Protein AF-0000000077541598 (afdb_homodimer)

Structure (mmCIF, N/CA/C/O backbone):
data_AF-0000000077541598-model_v1
#
loop_
_entity.id
_entity.type
_entity.pdbx_description
1 polymer 'Beta-lactamase-like protein'
#
loop_
_atom_site.group_PDB
_atom_site.id
_atom_site.type_symbol
_atom_site.label_atom_id
_atom_site.label_alt_id
_atom_site.label_comp_id
_atom_site.label_asym_id
_atom_site.label_entity_id
_atom_site.label_seq_id
_atom_site.pdbx_PDB_ins_code
_atom_site.Cartn_x
_atom_site.Cartn_y
_atom_site.Cartn_z
_atom_site.occupancy
_atom_site.B_iso_or_equiv
_atom_site.auth_seq_id
_atom_site.auth_comp_id
_atom_site.auth_asym_id
_atom_site.auth_atom_id
_atom_site.pdbx_PDB_model_num
ATOM 1 N N . MET A 1 1 ? 14.758 -36.688 15.672 1 43.22 1 MET A N 1
ATOM 2 C CA . MET A 1 1 ? 14.141 -35.594 14.906 1 43.22 1 MET A CA 1
ATOM 3 C C . MET A 1 1 ? 12.617 -35.688 14.977 1 43.22 1 MET A C 1
ATOM 5 O O . MET A 1 1 ? 12.039 -36.75 14.719 1 43.22 1 MET A O 1
ATOM 9 N N . ALA A 1 2 ? 11.992 -34.906 15.656 1 63.22 2 ALA A N 1
ATOM 10 C CA . ALA A 1 2 ? 10.602 -35.156 16.031 1 63.22 2 ALA A CA 1
ATOM 11 C C . ALA A 1 2 ? 9.742 -35.406 14.805 1 63.22 2 ALA A C 1
ATOM 13 O O . ALA A 1 2 ? 9.789 -34.656 13.836 1 63.22 2 ALA A O 1
ATOM 14 N N . SER A 1 3 ? 9.312 -36.5 14.648 1 81.56 3 SER A N 1
ATOM 15 C CA . SER A 1 3 ? 8.531 -37.031 13.539 1 81.56 3 SER A CA 1
ATOM 16 C C . SER A 1 3 ? 7.176 -36.344 13.422 1 81.56 3 SER A C 1
ATOM 18 O O . SER A 1 3 ? 6.684 -35.781 14.383 1 81.56 3 SER A O 1
ATOM 20 N N . SER A 1 4 ? 6.691 -36.344 12.18 1 89.94 4 SER A N 1
ATOM 21 C CA . SER A 1 4 ? 5.367 -35.781 11.898 1 89.94 4 SER A CA 1
ATOM 22 C C . SER A 1 4 ? 4.281 -36.562 12.648 1 89.94 4 SER A C 1
ATOM 24 O O . SER A 1 4 ? 4.398 -37.781 12.844 1 89.94 4 SER A O 1
ATOM 26 N N . LYS A 1 5 ? 3.34 -35.844 13.141 1 93.88 5 LYS A N 1
ATOM 27 C CA . LYS A 1 5 ? 2.23 -36.438 13.883 1 93.88 5 LYS A CA 1
ATOM 28 C C . LYS A 1 5 ? 1.042 -36.719 12.969 1 93.88 5 LYS A C 1
ATOM 30 O O . LYS A 1 5 ? 0.975 -36.219 11.852 1 93.88 5 LYS A O 1
ATOM 35 N N . LEU A 1 6 ? 0.141 -37.562 13.445 1 96.75 6 LEU A N 1
ATOM 36 C CA . LEU A 1 6 ? -1.113 -37.781 12.742 1 96.75 6 LEU A CA 1
ATOM 37 C C . LEU A 1 6 ? -2.082 -36.625 12.969 1 96.75 6 LEU A C 1
ATOM 39 O O . LEU A 1 6 ? -1.885 -35.812 13.875 1 96.75 6 LEU A O 1
ATOM 43 N N . ALA A 1 7 ? -3.082 -36.531 12.148 1 98.38 7 ALA A N 1
ATOM 44 C CA . ALA A 1 7 ? -4.098 -35.5 12.289 1 98.38 7 ALA A CA 1
ATOM 45 C C . ALA A 1 7 ? -4.887 -35.656 13.586 1 98.38 7 ALA A C 1
ATOM 47 O O . ALA A 1 7 ? -5.223 -36.781 13.969 1 98.38 7 ALA A O 1
ATOM 48 N N . THR A 1 8 ? -5.141 -34.625 14.273 1 98.12 8 THR A N 1
ATOM 49 C CA . THR A 1 8 ? -5.988 -34.625 15.461 1 98.12 8 THR A CA 1
ATOM 50 C C . THR A 1 8 ? -7.449 -34.844 15.078 1 98.12 8 THR A C 1
ATOM 52 O O . THR A 1 8 ? -7.82 -34.688 13.906 1 98.12 8 THR A O 1
ATOM 55 N N . GLU A 1 9 ? -8.297 -35.125 16.062 1 97.75 9 GLU A N 1
ATOM 56 C CA . GLU A 1 9 ? -9.727 -35.281 15.828 1 97.75 9 GLU A CA 1
ATOM 57 C C . GLU A 1 9 ? -10.359 -34.031 15.273 1 97.75 9 GLU A C 1
ATOM 59 O O . GLU A 1 9 ? -11.281 -34.094 14.461 1 97.75 9 GLU A O 1
ATOM 64 N N . ALA A 1 10 ? -9.922 -32.938 15.773 1 97.69 10 ALA A N 1
ATOM 65 C CA . ALA A 1 10 ? -10.445 -31.672 15.305 1 97.69 10 ALA A CA 1
ATOM 66 C C . ALA A 1 10 ? -10.203 -31.484 13.805 1 97.69 10 ALA A C 1
ATOM 68 O O . ALA A 1 10 ? -11.07 -31 13.078 1 97.69 10 ALA A O 1
ATOM 69 N N . ILE A 1 11 ? -9.039 -31.828 13.352 1 98.38 11 ILE A N 1
ATOM 70 C CA . ILE A 1 11 ? -8.672 -31.688 11.945 1 98.38 11 ILE A CA 1
ATOM 71 C C . ILE A 1 11 ? -9.445 -32.719 11.109 1 98.38 11 ILE A C 1
ATOM 73 O O . ILE A 1 11 ? -9.906 -32.406 10.008 1 98.38 11 ILE A O 1
ATOM 77 N N . ILE A 1 12 ? -9.562 -33.906 11.617 1 98.38 12 ILE A N 1
ATOM 78 C CA . ILE A 1 12 ? -10.32 -34.938 10.922 1 98.38 12 ILE A CA 1
ATOM 79 C C . ILE A 1 12 ? -11.758 -34.469 10.711 1 98.38 12 ILE A C 1
ATOM 81 O O . ILE A 1 12 ? -12.312 -34.594 9.617 1 98.38 12 ILE A O 1
ATOM 85 N N . LYS A 1 13 ? -12.312 -33.906 11.727 1 98.25 13 LYS A N 1
ATOM 86 C CA . LYS A 1 13 ? -13.672 -33.375 11.633 1 98.25 13 LYS A CA 1
ATOM 87 C C . LYS A 1 13 ? -13.758 -32.25 10.602 1 98.25 13 LYS A C 1
ATOM 89 O O . LYS A 1 13 ? -14.719 -32.188 9.828 1 98.25 13 LYS A O 1
ATOM 94 N N . HIS A 1 14 ? -12.82 -31.391 10.672 1 97.62 14 HIS A N 1
ATOM 95 C CA . HIS A 1 14 ? -12.758 -30.297 9.711 1 97.62 14 HIS A CA 1
ATOM 96 C C . HIS A 1 14 ? -12.703 -30.828 8.281 1 97.62 14 HIS A C 1
ATOM 98 O O . HIS A 1 14 ? -13.414 -30.328 7.402 1 97.62 14 HIS A O 1
ATOM 104 N N . GLN A 1 15 ? -11.867 -31.797 8.023 1 97.94 15 GLN A N 1
ATOM 105 C CA . GLN A 1 15 ? -11.75 -32.406 6.699 1 97.94 15 GLN A CA 1
ATOM 106 C C . GLN A 1 15 ? -13.078 -33 6.246 1 97.94 15 GLN A C 1
ATOM 108 O O . GLN A 1 15 ? -13.453 -32.906 5.078 1 97.94 15 GLN A O 1
ATOM 113 N N . GLU A 1 16 ? -13.75 -33.562 7.148 1 97.81 16 GLU A N 1
ATOM 114 C CA . GLU A 1 16 ? -15.047 -34.156 6.832 1 97.81 16 GLU A CA 1
ATOM 115 C C . GLU A 1 16 ? -16.062 -33.062 6.465 1 97.81 16 GLU A C 1
ATOM 117 O O . GLU A 1 16 ? -16.875 -33.25 5.551 1 97.81 16 GLU A O 1
ATOM 122 N N . GLU A 1 17 ? -15.992 -32.031 7.172 1 97.19 17 GLU A N 1
ATOM 123 C CA . GLU A 1 17 ? -16.875 -30.906 6.855 1 97.19 17 GLU A CA 1
ATOM 124 C C . GLU A 1 17 ? -16.609 -30.391 5.449 1 97.19 17 GLU A C 1
ATOM 126 O O . GLU A 1 17 ? -17.547 -30.062 4.715 1 97.19 17 GLU A O 1
ATOM 131 N N . ILE A 1 18 ? -15.391 -30.297 5.086 1 96.75 18 ILE A N 1
ATOM 132 C CA . ILE A 1 18 ? -15.023 -29.844 3.75 1 96.75 18 ILE A CA 1
ATOM 133 C C . ILE A 1 18 ? -15.531 -30.828 2.705 1 96.75 18 ILE A C 1
ATOM 135 O O . ILE A 1 18 ? -16.109 -30.422 1.687 1 96.75 18 ILE A O 1
ATOM 139 N N . ARG A 1 19 ? -15.398 -32.094 2.922 1 96.5 19 ARG A N 1
ATOM 140 C CA . ARG A 1 19 ? -15.852 -33.125 1.996 1 96.5 19 ARG A CA 1
ATOM 141 C C . ARG A 1 19 ? -17.359 -33.031 1.783 1 96.5 19 ARG A C 1
ATOM 143 O O . ARG A 1 19 ? -17.859 -33.312 0.687 1 96.5 19 ARG A O 1
ATOM 150 N N . ASN A 1 20 ? -18.031 -32.625 2.818 1 95.94 20 ASN A N 1
ATOM 151 C CA . ASN A 1 20 ? -19.484 -32.594 2.762 1 95.94 20 ASN A CA 1
ATOM 152 C C . ASN A 1 20 ? -20.016 -31.297 2.164 1 95.94 20 ASN A C 1
ATOM 154 O O . ASN A 1 20 ? -21.156 -31.234 1.705 1 95.94 20 ASN A O 1
ATOM 158 N N . SER A 1 21 ? -19.188 -30.328 2.193 1 94.75 21 SER A N 1
ATOM 159 C CA . SER A 1 21 ? -19.688 -29 1.815 1 94.75 21 SER A CA 1
ATOM 160 C C . SER A 1 21 ? -19.406 -28.703 0.344 1 94.75 21 SER A C 1
ATOM 162 O O . SER A 1 21 ? -20.047 -27.844 -0.251 1 94.75 21 SER A O 1
ATOM 164 N N . LEU A 1 22 ? -18.484 -29.406 -0.295 1 95.81 22 LEU A N 1
ATOM 165 C CA . LEU A 1 22 ? -18.094 -29.109 -1.668 1 95.81 22 LEU A CA 1
ATOM 166 C C . LEU A 1 22 ? -18.484 -30.25 -2.605 1 95.81 22 LEU A C 1
ATOM 168 O O . LEU A 1 22 ? -18.75 -31.359 -2.156 1 95.81 22 LEU A O 1
ATOM 172 N N . SER A 1 23 ? -18.578 -29.938 -3.887 1 95 23 SER A N 1
ATOM 173 C CA . SER A 1 23 ? -19.094 -30.875 -4.871 1 95 23 SER A CA 1
ATOM 174 C C . SER A 1 23 ? -17.969 -31.75 -5.441 1 95 23 SER A C 1
ATOM 176 O O . SER A 1 23 ? -17.672 -31.672 -6.637 1 95 23 SER A O 1
ATOM 178 N N . PHE A 1 24 ? -17.516 -32.719 -4.668 1 96.38 24 PHE A N 1
ATOM 179 C CA . PHE A 1 24 ? -16.422 -33.594 -5.082 1 96.38 24 PHE A CA 1
ATOM 180 C C . PHE A 1 24 ? -16.859 -34.5 -6.215 1 96.38 24 PHE A C 1
ATOM 182 O O . PHE A 1 24 ? -16.016 -35.094 -6.902 1 96.38 24 PHE A O 1
ATOM 189 N N . GLU A 1 25 ? -18.109 -34.562 -6.445 1 95.19 25 GLU A N 1
ATOM 190 C CA . GLU A 1 25 ? -18.625 -35.406 -7.535 1 95.19 25 GLU A CA 1
ATOM 191 C C . GLU A 1 25 ? -18.469 -34.719 -8.883 1 95.19 25 GLU A C 1
ATOM 193 O O . GLU A 1 25 ? -18.531 -35.344 -9.93 1 95.19 25 GLU A O 1
ATOM 198 N N . ASP A 1 26 ? -18.312 -33.438 -8.844 1 95.62 26 ASP A N 1
ATOM 199 C CA . ASP A 1 26 ? -18.031 -32.688 -10.07 1 95.62 26 ASP A CA 1
ATOM 200 C C . ASP A 1 26 ? -16.609 -32.938 -10.547 1 95.62 26 ASP A C 1
ATOM 202 O O . ASP A 1 26 ? -15.648 -32.438 -9.961 1 95.62 26 ASP A O 1
ATOM 206 N N . THR A 1 27 ? -16.375 -33.625 -11.609 1 95.56 27 THR A N 1
ATOM 207 C CA . THR A 1 27 ? -15.055 -34.031 -12.062 1 95.56 27 THR A CA 1
ATOM 208 C C . THR A 1 27 ? -14.688 -33.312 -13.352 1 95.56 27 THR A C 1
ATOM 210 O O . THR A 1 27 ? -13.758 -33.719 -14.055 1 95.56 27 THR A O 1
ATOM 213 N N . ARG A 1 28 ? -15.461 -32.312 -13.695 1 95.69 28 ARG A N 1
ATOM 214 C CA . ARG A 1 28 ? -15.266 -31.562 -14.938 1 95.69 28 ARG A CA 1
ATOM 215 C C . ARG A 1 28 ? -13.836 -31.047 -15.047 1 95.69 28 ARG A C 1
ATOM 217 O O . ARG A 1 28 ? -13.266 -31.016 -16.141 1 95.69 28 ARG A O 1
ATOM 224 N N . ASP A 1 29 ? -13.281 -30.578 -13.961 1 98.19 29 ASP A N 1
ATOM 225 C CA . ASP A 1 29 ? -11.914 -30.078 -13.953 1 98.19 29 ASP A CA 1
ATOM 226 C C . ASP A 1 29 ? -10.922 -31.156 -14.375 1 98.19 29 ASP A C 1
ATOM 228 O O . ASP A 1 29 ? -9.945 -30.875 -15.07 1 98.19 29 ASP A O 1
ATOM 232 N N . PHE A 1 30 ? -11.141 -32.375 -13.93 1 98.12 30 PHE A N 1
ATOM 233 C CA . PHE A 1 30 ? -10.242 -33.469 -14.281 1 98.12 30 PHE A CA 1
ATOM 234 C C . PHE A 1 30 ? -10.32 -33.75 -15.773 1 98.12 30 PHE A C 1
ATOM 236 O O . PHE A 1 30 ? -9.297 -34.031 -16.406 1 98.12 30 PHE A O 1
ATOM 243 N N . GLU A 1 31 ? -11.516 -33.719 -16.281 1 98.12 31 GLU A N 1
ATOM 244 C CA . GLU A 1 31 ? -11.695 -33.906 -17.719 1 98.12 31 GLU A CA 1
ATOM 245 C C . GLU A 1 31 ? -11.008 -32.812 -18.516 1 98.12 31 GLU A C 1
ATOM 247 O O . GLU A 1 31 ? -10.297 -33.094 -19.484 1 98.12 31 GLU A O 1
ATOM 252 N N . GLU A 1 32 ? -11.227 -31.641 -18.078 1 98.31 32 GLU A N 1
ATOM 253 C CA . GLU A 1 32 ? -10.656 -30.5 -18.797 1 98.31 32 GLU A CA 1
ATOM 254 C C . GLU A 1 32 ? -9.133 -30.469 -18.656 1 98.31 32 GLU A C 1
ATOM 256 O O . GLU A 1 32 ? -8.43 -30.156 -19.625 1 98.31 32 GLU A O 1
ATOM 261 N N . ALA A 1 33 ? -8.617 -30.812 -17.516 1 98.44 33 ALA A N 1
ATOM 262 C CA . ALA A 1 33 ? -7.176 -30.797 -17.281 1 98.44 33 ALA A CA 1
ATOM 263 C C . ALA A 1 33 ? -6.461 -31.859 -18.109 1 98.44 33 ALA A C 1
ATOM 265 O O . ALA A 1 33 ? -5.289 -31.703 -18.453 1 98.44 33 ALA A O 1
ATOM 266 N N . ARG A 1 34 ? -7.137 -32.906 -18.516 1 98.12 34 ARG A N 1
ATOM 267 C CA . ARG A 1 34 ? -6.531 -34 -19.266 1 98.12 34 ARG A CA 1
ATOM 268 C C . ARG A 1 34 ? -6.777 -33.812 -20.766 1 98.12 34 ARG A C 1
ATOM 270 O O . ARG A 1 34 ? -6.133 -34.469 -21.578 1 98.12 34 ARG A O 1
ATOM 277 N N . ARG A 1 35 ? -7.641 -32.938 -21.062 1 98.38 35 ARG A N 1
ATOM 278 C CA . ARG A 1 35 ? -8.047 -32.781 -22.453 1 98.38 35 ARG A CA 1
ATOM 279 C C . ARG A 1 35 ? -6.863 -32.344 -23.312 1 98.38 35 ARG A C 1
ATOM 281 O O . ARG A 1 35 ? -6.105 -31.438 -22.938 1 98.38 35 ARG A O 1
ATOM 288 N N . GLY A 1 36 ? -6.75 -33 -24.453 1 98.56 36 GLY A N 1
ATOM 289 C CA . GLY A 1 36 ? -5.746 -32.625 -25.438 1 98.56 36 GLY A CA 1
ATOM 290 C C . GLY A 1 36 ? -4.371 -33.188 -25.125 1 98.56 36 GLY A C 1
ATOM 291 O O . GLY A 1 36 ? -3.381 -32.781 -25.75 1 98.56 36 GLY A O 1
ATOM 292 N N . PHE A 1 37 ? -4.277 -34.156 -24.219 1 98.62 37 PHE A N 1
ATOM 293 C CA . PHE A 1 37 ? -2.996 -34.75 -23.859 1 98.62 37 PHE A CA 1
ATOM 294 C C . PHE A 1 37 ? -2.318 -35.344 -25.078 1 98.62 37 PHE A C 1
ATOM 296 O O . PHE A 1 37 ? -2.924 -36.125 -25.812 1 98.62 37 PHE A O 1
ATOM 303 N N . VAL A 1 38 ? -1.05 -34.969 -25.281 1 98.56 38 VAL A N 1
ATOM 304 C CA . VAL A 1 38 ? -0.282 -35.406 -26.453 1 98.56 38 VAL A CA 1
ATOM 305 C C . VAL A 1 38 ? 0.814 -36.375 -26 1 98.56 38 VAL A C 1
ATOM 307 O O . VAL A 1 38 ? 1.052 -37.406 -26.656 1 98.56 38 VAL A O 1
ATOM 310 N N . GLY A 1 39 ? 1.489 -36 -24.922 1 97.88 39 GLY A N 1
ATOM 311 C CA . GLY A 1 39 ? 2.588 -36.781 -24.375 1 97.88 39 GLY A CA 1
ATOM 312 C C . GLY A 1 39 ? 3.24 -36.156 -23.172 1 97.88 39 GLY A C 1
ATOM 313 O O . GLY A 1 39 ? 2.92 -35 -22.812 1 97.88 39 GLY A O 1
ATOM 314 N N . CYS A 1 40 ? 4.059 -36.906 -22.5 1 96.44 40 CYS A N 1
ATOM 315 C CA . CYS A 1 40 ? 4.734 -36.375 -21.328 1 96.44 40 CYS A CA 1
ATOM 316 C C . CYS A 1 40 ? 6.168 -36.875 -21.234 1 96.44 40 CYS A C 1
ATOM 318 O O . CYS A 1 40 ? 6.559 -37.75 -22 1 96.44 40 CYS A O 1
ATOM 320 N N . ARG A 1 41 ? 6.867 -36.219 -20.453 1 94.62 41 ARG A N 1
ATOM 321 C CA . ARG A 1 41 ? 8.227 -36.656 -20.125 1 94.62 41 ARG A CA 1
ATOM 322 C C . ARG A 1 41 ? 8.211 -37.719 -19.047 1 94.62 41 ARG A C 1
ATOM 324 O O . ARG A 1 41 ? 7.527 -37.562 -18.031 1 94.62 41 ARG A O 1
ATOM 331 N N . GLU A 1 42 ? 8.961 -38.812 -19.281 1 93.88 42 GLU A N 1
ATOM 332 C CA . GLU A 1 42 ? 9.109 -39.844 -18.281 1 93.88 42 GLU A CA 1
ATOM 333 C C . GLU A 1 42 ? 10.555 -40.312 -18.188 1 93.88 42 GLU A C 1
ATOM 335 O O . GLU A 1 42 ? 11.102 -40.875 -19.125 1 93.88 42 GLU A O 1
ATOM 340 N N . PRO A 1 43 ? 11.211 -40.25 -16.984 1 95.81 43 PRO A N 1
ATOM 341 C CA . PRO A 1 43 ? 10.719 -39.5 -15.82 1 95.81 43 PRO A CA 1
ATOM 342 C C . PRO A 1 43 ? 10.625 -38 -16.078 1 95.81 43 PRO A C 1
ATOM 344 O O . PRO A 1 43 ? 11.266 -37.5 -17 1 95.81 43 PRO A O 1
ATOM 347 N N . ASN A 1 44 ? 9.766 -37.375 -15.391 1 96.81 44 ASN A N 1
ATOM 348 C CA . ASN A 1 44 ? 9.688 -35.906 -15.453 1 96.81 44 ASN A CA 1
ATOM 349 C C . ASN A 1 44 ? 10.594 -35.25 -14.414 1 96.81 44 ASN A C 1
ATOM 351 O O . ASN A 1 44 ? 10.109 -34.594 -13.5 1 96.81 44 ASN A O 1
ATOM 355 N N . ILE A 1 45 ? 11.781 -35.438 -14.516 1 97.81 45 ILE A N 1
ATOM 356 C CA . ILE A 1 45 ? 12.859 -34.906 -13.695 1 97.81 45 ILE A CA 1
ATOM 357 C C . ILE A 1 45 ? 13.805 -34.062 -14.562 1 97.81 45 ILE A C 1
ATOM 359 O O . ILE A 1 45 ? 14.242 -34.531 -15.625 1 97.81 45 ILE A O 1
ATOM 363 N N . VAL A 1 46 ? 14.008 -32.875 -14.211 1 98.12 46 VAL A N 1
ATOM 364 C CA . VAL A 1 46 ? 14.914 -31.969 -14.922 1 98.12 46 VAL A CA 1
ATOM 365 C C . VAL A 1 46 ? 16.141 -31.688 -14.055 1 98.12 46 VAL A C 1
ATOM 367 O O . VAL A 1 46 ? 16.016 -31.344 -12.875 1 98.12 46 VAL A O 1
ATOM 370 N N . THR A 1 47 ? 17.312 -31.812 -14.562 1 97.38 47 THR A N 1
ATOM 371 C CA . THR A 1 47 ? 18.562 -31.578 -13.852 1 97.38 47 THR A CA 1
ATOM 372 C C . THR A 1 47 ? 19.328 -30.406 -14.477 1 97.38 47 THR A C 1
ATOM 374 O O . THR A 1 47 ? 19.078 -30.047 -15.633 1 97.38 47 THR A O 1
ATOM 377 N N . ASP A 1 48 ? 20.094 -29.828 -13.719 1 95.25 48 ASP A N 1
ATOM 378 C CA . ASP A 1 48 ? 21 -28.812 -14.258 1 95.25 48 ASP A CA 1
ATOM 379 C C . ASP A 1 48 ? 22.234 -29.453 -14.867 1 95.25 48 ASP A C 1
ATOM 381 O O . ASP A 1 48 ? 22.312 -30.672 -15.023 1 95.25 48 ASP A O 1
ATOM 385 N N . ALA A 1 49 ? 23.219 -28.562 -15.305 1 93.56 49 ALA A N 1
ATOM 386 C CA . ALA A 1 49 ? 24.406 -29.031 -16 1 93.56 49 ALA A CA 1
ATOM 387 C C . ALA A 1 49 ? 25.281 -29.891 -15.086 1 93.56 49 ALA A C 1
ATOM 389 O O . ALA A 1 49 ? 25.984 -30.797 -15.547 1 93.56 49 ALA A O 1
ATOM 390 N N . ASP A 1 50 ? 25.188 -29.734 -13.797 1 94.5 50 ASP A N 1
ATOM 391 C CA . ASP A 1 50 ? 26.016 -30.438 -12.828 1 94.5 50 ASP A CA 1
ATOM 392 C C . ASP A 1 50 ? 25.297 -31.688 -12.297 1 94.5 50 ASP A C 1
ATOM 394 O O . ASP A 1 50 ? 25.812 -32.375 -11.414 1 94.5 50 ASP A O 1
ATOM 398 N N . GLY A 1 51 ? 24.109 -31.906 -12.734 1 94.56 51 GLY A N 1
ATOM 399 C CA . GLY A 1 51 ? 23.359 -33.094 -12.359 1 94.56 51 GLY A CA 1
ATOM 400 C C . GLY A 1 51 ? 22.422 -32.875 -11.188 1 94.56 51 GLY A C 1
ATOM 401 O O . GLY A 1 51 ? 21.719 -33.812 -10.766 1 94.56 51 GLY A O 1
ATOM 402 N N . GLY A 1 52 ? 22.391 -31.703 -10.703 1 95.5 52 GLY A N 1
ATOM 403 C CA . GLY A 1 52 ? 21.453 -31.391 -9.633 1 95.5 52 GLY A CA 1
ATOM 404 C C . GLY A 1 52 ? 20.016 -31.312 -10.102 1 95.5 52 GLY A C 1
ATOM 405 O O . GLY A 1 52 ? 19.734 -30.781 -11.172 1 95.5 52 GLY A O 1
ATOM 406 N N . VAL A 1 53 ? 19.094 -31.906 -9.352 1 96.06 53 VAL A N 1
ATOM 407 C CA . VAL A 1 53 ? 17.688 -31.891 -9.703 1 96.06 53 VAL A CA 1
ATOM 408 C C . VAL A 1 53 ? 17.125 -30.484 -9.484 1 96.06 53 VAL A C 1
ATOM 410 O O . VAL A 1 53 ? 17.188 -29.938 -8.383 1 96.06 53 VAL A O 1
ATOM 413 N N . VAL A 1 54 ? 16.594 -29.906 -10.516 1 95.75 54 VAL A N 1
ATOM 414 C CA . VAL A 1 54 ? 16.047 -28.562 -10.398 1 95.75 54 VAL A CA 1
ATOM 415 C C . VAL A 1 54 ? 14.523 -28.625 -10.398 1 95.75 54 VAL A C 1
ATOM 417 O O . VAL A 1 54 ? 13.859 -27.672 -9.984 1 95.75 54 VAL A O 1
ATOM 420 N N . TRP A 1 55 ? 13.961 -29.703 -10.906 1 96.88 55 TRP A N 1
ATOM 421 C CA . TRP A 1 55 ? 12.523 -29.938 -10.922 1 96.88 55 TRP A CA 1
ATOM 422 C C . TRP A 1 55 ? 12.227 -31.438 -10.914 1 96.88 55 TRP A C 1
ATOM 424 O O . TRP A 1 55 ? 12.914 -32.219 -11.586 1 96.88 55 TRP A O 1
ATOM 434 N N . ASN A 1 56 ? 11.32 -31.875 -10.117 1 97.25 56 ASN A N 1
ATOM 435 C CA . ASN A 1 56 ? 10.898 -33.281 -10.047 1 97.25 56 ASN A CA 1
ATOM 436 C C . ASN A 1 56 ? 9.398 -33.406 -9.805 1 97.25 56 ASN A C 1
ATOM 438 O O . ASN A 1 56 ? 8.938 -33.281 -8.664 1 97.25 56 ASN A O 1
ATOM 442 N N . ASN A 1 57 ? 8.656 -33.625 -10.852 1 97.25 57 ASN A N 1
ATOM 443 C CA . ASN A 1 57 ? 7.215 -33.781 -10.727 1 97.25 57 ASN A CA 1
ATOM 444 C C . ASN A 1 57 ? 6.836 -35.188 -10.234 1 97.25 57 ASN A C 1
ATOM 446 O O . ASN A 1 57 ? 5.734 -35.375 -9.719 1 97.25 57 ASN A O 1
ATOM 450 N N . ASP A 1 58 ? 7.691 -36.094 -10.344 1 96.88 58 ASP A N 1
ATOM 451 C CA . ASP A 1 58 ? 7.402 -37.5 -10.023 1 96.88 58 ASP A CA 1
ATOM 452 C C . ASP A 1 58 ? 7.227 -37.688 -8.516 1 96.88 58 ASP A C 1
ATOM 454 O O . ASP A 1 58 ? 6.609 -38.656 -8.078 1 96.88 58 ASP A O 1
ATOM 458 N N . VAL A 1 59 ? 7.762 -36.812 -7.793 1 96.38 59 VAL A N 1
ATOM 459 C CA . VAL A 1 59 ? 7.684 -36.906 -6.34 1 96.38 59 VAL A CA 1
ATOM 460 C C . VAL A 1 59 ? 6.238 -36.75 -5.879 1 96.38 59 VAL A C 1
ATOM 462 O O . VAL A 1 59 ? 5.895 -37.062 -4.746 1 96.38 59 VAL A O 1
ATOM 465 N N . TYR A 1 60 ? 5.32 -36.312 -6.742 1 97.62 60 TYR A N 1
ATOM 466 C CA . TYR A 1 60 ? 3.939 -36.031 -6.371 1 97.62 60 TYR A CA 1
ATOM 467 C C . TYR A 1 60 ? 3.025 -37.188 -6.75 1 97.62 60 TYR A C 1
ATOM 469 O O . TYR A 1 60 ? 1.799 -37.062 -6.711 1 97.62 60 TYR A O 1
ATOM 477 N N . LYS A 1 61 ? 3.564 -38.281 -7.105 1 96.56 61 LYS A N 1
ATOM 478 C CA . LYS A 1 61 ? 2.781 -39.438 -7.508 1 96.56 61 LYS A CA 1
ATOM 479 C C . LYS A 1 61 ? 1.856 -39.906 -6.383 1 96.56 61 LYS A C 1
ATOM 481 O O . LYS A 1 61 ? 0.814 -40.5 -6.633 1 96.56 61 LYS A O 1
ATOM 486 N N . PHE A 1 62 ? 2.209 -39.562 -5.164 1 97.44 62 PHE A N 1
ATOM 487 C CA . PHE A 1 62 ? 1.398 -39.938 -4.016 1 97.44 62 PHE A CA 1
ATOM 488 C C . PHE A 1 62 ? 0.029 -39.281 -4.07 1 97.44 62 PHE A C 1
ATOM 490 O O . PHE A 1 62 ? -0.916 -39.719 -3.426 1 97.44 62 PHE A O 1
ATOM 497 N N . LEU A 1 63 ? -0.154 -38.25 -4.84 1 98.25 63 LEU A N 1
ATOM 498 C CA . LEU A 1 63 ? -1.403 -37.5 -4.93 1 98.25 63 LEU A CA 1
ATOM 499 C C . LEU A 1 63 ? -2.477 -38.312 -5.641 1 98.25 63 LEU A C 1
ATOM 501 O O . LEU A 1 63 ? -3.66 -37.969 -5.578 1 98.25 63 LEU A O 1
ATOM 505 N N . LYS A 1 64 ? -2.125 -39.344 -6.305 1 96.44 64 LYS A N 1
ATOM 506 C CA . LYS A 1 64 ? -3.086 -40.219 -6.988 1 96.44 64 LYS A CA 1
ATOM 507 C C . LYS A 1 64 ? -3.963 -40.969 -5.988 1 96.44 64 LYS A C 1
ATOM 509 O O . LYS A 1 64 ? -5.062 -41.406 -6.328 1 96.44 64 LYS A O 1
ATOM 514 N N . GLU A 1 65 ? -3.469 -41.031 -4.832 1 96.88 65 GLU A N 1
ATOM 515 C CA . GLU A 1 65 ? -4.227 -41.719 -3.783 1 96.88 65 GLU A CA 1
ATOM 516 C C . GLU A 1 65 ? -5.348 -40.812 -3.252 1 96.88 65 GLU A C 1
ATOM 518 O O . GLU A 1 65 ? -5.457 -39.656 -3.633 1 96.88 65 GLU A O 1
ATOM 523 N N . GLU A 1 66 ? -6.199 -41.5 -2.463 1 96.25 66 GLU A N 1
ATOM 524 C CA . GLU A 1 66 ? -7.246 -40.719 -1.812 1 96.25 66 GLU A CA 1
ATOM 525 C C . GLU A 1 66 ? -6.664 -39.75 -0.774 1 96.25 66 GLU A C 1
ATOM 527 O O . GLU A 1 66 ? -5.648 -40.062 -0.144 1 96.25 66 GLU A O 1
ATOM 532 N N . SER A 1 67 ? -7.309 -38.656 -0.652 1 97.19 67 SER A N 1
ATOM 533 C CA . SER A 1 67 ? -6.836 -37.656 0.299 1 97.19 67 SER A CA 1
ATOM 534 C C . SER A 1 67 ? -6.781 -38.219 1.715 1 97.19 67 SER A C 1
ATOM 536 O O . SER A 1 67 ? -7.777 -38.75 2.217 1 97.19 67 SER A O 1
ATOM 538 N N . PRO A 1 68 ? -5.672 -38.125 2.361 1 97.81 68 PRO A N 1
ATOM 539 C CA . PRO A 1 68 ? -5.551 -38.594 3.75 1 97.81 68 PRO A CA 1
ATOM 540 C C . PRO A 1 68 ? -6.094 -37.594 4.754 1 97.81 68 PRO A C 1
ATOM 542 O O . PRO A 1 68 ? -6.496 -36.469 4.367 1 97.81 68 PRO A O 1
ATOM 545 N N . THR A 1 69 ? -6.129 -37.938 6.031 1 97.62 69 THR A N 1
ATOM 546 C CA . THR A 1 69 ? -6.613 -37.031 7.078 1 97.62 69 THR A CA 1
ATOM 547 C C . THR A 1 69 ? -5.594 -35.938 7.363 1 97.62 69 THR A C 1
ATOM 549 O O . THR A 1 69 ? -5.914 -34.938 8 1 97.62 69 THR A O 1
ATOM 552 N N . THR A 1 70 ? -4.355 -36.062 6.836 1 98.31 70 THR A N 1
ATOM 553 C CA . THR A 1 70 ? -3.293 -35.094 7.078 1 98.31 70 THR A CA 1
ATOM 554 C C . THR A 1 70 ? -3.262 -34.031 5.977 1 98.31 70 THR A C 1
ATOM 556 O O . THR A 1 70 ? -2.277 -33.312 5.832 1 98.31 70 THR A O 1
ATOM 559 N N . ALA A 1 71 ? -4.238 -34 5.121 1 98.44 71 ALA A N 1
ATOM 560 C CA . ALA A 1 71 ? -4.332 -32.969 4.078 1 98.44 71 ALA A CA 1
ATOM 561 C C . ALA A 1 71 ? -5.781 -32.562 3.859 1 98.44 71 ALA A C 1
ATOM 563 O O . ALA A 1 71 ? -6.695 -33.375 3.902 1 98.44 71 ALA A O 1
ATOM 564 N N . ASN A 1 72 ? -6.004 -31.312 3.695 1 98.62 72 ASN A N 1
ATOM 565 C CA . ASN A 1 72 ? -7.312 -30.812 3.289 1 98.62 72 ASN A CA 1
ATOM 566 C C . ASN A 1 72 ? -7.754 -31.422 1.959 1 98.62 72 ASN A C 1
ATOM 568 O O . ASN A 1 72 ? -7.039 -31.328 0.961 1 98.62 72 ASN A O 1
ATOM 572 N N . PRO A 1 73 ? -8.938 -32 1.948 1 98.5 73 PRO A N 1
ATOM 573 C CA . PRO A 1 73 ? -9.32 -32.719 0.729 1 98.5 73 PRO A CA 1
ATOM 574 C C . PRO A 1 73 ? -9.492 -31.797 -0.471 1 98.5 73 PRO A C 1
ATOM 576 O O . PRO A 1 73 ? -9.25 -32.188 -1.611 1 98.5 73 PRO A O 1
ATOM 579 N N . SER A 1 74 ? -9.945 -30.594 -0.234 1 98.38 74 SER A N 1
ATOM 580 C CA . SER A 1 74 ? -10.062 -29.609 -1.306 1 98.38 74 SER A CA 1
ATOM 581 C C . SER A 1 74 ? -8.703 -29.25 -1.889 1 98.38 74 SER A C 1
ATOM 583 O O . SER A 1 74 ? -8.539 -29.188 -3.109 1 98.38 74 SER A O 1
ATOM 585 N N . LEU A 1 75 ? -7.727 -29 -1.062 1 98.62 75 LEU A N 1
ATOM 586 C CA . LEU A 1 75 ? -6.375 -28.734 -1.533 1 98.62 75 LEU A CA 1
ATOM 587 C C . LEU A 1 75 ? -5.777 -29.953 -2.232 1 98.62 75 LEU A C 1
ATOM 589 O O . LEU A 1 75 ? -5.055 -29.812 -3.221 1 98.62 75 LEU A O 1
ATOM 593 N N . TRP A 1 76 ? -6.023 -31.125 -1.654 1 98.69 76 TRP A N 1
ATOM 594 C CA . TRP A 1 76 ? -5.555 -32.344 -2.283 1 98.69 76 TRP A CA 1
ATOM 595 C C . TRP A 1 76 ? -6.062 -32.469 -3.719 1 98.69 76 TRP A C 1
ATOM 597 O O . TRP A 1 76 ? -5.301 -32.781 -4.629 1 98.69 76 TRP A O 1
ATOM 607 N N . ARG A 1 77 ? -7.359 -32.219 -3.914 1 98.38 77 ARG A N 1
ATOM 608 C CA . ARG A 1 77 ? -7.961 -32.188 -5.242 1 98.38 77 ARG A CA 1
ATOM 609 C C . ARG A 1 77 ? -7.234 -31.219 -6.168 1 98.38 77 ARG A C 1
ATOM 611 O O . ARG A 1 77 ? -6.898 -31.562 -7.301 1 98.38 77 ARG A O 1
ATOM 618 N N . GLN A 1 78 ? -7.016 -30.016 -5.695 1 98.44 78 GLN A N 1
ATOM 619 C CA . GLN A 1 78 ? -6.32 -29 -6.477 1 98.44 78 GLN A CA 1
ATOM 620 C C . GLN A 1 78 ? -4.898 -29.438 -6.812 1 98.44 78 GLN A C 1
ATOM 622 O O . GLN A 1 78 ? -4.418 -29.203 -7.926 1 98.44 78 GLN A O 1
ATOM 627 N N . SER A 1 79 ? -4.23 -30.016 -5.855 1 98.62 79 SER A N 1
ATOM 628 C CA . SER A 1 79 ? -2.861 -30.484 -6.062 1 98.62 79 SER A CA 1
ATOM 629 C C . SER A 1 79 ? -2.805 -31.609 -7.086 1 98.62 79 SER A C 1
ATOM 631 O O . SER A 1 79 ? -1.866 -31.688 -7.883 1 98.62 79 SER A O 1
ATOM 633 N N . ARG A 1 80 ? -3.775 -32.469 -7.059 1 98.06 80 ARG A N 1
ATOM 634 C CA . ARG A 1 80 ? -3.877 -33.531 -8.062 1 98.06 80 ARG A CA 1
ATOM 635 C C . ARG A 1 80 ? -3.984 -32.938 -9.469 1 98.06 80 ARG A C 1
ATOM 637 O O . ARG A 1 80 ? -3.301 -33.406 -10.391 1 98.06 80 ARG A O 1
ATOM 644 N N . LEU A 1 81 ? -4.844 -32 -9.578 1 98.31 81 LEU A N 1
ATOM 645 C CA . LEU A 1 81 ? -5.07 -31.359 -10.859 1 98.31 81 LEU A CA 1
ATOM 646 C C . LEU A 1 81 ? -3.816 -30.625 -11.328 1 98.31 81 LEU A C 1
ATOM 648 O O . LEU A 1 81 ? -3.439 -30.719 -12.5 1 98.31 81 LEU A O 1
ATOM 652 N N . SER A 1 82 ? -3.111 -29.969 -10.391 1 97.81 82 SER A N 1
ATOM 653 C CA . SER A 1 82 ? -1.937 -29.172 -10.719 1 97.81 82 SER A CA 1
ATOM 654 C C . SER A 1 82 ? -0.736 -30.062 -11.039 1 97.81 82 SER A C 1
ATOM 656 O O . SER A 1 82 ? 0.194 -29.625 -11.727 1 97.81 82 SER A O 1
ATOM 658 N N . ALA A 1 83 ? -0.751 -31.266 -10.578 1 97.44 83 ALA A N 1
ATOM 659 C CA . ALA A 1 83 ? 0.376 -32.188 -10.766 1 97.44 83 ALA A CA 1
ATOM 660 C C . ALA A 1 83 ? 0.305 -32.875 -12.125 1 97.44 83 ALA A C 1
ATOM 662 O O . ALA A 1 83 ? 1.284 -33.469 -12.578 1 97.44 83 ALA A O 1
ATOM 663 N N . LEU A 1 84 ? -0.833 -32.781 -12.766 1 97.62 84 LEU A N 1
ATOM 664 C CA . LEU A 1 84 ? -0.921 -33.312 -14.117 1 97.62 84 LEU A CA 1
ATOM 665 C C . LEU A 1 84 ? 0.09 -32.625 -15.031 1 97.62 84 LEU A C 1
ATOM 667 O O . LEU A 1 84 ? 0.301 -31.406 -14.938 1 97.62 84 LEU A O 1
ATOM 671 N N . HIS A 1 85 ? 0.812 -33.469 -15.82 1 97.69 85 HIS A N 1
ATOM 672 C CA . HIS A 1 85 ? 1.905 -32.906 -16.594 1 97.69 85 HIS A CA 1
ATOM 673 C C . HIS A 1 85 ? 1.931 -33.469 -18.016 1 97.69 85 HIS A C 1
ATOM 675 O O . HIS A 1 85 ? 1.373 -34.531 -18.266 1 97.69 85 HIS A O 1
ATOM 681 N N . GLY A 1 86 ? 2.549 -32.656 -18.906 1 98.38 86 GLY A N 1
ATOM 682 C CA . GLY A 1 86 ? 2.715 -33.062 -20.281 1 98.38 86 GLY A CA 1
ATOM 683 C C . GLY A 1 86 ? 2.455 -31.953 -21.266 1 98.38 86 GLY A C 1
ATOM 684 O O . GLY A 1 86 ? 2.354 -30.781 -20.875 1 98.38 86 GLY A O 1
ATOM 685 N N . LEU A 1 87 ? 2.574 -32.312 -22.547 1 98.75 87 LEU A N 1
ATOM 686 C CA . LEU A 1 87 ? 2.139 -31.453 -23.641 1 98.75 87 LEU A CA 1
ATOM 687 C C . LEU A 1 87 ? 0.659 -31.656 -23.938 1 98.75 87 LEU A C 1
ATOM 689 O O . LEU A 1 87 ? 0.21 -32.781 -24.109 1 98.75 87 LEU A O 1
ATOM 693 N N . PHE A 1 88 ? -0.061 -30.594 -23.953 1 98.88 88 PHE A N 1
ATOM 694 C CA . PHE A 1 88 ? -1.499 -30.656 -24.188 1 98.88 88 PHE A CA 1
ATOM 695 C C . PHE A 1 88 ? -1.889 -29.75 -25.359 1 98.88 88 PHE A C 1
ATOM 697 O O . PHE A 1 88 ? -1.434 -28.609 -25.453 1 98.88 88 PHE A O 1
ATOM 704 N N . LYS A 1 89 ? -2.66 -30.25 -26.234 1 98.81 89 LYS A N 1
ATOM 705 C CA . LYS A 1 89 ? -3.285 -29.438 -27.266 1 98.81 89 LYS A CA 1
ATOM 706 C C . LYS A 1 89 ? -4.484 -28.672 -26.703 1 98.81 89 LYS A C 1
ATOM 708 O O . LYS A 1 89 ? -5.461 -29.281 -26.266 1 98.81 89 LYS A O 1
ATOM 713 N N . VAL A 1 90 ? -4.43 -27.438 -26.688 1 98.81 90 VAL A N 1
ATOM 714 C CA . VAL A 1 90 ? -5.551 -26.609 -26.25 1 98.81 90 VAL A CA 1
ATOM 715 C C . VAL A 1 90 ? -6.586 -26.5 -27.359 1 98.81 90 VAL A C 1
ATOM 717 O O . VAL A 1 90 ? -7.742 -26.891 -27.188 1 98.81 90 VAL A O 1
ATOM 720 N N . VAL A 1 91 ? -6.176 -25.938 -28.453 1 98.56 91 VAL A N 1
ATOM 721 C CA . VAL A 1 91 ? -6.871 -25.906 -29.734 1 98.56 91 VAL A CA 1
ATOM 722 C C . VAL A 1 91 ? -5.863 -26.078 -30.875 1 98.56 91 VAL A C 1
ATOM 724 O O . VAL A 1 91 ? -4.656 -26.156 -30.625 1 98.56 91 VAL A O 1
ATOM 727 N N . LYS A 1 92 ? -6.406 -26.219 -32.062 1 97.69 92 LYS A N 1
ATOM 728 C CA . LYS A 1 92 ? -5.5 -26.328 -33.188 1 97.69 92 LYS A CA 1
ATOM 729 C C . LYS A 1 92 ? -4.523 -25.156 -33.219 1 97.69 92 LYS A C 1
ATOM 731 O O . LYS A 1 92 ? -4.941 -24 -33.219 1 97.69 92 LYS A O 1
ATOM 736 N N . GLY A 1 93 ? -3.234 -25.5 -33.094 1 97.81 93 GLY A N 1
ATOM 737 C CA . GLY A 1 93 ? -2.203 -24.469 -33.219 1 97.81 93 GLY A CA 1
ATOM 738 C C . GLY A 1 93 ? -1.736 -23.922 -31.891 1 97.81 93 GLY A C 1
ATOM 739 O O . GLY A 1 93 ? -0.767 -23.172 -31.828 1 97.81 93 GLY A O 1
ATOM 740 N N . ILE A 1 94 ? -2.453 -24.25 -30.812 1 98.88 94 ILE A N 1
ATOM 741 C CA . ILE A 1 94 ? -2.045 -23.781 -29.5 1 98.88 94 ILE A CA 1
ATOM 742 C C . ILE A 1 94 ? -1.851 -24.969 -28.562 1 98.88 94 ILE A C 1
ATOM 744 O O . ILE A 1 94 ? -2.773 -25.766 -28.359 1 98.88 94 ILE A O 1
ATOM 748 N N . TYR A 1 95 ? -0.696 -25.094 -28.016 1 98.81 95 TYR A N 1
ATOM 749 C CA . TYR A 1 95 ? -0.323 -26.172 -27.109 1 98.81 95 TYR A CA 1
ATOM 750 C C . TYR A 1 95 ? 0.237 -25.625 -25.797 1 98.81 95 TYR A C 1
ATOM 752 O O . TYR A 1 95 ? 0.783 -24.516 -25.766 1 98.81 95 TYR A O 1
ATOM 760 N N . GLN A 1 96 ? 0.107 -26.344 -24.734 1 98.81 96 GLN A N 1
ATOM 761 C CA . GLN A 1 96 ? 0.678 -25.969 -23.453 1 98.81 96 GLN A CA 1
ATOM 762 C C . GLN A 1 96 ? 1.5 -27.109 -22.859 1 98.81 96 GLN A C 1
ATOM 764 O O . GLN A 1 96 ? 1.114 -28.281 -22.969 1 98.81 96 GLN A O 1
ATOM 769 N N . VAL A 1 97 ? 2.617 -26.797 -22.375 1 98.75 97 VAL A N 1
ATOM 770 C CA . VAL A 1 97 ? 3.326 -27.719 -21.484 1 98.75 97 VAL A CA 1
ATOM 771 C C . VAL A 1 97 ? 3.014 -27.375 -20.031 1 98.75 97 VAL A C 1
ATOM 773 O O . VAL A 1 97 ? 3.211 -26.234 -19.609 1 98.75 97 VAL A O 1
ATOM 776 N N . ARG A 1 98 ? 2.529 -28.328 -19.281 1 98.31 98 ARG A N 1
ATOM 777 C CA . ARG A 1 98 ? 2.191 -28.172 -17.875 1 98.31 98 ARG A CA 1
ATOM 778 C C . ARG A 1 98 ? 2.971 -29.156 -17 1 98.31 98 ARG A C 1
ATOM 780 O O . ARG A 1 98 ? 3.338 -30.25 -17.469 1 98.31 98 ARG A O 1
ATOM 787 N N . GLY A 1 99 ? 3.215 -28.766 -15.781 1 96.88 99 GLY A N 1
ATOM 788 C CA . GLY A 1 99 ? 3.807 -29.672 -14.812 1 96.88 99 GLY A CA 1
ATOM 789 C C . GLY A 1 99 ? 5.32 -29.75 -14.906 1 96.88 99 GLY A C 1
ATOM 790 O O . GLY A 1 99 ? 5.934 -30.703 -14.406 1 96.88 99 GLY A O 1
ATOM 791 N N . LEU A 1 100 ? 5.957 -28.859 -15.609 1 96.81 100 LEU A N 1
ATOM 792 C CA . LEU A 1 100 ? 7.414 -28.766 -15.672 1 96.81 100 LEU A CA 1
ATOM 793 C C . LEU A 1 100 ? 7.918 -27.594 -14.844 1 96.81 100 LEU A C 1
ATOM 795 O O . LEU A 1 100 ? 9.109 -27.266 -14.867 1 96.81 100 LEU A O 1
ATOM 799 N N . ASP A 1 101 ? 7.066 -26.922 -14.156 1 95.62 101 ASP A N 1
ATOM 800 C CA . ASP A 1 101 ? 7.316 -25.781 -13.289 1 95.62 101 ASP A CA 1
ATOM 801 C C . ASP A 1 101 ? 6.051 -25.359 -12.547 1 95.62 101 ASP A C 1
ATOM 803 O O . ASP A 1 101 ? 5.012 -26.016 -12.664 1 95.62 101 ASP A O 1
ATOM 807 N N . LEU A 1 102 ? 6.219 -24.266 -11.727 1 96.94 102 LEU A N 1
ATOM 808 C CA . LEU A 1 102 ? 5.039 -23.688 -11.102 1 96.94 102 LEU A CA 1
ATOM 809 C C . LEU A 1 102 ? 4.039 -23.219 -12.148 1 96.94 102 LEU A C 1
ATOM 811 O O . LEU A 1 102 ? 2.828 -23.375 -11.977 1 96.94 102 LEU A O 1
ATOM 815 N N . SER A 1 103 ? 4.559 -22.609 -13.234 1 98 103 SER A N 1
ATOM 816 C CA . SER A 1 103 ? 3.725 -22.031 -14.289 1 98 103 SER A CA 1
ATOM 817 C C . SER A 1 103 ? 3.727 -22.922 -15.531 1 98 103 SER A C 1
ATOM 819 O O . SER A 1 103 ? 4.438 -23.938 -15.578 1 98 103 SER A O 1
ATOM 821 N N . ASN A 1 104 ? 2.838 -22.609 -16.453 1 98.44 104 ASN A N 1
ATOM 822 C CA . ASN A 1 104 ? 2.76 -23.234 -17.766 1 98.44 104 ASN A CA 1
ATOM 823 C C . ASN A 1 104 ? 3.494 -22.422 -18.812 1 98.44 104 ASN A C 1
ATOM 825 O O . ASN A 1 104 ? 3.719 -21.219 -18.641 1 98.44 104 ASN A O 1
ATOM 829 N N . THR A 1 105 ? 3.936 -23.062 -19.812 1 98.81 105 THR A N 1
ATOM 830 C CA . THR A 1 105 ? 4.359 -22.375 -21.016 1 98.81 105 THR A CA 1
ATOM 831 C C . THR A 1 105 ? 3.467 -22.766 -22.203 1 98.81 105 THR A C 1
ATOM 833 O O . THR A 1 105 ? 3.01 -23.906 -22.297 1 98.81 105 THR A O 1
ATOM 836 N N . THR A 1 106 ? 3.16 -21.812 -23.047 1 98.94 106 THR A N 1
ATOM 837 C CA . THR A 1 106 ? 2.256 -22.016 -24.172 1 98.94 106 THR A CA 1
ATOM 838 C C . THR A 1 106 ? 2.996 -21.844 -25.5 1 98.94 106 THR A C 1
ATOM 840 O O . THR A 1 106 ? 3.799 -20.922 -25.656 1 98.94 106 THR A O 1
ATOM 843 N N . PHE A 1 107 ? 2.73 -22.766 -26.406 1 98.88 107 PHE A N 1
ATOM 844 C CA . PHE A 1 107 ? 3.254 -22.766 -27.766 1 98.88 107 PHE A CA 1
ATOM 845 C C . PHE A 1 107 ? 2.16 -22.406 -28.766 1 98.88 107 PHE A C 1
ATOM 847 O O . PHE A 1 107 ? 1.144 -23.094 -28.844 1 98.88 107 PHE A O 1
ATOM 854 N N . VAL A 1 108 ? 2.346 -21.328 -29.469 1 98.88 108 VAL A N 1
ATOM 855 C CA . VAL A 1 108 ? 1.412 -20.922 -30.516 1 98.88 108 VAL A CA 1
ATOM 856 C C . VAL A 1 108 ? 2.053 -21.125 -31.891 1 98.88 108 VAL A C 1
ATOM 858 O O . VAL A 1 108 ? 2.967 -20.391 -32.281 1 98.88 108 VAL A O 1
ATOM 861 N N . GLU A 1 109 ? 1.537 -22.047 -32.625 1 98.69 109 GLU A N 1
ATOM 862 C CA . GLU A 1 109 ? 2.113 -22.391 -33.938 1 98.69 109 GLU A CA 1
ATOM 863 C C . GLU A 1 109 ? 1.674 -21.406 -35 1 98.69 109 GLU A C 1
ATOM 865 O O . GLU A 1 109 ? 0.484 -21.109 -35.125 1 98.69 109 GLU A O 1
ATOM 870 N N . GLY A 1 110 ? 2.686 -20.875 -35.719 1 98.19 110 GLY A N 1
ATOM 871 C CA . GLY A 1 110 ? 2.43 -20.031 -36.875 1 98.19 110 GLY A CA 1
ATOM 872 C C . GLY A 1 110 ? 2.705 -20.719 -38.188 1 98.19 110 GLY A C 1
ATOM 873 O O . GLY A 1 110 ? 2.521 -21.922 -38.312 1 98.19 110 GLY A O 1
ATOM 874 N N . ASP A 1 111 ? 3.055 -19.922 -39.219 1 97.62 111 ASP A N 1
ATOM 875 C CA . ASP A 1 111 ? 3.277 -20.438 -40.562 1 97.62 111 ASP A CA 1
ATOM 876 C C . ASP A 1 111 ? 4.559 -21.266 -40.625 1 97.62 111 ASP A C 1
ATOM 878 O O . ASP A 1 111 ? 4.586 -22.328 -41.25 1 97.62 111 ASP A O 1
ATOM 882 N N . LYS A 1 112 ? 5.578 -20.766 -39.938 1 97.19 112 LYS A N 1
ATOM 883 C CA . LYS A 1 112 ? 6.902 -21.375 -40.094 1 97.19 112 LYS A CA 1
ATOM 884 C C . LYS A 1 112 ? 7.441 -21.875 -38.75 1 97.19 112 LYS A C 1
ATOM 886 O O . LYS A 1 112 ? 8.281 -22.781 -38.719 1 97.19 112 LYS A O 1
ATOM 891 N N . GLY A 1 113 ? 6.988 -21.312 -37.75 1 98.31 113 GLY A N 1
ATOM 892 C CA . GLY A 1 113 ? 7.547 -21.609 -36.438 1 98.31 113 GLY A CA 1
ATOM 893 C C . GLY A 1 113 ? 6.531 -21.469 -35.312 1 98.31 113 GLY A C 1
ATOM 894 O O . GLY A 1 113 ? 5.352 -21.781 -35.5 1 98.31 113 GLY A O 1
ATOM 895 N N . VAL A 1 114 ? 7.109 -21.172 -34.094 1 98.5 114 VAL A N 1
ATOM 896 C CA . VAL A 1 114 ? 6.238 -21.156 -32.906 1 98.5 114 VAL A CA 1
ATOM 897 C C . VAL A 1 114 ? 6.535 -19.922 -32.062 1 98.5 114 VAL A C 1
ATOM 899 O O . VAL A 1 114 ? 7.68 -19.469 -32 1 98.5 114 VAL A O 1
ATOM 902 N N . THR A 1 115 ? 5.492 -19.297 -31.516 1 98.75 115 THR A N 1
ATOM 903 C CA . THR A 1 115 ? 5.594 -18.25 -30.5 1 98.75 115 THR A CA 1
ATOM 904 C C . THR A 1 115 ? 5.414 -18.844 -29.094 1 98.75 115 THR A C 1
ATOM 906 O O . THR A 1 115 ? 4.488 -19.625 -28.859 1 98.75 115 THR A O 1
ATOM 909 N N . ILE A 1 116 ? 6.34 -18.469 -28.172 1 98.88 116 ILE A N 1
ATOM 910 C CA . ILE A 1 116 ? 6.289 -18.984 -26.797 1 98.88 116 ILE A CA 1
ATOM 911 C C . ILE A 1 116 ? 5.719 -17.906 -25.875 1 98.88 116 ILE A C 1
ATOM 913 O O . ILE A 1 116 ? 6.195 -16.766 -25.859 1 98.88 116 ILE A O 1
ATOM 917 N N . ILE A 1 117 ? 4.68 -18.281 -25.062 1 98.88 117 ILE A N 1
ATOM 918 C CA . ILE A 1 117 ? 4.137 -17.391 -24.047 1 98.88 117 ILE A CA 1
ATOM 919 C C . ILE A 1 117 ? 4.566 -17.875 -22.656 1 98.88 117 ILE A C 1
ATOM 921 O O . ILE A 1 117 ? 4.25 -19 -22.266 1 98.88 117 ILE A O 1
ATOM 925 N N . ASP A 1 118 ? 5.32 -17.016 -21.906 1 98.81 118 ASP A N 1
ATOM 926 C CA . ASP A 1 118 ? 5.715 -17.234 -20.516 1 98.81 118 ASP A CA 1
ATOM 927 C C . ASP A 1 118 ? 6.613 -18.453 -20.391 1 98.81 118 ASP A C 1
ATOM 929 O O . ASP A 1 118 ? 6.148 -19.531 -20 1 98.81 118 ASP A O 1
ATOM 933 N N . PRO A 1 119 ? 7.875 -18.281 -20.562 1 98.44 119 PRO A N 1
ATOM 934 C CA . PRO A 1 119 ? 8.852 -19.359 -20.703 1 98.44 119 PRO A CA 1
ATOM 935 C C . PRO A 1 119 ? 9.258 -19.953 -19.359 1 98.44 119 PRO A C 1
ATOM 937 O O . PRO A 1 119 ? 10.438 -20.219 -19.125 1 98.44 119 PRO A O 1
ATOM 940 N N . LEU A 1 120 ? 8.344 -20.078 -18.391 1 98.31 120 LEU A N 1
ATOM 941 C CA . LEU A 1 120 ? 8.539 -20.781 -17.125 1 98.31 120 LEU A CA 1
ATOM 942 C C . LEU A 1 120 ? 9.562 -20.047 -16.25 1 98.31 120 LEU A C 1
ATOM 944 O O . LEU A 1 120 ? 9.781 -18.844 -16.422 1 98.31 120 LEU A O 1
ATOM 948 N N . THR A 1 121 ? 10.133 -20.703 -15.141 1 96.94 121 THR A N 1
ATOM 949 C CA . THR A 1 121 ? 10.922 -20.062 -14.094 1 96.94 121 THR A CA 1
ATOM 950 C C . THR A 1 121 ? 12.414 -20.203 -14.383 1 96.94 121 THR A C 1
ATOM 952 O O . THR A 1 121 ? 13.203 -19.328 -14.039 1 96.94 121 THR A O 1
ATOM 955 N N . SER A 1 122 ? 12.828 -21.391 -14.945 1 97.19 122 SER A N 1
ATOM 956 C CA . SER A 1 122 ? 14.25 -21.688 -15.062 1 97.19 122 SER A CA 1
ATOM 957 C C . SER A 1 122 ? 14.609 -22.078 -16.5 1 97.19 122 SER A C 1
ATOM 959 O O . SER A 1 122 ? 13.812 -22.688 -17.203 1 97.19 122 SER A O 1
ATOM 961 N N . ALA A 1 123 ? 15.82 -21.766 -16.859 1 97.62 123 ALA A N 1
ATOM 962 C CA . ALA A 1 123 ? 16.312 -22.109 -18.188 1 97.62 123 ALA A CA 1
ATOM 963 C C . ALA A 1 123 ? 16.234 -23.625 -18.438 1 97.62 123 ALA A C 1
ATOM 965 O O . ALA A 1 123 ? 15.891 -24.062 -19.531 1 97.62 123 ALA A O 1
ATOM 966 N N . GLU A 1 124 ? 16.516 -24.422 -17.422 1 98.06 124 GLU A N 1
ATOM 967 C CA . GLU A 1 124 ? 16.531 -25.875 -17.547 1 98.06 124 GLU A CA 1
ATOM 968 C C . GLU A 1 124 ? 15.125 -26.422 -17.812 1 98.06 124 GLU A C 1
ATOM 970 O O . GLU A 1 124 ? 14.953 -27.266 -18.703 1 98.06 124 GLU A O 1
ATOM 975 N N . THR A 1 125 ? 14.156 -25.938 -17.062 1 98.38 125 THR A N 1
ATOM 976 C CA . THR A 1 125 ? 12.789 -26.391 -17.297 1 98.38 125 THR A CA 1
ATOM 977 C C . THR A 1 125 ? 12.273 -25.859 -18.641 1 98.38 125 THR A C 1
ATOM 979 O O . THR A 1 125 ? 11.5 -26.531 -19.328 1 98.38 125 THR A O 1
ATOM 982 N N . GLY A 1 126 ? 12.703 -24.641 -19.016 1 98.62 126 GLY A N 1
ATOM 983 C CA . GLY A 1 126 ? 12.375 -24.141 -20.344 1 98.62 126 GLY A CA 1
ATOM 984 C C . GLY A 1 126 ? 12.875 -25.047 -21.453 1 98.62 126 GLY A C 1
ATOM 985 O O . GLY A 1 126 ? 12.125 -25.375 -22.375 1 98.62 126 GLY A O 1
ATOM 986 N N . ALA A 1 127 ? 14.125 -25.422 -21.344 1 98.38 127 ALA A N 1
ATOM 987 C CA . ALA A 1 127 ? 14.719 -26.312 -22.344 1 98.38 127 ALA A CA 1
ATOM 988 C C . ALA A 1 127 ? 13.977 -27.641 -22.391 1 98.38 127 ALA A C 1
ATOM 990 O O . ALA A 1 127 ? 13.766 -28.203 -23.469 1 98.38 127 ALA A O 1
ATOM 991 N N . ALA A 1 128 ? 13.633 -28.156 -21.219 1 98.56 128 ALA A N 1
ATOM 992 C CA . ALA A 1 128 ? 12.898 -29.406 -21.141 1 98.56 128 ALA A CA 1
ATOM 993 C C . ALA A 1 128 ? 11.531 -29.297 -21.828 1 98.56 128 ALA A C 1
ATOM 995 O O . ALA A 1 128 ? 11.094 -30.203 -22.516 1 98.56 128 ALA A O 1
ATOM 996 N N . ALA A 1 129 ? 10.859 -28.203 -21.625 1 98.69 129 ALA A N 1
ATOM 997 C CA . ALA A 1 129 ? 9.555 -27.969 -22.234 1 98.69 129 ALA A CA 1
ATOM 998 C C . ALA A 1 129 ? 9.664 -27.891 -23.75 1 98.69 129 ALA A C 1
ATOM 1000 O O . ALA A 1 129 ? 8.828 -28.453 -24.469 1 98.69 129 ALA A O 1
ATOM 1001 N N . LEU A 1 130 ? 10.633 -27.125 -24.219 1 98.69 130 LEU A N 1
ATOM 1002 C CA . LEU A 1 130 ? 10.852 -27.016 -25.656 1 98.69 130 LEU A CA 1
ATOM 1003 C C . LEU A 1 130 ? 11.133 -28.391 -26.281 1 98.69 130 LEU A C 1
ATOM 1005 O O . LEU A 1 130 ? 10.617 -28.703 -27.344 1 98.69 130 LEU A O 1
ATOM 1009 N N . SER A 1 131 ? 11.969 -29.156 -25.609 1 98.25 131 SER A N 1
ATOM 1010 C CA . SER A 1 131 ? 12.289 -30.5 -26.094 1 98.25 131 SER A CA 1
ATOM 1011 C C . SER A 1 131 ? 11.039 -31.359 -26.172 1 98.25 131 SER A C 1
ATOM 1013 O O . SER A 1 131 ? 10.844 -32.094 -27.141 1 98.25 131 SER A O 1
ATOM 1015 N N . LEU A 1 132 ? 10.242 -31.312 -25.109 1 98.44 132 LEU A N 1
ATOM 1016 C CA . LEU A 1 132 ? 9.016 -32.094 -25.094 1 98.44 132 LEU A CA 1
ATOM 1017 C C . LEU A 1 132 ? 8.109 -31.703 -26.25 1 98.44 132 LEU A C 1
ATOM 1019 O O . LEU A 1 132 ? 7.539 -32.562 -26.922 1 98.44 132 LEU A O 1
ATOM 1023 N N . TYR A 1 133 ? 7.91 -30.422 -26.5 1 98.56 133 TYR A N 1
ATOM 1024 C CA . TYR A 1 133 ? 7.117 -29.938 -27.609 1 98.56 133 TYR A CA 1
ATOM 1025 C C . TYR A 1 133 ? 7.664 -30.453 -28.938 1 98.56 133 TYR A C 1
ATOM 1027 O O . TYR A 1 133 ? 6.914 -30.984 -29.766 1 98.56 133 TYR A O 1
ATOM 1035 N N . ARG A 1 134 ? 8.977 -30.344 -29.156 1 98.38 134 ARG A N 1
ATOM 1036 C CA . ARG A 1 134 ? 9.602 -30.719 -30.422 1 98.38 134 ARG A CA 1
ATOM 1037 C C . ARG A 1 134 ? 9.523 -32.219 -30.656 1 98.38 134 ARG A C 1
ATOM 1039 O O . ARG A 1 134 ? 9.422 -32.688 -31.797 1 98.38 134 ARG A O 1
ATOM 1046 N N . GLU A 1 135 ? 9.555 -32.938 -29.578 1 98.06 135 GLU A N 1
ATOM 1047 C CA . GLU A 1 135 ? 9.398 -34.375 -29.703 1 98.06 135 GLU A CA 1
ATOM 1048 C C . GLU A 1 135 ? 8.07 -34.75 -30.344 1 98.06 135 GLU A C 1
ATOM 1050 O O . GLU A 1 135 ? 7.977 -35.75 -31.078 1 98.06 135 GLU A O 1
ATOM 1055 N N . HIS A 1 136 ? 7.062 -33.969 -30.172 1 98.06 136 HIS A N 1
ATOM 1056 C CA . HIS A 1 136 ? 5.723 -34.375 -30.594 1 98.06 136 HIS A CA 1
ATOM 1057 C C . HIS A 1 136 ? 5.238 -33.5 -31.766 1 98.06 136 HIS A C 1
ATOM 1059 O O . HIS A 1 136 ? 4.344 -33.906 -32.5 1 98.06 136 HIS A O 1
ATOM 1065 N N . ARG A 1 137 ? 5.852 -32.312 -31.922 1 97.44 137 ARG A N 1
ATOM 1066 C CA . ARG A 1 137 ? 5.316 -31.391 -32.906 1 97.44 137 ARG A CA 1
ATOM 1067 C C . ARG A 1 137 ? 6.383 -31.016 -33.938 1 97.44 137 ARG A C 1
ATOM 1069 O O . ARG A 1 137 ? 6.113 -30.25 -34.875 1 97.44 137 ARG A O 1
ATOM 1076 N N . GLY A 1 138 ? 7.578 -31.562 -33.719 1 96.38 138 GLY A N 1
ATOM 1077 C CA . GLY A 1 138 ? 8.664 -31.266 -34.656 1 96.38 138 GLY A CA 1
ATOM 1078 C C . GLY A 1 138 ? 9.5 -30.078 -34.219 1 96.38 138 GLY A C 1
ATOM 1079 O O . GLY A 1 138 ? 9.156 -29.375 -33.25 1 96.38 138 GLY A O 1
ATOM 1080 N N . SER A 1 139 ? 10.562 -29.875 -34.938 1 95.94 139 SER A N 1
ATOM 1081 C CA . SER A 1 139 ? 11.539 -28.844 -34.562 1 95.94 139 SER A CA 1
ATOM 1082 C C . SER A 1 139 ? 11.203 -27.5 -35.219 1 95.94 139 SER A C 1
ATOM 1084 O O . SER A 1 139 ? 12 -26.969 -36 1 95.94 139 SER A O 1
ATOM 1086 N N . ARG A 1 140 ? 10.141 -26.891 -34.812 1 95.88 140 ARG A N 1
ATOM 1087 C CA . ARG A 1 140 ? 9.758 -25.562 -35.281 1 95.88 140 ARG A CA 1
ATOM 1088 C C . ARG A 1 140 ? 10.625 -24.484 -34.625 1 95.88 140 ARG A C 1
ATOM 1090 O O . ARG A 1 140 ? 10.867 -24.516 -33.438 1 95.88 140 ARG A O 1
ATOM 1097 N N . PRO A 1 141 ? 11.141 -23.609 -35.469 1 97.38 141 PRO A N 1
ATOM 1098 C CA . PRO A 1 141 ? 11.93 -22.547 -34.875 1 97.38 141 PRO A CA 1
ATOM 1099 C C . PRO A 1 141 ? 11.078 -21.594 -34 1 97.38 141 PRO A C 1
ATOM 1101 O O . PRO A 1 141 ? 9.914 -21.359 -34.312 1 97.38 141 PRO A O 1
ATOM 1104 N N . VAL A 1 142 ? 11.633 -21.078 -32.938 1 98.69 142 VAL A N 1
ATOM 1105 C CA . VAL A 1 142 ? 10.961 -20.062 -32.156 1 98.69 142 VAL A CA 1
ATOM 1106 C C . VAL A 1 142 ? 10.953 -18.734 -32.875 1 98.69 142 VAL A C 1
ATOM 1108 O O . VAL A 1 142 ? 12.008 -18.234 -33.281 1 98.69 142 VAL A O 1
ATOM 1111 N N . LYS A 1 143 ? 9.773 -18.141 -33.031 1 98.44 143 LYS A N 1
ATOM 1112 C CA . LYS A 1 143 ? 9.617 -16.922 -33.812 1 98.44 143 LYS A CA 1
ATOM 1113 C C . LYS A 1 143 ? 9.438 -15.703 -32.938 1 98.44 143 LYS A C 1
ATOM 1115 O O . LYS A 1 143 ? 9.68 -14.57 -33.344 1 98.44 143 LYS A O 1
ATOM 1120 N N . ALA A 1 144 ? 8.992 -15.93 -31.703 1 98.81 144 ALA A N 1
ATOM 1121 C CA . ALA A 1 144 ? 8.828 -14.852 -30.734 1 98.81 144 ALA A CA 1
ATOM 1122 C C . ALA A 1 144 ? 8.664 -15.414 -29.328 1 98.81 144 ALA A C 1
ATOM 1124 O O . ALA A 1 144 ? 8.289 -16.578 -29.156 1 98.81 144 ALA A O 1
ATOM 1125 N N . ILE A 1 145 ? 9.031 -14.609 -28.359 1 98.88 145 ILE A N 1
ATOM 1126 C CA . ILE A 1 145 ? 8.703 -14.82 -26.953 1 98.88 145 ILE A CA 1
ATOM 1127 C C . ILE A 1 145 ? 7.738 -13.734 -26.484 1 98.88 145 ILE A C 1
ATOM 1129 O O . ILE A 1 145 ? 7.879 -12.562 -26.844 1 98.88 145 ILE A O 1
ATOM 1133 N N . ILE A 1 146 ? 6.734 -14.102 -25.703 1 98.88 146 ILE A N 1
ATOM 1134 C CA . ILE A 1 146 ? 5.844 -13.133 -25.078 1 98.88 146 ILE A CA 1
ATOM 1135 C C . ILE A 1 146 ? 5.84 -13.32 -23.578 1 98.88 146 ILE A C 1
ATOM 1137 O O . ILE A 1 146 ? 5.598 -14.43 -23.078 1 98.88 146 ILE A O 1
ATOM 1141 N N . TYR A 1 147 ? 6.203 -12.234 -22.812 1 98.75 147 TYR A N 1
ATOM 1142 C CA . TYR A 1 147 ? 5.973 -12.188 -21.375 1 98.75 147 TYR A CA 1
ATOM 1143 C C . TYR A 1 147 ? 4.613 -11.57 -21.062 1 98.75 147 TYR A C 1
ATOM 1145 O O . TYR A 1 147 ? 4.336 -10.43 -21.438 1 98.75 147 TYR A O 1
ATOM 1153 N N . THR A 1 148 ? 3.816 -12.336 -20.328 1 98.69 148 THR A N 1
ATOM 1154 C CA . THR A 1 148 ? 2.516 -11.766 -19.984 1 98.69 148 THR A CA 1
ATOM 1155 C C . THR A 1 148 ? 2.65 -10.75 -18.859 1 98.69 148 THR A C 1
ATOM 1157 O O . THR A 1 148 ? 1.88 -9.789 -18.781 1 98.69 148 THR A O 1
ATOM 1160 N N . HIS A 1 149 ? 3.547 -11.023 -17.875 1 97.44 149 HIS A N 1
ATOM 1161 C CA . HIS A 1 149 ? 3.742 -10.086 -16.766 1 97.44 149 HIS A CA 1
ATOM 1162 C C . HIS A 1 149 ? 5.105 -10.289 -16.109 1 97.44 149 HIS A C 1
ATOM 1164 O O . HIS A 1 149 ? 5.879 -11.148 -16.531 1 97.44 149 HIS A O 1
ATOM 1170 N N . SER A 1 150 ? 5.414 -9.555 -15.094 1 95 150 SER A N 1
ATOM 1171 C CA . SER A 1 150 ? 6.789 -9.305 -14.68 1 95 150 SER A CA 1
ATOM 1172 C C . SER A 1 150 ? 7.211 -10.242 -13.555 1 95 150 SER A C 1
ATOM 1174 O O . SER A 1 150 ? 8.102 -9.906 -12.766 1 95 150 SER A O 1
ATOM 1176 N N . HIS A 1 151 ? 6.664 -11.414 -13.391 1 94.12 151 HIS A N 1
ATOM 1177 C CA . HIS A 1 151 ? 7.098 -12.375 -12.383 1 94.12 151 HIS A CA 1
ATOM 1178 C C . HIS A 1 151 ? 8.078 -13.383 -12.969 1 94.12 151 HIS A C 1
ATOM 1180 O O . HIS A 1 151 ? 7.953 -13.773 -14.125 1 94.12 151 HIS A O 1
ATOM 1186 N N . ALA A 1 152 ? 8.938 -13.836 -12.172 1 93.75 152 ALA A N 1
ATOM 1187 C CA . ALA A 1 152 ? 10.055 -14.672 -12.617 1 93.75 152 ALA A CA 1
ATOM 1188 C C . ALA A 1 152 ? 9.562 -15.969 -13.242 1 93.75 152 ALA A C 1
ATOM 1190 O O . ALA A 1 152 ? 10.195 -16.5 -14.156 1 93.75 152 ALA A O 1
ATOM 1191 N N . ASP A 1 153 ? 8.469 -16.484 -12.75 1 95.94 153 ASP A N 1
ATOM 1192 C CA . ASP A 1 153 ? 7.977 -17.75 -13.289 1 95.94 153 ASP A CA 1
ATOM 1193 C C . ASP A 1 153 ? 7.336 -17.547 -14.664 1 95.94 153 ASP A C 1
ATOM 1195 O O . ASP A 1 153 ? 6.805 -18.484 -15.25 1 95.94 153 ASP A O 1
ATOM 1199 N N . HIS A 1 154 ? 7.434 -16.344 -15.25 1 97.62 154 HIS A N 1
ATOM 1200 C CA . HIS A 1 154 ? 6.883 -16.078 -16.578 1 97.62 154 HIS A CA 1
ATOM 1201 C C . HIS A 1 154 ? 7.953 -15.555 -17.531 1 97.62 154 HIS A C 1
ATOM 1203 O O . HIS A 1 154 ? 7.684 -15.305 -18.703 1 97.62 154 HIS A O 1
ATOM 1209 N N . PHE A 1 155 ? 9.141 -15.391 -16.984 1 97.38 155 PHE A N 1
ATOM 1210 C CA . PHE A 1 155 ? 10.18 -14.945 -17.906 1 97.38 155 PHE A CA 1
ATOM 1211 C C . PHE A 1 155 ? 11.484 -15.688 -17.641 1 97.38 155 PHE A C 1
ATOM 1213 O O . PHE A 1 155 ? 12.375 -15.719 -18.5 1 97.38 155 PHE A O 1
ATOM 1220 N N . GLY A 1 156 ? 11.656 -16.312 -16.547 1 96.75 156 GLY A N 1
ATOM 1221 C CA . GLY A 1 156 ? 12.938 -16.781 -16.047 1 96.75 156 GLY A CA 1
ATOM 1222 C C . GLY A 1 156 ? 13.555 -17.875 -16.906 1 96.75 156 GLY A C 1
ATOM 1223 O O . GLY A 1 156 ? 14.773 -18.016 -16.938 1 96.75 156 GLY A O 1
ATOM 1224 N N . GLY A 1 157 ? 12.742 -18.641 -17.578 1 98.12 157 GLY A N 1
ATOM 1225 C CA . GLY A 1 157 ? 13.227 -19.766 -18.359 1 98.12 157 GLY A CA 1
ATOM 1226 C C . GLY A 1 157 ? 13.562 -19.375 -19.797 1 98.12 157 GLY A C 1
ATOM 1227 O O . GLY A 1 157 ? 13.844 -20.25 -20.625 1 98.12 157 GLY A O 1
ATOM 1228 N N . VAL A 1 158 ? 13.594 -18.156 -20.125 1 98.69 158 VAL A N 1
ATOM 1229 C CA . VAL A 1 158 ? 13.609 -17.672 -21.5 1 98.69 158 VAL A CA 1
ATOM 1230 C C . VAL A 1 158 ? 14.836 -18.203 -22.234 1 98.69 158 VAL A C 1
ATOM 1232 O O . VAL A 1 158 ? 14.766 -18.547 -23.406 1 98.69 158 VAL A O 1
ATOM 1235 N N . LYS A 1 159 ? 15.914 -18.406 -21.609 1 98.38 159 LYS A N 1
ATOM 1236 C CA . LYS A 1 159 ? 17.125 -18.844 -22.281 1 98.38 159 LYS A CA 1
ATOM 1237 C C . LYS A 1 159 ? 17.125 -20.359 -22.484 1 98.38 159 LYS A C 1
ATOM 1239 O O . LYS A 1 159 ? 18.031 -20.906 -23.109 1 98.38 159 LYS A O 1
ATOM 1244 N N . GLY A 1 160 ? 16.172 -21 -21.969 1 98.5 160 GLY A N 1
ATOM 1245 C CA . GLY A 1 160 ? 15.906 -22.375 -22.359 1 98.5 160 GLY A CA 1
ATOM 1246 C C . GLY A 1 160 ? 15.258 -22.484 -23.734 1 98.5 160 GLY A C 1
ATOM 1247 O O . GLY A 1 160 ? 15.234 -23.562 -24.328 1 98.5 160 GLY A O 1
ATOM 1248 N N . PHE A 1 161 ? 14.75 -21.375 -24.25 1 98.69 161 PHE A N 1
ATOM 1249 C CA . PHE A 1 161 ? 14.008 -21.359 -25.5 1 98.69 161 PHE A CA 1
ATOM 1250 C C . PHE A 1 161 ? 14.82 -20.672 -26.594 1 98.69 161 PHE A C 1
ATOM 1252 O O . PHE A 1 161 ? 14.781 -21.078 -27.75 1 98.69 161 PHE A O 1
ATOM 1259 N N . ILE A 1 162 ? 15.477 -19.562 -26.203 1 98.5 162 ILE A N 1
ATOM 1260 C CA . ILE A 1 162 ? 16.203 -18.781 -27.203 1 98.5 162 ILE A CA 1
ATOM 1261 C C . ILE A 1 162 ? 17.5 -18.25 -26.594 1 98.5 162 ILE A C 1
ATOM 1263 O O . ILE A 1 162 ? 17.672 -18.281 -25.375 1 98.5 162 ILE A O 1
ATOM 1267 N N . SER A 1 163 ? 18.391 -17.812 -27.453 1 97.56 163 SER A N 1
ATOM 1268 C CA . SER A 1 163 ? 19.641 -17.203 -27.016 1 97.56 163 SER A CA 1
ATOM 1269 C C . SER A 1 163 ? 19.578 -15.688 -27.141 1 97.56 163 SER A C 1
ATOM 1271 O O . SER A 1 163 ? 18.75 -15.148 -27.875 1 97.56 163 SER A O 1
ATOM 1273 N N . GLN A 1 164 ? 20.438 -15.062 -26.359 1 96.19 164 GLN A N 1
ATOM 1274 C CA . GLN A 1 164 ? 20.562 -13.609 -26.469 1 96.19 164 GLN A CA 1
ATOM 1275 C C . GLN A 1 164 ? 20.922 -13.188 -27.891 1 96.19 164 GLN A C 1
ATOM 1277 O O . GLN A 1 164 ? 20.453 -12.156 -28.375 1 96.19 164 GLN A O 1
ATOM 1282 N N . GLU A 1 165 ? 21.75 -13.914 -28.562 1 96.62 165 GLU A N 1
ATOM 1283 C CA . GLU A 1 165 ? 22.203 -13.617 -29.922 1 96.62 165 GLU A CA 1
ATOM 1284 C C . GLU A 1 165 ? 21.031 -13.586 -30.906 1 96.62 165 GLU A C 1
ATOM 1286 O O . GLU A 1 165 ? 21 -12.742 -31.812 1 96.62 165 GLU A O 1
ATOM 1291 N N . GLU A 1 166 ? 20.156 -14.516 -30.688 1 97.44 166 GLU A N 1
ATOM 1292 C CA . GLU A 1 166 ? 18.984 -14.562 -31.562 1 97.44 166 GLU A CA 1
ATOM 1293 C C . GLU A 1 166 ? 18.125 -13.305 -31.422 1 97.44 166 GLU A C 1
ATOM 1295 O O . GLU A 1 166 ? 17.531 -12.836 -32.375 1 97.44 166 GLU A O 1
ATOM 1300 N N . VAL A 1 167 ? 18.047 -12.781 -30.266 1 97.62 167 VAL A N 1
ATOM 1301 C CA . VAL A 1 167 ? 17.266 -11.57 -30.016 1 97.62 167 VAL A CA 1
ATOM 1302 C C . VAL A 1 167 ? 18.016 -10.352 -30.531 1 97.62 167 VAL A C 1
ATOM 1304 O O . VAL A 1 167 ? 17.422 -9.484 -31.188 1 97.62 167 VAL A O 1
ATOM 1307 N N . ASP A 1 168 ? 19.344 -10.305 -30.297 1 95.38 168 ASP A N 1
ATOM 1308 C CA . ASP A 1 168 ? 20.172 -9.172 -30.719 1 95.38 168 ASP A CA 1
ATOM 1309 C C . ASP A 1 168 ? 20.172 -9.031 -32.219 1 95.38 168 ASP A C 1
ATOM 1311 O O . ASP A 1 168 ? 20.266 -7.922 -32.75 1 95.38 168 ASP A O 1
ATOM 1315 N N . SER A 1 169 ? 20.109 -10.109 -32.906 1 96.81 169 SER A N 1
ATOM 1316 C CA . SER A 1 169 ? 20.141 -10.109 -34.375 1 96.81 169 SER A CA 1
ATOM 1317 C C . SER A 1 169 ? 18.781 -9.695 -34.938 1 96.81 169 SER A C 1
ATOM 1319 O O . SER A 1 169 ? 18.672 -9.414 -36.125 1 96.81 169 SER A O 1
ATOM 1321 N N . GLY A 1 170 ? 17.781 -9.625 -34.094 1 95.62 170 GLY A N 1
ATOM 1322 C CA . GLY A 1 170 ? 16.438 -9.289 -34.562 1 95.62 170 GLY A CA 1
ATOM 1323 C C . GLY A 1 170 ? 15.656 -10.492 -35.062 1 95.62 170 GLY A C 1
ATOM 1324 O O . GLY A 1 170 ? 14.516 -10.359 -35.5 1 95.62 170 GLY A O 1
ATOM 1325 N N . ALA A 1 171 ? 16.25 -11.656 -34.938 1 96.19 171 ALA A N 1
ATOM 1326 C CA . ALA A 1 171 ? 15.609 -12.867 -35.438 1 96.19 171 ALA A CA 1
ATOM 1327 C C . ALA A 1 171 ? 14.391 -13.242 -34.594 1 96.19 171 ALA A C 1
ATOM 1329 O O . ALA A 1 171 ? 13.398 -13.742 -35.125 1 96.19 171 ALA A O 1
ATOM 1330 N N . VAL A 1 172 ? 14.43 -13.031 -33.312 1 98.31 172 VAL A N 1
ATOM 1331 C CA . VAL A 1 172 ? 13.344 -13.398 -32.406 1 98.31 172 VAL A CA 1
ATOM 1332 C C . VAL A 1 172 ? 12.953 -12.203 -31.547 1 98.31 172 VAL A C 1
ATOM 1334 O O . VAL A 1 172 ? 13.648 -11.875 -30.578 1 98.31 172 VAL A O 1
ATOM 1337 N N . PRO A 1 173 ? 11.82 -11.578 -31.828 1 98.44 173 PRO A N 1
ATOM 1338 C CA . PRO A 1 173 ? 11.359 -10.508 -30.938 1 98.44 173 PRO A CA 1
ATOM 1339 C C . PRO A 1 173 ? 10.836 -11.023 -29.609 1 98.44 173 PRO A C 1
ATOM 1341 O O . PRO A 1 173 ? 10.336 -12.148 -29.531 1 98.44 173 PRO A O 1
ATOM 1344 N N . VAL A 1 174 ? 10.992 -10.25 -28.578 1 98.75 174 VAL A N 1
ATOM 1345 C CA . VAL A 1 174 ? 10.438 -10.492 -27.25 1 98.75 174 VAL A CA 1
ATOM 1346 C C . VAL A 1 174 ? 9.414 -9.414 -26.906 1 98.75 174 VAL A C 1
ATOM 1348 O O . VAL A 1 174 ? 9.758 -8.242 -26.781 1 98.75 174 VAL A O 1
ATOM 1351 N N . LEU A 1 175 ? 8.148 -9.797 -26.797 1 98.81 175 LEU A N 1
ATOM 1352 C CA . LEU A 1 175 ? 7.055 -8.875 -26.516 1 98.81 175 LEU A CA 1
ATOM 1353 C C . LEU A 1 175 ? 6.703 -8.883 -25.031 1 98.81 175 LEU A C 1
ATOM 1355 O O . LEU A 1 175 ? 6.688 -9.945 -24.391 1 98.81 175 LEU A O 1
ATOM 1359 N N . ALA A 1 176 ? 6.469 -7.73 -24.406 1 98.75 176 ALA A N 1
ATOM 1360 C CA . ALA A 1 176 ? 6.051 -7.602 -23.016 1 98.75 176 ALA A CA 1
ATOM 1361 C C . ALA A 1 176 ? 5.211 -6.348 -22.797 1 98.75 176 ALA A C 1
ATOM 1363 O O . ALA A 1 176 ? 5.223 -5.438 -23.641 1 98.75 176 ALA A O 1
ATOM 1364 N N . PRO A 1 177 ? 4.383 -6.309 -21.797 1 98.62 177 PRO A N 1
ATOM 1365 C CA . PRO A 1 177 ? 3.619 -5.09 -21.516 1 98.62 177 PRO A CA 1
ATOM 1366 C C . PRO A 1 177 ? 4.5 -3.941 -21.016 1 98.62 177 PRO A C 1
ATOM 1368 O O . PRO A 1 177 ? 5.574 -4.176 -20.469 1 98.62 177 PRO A O 1
ATOM 1371 N N . GLU A 1 178 ? 3.98 -2.771 -21.234 1 97.25 178 GLU A N 1
ATOM 1372 C CA . GLU A 1 178 ? 4.664 -1.565 -20.766 1 97.25 178 GLU A CA 1
ATOM 1373 C C . GLU A 1 178 ? 5.023 -1.667 -19.297 1 97.25 178 GLU A C 1
ATOM 1375 O O . GLU A 1 178 ? 4.207 -2.096 -18.469 1 97.25 178 GLU A O 1
ATOM 1380 N N . GLY A 1 179 ? 6.246 -1.27 -18.984 1 95.5 179 GLY A N 1
ATOM 1381 C CA . GLY A 1 179 ? 6.703 -1.244 -17.609 1 95.5 179 GLY A CA 1
ATOM 1382 C C . GLY A 1 179 ? 7.25 -2.578 -17.125 1 95.5 179 GLY A C 1
ATOM 1383 O O . GLY A 1 179 ? 7.77 -2.682 -16.016 1 95.5 179 GLY A O 1
ATOM 1384 N N . PHE A 1 180 ? 7.27 -3.584 -17.953 1 96.44 180 PHE A N 1
ATOM 1385 C CA . PHE A 1 180 ? 7.645 -4.945 -17.609 1 96.44 180 PHE A CA 1
ATOM 1386 C C . PHE A 1 180 ? 9.055 -4.984 -17.031 1 96.44 180 PHE A C 1
ATOM 1388 O O . PHE A 1 180 ? 9.273 -5.492 -15.93 1 96.44 180 PHE A O 1
ATOM 1395 N N . LEU A 1 181 ? 9.992 -4.516 -17.781 1 93.69 181 LEU A N 1
ATOM 1396 C CA . LEU A 1 181 ? 11.398 -4.656 -17.422 1 93.69 181 LEU A CA 1
ATOM 1397 C C . LEU A 1 181 ? 11.688 -3.957 -16.094 1 93.69 181 LEU A C 1
ATOM 1399 O O . LEU A 1 181 ? 12.367 -4.516 -15.227 1 93.69 181 LEU A O 1
ATOM 1403 N N . LYS A 1 182 ? 11.133 -2.773 -15.891 1 91.19 182 LYS A N 1
ATOM 1404 C CA . LYS A 1 182 ? 11.312 -2.012 -14.656 1 91.19 182 LYS A CA 1
ATOM 1405 C C . LYS A 1 182 ? 10.828 -2.807 -13.445 1 91.19 182 LYS A C 1
ATOM 1407 O O . LYS A 1 182 ? 11.547 -2.908 -12.445 1 91.19 182 LYS A O 1
ATOM 1412 N N . HIS A 1 183 ? 9.75 -3.381 -13.562 1 91.62 183 HIS A N 1
ATOM 1413 C CA . HIS A 1 183 ? 9.141 -4.07 -12.43 1 91.62 183 HIS A CA 1
ATOM 1414 C C . HIS A 1 183 ? 9.781 -5.438 -12.203 1 91.62 183 HIS A C 1
ATOM 1416 O O . HIS A 1 183 ? 9.898 -5.895 -11.07 1 91.62 183 HIS A O 1
ATOM 1422 N N . ALA A 1 184 ? 10.164 -6.105 -13.273 1 91.88 184 ALA A N 1
ATOM 1423 C CA . ALA A 1 184 ? 10.836 -7.398 -13.164 1 91.88 184 ALA A CA 1
ATOM 1424 C C . ALA A 1 184 ? 12.148 -7.273 -12.398 1 91.88 184 ALA A C 1
ATOM 1426 O O . ALA A 1 184 ? 12.531 -8.188 -11.656 1 91.88 184 ALA A O 1
ATOM 1427 N N . VAL A 1 185 ? 12.758 -6.125 -12.508 1 88.06 185 VAL A N 1
ATOM 1428 C CA . VAL A 1 185 ? 14.078 -5.93 -11.922 1 88.06 185 VAL A CA 1
ATOM 1429 C C . VAL A 1 185 ? 13.938 -5.352 -10.516 1 88.06 185 VAL A C 1
ATOM 1431 O O . VAL A 1 185 ? 14.547 -5.855 -9.57 1 88.06 185 VAL A O 1
ATOM 1434 N N . ALA A 1 186 ? 13.102 -4.348 -10.289 1 82.69 186 ALA A N 1
ATOM 1435 C CA . ALA A 1 186 ? 12.969 -3.629 -9.031 1 82.69 186 ALA A CA 1
ATOM 1436 C C . ALA A 1 186 ? 12.531 -4.566 -7.906 1 82.69 186 ALA A C 1
ATOM 1438 O O . ALA A 1 186 ? 13.07 -4.512 -6.797 1 82.69 186 ALA A O 1
ATOM 1439 N N . GLU A 1 187 ? 11.609 -5.32 -8.141 1 78.06 187 GLU A N 1
ATOM 1440 C CA . GLU A 1 187 ? 11.055 -6.227 -7.137 1 78.06 187 GLU A CA 1
ATOM 1441 C C . GLU A 1 187 ? 12.117 -7.18 -6.602 1 78.06 187 GLU A C 1
ATOM 1443 O O . GLU A 1 187 ? 12.117 -7.527 -5.422 1 78.06 187 GLU A O 1
ATOM 1448 N N . ASN A 1 188 ? 13.047 -7.441 -7.422 1 78.38 188 ASN A N 1
ATOM 1449 C CA . ASN A 1 188 ? 13.984 -8.508 -7.074 1 78.38 188 ASN A CA 1
ATOM 1450 C C . ASN A 1 188 ? 15.266 -7.957 -6.473 1 78.38 188 ASN A C 1
ATOM 1452 O O . ASN A 1 188 ? 16.094 -8.719 -5.973 1 78.38 188 ASN A O 1
ATOM 1456 N N . VAL A 1 189 ? 15.289 -6.586 -6.41 1 81.31 189 VAL A N 1
ATOM 1457 C CA . VAL A 1 189 ? 16.609 -6.09 -6.031 1 81.31 189 VAL A CA 1
ATOM 1458 C C . VAL A 1 189 ? 16.5 -5.309 -4.723 1 81.31 189 VAL A C 1
ATOM 1460 O O . VAL A 1 189 ? 17.406 -5.387 -3.875 1 81.31 189 VAL A O 1
ATOM 1463 N N . PHE A 1 190 ? 15.43 -4.668 -4.398 1 87.88 190 PHE A N 1
ATOM 1464 C CA . PHE A 1 190 ? 15.352 -3.797 -3.229 1 87.88 190 PHE A CA 1
ATOM 1465 C C . PHE A 1 190 ? 15.094 -4.609 -1.966 1 87.88 190 PHE A C 1
ATOM 1467 O O . PHE A 1 190 ? 15.898 -4.594 -1.032 1 87.88 190 PHE A O 1
ATOM 1474 N N . ALA A 1 191 ? 14.039 -5.371 -1.962 1 91.62 191 ALA A N 1
ATOM 1475 C CA . ALA A 1 191 ? 13.703 -6.234 -0.829 1 91.62 191 ALA A CA 1
ATOM 1476 C C . ALA A 1 191 ? 13.922 -7.703 -1.177 1 91.62 191 ALA A C 1
ATOM 1478 O O . ALA A 1 191 ? 13.273 -8.586 -0.602 1 91.62 191 ALA A O 1
ATOM 1479 N N . GLY A 1 192 ? 14.812 -7.953 -2.049 1 91.25 192 GLY A N 1
ATOM 1480 C CA . GLY A 1 192 ? 14.984 -9.273 -2.643 1 91.25 192 GLY A CA 1
ATOM 1481 C C . GLY A 1 192 ? 15.344 -10.336 -1.627 1 91.25 192 GLY A C 1
ATOM 1482 O O . GLY A 1 192 ? 14.812 -11.453 -1.674 1 91.25 192 GLY A O 1
ATOM 1483 N N . THR A 1 193 ? 16.266 -10 -0.69 1 93.69 193 THR A N 1
ATOM 1484 C CA . THR A 1 193 ? 16.703 -10.984 0.294 1 93.69 193 THR A CA 1
ATOM 1485 C C . THR A 1 193 ? 15.531 -11.406 1.188 1 93.69 193 THR A C 1
ATOM 1487 O O . THR A 1 193 ? 15.289 -12.602 1.377 1 93.69 193 THR A O 1
ATOM 1490 N N . ALA A 1 194 ? 14.844 -10.438 1.699 1 95.81 194 ALA A N 1
ATOM 1491 C CA . ALA A 1 194 ? 13.719 -10.711 2.594 1 95.81 194 ALA A CA 1
ATOM 1492 C C . ALA A 1 194 ? 12.609 -11.461 1.863 1 95.81 194 ALA A C 1
ATOM 1494 O O . ALA A 1 194 ? 12.047 -12.422 2.395 1 95.81 194 ALA A O 1
ATOM 1495 N N . MET A 1 195 ? 12.289 -11.094 0.681 1 95 195 MET A N 1
ATOM 1496 C CA . MET A 1 195 ? 11.227 -11.719 -0.101 1 95 195 MET A CA 1
ATOM 1497 C C . MET A 1 195 ? 11.578 -13.156 -0.454 1 95 195 MET A C 1
ATOM 1499 O O . MET A 1 195 ? 10.719 -14.039 -0.402 1 95 195 MET A O 1
ATOM 1503 N N . SER A 1 196 ? 12.82 -13.391 -0.808 1 94.38 196 SER A N 1
ATOM 1504 C CA . SER A 1 196 ? 13.242 -14.734 -1.176 1 94.38 196 SER A CA 1
ATOM 1505 C C . SER A 1 196 ? 13.203 -15.68 0.023 1 94.38 196 SER A C 1
ATOM 1507 O O . SER A 1 196 ? 12.844 -16.844 -0.116 1 94.38 196 SER A O 1
ATOM 1509 N N . ARG A 1 197 ? 13.594 -15.156 1.182 1 96.75 197 ARG A N 1
ATOM 1510 C CA . ARG A 1 197 ? 13.516 -15.953 2.402 1 96.75 197 ARG A CA 1
ATOM 1511 C C . ARG A 1 197 ? 12.078 -16.375 2.693 1 96.75 197 ARG A C 1
ATOM 1513 O O . ARG A 1 197 ? 11.82 -17.531 3.018 1 96.75 197 ARG A O 1
ATOM 1520 N N . ARG A 1 198 ? 11.156 -15.508 2.537 1 96.88 198 ARG A N 1
ATOM 1521 C CA . ARG A 1 198 ? 9.75 -15.82 2.766 1 96.88 198 ARG A CA 1
ATOM 1522 C C . ARG A 1 198 ? 9.188 -16.703 1.649 1 96.88 198 ARG A C 1
ATOM 1524 O O . ARG A 1 198 ? 8.312 -17.531 1.886 1 96.88 198 ARG A O 1
ATOM 1531 N N . ALA A 1 199 ? 9.727 -16.516 0.464 1 96 199 ALA A N 1
ATOM 1532 C CA . ALA A 1 199 ? 9.328 -17.375 -0.645 1 96 199 ALA A CA 1
ATOM 1533 C C . ALA A 1 199 ? 9.688 -18.828 -0.367 1 96 199 ALA A C 1
ATOM 1535 O O . ALA A 1 199 ? 8.969 -19.75 -0.771 1 96 199 ALA A O 1
ATOM 1536 N N . ALA A 1 200 ? 10.789 -19.047 0.306 1 96.75 200 ALA A N 1
ATOM 1537 C CA . ALA A 1 200 ? 11.18 -20.391 0.694 1 96.75 200 ALA A CA 1
ATOM 1538 C C . ALA A 1 200 ? 10.102 -21.062 1.539 1 96.75 200 ALA A C 1
ATOM 1540 O O . ALA A 1 200 ? 9.836 -22.25 1.392 1 96.75 200 ALA A O 1
ATOM 1541 N N . TYR A 1 201 ? 9.5 -20.281 2.428 1 98.06 201 TYR A N 1
ATOM 1542 C CA . TYR A 1 201 ? 8.375 -20.781 3.223 1 98.06 201 TYR A CA 1
ATOM 1543 C C . TYR A 1 201 ? 7.141 -20.984 2.355 1 98.06 201 TYR A C 1
ATOM 1545 O O . TYR A 1 201 ? 6.488 -22.031 2.43 1 98.06 201 TYR A O 1
ATOM 1553 N N . MET A 1 202 ? 6.871 -20.047 1.511 1 97.75 202 MET A N 1
ATOM 1554 C CA . MET A 1 202 ? 5.629 -19.969 0.751 1 97.75 202 MET A CA 1
ATOM 1555 C C . MET A 1 202 ? 5.488 -21.156 -0.198 1 97.75 202 MET A C 1
ATOM 1557 O O . MET A 1 202 ? 4.414 -21.734 -0.311 1 97.75 202 MET A O 1
ATOM 1561 N N . TYR A 1 203 ? 6.602 -21.516 -0.859 1 97.06 203 TYR A N 1
ATOM 1562 C CA . TYR A 1 203 ? 6.523 -22.547 -1.899 1 97.06 203 TYR A CA 1
ATOM 1563 C C . TYR A 1 203 ? 7.031 -23.891 -1.387 1 97.06 203 TYR A C 1
ATOM 1565 O O . TYR A 1 203 ? 6.836 -24.922 -2.031 1 97.06 203 TYR A O 1
ATOM 1573 N N . GLY A 1 204 ? 7.676 -23.875 -0.212 1 96.31 204 GLY A N 1
ATOM 1574 C CA . GLY A 1 204 ? 8.094 -25.109 0.444 1 96.31 204 GLY A CA 1
ATOM 1575 C C . GLY A 1 204 ? 9.039 -25.938 -0.403 1 96.31 204 GLY A C 1
ATOM 1576 O O . GLY A 1 204 ? 8.969 -27.172 -0.388 1 96.31 204 GLY A O 1
ATOM 1577 N N . ALA A 1 205 ? 9.844 -25.281 -1.168 1 91.19 205 ALA A N 1
ATOM 1578 C CA . ALA A 1 205 ? 10.711 -25.984 -2.1 1 91.19 205 ALA A CA 1
ATOM 1579 C C . ALA A 1 205 ? 11.703 -26.875 -1.354 1 91.19 205 ALA A C 1
ATOM 1581 O O . ALA A 1 205 ? 12.195 -27.875 -1.903 1 91.19 205 ALA A O 1
ATOM 1582 N N . ALA A 1 206 ? 11.945 -26.562 -0.08 1 92.12 206 ALA A N 1
ATOM 1583 C CA . ALA A 1 206 ? 12.922 -27.312 0.7 1 92.12 206 ALA A CA 1
ATOM 1584 C C . ALA A 1 206 ? 12.242 -28.391 1.539 1 92.12 206 ALA A C 1
ATOM 1586 O O . ALA A 1 206 ? 12.914 -29.203 2.176 1 92.12 206 ALA A O 1
ATOM 1587 N N . LEU A 1 207 ? 10.938 -28.422 1.533 1 95.44 207 LEU A N 1
ATOM 1588 C CA . LEU A 1 207 ? 10.188 -29.344 2.383 1 95.44 207 LEU A CA 1
ATOM 1589 C C . LEU A 1 207 ? 10.156 -30.734 1.773 1 95.44 207 LEU A C 1
ATOM 1591 O O . LEU A 1 207 ? 10.195 -30.891 0.55 1 95.44 207 LEU A O 1
ATOM 1595 N N . ASN A 1 208 ? 10.07 -31.719 2.646 1 94.38 208 ASN A N 1
ATOM 1596 C CA . ASN A 1 208 ? 9.766 -33.062 2.178 1 94.38 208 ASN A CA 1
ATOM 1597 C C . ASN A 1 208 ? 8.383 -33.125 1.529 1 94.38 208 ASN A C 1
ATOM 1599 O O . ASN A 1 208 ? 7.441 -32.5 1.999 1 94.38 208 ASN A O 1
ATOM 1603 N N . ARG A 1 209 ? 8.336 -34 0.458 1 96.56 209 ARG A N 1
ATOM 1604 C CA . ARG A 1 209 ? 7.062 -34.156 -0.238 1 96.56 209 ARG A CA 1
ATOM 1605 C C . ARG A 1 209 ? 6.309 -35.375 0.292 1 96.56 209 ARG A C 1
ATOM 1607 O O . ARG A 1 209 ? 6.91 -36.406 0.587 1 96.56 209 ARG A O 1
ATOM 1614 N N . GLY A 1 210 ? 5.004 -35.156 0.472 1 96.38 210 GLY A N 1
ATOM 1615 C CA . GLY A 1 210 ? 4.148 -36.25 0.949 1 96.38 210 GLY A CA 1
ATOM 1616 C C . GLY A 1 210 ? 2.928 -35.75 1.699 1 96.38 210 GLY A C 1
ATOM 1617 O O . GLY A 1 210 ? 2.764 -34.531 1.904 1 96.38 210 GLY A O 1
ATOM 1618 N N . PRO A 1 211 ? 2.066 -36.656 2.111 1 96.56 211 PRO A N 1
ATOM 1619 C CA . PRO A 1 211 ? 0.805 -36.25 2.75 1 96.56 211 PRO A CA 1
ATOM 1620 C C . PRO A 1 211 ? 1.014 -35.438 4.008 1 96.56 211 PRO A C 1
ATOM 1622 O O . PRO A 1 211 ? 0.146 -34.625 4.379 1 96.56 211 PRO A O 1
ATOM 1625 N N . GLN A 1 212 ? 2.131 -35.594 4.668 1 96.94 212 GLN A N 1
ATOM 1626 C CA . GLN A 1 212 ? 2.398 -34.875 5.902 1 96.94 212 GLN A CA 1
ATOM 1627 C C . GLN A 1 212 ? 3.379 -33.719 5.656 1 96.94 212 GLN A C 1
ATOM 1629 O O . GLN A 1 212 ? 3.881 -33.125 6.605 1 96.94 212 GLN A O 1
ATOM 1634 N N . GLY A 1 213 ? 3.727 -33.438 4.398 1 96.38 213 GLY A N 1
ATOM 1635 C CA . GLY A 1 213 ? 4.66 -32.406 4.02 1 96.38 213 GLY A CA 1
ATOM 1636 C C . GLY A 1 213 ? 4.113 -31.469 2.955 1 96.38 213 GLY A C 1
ATOM 1637 O O . GLY A 1 213 ? 2.98 -31 3.057 1 96.38 213 GLY A O 1
ATOM 1638 N N . GLN A 1 214 ? 4.961 -31.188 2.006 1 97.75 214 GLN A N 1
ATOM 1639 C CA . GLN A 1 214 ? 4.594 -30.312 0.9 1 97.75 214 GLN A CA 1
ATOM 1640 C C . GLN A 1 214 ? 3.781 -31.062 -0.151 1 97.75 214 GLN A C 1
ATOM 1642 O O . GLN A 1 214 ? 4.191 -32.125 -0.616 1 97.75 214 GLN A O 1
ATOM 1647 N N . ILE A 1 215 ? 2.547 -30.516 -0.537 1 98.38 215 ILE A N 1
ATOM 1648 C CA . ILE A 1 215 ? 1.703 -31.266 -1.458 1 98.38 215 ILE A CA 1
ATOM 1649 C C . ILE A 1 215 ? 1.318 -30.391 -2.645 1 98.38 215 ILE A C 1
ATOM 1651 O O . ILE A 1 215 ? 0.632 -30.844 -3.564 1 98.38 215 ILE A O 1
ATOM 1655 N N . GLY A 1 216 ? 1.707 -29.094 -2.576 1 97.94 216 GLY A N 1
ATOM 1656 C CA . GLY A 1 216 ? 1.406 -28.094 -3.592 1 97.94 216 GLY A CA 1
ATOM 1657 C C . GLY A 1 216 ? 1.277 -26.688 -3.033 1 97.94 216 GLY A C 1
ATOM 1658 O O . GLY A 1 216 ? 1.183 -26.516 -1.816 1 97.94 216 GLY A O 1
ATOM 1659 N N . ALA A 1 217 ? 1.284 -25.703 -3.871 1 98 217 ALA A N 1
ATOM 1660 C CA . ALA A 1 217 ? 1.177 -24.312 -3.455 1 98 217 ALA A CA 1
ATOM 1661 C C . ALA A 1 217 ? -0.182 -23.719 -3.834 1 98 217 ALA A C 1
ATOM 1663 O O . ALA A 1 217 ? -0.47 -22.562 -3.541 1 98 217 ALA A O 1
ATOM 1664 N N . GLY A 1 218 ? -1.035 -24.516 -4.418 1 98 218 GLY A N 1
ATOM 1665 C CA . GLY A 1 218 ? -2.354 -24.062 -4.84 1 98 218 GLY A CA 1
ATOM 1666 C C . GLY A 1 218 ? -2.373 -23.5 -6.246 1 98 218 GLY A C 1
ATOM 1667 O O . GLY A 1 218 ? -3.297 -23.781 -7.016 1 98 218 GLY A O 1
ATOM 1668 N N . LEU A 1 219 ? -1.356 -22.812 -6.684 1 97.62 219 LEU A N 1
ATOM 1669 C CA . LEU A 1 219 ? -1.177 -22.219 -8 1 97.62 219 LEU A CA 1
ATOM 1670 C C . LEU A 1 219 ? -0.466 -23.188 -8.945 1 97.62 219 LEU A C 1
ATOM 1672 O O . LEU A 1 219 ? -0.621 -23.109 -10.164 1 97.62 219 LEU A O 1
ATOM 1676 N N . GLY A 1 220 ? 0.237 -24 -8.523 1 97.62 220 GLY A N 1
ATOM 1677 C CA . GLY A 1 220 ? 1.092 -25.078 -9 1 97.62 220 GLY A CA 1
ATOM 1678 C C . GLY A 1 220 ? 1.732 -25.859 -7.871 1 97.62 220 GLY A C 1
ATOM 1679 O O . GLY A 1 220 ? 1.314 -25.766 -6.715 1 97.62 220 GLY A O 1
ATOM 1680 N N . GLN A 1 221 ? 2.604 -26.688 -8.211 1 97.12 221 GLN A N 1
ATOM 1681 C CA . GLN A 1 221 ? 3.17 -27.531 -7.164 1 97.12 221 GLN A CA 1
ATOM 1682 C C . GLN A 1 221 ? 4.227 -26.781 -6.363 1 97.12 221 GLN A C 1
ATOM 1684 O O . GLN A 1 221 ? 4.152 -26.719 -5.133 1 97.12 221 GLN A O 1
ATOM 1689 N N . THR A 1 222 ? 5.191 -26.25 -6.902 1 96.88 222 THR A N 1
ATOM 1690 C CA . THR A 1 222 ? 6.277 -25.484 -6.301 1 96.88 222 THR A CA 1
ATOM 1691 C C . THR A 1 222 ? 7.09 -24.766 -7.375 1 96.88 222 THR A C 1
ATOM 1693 O O . THR A 1 222 ? 6.727 -24.781 -8.555 1 96.88 222 THR A O 1
ATOM 1696 N N . VAL A 1 223 ? 8.109 -24.031 -7.02 1 95.62 223 VAL A N 1
ATOM 1697 C CA . VAL A 1 223 ? 8.977 -23.359 -7.977 1 95.62 223 VAL A CA 1
ATOM 1698 C C . VAL A 1 223 ? 10.195 -24.219 -8.281 1 95.62 223 VAL A C 1
ATOM 1700 O O . VAL A 1 223 ? 10.688 -24.938 -7.402 1 95.62 223 VAL A O 1
ATOM 1703 N N . SER A 1 224 ? 10.633 -24.156 -9.539 1 96.12 224 SER A N 1
ATOM 1704 C CA . SER A 1 224 ? 11.891 -24.828 -9.859 1 96.12 224 SER A CA 1
ATOM 1705 C C . SER A 1 224 ? 13.078 -24.094 -9.25 1 96.12 224 SER A C 1
ATOM 1707 O O . SER A 1 224 ? 12.984 -22.891 -8.945 1 96.12 224 SER A O 1
ATOM 1709 N N . THR A 1 225 ? 14.188 -24.781 -9.039 1 95 225 THR A N 1
ATOM 1710 C CA . THR A 1 225 ? 15.336 -24.203 -8.352 1 95 225 THR A CA 1
ATOM 1711 C C . THR A 1 225 ? 16.516 -24.062 -9.312 1 95 225 THR A C 1
ATOM 1713 O O . THR A 1 225 ? 17.672 -24.078 -8.883 1 95 225 THR A O 1
ATOM 1716 N N . GLY A 1 226 ? 16.219 -24 -10.633 1 95.5 226 GLY A N 1
ATOM 1717 C CA . GLY A 1 226 ? 17.266 -23.844 -11.625 1 95.5 226 GLY A CA 1
ATOM 1718 C C . GLY A 1 226 ? 17.688 -22.406 -11.836 1 95.5 226 GLY A C 1
ATOM 1719 O O . GLY A 1 226 ? 17.641 -21.594 -10.906 1 95.5 226 GLY A O 1
ATOM 1720 N N . THR A 1 227 ? 18.156 -22.094 -13.055 1 95.06 227 THR A N 1
ATOM 1721 C CA . THR A 1 227 ? 18.734 -20.781 -13.367 1 95.06 227 THR A CA 1
ATOM 1722 C C . THR A 1 227 ? 17.656 -19.828 -13.883 1 95.06 227 THR A C 1
ATOM 1724 O O . THR A 1 227 ? 17.031 -20.078 -14.922 1 95.06 227 THR A O 1
ATOM 1727 N N . ILE A 1 228 ? 17.469 -18.797 -13.172 1 94.62 228 ILE A N 1
ATOM 1728 C CA . ILE A 1 228 ? 16.547 -17.75 -13.625 1 94.62 228 ILE A CA 1
ATOM 1729 C C . ILE A 1 228 ? 17.266 -16.828 -14.602 1 94.62 228 ILE A C 1
ATOM 1731 O O . ILE A 1 228 ? 18.328 -16.281 -14.289 1 94.62 228 ILE A O 1
ATOM 1735 N N . THR A 1 229 ? 16.719 -16.656 -15.75 1 96.44 229 THR A N 1
ATOM 1736 C CA . THR A 1 229 ? 17.312 -15.797 -16.766 1 96.44 229 THR A CA 1
ATOM 1737 C C . THR A 1 229 ? 16.344 -14.703 -17.172 1 96.44 229 THR A C 1
ATOM 1739 O O . THR A 1 229 ? 15.18 -14.695 -16.75 1 96.44 229 THR A O 1
ATOM 1742 N N . LEU A 1 230 ? 16.781 -13.734 -17.875 1 95.94 230 LEU A N 1
ATOM 1743 C CA . LEU A 1 230 ? 15.969 -12.641 -18.375 1 95.94 230 LEU A CA 1
ATOM 1744 C C . LEU A 1 230 ? 16.562 -12.062 -19.656 1 95.94 230 LEU A C 1
ATOM 1746 O O . LEU A 1 230 ? 17.766 -11.773 -19.719 1 95.94 230 LEU A O 1
ATOM 1750 N N . ILE A 1 231 ? 15.82 -12.023 -20.688 1 97.44 231 ILE A N 1
ATOM 1751 C CA . ILE A 1 231 ? 16.141 -11.258 -21.875 1 97.44 231 ILE A CA 1
ATOM 1752 C C . ILE A 1 231 ? 15.18 -10.07 -22 1 97.44 231 ILE A C 1
ATOM 1754 O O . ILE A 1 231 ? 13.961 -10.242 -21.922 1 97.44 231 ILE A O 1
ATOM 1758 N N . ALA A 1 232 ? 15.727 -8.852 -22.109 1 96.31 232 ALA A N 1
ATOM 1759 C CA . ALA A 1 232 ? 14.906 -7.641 -22.172 1 96.31 232 ALA A CA 1
ATOM 1760 C C . ALA A 1 232 ? 13.945 -7.68 -23.344 1 96.31 232 ALA A C 1
ATOM 1762 O O . ALA A 1 232 ? 14.305 -8.141 -24.438 1 96.31 232 ALA A O 1
ATOM 1763 N N . PRO A 1 233 ? 12.719 -7.188 -23.141 1 97.94 233 PRO A N 1
ATOM 1764 C CA . PRO A 1 233 ? 11.781 -7.109 -24.266 1 97.94 233 PRO A CA 1
ATOM 1765 C C . PRO A 1 233 ? 12.281 -6.199 -25.391 1 97.94 233 PRO A C 1
ATOM 1767 O O . PRO A 1 233 ? 12.953 -5.195 -25.125 1 97.94 233 PRO A O 1
ATOM 1770 N N . THR A 1 234 ? 11.961 -6.523 -26.609 1 98 234 THR A N 1
ATOM 1771 C CA . THR A 1 234 ? 12.328 -5.719 -27.766 1 98 234 THR A CA 1
ATOM 1772 C C . THR A 1 234 ? 11.109 -4.988 -28.328 1 98 234 THR A C 1
ATOM 1774 O O . THR A 1 234 ? 11.242 -4.102 -29.172 1 98 234 THR A O 1
ATOM 1777 N N . ASP A 1 235 ? 9.906 -5.426 -27.938 1 97.75 235 ASP A N 1
ATOM 1778 C CA . ASP A 1 235 ? 8.633 -4.867 -28.359 1 97.75 235 ASP A CA 1
ATOM 1779 C C . ASP A 1 235 ? 7.664 -4.734 -27.188 1 97.75 235 ASP A C 1
ATOM 1781 O O . ASP A 1 235 ? 7.297 -5.73 -26.562 1 97.75 235 ASP A O 1
ATOM 1785 N N . GLU A 1 236 ? 7.16 -3.482 -26.906 1 97.88 236 GLU A N 1
ATOM 1786 C CA . GLU A 1 236 ? 6.297 -3.227 -25.766 1 97.88 236 GLU A CA 1
ATOM 1787 C C . GLU A 1 236 ? 4.863 -2.939 -26.203 1 97.88 236 GLU A C 1
ATOM 1789 O O . GLU A 1 236 ? 4.637 -2.129 -27.094 1 97.88 236 GLU A O 1
ATOM 1794 N N . ILE A 1 237 ? 3.93 -3.672 -25.594 1 98.62 237 ILE A N 1
ATOM 1795 C CA . ILE A 1 237 ? 2.51 -3.375 -25.75 1 98.62 237 ILE A CA 1
ATOM 1796 C C . ILE A 1 237 ? 2.092 -2.303 -24.75 1 98.62 237 ILE A C 1
ATOM 1798 O O . ILE A 1 237 ? 2.363 -2.422 -23.547 1 98.62 237 ILE A O 1
ATOM 1802 N N . THR A 1 238 ? 1.372 -1.241 -25.188 1 97.56 238 THR A N 1
ATOM 1803 C CA . THR A 1 238 ? 1.188 -0.091 -24.297 1 97.56 238 THR A CA 1
ATOM 1804 C C . THR A 1 238 ? -0.295 0.212 -24.109 1 97.56 238 THR A C 1
ATOM 1806 O O . THR A 1 238 ? -0.675 0.906 -23.172 1 97.56 238 THR A O 1
ATOM 1809 N N . LYS A 1 239 ? -1.124 -0.293 -25.047 1 97.81 239 LYS A N 1
ATOM 1810 C CA . LYS A 1 239 ? -2.539 0.059 -24.969 1 97.81 239 LYS A CA 1
ATOM 1811 C C . LYS A 1 239 ? -3.422 -1.146 -25.266 1 97.81 239 LYS A C 1
ATOM 1813 O O . LYS A 1 239 ? -3.055 -2 -26.078 1 97.81 239 LYS A O 1
ATOM 1818 N N . THR A 1 240 ? -4.562 -1.176 -24.672 1 98.31 240 THR A N 1
ATOM 1819 C CA . THR A 1 240 ? -5.578 -2.168 -25 1 98.31 240 THR A CA 1
ATOM 1820 C C . THR A 1 240 ? -6.043 -2.012 -26.453 1 98.31 240 THR A C 1
ATOM 1822 O O . THR A 1 240 ? -6.289 -0.896 -26.906 1 98.31 240 THR A O 1
ATOM 1825 N N . GLY A 1 241 ? -6.18 -3.084 -27.094 1 98.19 241 GLY A N 1
ATOM 1826 C CA . GLY A 1 241 ? -6.621 -3.059 -28.484 1 98.19 241 GLY A CA 1
ATOM 1827 C C . GLY A 1 241 ? -5.48 -3.145 -29.469 1 98.19 241 GLY A C 1
ATOM 1828 O O . GLY A 1 241 ? -5.699 -3.404 -30.656 1 98.19 241 GLY A O 1
ATOM 1829 N N . GLU A 1 242 ? -4.25 -2.988 -28.953 1 98.44 242 GLU A N 1
ATOM 1830 C CA . GLU A 1 242 ? -3.107 -3.15 -29.859 1 98.44 242 GLU A CA 1
ATOM 1831 C C . GLU A 1 242 ? -3.045 -4.566 -30.422 1 98.44 242 GLU A C 1
ATOM 1833 O O . GLU A 1 242 ? -3.398 -5.527 -29.734 1 98.44 242 GLU A O 1
ATOM 1838 N N . GLU A 1 243 ? -2.566 -4.641 -31.672 1 98.44 243 GLU A N 1
ATOM 1839 C CA . GLU A 1 243 ? -2.439 -5.926 -32.344 1 98.44 243 GLU A CA 1
ATOM 1840 C C . GLU A 1 243 ? -1.011 -6.152 -32.844 1 98.44 243 GLU A C 1
ATOM 1842 O O . GLU A 1 243 ? -0.282 -5.195 -33.125 1 98.44 243 GLU A O 1
ATOM 1847 N N . ARG A 1 244 ? -0.595 -7.359 -32.844 1 98.5 244 ARG A N 1
ATOM 1848 C CA . ARG A 1 244 ? 0.625 -7.84 -33.5 1 98.5 244 ARG A CA 1
ATOM 1849 C C . ARG A 1 244 ? 0.351 -9.086 -34.312 1 98.5 244 ARG A C 1
ATOM 1851 O O . ARG A 1 244 ? -0.533 -9.875 -34 1 98.5 244 ARG A O 1
ATOM 1858 N N . ILE A 1 245 ? 1.031 -9.172 -35.406 1 98.5 245 ILE A N 1
ATOM 1859 C CA . ILE A 1 245 ? 1.048 -10.398 -36.219 1 98.5 245 ILE A CA 1
ATOM 1860 C C . ILE A 1 245 ? 2.447 -11.008 -36.188 1 98.5 245 ILE A C 1
ATOM 1862 O O . ILE A 1 245 ? 3.41 -10.391 -36.625 1 98.5 245 ILE A O 1
ATOM 1866 N N . VAL A 1 246 ? 2.561 -12.148 -35.594 1 98.06 246 VAL A N 1
ATOM 1867 C CA . VAL A 1 246 ? 3.83 -12.867 -35.531 1 98.06 246 VAL A CA 1
ATOM 1868 C C . VAL A 1 246 ? 3.713 -14.18 -36.312 1 98.06 246 VAL A C 1
ATOM 1870 O O . VAL A 1 246 ? 2.904 -15.047 -35.969 1 98.06 246 VAL A O 1
ATOM 1873 N N . ASP A 1 247 ? 4.531 -14.359 -37.344 1 98.12 247 ASP A N 1
ATOM 1874 C CA . ASP A 1 247 ? 4.57 -15.578 -38.125 1 98.12 247 ASP A CA 1
ATOM 1875 C C . ASP A 1 247 ? 3.17 -15.992 -38.594 1 98.12 247 ASP A C 1
ATOM 1877 O O . ASP A 1 247 ? 2.797 -17.156 -38.469 1 98.12 247 ASP A O 1
ATOM 1881 N N . GLY A 1 248 ? 2.359 -15.07 -38.938 1 98.31 248 GLY A N 1
ATOM 1882 C CA . GLY A 1 248 ? 1.037 -15.297 -39.5 1 98.31 248 GLY A CA 1
ATOM 1883 C C . GLY A 1 248 ? -0.054 -15.352 -38.438 1 98.31 248 GLY A C 1
ATOM 1884 O O . GLY A 1 248 ? -1.24 -15.414 -38.781 1 98.31 248 GLY A O 1
ATOM 1885 N N . VAL A 1 249 ? 0.248 -15.305 -37.188 1 98.56 249 VAL A N 1
ATOM 1886 C CA . VAL A 1 249 ? -0.735 -15.406 -36.125 1 98.56 249 VAL A CA 1
ATOM 1887 C C . VAL A 1 249 ? -1.104 -14.008 -35.625 1 98.56 249 VAL A C 1
ATOM 1889 O O . VAL A 1 249 ? -0.253 -13.273 -35.125 1 98.56 249 VAL A O 1
ATOM 1892 N N . ARG A 1 250 ? -2.326 -13.648 -35.781 1 98.5 250 ARG A N 1
ATOM 1893 C CA . ARG A 1 250 ? -2.83 -12.375 -35.281 1 98.5 250 ARG A CA 1
ATOM 1894 C C . ARG A 1 250 ? -3.152 -12.445 -33.812 1 98.5 250 ARG A C 1
ATOM 1896 O O . ARG A 1 250 ? -3.795 -13.398 -33.344 1 98.5 250 ARG A O 1
ATOM 1903 N N . MET A 1 251 ? -2.691 -11.453 -33.031 1 98.81 251 MET A N 1
ATOM 1904 C CA . MET A 1 251 ? -2.945 -11.336 -31.609 1 98.81 251 MET A CA 1
ATOM 1905 C C . MET A 1 251 ? -3.506 -9.961 -31.25 1 98.81 251 MET A C 1
ATOM 1907 O O . MET A 1 251 ? -3.066 -8.953 -31.812 1 98.81 251 MET A O 1
ATOM 1911 N N . GLU A 1 252 ? -4.516 -9.953 -30.422 1 98.81 252 GLU A N 1
ATOM 1912 C CA . GLU A 1 252 ? -5.055 -8.727 -29.844 1 98.81 252 GLU A CA 1
ATOM 1913 C C . GLU A 1 252 ? -4.77 -8.656 -28.344 1 98.81 252 GLU A C 1
ATOM 1915 O O . GLU A 1 252 ? -5.086 -9.594 -27.609 1 98.81 252 GLU A O 1
ATOM 1920 N N . PHE A 1 253 ? -4.168 -7.531 -27.922 1 98.88 253 PHE A N 1
ATOM 1921 C CA . PHE A 1 253 ? -3.701 -7.449 -26.547 1 98.88 253 PHE A CA 1
ATOM 1922 C C . PHE A 1 253 ? -4.637 -6.59 -25.703 1 98.88 253 PHE A C 1
ATOM 1924 O O . PHE A 1 253 ? -5.223 -5.629 -26.203 1 98.88 253 PHE A O 1
ATOM 1931 N N . GLN A 1 254 ? -4.836 -6.91 -24.453 1 98.81 254 GLN A N 1
ATOM 1932 C CA . GLN A 1 254 ? -5.508 -6.113 -23.438 1 98.81 254 GLN A CA 1
ATOM 1933 C C . GLN A 1 254 ? -4.57 -5.816 -22.266 1 98.81 254 GLN A C 1
ATOM 1935 O O . GLN A 1 254 ? -4.039 -6.738 -21.641 1 98.81 254 GLN A O 1
ATOM 1940 N N . MET A 1 255 ? -4.398 -4.527 -22 1 98.62 255 MET A N 1
ATOM 1941 C CA . MET A 1 255 ? -3.588 -4.152 -20.844 1 98.62 255 MET A CA 1
ATOM 1942 C C . MET A 1 255 ? -4.359 -4.367 -19.547 1 98.62 255 MET A C 1
ATOM 1944 O O . MET A 1 255 ? -5.562 -4.102 -19.484 1 98.62 255 MET A O 1
ATOM 1948 N N . ALA A 1 256 ? -3.756 -4.875 -18.531 1 98.12 256 ALA A N 1
ATOM 1949 C CA . ALA A 1 256 ? -4.359 -5.082 -17.219 1 98.12 256 ALA A CA 1
ATOM 1950 C C . ALA A 1 256 ? -3.365 -4.773 -16.094 1 98.12 256 ALA A C 1
ATOM 1952 O O . ALA A 1 256 ? -3.123 -5.613 -15.227 1 98.12 256 ALA A O 1
ATOM 1953 N N . PRO A 1 257 ? -2.803 -3.535 -16.047 1 96.5 257 PRO A N 1
ATOM 1954 C CA . PRO A 1 257 ? -1.804 -3.195 -15.031 1 96.5 257 PRO A CA 1
ATOM 1955 C C . PRO A 1 257 ? -2.371 -3.227 -13.609 1 96.5 257 PRO A C 1
ATOM 1957 O O . PRO A 1 257 ? -3.57 -3.004 -13.414 1 96.5 257 PRO A O 1
ATOM 1960 N N . ASP A 1 258 ? -1.527 -3.533 -12.555 1 94.12 258 ASP A N 1
ATOM 1961 C CA . ASP A 1 258 ? -1.777 -3.457 -11.117 1 94.12 258 ASP A CA 1
ATOM 1962 C C . ASP A 1 258 ? -2.781 -4.52 -10.68 1 94.12 258 ASP A C 1
ATOM 1964 O O . ASP A 1 258 ? -3.482 -4.34 -9.68 1 94.12 258 ASP A O 1
ATOM 1968 N N . THR A 1 259 ? -2.936 -5.562 -11.461 1 96.5 259 THR A N 1
ATOM 1969 C CA . THR A 1 259 ? -3.703 -6.73 -11.047 1 96.5 259 THR A CA 1
ATOM 1970 C C . THR A 1 259 ? -2.795 -7.77 -10.391 1 96.5 259 THR A C 1
ATOM 1972 O O . THR A 1 259 ? -2.334 -7.578 -9.266 1 96.5 259 THR A O 1
ATOM 1975 N N . GLU A 1 260 ? -2.498 -8.828 -11.07 1 95.38 260 GLU A N 1
ATOM 1976 C CA . GLU A 1 260 ? -1.576 -9.805 -10.508 1 95.38 260 GLU A CA 1
ATOM 1977 C C . GLU A 1 260 ? -0.162 -9.242 -10.406 1 95.38 260 GLU A C 1
ATOM 1979 O O . GLU A 1 260 ? 0.591 -9.602 -9.5 1 95.38 260 GLU A O 1
ATOM 1984 N N . ALA A 1 261 ? 0.157 -8.391 -11.297 1 94.56 261 ALA A N 1
ATOM 1985 C CA . ALA A 1 261 ? 1.444 -7.699 -11.336 1 94.56 261 ALA A CA 1
ATOM 1986 C C . ALA A 1 261 ? 1.273 -6.238 -11.742 1 94.56 261 ALA A C 1
ATOM 1988 O O . ALA A 1 261 ? 0.263 -5.871 -12.352 1 94.56 261 ALA A O 1
ATOM 1989 N N . PRO A 1 262 ? 2.23 -5.375 -11.383 1 93.38 262 PRO A N 1
ATOM 1990 C CA . PRO A 1 262 ? 2.127 -3.977 -11.805 1 93.38 262 PRO A CA 1
ATOM 1991 C C . PRO A 1 262 ? 2.047 -3.822 -13.32 1 93.38 262 PRO A C 1
ATOM 1993 O O . PRO A 1 262 ? 1.439 -2.871 -13.812 1 93.38 262 PRO A O 1
ATOM 1996 N N . SER A 1 263 ? 2.689 -4.75 -14.031 1 95.94 263 SER A N 1
ATOM 1997 C CA . SER A 1 263 ? 2.664 -4.809 -15.484 1 95.94 263 SER A CA 1
ATOM 1998 C C . SER A 1 263 ? 2.152 -6.16 -15.977 1 95.94 263 SER A C 1
ATOM 2000 O O . SER A 1 263 ? 2.789 -7.191 -15.75 1 95.94 263 SER A O 1
ATOM 2002 N N . GLU A 1 264 ? 1.004 -6.156 -16.625 1 97.94 264 GLU A N 1
ATOM 2003 C CA . GLU A 1 264 ? 0.375 -7.391 -17.078 1 97.94 264 GLU A CA 1
ATOM 2004 C C . GLU A 1 264 ? -0.56 -7.129 -18.266 1 97.94 264 GLU A C 1
ATOM 2006 O O . GLU A 1 264 ? -1.083 -6.02 -18.406 1 97.94 264 GLU A O 1
ATOM 2011 N N . MET A 1 265 ? -0.657 -8.102 -19.109 1 98.81 265 MET A N 1
ATOM 2012 C CA . MET A 1 265 ? -1.551 -8 -20.25 1 98.81 265 MET A CA 1
ATOM 2013 C C . MET A 1 265 ? -2.158 -9.359 -20.594 1 98.81 265 MET A C 1
ATOM 2015 O O . MET A 1 265 ? -1.581 -10.398 -20.266 1 98.81 265 MET A O 1
ATOM 2019 N N . LEU A 1 266 ? -3.354 -9.375 -21.125 1 98.88 266 LEU A N 1
ATOM 2020 C CA . LEU A 1 266 ? -4.016 -10.555 -21.672 1 98.88 266 LEU A CA 1
ATOM 2021 C C . LEU A 1 266 ? -3.879 -10.578 -23.203 1 98.88 266 LEU A C 1
ATOM 2023 O O . LEU A 1 266 ? -3.584 -9.555 -23.812 1 98.88 266 LEU A O 1
ATOM 2027 N N . ILE A 1 267 ? -4.105 -11.742 -23.828 1 98.94 267 ILE A N 1
ATOM 2028 C CA . ILE A 1 267 ? -3.92 -11.914 -25.266 1 98.94 267 ILE A CA 1
ATOM 2029 C C . ILE A 1 267 ? -5.102 -12.688 -25.859 1 98.94 267 ILE A C 1
ATOM 2031 O O . ILE A 1 267 ? -5.414 -13.789 -25.406 1 98.94 267 ILE A O 1
ATOM 2035 N N . TYR A 1 268 ? -5.734 -12.148 -26.875 1 98.88 268 TYR A N 1
ATOM 2036 C CA . TYR A 1 268 ? -6.785 -12.844 -27.609 1 98.88 268 TYR A CA 1
ATOM 2037 C C . TYR A 1 268 ? -6.301 -13.242 -29 1 98.88 268 TYR A C 1
ATOM 2039 O O . TYR A 1 268 ? -5.688 -12.438 -29.703 1 98.88 268 TYR A O 1
ATOM 2047 N N . PHE A 1 269 ? -6.496 -14.508 -29.359 1 98.81 269 PHE A N 1
ATOM 2048 C CA . PHE A 1 269 ? -6.207 -15.062 -30.688 1 98.81 269 PHE A CA 1
ATOM 2049 C C . PHE A 1 269 ? -7.488 -15.258 -31.484 1 98.81 269 PHE A C 1
ATOM 2051 O O . PHE A 1 269 ? -8.109 -16.312 -31.422 1 98.81 269 PHE A O 1
ATOM 2058 N N . PRO A 1 270 ? -7.762 -14.305 -32.344 1 98.38 270 PRO A N 1
ATOM 2059 C CA . PRO A 1 270 ? -9.07 -14.32 -33.031 1 98.38 270 PRO A CA 1
ATOM 2060 C C . PRO A 1 270 ? -9.273 -15.562 -33.875 1 98.38 270 PRO A C 1
ATOM 2062 O O . PRO A 1 270 ? -10.359 -16.156 -33.875 1 98.38 270 PRO A O 1
ATOM 2065 N N . GLU A 1 271 ? -8.281 -15.969 -34.656 1 98 271 GLU A N 1
ATOM 2066 C CA . GLU A 1 271 ? -8.438 -17.109 -35.562 1 98 271 GLU A CA 1
ATOM 2067 C C . GLU A 1 271 ? -8.664 -18.406 -34.781 1 98 271 GLU A C 1
ATOM 2069 O O . GLU A 1 271 ? -9.453 -19.25 -35.219 1 98 271 GLU A O 1
ATOM 2074 N N . ALA A 1 272 ? -8.016 -18.531 -33.688 1 98.44 272 ALA A N 1
ATOM 2075 C CA . ALA A 1 272 ? -8.156 -19.734 -32.844 1 98.44 272 ALA A CA 1
ATOM 2076 C C . ALA A 1 272 ? -9.32 -19.594 -31.875 1 98.44 272 ALA A C 1
ATOM 2078 O O . ALA A 1 272 ? -9.695 -20.578 -31.219 1 98.44 272 ALA A O 1
ATOM 2079 N N . LYS A 1 273 ? -9.922 -18.391 -31.75 1 98.69 273 LYS A N 1
ATOM 2080 C CA . LYS A 1 273 ? -10.961 -18.078 -30.766 1 98.69 273 LYS A CA 1
ATOM 2081 C C . LYS A 1 273 ? -10.523 -18.469 -29.359 1 98.69 273 LYS A C 1
ATOM 2083 O O . LYS A 1 273 ? -11.266 -19.141 -28.641 1 98.69 273 LYS A O 1
ATOM 2088 N N . ALA A 1 274 ? -9.305 -18.094 -29.047 1 98.88 274 ALA A N 1
ATOM 2089 C CA . ALA A 1 274 ? -8.688 -18.469 -27.766 1 98.88 274 ALA A CA 1
ATOM 2090 C C . ALA A 1 274 ? -8.219 -17.219 -27.016 1 98.88 274 ALA A C 1
ATOM 2092 O O . ALA A 1 274 ? -7.691 -16.281 -27.609 1 98.88 274 ALA A O 1
ATOM 2093 N N . LEU A 1 275 ? -8.547 -17.203 -25.703 1 98.94 275 LEU A N 1
ATOM 2094 C CA . LEU A 1 275 ? -8.133 -16.109 -24.828 1 98.94 275 LEU A CA 1
ATOM 2095 C C . LEU A 1 275 ? -7.102 -16.594 -23.812 1 98.94 275 LEU A C 1
ATOM 2097 O O . LEU A 1 275 ? -7.352 -17.531 -23.062 1 98.94 275 LEU A O 1
ATOM 2101 N N . CYS A 1 276 ? -5.914 -16.016 -23.859 1 98.88 276 CYS A N 1
ATOM 2102 C CA . CYS A 1 276 ? -4.969 -16.172 -22.766 1 98.88 276 CYS A CA 1
ATOM 2103 C C . CYS A 1 276 ? -5.246 -15.141 -21.672 1 98.88 276 CYS A C 1
ATOM 2105 O O . CYS A 1 276 ? -4.969 -13.953 -21.844 1 98.88 276 CYS A O 1
ATOM 2107 N N . ALA A 1 277 ? -5.703 -15.586 -20.547 1 98.69 277 ALA A N 1
ATOM 2108 C CA . ALA A 1 277 ? -6.09 -14.688 -19.453 1 98.69 277 ALA A CA 1
ATOM 2109 C C . ALA A 1 277 ? -4.898 -14.375 -18.547 1 98.69 277 ALA A C 1
ATOM 2111 O O . ALA A 1 277 ? -5.062 -13.797 -17.484 1 98.69 277 ALA A O 1
ATOM 2112 N N . ALA A 1 278 ? -3.682 -14.781 -19.062 1 98 278 ALA A N 1
ATOM 2113 C CA . ALA A 1 278 ? -2.482 -14.594 -18.25 1 98 278 ALA A CA 1
ATOM 2114 C C . ALA A 1 278 ? -2.697 -15.109 -16.828 1 98 278 ALA A C 1
ATOM 2116 O O . ALA A 1 278 ? -3.025 -16.281 -16.625 1 98 278 ALA A O 1
ATOM 2117 N N . GLU A 1 279 ? -2.688 -14.188 -15.852 1 97.19 279 GLU A N 1
ATOM 2118 C CA . GLU A 1 279 ? -2.889 -14.664 -14.484 1 97.19 279 GLU A CA 1
ATOM 2119 C C . GLU A 1 279 ? -4.066 -13.961 -13.82 1 97.19 279 GLU A C 1
ATOM 2121 O O . GLU A 1 279 ? -4.207 -13.992 -12.594 1 97.19 279 GLU A O 1
ATOM 2126 N N . ASP A 1 280 ? -4.902 -13.328 -14.602 1 98.06 280 ASP A N 1
ATOM 2127 C CA . ASP A 1 280 ? -6.004 -12.547 -14.039 1 98.06 280 ASP A CA 1
ATOM 2128 C C . ASP A 1 280 ? -7.23 -13.43 -13.797 1 98.06 280 ASP A C 1
ATOM 2130 O O . ASP A 1 280 ? -8.141 -13.039 -13.062 1 98.06 280 ASP A O 1
ATOM 2134 N N . ALA A 1 281 ? -7.305 -14.539 -14.508 1 98.38 281 ALA A N 1
ATOM 2135 C CA . ALA A 1 281 ? -8.344 -15.539 -14.273 1 98.38 281 ALA A CA 1
ATOM 2136 C C . ALA A 1 281 ? -7.766 -16.953 -14.32 1 98.38 281 ALA A C 1
ATOM 2138 O O . ALA A 1 281 ? -7.301 -17.406 -15.367 1 98.38 281 ALA A O 1
ATOM 2139 N N . THR A 1 282 ? -7.68 -17.562 -13.258 1 98.06 282 THR A N 1
ATOM 2140 C CA . THR A 1 282 ? -7.18 -18.922 -13.086 1 98.06 282 THR A CA 1
ATOM 2141 C C . THR A 1 282 ? -8.117 -19.734 -12.195 1 98.06 282 THR A C 1
ATOM 2143 O O . THR A 1 282 ? -9.203 -19.281 -11.836 1 98.06 282 THR A O 1
ATOM 2146 N N . HIS A 1 283 ? -7.801 -20.984 -11.938 1 98.25 283 HIS A N 1
ATOM 2147 C CA . HIS A 1 283 ? -8.656 -21.859 -11.141 1 98.25 283 HIS A CA 1
ATOM 2148 C C . HIS A 1 283 ? -8.367 -21.734 -9.656 1 98.25 283 HIS A C 1
ATOM 2150 O O . HIS A 1 283 ? -8.141 -22.719 -8.969 1 98.25 283 HIS A O 1
ATOM 2156 N N . THR A 1 284 ? -8.375 -20.5 -9.109 1 98.31 284 THR A N 1
ATOM 2157 C CA . THR A 1 284 ? -8.188 -20.172 -7.703 1 98.31 284 THR A CA 1
ATOM 2158 C C . THR A 1 284 ? -8.484 -18.688 -7.457 1 98.31 284 THR A C 1
ATOM 2160 O O . THR A 1 284 ? -8.555 -17.906 -8.406 1 98.31 284 THR A O 1
ATOM 2163 N N . PHE A 1 285 ? -8.805 -18.312 -6.238 1 98.19 285 PHE A N 1
ATOM 2164 C CA . PHE A 1 285 ? -8.695 -16.922 -5.785 1 98.19 285 PHE A CA 1
ATOM 2165 C C . PHE A 1 285 ? -7.238 -16.531 -5.586 1 98.19 285 PHE A C 1
ATOM 2167 O O . PHE A 1 285 ? -6.57 -17.031 -4.68 1 98.19 285 PHE A O 1
ATOM 2174 N N . HIS A 1 286 ? -6.781 -15.664 -6.395 1 97.56 286 HIS A N 1
ATOM 2175 C CA . HIS A 1 286 ? -5.367 -15.305 -6.367 1 97.56 286 HIS A CA 1
ATOM 2176 C C . HIS A 1 286 ? -5.051 -14.398 -5.18 1 97.56 286 HIS A C 1
ATOM 2178 O O . HIS A 1 286 ? -5.957 -13.828 -4.574 1 97.56 286 HIS A O 1
ATOM 2184 N N . ASN A 1 287 ? -3.762 -14.281 -4.844 1 95.88 287 ASN A N 1
ATOM 2185 C CA . ASN A 1 287 ? -3.301 -13.398 -3.777 1 95.88 287 ASN A CA 1
ATOM 2186 C C . ASN A 1 287 ? -3.514 -11.93 -4.137 1 95.88 287 ASN A C 1
ATOM 2188 O O . ASN A 1 287 ? -3.205 -11.508 -5.254 1 95.88 287 ASN A O 1
ATOM 2192 N N . LEU A 1 288 ? -4.016 -11.234 -3.158 1 97.75 288 LEU A N 1
ATOM 2193 C CA . LEU A 1 288 ? -4.008 -9.781 -3.303 1 97.75 288 LEU A CA 1
ATOM 2194 C C . LEU A 1 288 ? -2.809 -9.172 -2.584 1 97.75 288 LEU A C 1
ATOM 2196 O O . LEU A 1 288 ? -2.434 -8.023 -2.857 1 97.75 288 LEU A O 1
ATOM 2200 N N . LEU A 1 289 ? -2.277 -9.852 -1.664 1 97.38 289 LEU A N 1
ATOM 2201 C CA . LEU A 1 289 ? -0.959 -9.68 -1.064 1 97.38 289 LEU A CA 1
ATOM 2202 C C . LEU A 1 289 ? -0.252 -11.016 -0.902 1 97.38 289 LEU A C 1
ATOM 2204 O O . LEU A 1 289 ? -0.644 -11.836 -0.065 1 97.38 289 LEU A O 1
ATOM 2208 N N . THR A 1 290 ? 0.741 -11.219 -1.717 1 96.44 290 THR A N 1
ATOM 2209 C CA . THR A 1 290 ? 1.501 -12.461 -1.593 1 96.44 290 THR A CA 1
ATOM 2210 C C . THR A 1 290 ? 2.199 -12.531 -0.238 1 96.44 290 THR A C 1
ATOM 2212 O O . THR A 1 290 ? 2.707 -11.523 0.26 1 96.44 290 THR A O 1
ATOM 2215 N N . LEU A 1 291 ? 2.26 -13.672 0.368 1 97.5 291 LEU A N 1
ATOM 2216 C CA . LEU A 1 291 ? 2.752 -13.836 1.731 1 97.5 291 LEU A CA 1
ATOM 2217 C C . LEU A 1 291 ? 4.27 -13.711 1.78 1 97.5 291 LEU A C 1
ATOM 2219 O O . LEU A 1 291 ? 4.848 -13.5 2.85 1 97.5 291 LEU A O 1
ATOM 2223 N N . ARG A 1 292 ? 4.914 -13.82 0.646 1 95.31 292 ARG A N 1
ATOM 2224 C CA . ARG A 1 292 ? 6.348 -13.562 0.604 1 95.31 292 ARG A CA 1
ATOM 2225 C C . ARG A 1 292 ? 6.637 -12.062 0.693 1 95.31 292 ARG A C 1
ATOM 2227 O O . ARG A 1 292 ? 7.785 -11.656 0.883 1 95.31 292 ARG A O 1
ATOM 2234 N N . GLY A 1 293 ? 5.664 -11.258 0.473 1 93.94 293 GLY A N 1
ATOM 2235 C CA . GLY A 1 293 ? 5.809 -9.812 0.546 1 93.94 293 GLY A CA 1
ATOM 2236 C C . GLY A 1 293 ? 5.82 -9.148 -0.815 1 93.94 293 GLY A C 1
ATOM 2237 O O . GLY A 1 293 ? 6.484 -9.625 -1.74 1 93.94 293 GLY A O 1
ATOM 2238 N N . ALA A 1 294 ? 5.121 -8.109 -0.981 1 91.75 294 ALA A N 1
ATOM 2239 C CA . ALA A 1 294 ? 5.008 -7.242 -2.152 1 91.75 294 ALA A CA 1
ATOM 2240 C C . ALA A 1 294 ? 4.016 -6.109 -1.905 1 91.75 294 ALA A C 1
ATOM 2242 O O . ALA A 1 294 ? 3.453 -6 -0.813 1 91.75 294 ALA A O 1
ATOM 2243 N N . LEU A 1 295 ? 3.895 -5.273 -2.879 1 91.12 295 LEU A N 1
ATOM 2244 C CA . LEU A 1 295 ? 2.838 -4.27 -2.818 1 91.12 295 LEU A CA 1
ATOM 2245 C C . LEU A 1 295 ? 1.463 -4.922 -2.891 1 91.12 295 LEU A C 1
ATOM 2247 O O . LEU A 1 295 ? 1.271 -5.898 -3.623 1 91.12 295 LEU A O 1
ATOM 2251 N N . VAL A 1 296 ? 0.477 -4.43 -2.117 1 95.56 296 VAL A N 1
ATOM 2252 C CA . VAL A 1 296 ? -0.89 -4.934 -2.182 1 95.56 296 VAL A CA 1
ATOM 2253 C C . VAL A 1 296 ? -1.479 -4.656 -3.562 1 95.56 296 VAL A C 1
ATOM 2255 O O . VAL A 1 296 ? -1.352 -3.549 -4.09 1 95.56 296 VAL A O 1
ATOM 2258 N N . ARG A 1 297 ? -2.076 -5.59 -4.137 1 96.69 297 ARG A N 1
ATOM 2259 C CA . ARG A 1 297 ? -2.705 -5.492 -5.449 1 96.69 297 ARG A CA 1
ATOM 2260 C C . ARG A 1 297 ? -4.078 -4.836 -5.352 1 96.69 297 ARG A C 1
ATOM 2262 O O . ARG A 1 297 ? -4.594 -4.617 -4.254 1 96.69 297 ARG A O 1
ATOM 2269 N N . ASP A 1 298 ? -4.703 -4.449 -6.535 1 95.56 298 ASP A N 1
ATOM 2270 C CA . ASP A 1 298 ? -5.965 -3.715 -6.57 1 95.56 298 ASP A CA 1
ATOM 2271 C C . ASP A 1 298 ? -7.094 -4.582 -7.125 1 95.56 298 ASP A C 1
ATOM 2273 O O . ASP A 1 298 ? -7.328 -4.605 -8.336 1 95.56 298 ASP A O 1
ATOM 2277 N N . PRO A 1 299 ? -7.848 -5.219 -6.238 1 97.81 299 PRO A N 1
ATOM 2278 C CA . PRO A 1 299 ? -8.922 -6.074 -6.742 1 97.81 299 PRO A CA 1
ATOM 2279 C C . PRO A 1 299 ? -10.023 -5.289 -7.449 1 97.81 299 PRO A C 1
ATOM 2281 O O . PRO A 1 299 ? -10.75 -5.844 -8.273 1 97.81 299 PRO A O 1
ATOM 2284 N N . HIS A 1 300 ? -10.195 -4.012 -7.148 1 96.81 300 HIS A N 1
ATOM 2285 C CA . HIS A 1 300 ? -11.164 -3.184 -7.859 1 96.81 300 HIS A CA 1
ATOM 2286 C C . HIS A 1 300 ? -10.797 -3.049 -9.336 1 96.81 300 HIS A C 1
ATOM 2288 O O . HIS A 1 300 ? -11.641 -3.26 -10.211 1 96.81 300 HIS A O 1
ATOM 2294 N N . GLY A 1 301 ? -9.531 -2.684 -9.57 1 96.88 301 GLY A N 1
ATOM 2295 C CA . GLY A 1 301 ? -9.055 -2.652 -10.938 1 96.88 301 GLY A CA 1
ATOM 2296 C C . GLY A 1 301 ? -9.133 -4 -11.633 1 96.88 301 GLY A C 1
ATOM 2297 O O . GLY A 1 301 ? -9.5 -4.082 -12.805 1 96.88 301 GLY A O 1
ATOM 2298 N N . TRP A 1 302 ? -8.797 -5.027 -10.898 1 98.31 302 TRP A N 1
ATOM 2299 C CA . TRP A 1 302 ? -8.836 -6.402 -11.391 1 98.31 302 TRP A CA 1
ATOM 2300 C C . TRP A 1 302 ? -10.227 -6.75 -11.914 1 98.31 302 TRP A C 1
ATOM 2302 O O . TRP A 1 302 ? -10.375 -7.227 -13.039 1 98.31 302 TRP A O 1
ATOM 2312 N N . ALA A 1 303 ? -11.242 -6.484 -11.133 1 98.44 303 ALA A N 1
ATOM 2313 C CA . ALA A 1 303 ? -12.617 -6.75 -11.523 1 98.44 303 ALA A CA 1
ATOM 2314 C C . ALA A 1 303 ? -13.008 -5.926 -12.75 1 98.44 303 ALA A C 1
ATOM 2316 O O . ALA A 1 303 ? -13.742 -6.402 -13.625 1 98.44 303 ALA A O 1
ATOM 2317 N N . GLY A 1 304 ? -12.562 -4.695 -12.812 1 98.25 304 GLY A N 1
ATOM 2318 C CA . GLY A 1 304 ? -12.812 -3.852 -13.969 1 98.25 304 GLY A CA 1
ATOM 2319 C C . GLY A 1 304 ? -12.219 -4.41 -15.25 1 98.25 304 GLY A C 1
ATOM 2320 O O . GLY A 1 304 ? -12.867 -4.391 -16.297 1 98.25 304 GLY A O 1
ATOM 2321 N N . TYR A 1 305 ? -11.008 -4.918 -15.172 1 98.5 305 TYR A N 1
ATOM 2322 C CA . TYR A 1 305 ? -10.352 -5.488 -16.344 1 98.5 305 TYR A CA 1
ATOM 2323 C C . TYR A 1 305 ? -11.055 -6.762 -16.797 1 98.5 305 TYR A C 1
ATOM 2325 O O . TYR A 1 305 ? -11.148 -7.035 -18 1 98.5 305 TYR A O 1
ATOM 2333 N N . LEU A 1 306 ? -11.516 -7.57 -15.859 1 98.75 306 LEU A N 1
ATOM 2334 C CA . LEU A 1 306 ? -12.242 -8.781 -16.234 1 98.75 306 LEU A CA 1
ATOM 2335 C C . LEU A 1 306 ? -13.586 -8.43 -16.875 1 98.75 306 LEU A C 1
ATOM 2337 O O . LEU A 1 306 ? -14.062 -9.133 -17.766 1 98.75 306 LEU A O 1
ATOM 2341 N N . THR A 1 307 ? -14.203 -7.328 -16.391 1 98.38 307 THR A N 1
ATOM 2342 C CA . THR A 1 307 ? -15.391 -6.82 -17.078 1 98.38 307 THR A CA 1
ATOM 2343 C C . THR A 1 307 ? -15.062 -6.453 -18.531 1 98.38 307 THR A C 1
ATOM 2345 O O . THR A 1 307 ? -15.789 -6.832 -19.438 1 98.38 307 THR A O 1
ATOM 2348 N N . GLU A 1 308 ? -13.984 -5.738 -18.672 1 98.12 308 GLU A N 1
ATOM 2349 C CA . GLU A 1 308 ? -13.531 -5.359 -20 1 98.12 308 GLU A CA 1
ATOM 2350 C C . GLU A 1 308 ? -13.234 -6.59 -20.859 1 98.12 308 GLU A C 1
ATOM 2352 O O . GLU A 1 308 ? -13.547 -6.609 -22.047 1 98.12 308 GLU A O 1
ATOM 2357 N N . THR A 1 309 ? -12.648 -7.602 -20.266 1 98.69 309 THR A N 1
ATOM 2358 C CA . THR A 1 309 ? -12.359 -8.852 -20.969 1 98.69 309 THR A CA 1
ATOM 2359 C C . THR A 1 309 ? -13.641 -9.484 -21.5 1 98.69 309 THR A C 1
ATOM 2361 O O . THR A 1 309 ? -13.688 -9.922 -22.656 1 98.69 309 THR A O 1
ATOM 2364 N N . ILE A 1 310 ? -14.648 -9.578 -20.688 1 98.19 310 ILE A N 1
ATOM 2365 C CA . ILE A 1 310 ? -15.93 -10.156 -21.062 1 98.19 310 ILE A CA 1
ATOM 2366 C C . ILE A 1 310 ? -16.562 -9.32 -22.188 1 98.19 310 ILE A C 1
ATOM 2368 O O . ILE A 1 310 ? -17.109 -9.867 -23.141 1 98.19 310 ILE A O 1
ATOM 2372 N N . ASP A 1 311 ? -16.438 -7.984 -22.078 1 97.25 311 ASP A N 1
ATOM 2373 C CA . ASP A 1 311 ? -17 -7.086 -23.094 1 97.25 311 ASP A CA 1
ATOM 2374 C C . ASP A 1 311 ? -16.312 -7.293 -24.438 1 97.25 311 ASP A C 1
ATOM 2376 O O . ASP A 1 311 ? -16.969 -7.262 -25.484 1 97.25 311 ASP A O 1
ATOM 2380 N N . MET A 1 312 ? -15.023 -7.426 -24.391 1 97.62 312 MET A N 1
ATOM 2381 C CA . MET A 1 312 ? -14.227 -7.477 -25.609 1 97.62 312 MET A CA 1
ATOM 2382 C C . MET A 1 312 ? -14.305 -8.852 -26.25 1 97.62 312 MET A C 1
ATOM 2384 O O . MET A 1 312 ? -14.375 -8.969 -27.484 1 97.62 312 MET A O 1
ATOM 2388 N N . PHE A 1 313 ? -14.336 -9.93 -25.453 1 98 313 PHE A N 1
ATOM 2389 C CA . PHE A 1 313 ? -14.055 -11.242 -26.031 1 98 313 PHE A CA 1
ATOM 2390 C C . PHE A 1 313 ? -15.164 -12.234 -25.688 1 98 313 PHE A C 1
ATOM 2392 O O . PHE A 1 313 ? -15.195 -13.336 -26.234 1 98 313 PHE A O 1
ATOM 2399 N N . GLY A 1 314 ? -16.031 -11.836 -24.766 1 95.81 314 GLY A N 1
ATOM 2400 C CA . GLY A 1 314 ? -17.141 -12.711 -24.438 1 95.81 314 GLY A CA 1
ATOM 2401 C C . GLY A 1 314 ? -17.984 -13.094 -25.641 1 95.81 314 GLY A C 1
ATOM 2402 O O . GLY A 1 314 ? -18.328 -12.242 -26.453 1 95.81 314 GLY A O 1
ATOM 2403 N N . GLY A 1 315 ? -18.312 -14.336 -25.75 1 94.88 315 GLY A N 1
ATOM 2404 C CA . GLY A 1 315 ? -19.062 -14.82 -26.906 1 94.88 315 GLY A CA 1
ATOM 2405 C C . GLY A 1 315 ? -18.203 -15.094 -28.109 1 94.88 315 GLY A C 1
ATOM 2406 O O . GLY A 1 315 ? -18.609 -15.812 -29.031 1 94.88 315 GLY A O 1
ATOM 2407 N N . LYS A 1 316 ? -17.031 -14.578 -28.109 1 97.44 316 LYS A N 1
ATOM 2408 C CA . LYS A 1 316 ? -16.078 -14.797 -29.203 1 97.44 316 LYS A CA 1
ATOM 2409 C C . LYS A 1 316 ? -15.086 -15.906 -28.859 1 97.44 316 LYS A C 1
ATOM 2411 O O . LYS A 1 316 ? -14.805 -16.766 -29.688 1 97.44 316 LYS A O 1
ATOM 2416 N N . ALA A 1 317 ? -14.555 -15.828 -27.656 1 98.69 317 ALA A N 1
ATOM 2417 C CA . ALA A 1 317 ? -13.594 -16.844 -27.203 1 98.69 317 ALA A CA 1
ATOM 2418 C C . ALA A 1 317 ? -14.289 -18.172 -26.938 1 98.69 317 ALA A C 1
ATOM 2420 O O . ALA A 1 317 ? -15.297 -18.219 -26.234 1 98.69 317 ALA A O 1
ATOM 2421 N N . GLU A 1 318 ? -13.75 -19.172 -27.469 1 98.62 318 GLU A N 1
ATOM 2422 C CA . GLU A 1 318 ? -14.297 -20.5 -27.266 1 98.62 318 GLU A CA 1
ATOM 2423 C C . GLU A 1 318 ? -13.461 -21.312 -26.281 1 98.62 318 GLU A C 1
ATOM 2425 O O . GLU A 1 318 ? -13.859 -22.391 -25.859 1 98.62 318 GLU A O 1
ATOM 2430 N N . VAL A 1 319 ? -12.328 -20.797 -25.969 1 98.81 319 VAL A N 1
ATOM 2431 C CA . VAL A 1 319 ? -11.477 -21.359 -24.938 1 98.81 319 VAL A CA 1
ATOM 2432 C C . VAL A 1 319 ? -10.719 -20.25 -24.203 1 98.81 319 VAL A C 1
ATOM 2434 O O . VAL A 1 319 ? -10.352 -19.25 -24.828 1 98.81 319 VAL A O 1
ATOM 2437 N N . VAL A 1 320 ? -10.617 -20.344 -22.875 1 98.88 320 VAL A N 1
ATOM 2438 C CA . VAL A 1 320 ? -9.742 -19.484 -22.094 1 98.88 320 VAL A CA 1
ATOM 2439 C C . VAL A 1 320 ? -8.688 -20.312 -21.375 1 98.88 320 VAL A C 1
ATOM 2441 O O . VAL A 1 320 ? -9 -21.359 -20.797 1 98.88 320 VAL A O 1
ATOM 2444 N N . PHE A 1 321 ? -7.473 -19.969 -21.609 1 98.75 321 PHE A N 1
ATOM 2445 C CA . PHE A 1 321 ? -6.363 -20.594 -20.891 1 98.75 321 PHE A CA 1
ATOM 2446 C C . PHE A 1 321 ? -5.516 -19.547 -20.188 1 98.75 321 PHE A C 1
ATOM 2448 O O . PHE A 1 321 ? -5.727 -18.344 -20.375 1 98.75 321 PHE A O 1
ATOM 2455 N N . ALA A 1 322 ? -4.637 -19.953 -19.281 1 98.31 322 ALA A N 1
ATOM 2456 C CA . ALA A 1 322 ? -3.811 -19.047 -18.484 1 98.31 322 ALA A CA 1
ATOM 2457 C C . ALA A 1 322 ? -2.4 -19.609 -18.312 1 98.31 322 ALA A C 1
ATOM 2459 O O . ALA A 1 322 ? -2.049 -20.625 -18.922 1 98.31 322 ALA A O 1
ATOM 2460 N N . SER A 1 323 ? -1.638 -18.812 -17.562 1 97.69 323 SER A N 1
ATOM 2461 C CA . SER A 1 323 ? -0.242 -19.188 -17.359 1 97.69 323 SER A CA 1
ATOM 2462 C C . SER A 1 323 ? -0.103 -20.219 -16.25 1 97.69 323 SER A C 1
ATOM 2464 O O . SER A 1 323 ? 0.997 -20.703 -15.977 1 97.69 323 SER A O 1
ATOM 2466 N N . HIS A 1 324 ? -1.205 -20.5 -15.68 1 98.31 324 HIS A N 1
ATOM 2467 C CA . HIS A 1 324 ? -1.314 -21.547 -14.656 1 98.31 324 HIS A CA 1
ATOM 2468 C C . HIS A 1 324 ? -2.566 -22.391 -14.859 1 98.31 324 HIS A C 1
ATOM 2470 O O . HIS A 1 324 ? -3.496 -21.969 -15.555 1 98.31 324 HIS A O 1
ATOM 2476 N N . HIS A 1 325 ? -2.586 -23.609 -14.375 1 98.44 325 HIS A N 1
ATOM 2477 C CA . HIS A 1 325 ? -3.742 -24.5 -14.328 1 98.44 325 HIS A CA 1
ATOM 2478 C C . HIS A 1 325 ? -4.164 -24.922 -15.734 1 98.44 325 HIS A C 1
ATOM 2480 O O . HIS A 1 325 ? -3.312 -25.172 -16.594 1 98.44 325 HIS A O 1
ATOM 2486 N N . TRP A 1 326 ? -5.438 -25.344 -15.906 1 98.69 326 TRP A N 1
ATOM 2487 C CA . TRP A 1 326 ? -5.934 -25.938 -17.141 1 98.69 326 TRP A CA 1
ATOM 2488 C C . TRP A 1 326 ? -6.969 -25.031 -17.797 1 98.69 326 TRP A C 1
ATOM 2490 O O . TRP A 1 326 ? -7.531 -24.156 -17.156 1 98.69 326 TRP A O 1
ATOM 2500 N N . PRO A 1 327 ? -7.211 -25.141 -19.109 1 98.75 327 PRO A N 1
ATOM 2501 C CA . PRO A 1 327 ? -8.148 -24.281 -19.844 1 98.75 327 PRO A CA 1
ATOM 2502 C C . PRO A 1 327 ? -9.609 -24.609 -19.547 1 98.75 327 PRO A C 1
ATOM 2504 O O . PRO A 1 327 ? -9.898 -25.672 -18.969 1 98.75 327 PRO A O 1
ATOM 2507 N N . THR A 1 328 ? -10.461 -23.734 -19.859 1 98.69 328 THR A N 1
ATOM 2508 C CA . THR A 1 328 ? -11.906 -23.875 -19.891 1 98.69 328 THR A CA 1
ATOM 2509 C C . THR A 1 328 ? -12.445 -23.688 -21.312 1 98.69 328 THR A C 1
ATOM 2511 O O . THR A 1 328 ? -12.156 -22.688 -21.969 1 98.69 328 THR A O 1
ATOM 2514 N N . TRP A 1 329 ? -13.273 -24.719 -21.797 1 98.56 329 TRP A N 1
ATOM 2515 C CA . TRP A 1 329 ? -13.766 -24.688 -23.172 1 98.56 329 TRP A CA 1
ATOM 2516 C C . TRP A 1 329 ? -15.258 -24.375 -23.219 1 98.56 329 TRP A C 1
ATOM 2518 O O . TRP A 1 329 ? -16 -24.734 -22.297 1 98.56 329 TRP A O 1
ATOM 2528 N N . GLY A 1 330 ? -15.688 -23.781 -24.375 1 98.31 330 GLY A N 1
ATOM 2529 C CA . GLY A 1 330 ? -17.078 -23.406 -24.609 1 98.31 330 GLY A CA 1
ATOM 2530 C C . GLY A 1 330 ? -17.359 -21.938 -24.375 1 98.31 330 GLY A C 1
ATOM 2531 O O . GLY A 1 330 ? -17.094 -21.422 -23.281 1 98.31 330 GLY A O 1
ATOM 2532 N N . ALA A 1 331 ? -17.875 -21.312 -25.312 1 98.06 331 ALA A N 1
ATOM 2533 C CA . ALA A 1 331 ? -18.062 -19.875 -25.266 1 98.06 331 ALA A CA 1
ATOM 2534 C C . ALA A 1 331 ? -18.859 -19.469 -24.031 1 98.06 331 ALA A C 1
ATOM 2536 O O . ALA A 1 331 ? -18.484 -18.531 -23.312 1 98.06 331 ALA A O 1
ATOM 2537 N N . ASP A 1 332 ? -19.938 -20.141 -23.75 1 97.94 332 ASP A N 1
ATOM 2538 C CA . ASP A 1 332 ? -20.766 -19.828 -22.594 1 97.94 332 ASP A CA 1
ATOM 2539 C C . ASP A 1 332 ? -20 -20.094 -21.281 1 97.94 332 ASP A C 1
ATOM 2541 O O . ASP A 1 332 ? -20.094 -19.328 -20.328 1 97.94 332 ASP A O 1
ATOM 2545 N N . ARG A 1 333 ? -19.25 -21.156 -21.297 1 98 333 ARG A N 1
ATOM 2546 C CA . ARG A 1 333 ? -18.484 -21.531 -20.109 1 98 333 ARG A CA 1
ATOM 2547 C C . ARG A 1 333 ? -17.328 -20.562 -19.859 1 98 333 ARG A C 1
ATOM 2549 O O . ARG A 1 333 ? -16.969 -20.297 -18.719 1 98 333 ARG A O 1
ATOM 2556 N N . VAL A 1 334 ? -16.797 -20.109 -20.984 1 98.56 334 VAL A N 1
ATOM 2557 C CA . VAL A 1 334 ? -15.742 -19.109 -20.859 1 98.56 334 VAL A CA 1
ATOM 2558 C C . VAL A 1 334 ? -16.297 -17.859 -20.156 1 98.56 334 VAL A C 1
ATOM 2560 O O . VAL A 1 334 ? -15.672 -17.344 -19.234 1 98.56 334 VAL A O 1
ATOM 2563 N N . VAL A 1 335 ? -17.438 -17.391 -20.547 1 98.12 335 VAL A N 1
ATOM 2564 C CA . VAL A 1 335 ? -18.047 -16.203 -19.938 1 98.12 335 VAL A CA 1
ATOM 2565 C C . VAL A 1 335 ? -18.391 -16.484 -18.484 1 98.12 335 VAL A C 1
ATOM 2567 O O . VAL A 1 335 ? -18.188 -15.633 -17.609 1 98.12 335 VAL A O 1
ATOM 2570 N N . GLU A 1 336 ? -18.922 -17.688 -18.234 1 97.81 336 GLU A N 1
ATOM 2571 C CA . GLU A 1 336 ? -19.234 -18.078 -16.859 1 97.81 336 GLU A CA 1
ATOM 2572 C C . GLU A 1 336 ? -18 -18.047 -15.977 1 97.81 336 GLU A C 1
ATOM 2574 O O . GLU A 1 336 ? -18.031 -17.547 -14.859 1 97.81 336 GLU A O 1
ATOM 2579 N N . PHE A 1 337 ? -16.953 -18.625 -16.516 1 98.19 337 PHE A N 1
ATOM 2580 C CA . PHE A 1 337 ? -15.68 -18.688 -15.805 1 98.19 337 PHE A CA 1
ATOM 2581 C C . PHE A 1 337 ? -15.172 -17.281 -15.477 1 98.19 337 PHE A C 1
ATOM 2583 O O . PHE A 1 337 ? -14.82 -17 -14.328 1 98.19 337 PHE A O 1
ATOM 2590 N N . LEU A 1 338 ? -15.156 -16.391 -16.453 1 98.69 338 LEU A N 1
ATOM 2591 C CA . LEU A 1 338 ? -14.664 -15.031 -16.281 1 98.69 338 LEU A CA 1
ATOM 2592 C C . LEU A 1 338 ? -15.578 -14.234 -15.352 1 98.69 338 LEU A C 1
ATOM 2594 O O . LEU A 1 338 ? -15.094 -13.43 -14.555 1 98.69 338 LEU A O 1
ATOM 2598 N N . THR A 1 339 ? -16.859 -14.438 -15.422 1 98.06 339 THR A N 1
ATOM 2599 C CA . THR A 1 339 ? -17.828 -13.758 -14.562 1 98.06 339 THR A CA 1
ATOM 2600 C C . THR A 1 339 ? -17.625 -14.148 -13.102 1 98.06 339 THR A C 1
ATOM 2602 O O . THR A 1 339 ? -17.672 -13.297 -12.211 1 98.06 339 THR A O 1
ATOM 2605 N N . CYS A 1 340 ? -17.422 -15.422 -12.914 1 98.12 340 CYS A N 1
ATOM 2606 C CA . CYS A 1 340 ? -17.188 -15.906 -11.562 1 98.12 340 CYS A CA 1
ATOM 2607 C C . CYS A 1 340 ? -15.961 -15.227 -10.945 1 98.12 340 CYS A C 1
ATOM 2609 O O . CYS A 1 340 ? -16.016 -14.766 -9.805 1 98.12 340 CYS A O 1
ATOM 2611 N N . GLN A 1 341 ? -14.891 -15.156 -11.742 1 98.31 341 GLN A N 1
ATOM 2612 C CA . GLN A 1 341 ? -13.664 -14.523 -11.273 1 98.31 341 GLN A CA 1
ATOM 2613 C C . GLN A 1 341 ? -13.875 -13.031 -11.031 1 98.31 341 GLN A C 1
ATOM 2615 O O . GLN A 1 341 ? -13.438 -12.492 -10.008 1 98.31 341 GLN A O 1
ATOM 2620 N N . ARG A 1 342 ? -14.5 -12.367 -11.977 1 98.5 342 ARG A N 1
ATOM 2621 C CA . ARG A 1 342 ? -14.789 -10.945 -11.844 1 98.5 342 ARG A CA 1
ATOM 2622 C C . ARG A 1 342 ? -15.57 -10.656 -10.562 1 98.5 342 ARG A C 1
ATOM 2624 O O . ARG A 1 342 ? -15.188 -9.781 -9.781 1 98.5 342 ARG A O 1
ATOM 2631 N N . ASP A 1 343 ? -16.641 -11.391 -10.352 1 98.38 343 ASP A N 1
ATOM 2632 C CA . ASP A 1 343 ? -17.531 -11.164 -9.219 1 98.38 343 ASP A CA 1
ATOM 2633 C C . ASP A 1 343 ? -16.828 -11.453 -7.898 1 98.38 343 ASP A C 1
ATOM 2635 O O . ASP A 1 343 ? -17.094 -10.805 -6.887 1 98.38 343 ASP A O 1
ATOM 2639 N N . LEU A 1 344 ? -15.969 -12.453 -7.91 1 98.56 344 LEU A N 1
ATOM 2640 C CA . LEU A 1 344 ? -15.195 -12.789 -6.719 1 98.56 344 LEU A CA 1
ATOM 2641 C C . LEU A 1 344 ? -14.359 -11.602 -6.262 1 98.56 344 LEU A C 1
ATOM 2643 O O . LEU A 1 344 ? -14.43 -11.195 -5.102 1 98.56 344 LEU A O 1
ATOM 2647 N N . TYR A 1 345 ? -13.57 -11 -7.164 1 98.62 345 TYR A N 1
ATOM 2648 C CA . TYR A 1 345 ? -12.703 -9.875 -6.832 1 98.62 345 TYR A CA 1
ATOM 2649 C C . TYR A 1 345 ? -13.516 -8.641 -6.465 1 98.62 345 TYR A C 1
ATOM 2651 O O . TYR A 1 345 ? -13.203 -7.949 -5.496 1 98.62 345 TYR A O 1
ATOM 2659 N N . ALA A 1 346 ? -14.57 -8.383 -7.199 1 98.56 346 ALA A N 1
ATOM 2660 C CA . ALA A 1 346 ? -15.422 -7.23 -6.93 1 98.56 346 ALA A CA 1
ATOM 2661 C C . ALA A 1 346 ? -16.094 -7.352 -5.57 1 98.56 346 ALA A C 1
ATOM 2663 O O . ALA A 1 346 ? -16.125 -6.391 -4.797 1 98.56 346 ALA A O 1
ATOM 2664 N N . TYR A 1 347 ? -16.641 -8.539 -5.305 1 98.56 347 TYR A N 1
ATOM 2665 C CA . TYR A 1 347 ? -17.406 -8.781 -4.086 1 98.56 347 TYR A CA 1
ATOM 2666 C C . TYR A 1 347 ? -16.531 -8.633 -2.852 1 98.56 347 TYR A C 1
ATOM 2668 O O . TYR A 1 347 ? -16.891 -7.918 -1.908 1 98.56 347 TYR A O 1
ATOM 2676 N N . VAL A 1 348 ? -15.406 -9.32 -2.854 1 98.75 348 VAL A N 1
ATOM 2677 C CA . VAL A 1 348 ? -14.539 -9.289 -1.684 1 98.75 348 VAL A CA 1
ATOM 2678 C C . VAL A 1 348 ? -14.031 -7.863 -1.451 1 98.75 348 VAL A C 1
ATOM 2680 O O . VAL A 1 348 ? -13.961 -7.402 -0.31 1 98.75 348 VAL A O 1
ATOM 2683 N N . HIS A 1 349 ? -13.695 -7.141 -2.521 1 98.44 349 HIS A N 1
ATOM 2684 C CA . HIS A 1 349 ? -13.289 -5.746 -2.406 1 98.44 349 HIS A CA 1
ATOM 2685 C C . HIS A 1 349 ? -14.383 -4.898 -1.771 1 98.44 349 HIS A C 1
ATOM 2687 O O . HIS A 1 349 ? -14.156 -4.242 -0.753 1 98.44 349 HIS A O 1
ATOM 2693 N N . ASP A 1 350 ? -15.555 -4.938 -2.373 1 98.06 350 ASP A N 1
ATOM 2694 C CA . ASP A 1 350 ? -16.625 -4.023 -1.982 1 98.06 350 ASP A CA 1
ATOM 2695 C C . ASP A 1 350 ? -17.125 -4.336 -0.573 1 98.06 350 ASP A C 1
ATOM 2697 O O . ASP A 1 350 ? -17.391 -3.422 0.209 1 98.06 350 ASP A O 1
ATOM 2701 N N . GLN A 1 351 ? -17.234 -5.605 -0.251 1 98.5 351 GLN A N 1
ATOM 2702 C CA . GLN A 1 351 ? -17.703 -5.973 1.078 1 98.5 351 GLN A CA 1
ATOM 2703 C C . GLN A 1 351 ? -16.688 -5.617 2.148 1 98.5 351 GLN A C 1
ATOM 2705 O O . GLN A 1 351 ? -17.047 -5.258 3.27 1 98.5 351 GLN A O 1
ATOM 2710 N N . THR A 1 352 ? -15.414 -5.758 1.838 1 98.62 352 THR A N 1
ATOM 2711 C CA . THR A 1 352 ? -14.391 -5.316 2.785 1 98.62 352 THR A CA 1
ATOM 2712 C C . THR A 1 352 ? -14.539 -3.828 3.082 1 98.62 352 THR A C 1
ATOM 2714 O O . THR A 1 352 ? -14.508 -3.416 4.242 1 98.62 352 THR A O 1
ATOM 2717 N N . LEU A 1 353 ? -14.711 -3.012 2.062 1 97.62 353 LEU A N 1
ATOM 2718 C CA . LEU A 1 353 ? -14.867 -1.574 2.258 1 97.62 353 LEU A CA 1
ATOM 2719 C C . LEU A 1 353 ? -16.156 -1.269 3.016 1 97.62 353 LEU A C 1
ATOM 2721 O O . LEU A 1 353 ? -16.172 -0.408 3.898 1 97.62 353 LEU A O 1
ATOM 2725 N N . ARG A 1 354 ? -17.219 -1.938 2.66 1 97.69 354 ARG A N 1
ATOM 2726 C CA . ARG A 1 354 ? -18.484 -1.741 3.367 1 97.69 354 ARG A CA 1
ATOM 2727 C C . ARG A 1 354 ? -18.312 -1.974 4.863 1 97.69 354 ARG A C 1
ATOM 2729 O O . ARG A 1 354 ? -18.703 -1.131 5.676 1 97.69 354 ARG A O 1
ATOM 2736 N N . MET A 1 355 ? -17.734 -3.1 5.203 1 98.25 355 MET A N 1
ATOM 2737 C CA . MET A 1 355 ? -17.609 -3.488 6.605 1 98.25 355 MET A CA 1
ATOM 2738 C C . MET A 1 355 ? -16.578 -2.627 7.324 1 98.25 355 MET A C 1
ATOM 2740 O O . MET A 1 355 ? -16.734 -2.334 8.508 1 98.25 355 MET A O 1
ATOM 2744 N N . MET A 1 356 ? -15.562 -2.234 6.598 1 97.38 356 MET A N 1
ATOM 2745 C CA . MET A 1 356 ? -14.578 -1.319 7.176 1 97.38 356 MET A CA 1
ATOM 2746 C C . MET A 1 356 ? -15.227 0.005 7.562 1 97.38 356 MET A C 1
ATOM 2748 O O . MET A 1 356 ? -14.898 0.587 8.594 1 97.38 356 MET A O 1
ATOM 2752 N N . ASN A 1 357 ? -16.156 0.489 6.754 1 96.69 357 ASN A N 1
ATOM 2753 C CA . ASN A 1 357 ? -16.875 1.731 7.012 1 96.69 357 ASN A CA 1
ATOM 2754 C C . ASN A 1 357 ? -17.891 1.569 8.141 1 96.69 357 ASN A C 1
ATOM 2756 O O . ASN A 1 357 ? -18.453 2.553 8.625 1 96.69 357 ASN A O 1
ATOM 2760 N N . MET A 1 358 ? -18.094 0.327 8.578 1 97.19 358 MET A N 1
ATOM 2761 C CA . MET A 1 358 ? -18.922 0.044 9.742 1 97.19 358 MET A CA 1
ATOM 2762 C C . MET A 1 358 ? -18.062 -0.056 11.008 1 97.19 358 MET A C 1
ATOM 2764 O O . MET A 1 358 ? -18.594 -0.247 12.102 1 97.19 358 MET A O 1
ATOM 2768 N N . GLY A 1 359 ? -16.781 -0.013 10.836 1 97.31 359 GLY A N 1
ATOM 2769 C CA . GLY A 1 359 ? -15.898 0.069 11.984 1 97.31 359 GLY A CA 1
ATOM 2770 C C . GLY A 1 359 ? -15.117 -1.208 12.234 1 97.31 359 GLY A C 1
ATOM 2771 O O . GLY A 1 359 ? -14.305 -1.276 13.156 1 97.31 359 GLY A O 1
ATOM 2772 N N . LEU A 1 360 ? -15.273 -2.223 11.398 1 98.12 360 LEU A N 1
ATOM 2773 C CA . LEU A 1 360 ? -14.555 -3.479 11.594 1 98.12 360 LEU A CA 1
ATOM 2774 C C . LEU A 1 360 ? -13.133 -3.383 11.07 1 98.12 360 LEU A C 1
ATOM 2776 O O . LEU A 1 360 ? -12.883 -2.715 10.062 1 98.12 360 LEU A O 1
ATOM 2780 N N . ASN A 1 361 ? -12.203 -4.02 11.758 1 97.56 361 ASN A N 1
ATOM 2781 C CA . ASN A 1 361 ? -10.836 -4.086 11.258 1 97.56 361 ASN A CA 1
ATOM 2782 C C . ASN A 1 361 ? -10.617 -5.301 10.359 1 97.56 361 ASN A C 1
ATOM 2784 O O . ASN A 1 361 ? -11.555 -6.055 10.094 1 97.56 361 ASN A O 1
ATOM 2788 N N . GLY A 1 362 ? -9.422 -5.457 9.781 1 97.88 362 GLY A N 1
ATOM 2789 C CA . GLY A 1 362 ? -9.094 -6.484 8.805 1 97.88 362 GLY A CA 1
ATOM 2790 C C . GLY A 1 362 ? -9.43 -7.887 9.281 1 97.88 362 GLY A C 1
ATOM 2791 O O . GLY A 1 362 ? -10.203 -8.602 8.633 1 97.88 362 GLY A O 1
ATOM 2792 N N . PRO A 1 363 ? -8.883 -8.32 10.445 1 98.19 363 PRO A N 1
ATOM 2793 C CA . PRO A 1 363 ? -9.156 -9.664 10.961 1 98.19 363 PRO A CA 1
ATOM 2794 C C . PRO A 1 363 ? -10.648 -9.898 11.227 1 98.19 363 PRO A C 1
ATOM 2796 O O . PRO A 1 363 ? -11.164 -10.977 10.93 1 98.19 363 PRO A O 1
ATOM 2799 N N . GLU A 1 364 ? -11.344 -8.906 11.734 1 98.62 364 GLU A N 1
ATOM 2800 C CA . GLU A 1 364 ? -12.781 -9.039 11.977 1 98.62 364 GLU A CA 1
ATOM 2801 C C . GLU A 1 364 ? -13.547 -9.25 10.672 1 98.62 364 GLU A C 1
ATOM 2803 O O . GLU A 1 364 ? -14.422 -10.117 10.602 1 98.62 364 GLU A O 1
ATOM 2808 N N . ILE A 1 365 ? -13.234 -8.453 9.672 1 98.75 365 ILE A N 1
ATOM 2809 C CA . ILE A 1 365 ? -13.898 -8.57 8.375 1 98.75 365 ILE A CA 1
ATOM 2810 C C . ILE A 1 365 ? -13.594 -9.93 7.758 1 98.75 365 ILE A C 1
ATOM 2812 O O . ILE A 1 365 ? -14.484 -10.594 7.219 1 98.75 365 ILE A O 1
ATOM 2816 N N . ALA A 1 366 ? -12.312 -10.352 7.84 1 98.5 366 ALA A N 1
ATOM 2817 C CA . ALA A 1 366 ? -11.898 -11.641 7.281 1 98.5 366 ALA A CA 1
ATOM 2818 C C . ALA A 1 366 ? -12.703 -12.789 7.887 1 98.5 366 ALA A C 1
ATOM 2820 O O . ALA A 1 366 ? -13.094 -13.719 7.18 1 98.5 366 ALA A O 1
ATOM 2821 N N . GLU A 1 367 ? -12.93 -12.734 9.164 1 97.88 367 GLU A N 1
ATOM 2822 C CA . GLU A 1 367 ? -13.648 -13.797 9.859 1 97.88 367 GLU A CA 1
ATOM 2823 C C . GLU A 1 367 ? -15.141 -13.758 9.539 1 97.88 367 GLU A C 1
ATOM 2825 O O . GLU A 1 367 ? -15.805 -14.797 9.516 1 97.88 367 GLU A O 1
ATOM 2830 N N . GLN A 1 368 ? -15.672 -12.602 9.219 1 97.69 368 GLN A N 1
ATOM 2831 C CA . GLN A 1 368 ? -17.109 -12.445 9.023 1 97.69 368 GLN A CA 1
ATOM 2832 C C . GLN A 1 368 ? -17.484 -12.586 7.555 1 97.69 368 GLN A C 1
ATOM 2834 O O . GLN A 1 368 ? -18.656 -12.805 7.227 1 97.69 368 GLN A O 1
ATOM 2839 N N . MET A 1 369 ? -16.578 -12.492 6.648 1 98.12 369 MET A N 1
ATOM 2840 C CA . MET A 1 369 ? -16.844 -12.5 5.215 1 98.12 369 MET A CA 1
ATOM 2841 C C . MET A 1 369 ? -17.516 -13.797 4.785 1 98.12 369 MET A C 1
ATOM 2843 O O . MET A 1 369 ? -17.047 -14.883 5.113 1 98.12 369 MET A O 1
ATOM 2847 N N . THR A 1 370 ? -18.625 -13.672 4.145 1 96.19 370 THR A N 1
ATOM 2848 C CA . THR A 1 370 ? -19.312 -14.781 3.49 1 96.19 370 THR A CA 1
ATOM 2849 C C . THR A 1 370 ? -19.422 -14.531 1.988 1 96.19 370 THR A C 1
ATOM 2851 O O . THR A 1 370 ? -19.797 -13.438 1.561 1 96.19 370 THR A O 1
ATOM 2854 N N . LEU A 1 371 ? -19.047 -15.516 1.216 1 97.62 371 LEU A N 1
ATOM 2855 C CA . LEU A 1 371 ? -19.141 -15.375 -0.233 1 97.62 371 LEU A CA 1
ATOM 2856 C C . LEU A 1 371 ? -20.531 -15.766 -0.725 1 97.62 371 LEU A C 1
ATOM 2858 O O . LEU A 1 371 ? -21.234 -16.562 -0.08 1 97.62 371 LEU A O 1
ATOM 2862 N N . PRO A 1 372 ? -20.938 -15.141 -1.886 1 97.38 372 PRO A N 1
ATOM 2863 C CA . PRO A 1 372 ? -22.172 -15.617 -2.506 1 97.38 372 PRO A CA 1
ATOM 2864 C C . PRO A 1 372 ? -22.156 -17.109 -2.795 1 97.38 372 PRO A C 1
ATOM 2866 O O . PRO A 1 372 ? -21.109 -17.656 -3.193 1 97.38 372 PRO A O 1
ATOM 2869 N N . PRO A 1 373 ? -23.281 -17.797 -2.646 1 95 373 PRO A N 1
ATOM 2870 C CA . PRO A 1 373 ? -23.328 -19.25 -2.801 1 95 373 PRO A CA 1
ATOM 2871 C C . PRO A 1 373 ? -22.75 -19.719 -4.133 1 95 373 PRO A C 1
ATOM 2873 O O . PRO A 1 373 ? -22.031 -20.719 -4.176 1 95 373 PRO A O 1
ATOM 2876 N N . ALA A 1 374 ? -23.078 -19 -5.191 1 94.12 374 ALA A N 1
ATOM 2877 C CA . ALA A 1 374 ? -22.578 -19.406 -6.508 1 94.12 374 ALA A CA 1
ATOM 2878 C C . ALA A 1 374 ? -21.062 -19.359 -6.555 1 94.12 374 ALA A C 1
ATOM 2880 O O . ALA A 1 374 ? -20.422 -20.172 -7.234 1 94.12 374 ALA A O 1
ATOM 2881 N N . ILE A 1 375 ? -20.438 -18.438 -5.867 1 96.62 375 ILE A N 1
ATOM 2882 C CA . ILE A 1 375 ? -18.984 -18.281 -5.84 1 96.62 375 ILE A CA 1
ATOM 2883 C C . ILE A 1 375 ? -18.375 -19.266 -4.844 1 96.62 375 ILE A C 1
ATOM 2885 O O . ILE A 1 375 ? -17.359 -19.891 -5.129 1 96.62 375 ILE A O 1
ATOM 2889 N N . GLU A 1 376 ? -19.031 -19.422 -3.723 1 94.56 376 GLU A N 1
ATOM 2890 C CA . GLU A 1 376 ? -18.547 -20.312 -2.664 1 94.56 376 GLU A CA 1
ATOM 2891 C C . GLU A 1 376 ? -18.453 -21.75 -3.152 1 94.56 376 GLU A C 1
ATOM 2893 O O . GLU A 1 376 ? -17.578 -22.5 -2.713 1 94.56 376 GLU A O 1
ATOM 2898 N N . LYS A 1 377 ? -19.281 -22.125 -4.035 1 92.62 377 LYS A N 1
ATOM 2899 C CA . LYS A 1 377 ? -19.359 -23.516 -4.484 1 92.62 377 LYS A CA 1
ATOM 2900 C C . LYS A 1 377 ? -18.516 -23.734 -5.73 1 92.62 377 LYS A C 1
ATOM 2902 O O . LYS A 1 377 ? -18.297 -24.875 -6.152 1 92.62 377 LYS A O 1
ATOM 2907 N N . ALA A 1 378 ? -18.031 -22.703 -6.281 1 96.38 378 ALA A N 1
ATOM 2908 C CA . ALA A 1 378 ? -17.234 -22.812 -7.504 1 96.38 378 ALA A CA 1
ATOM 2909 C C . ALA A 1 378 ? -15.797 -23.219 -7.188 1 96.38 378 ALA A C 1
ATOM 2911 O O . ALA A 1 378 ? -15.102 -22.531 -6.438 1 96.38 378 ALA A O 1
ATOM 2912 N N . TRP A 1 379 ? -15.281 -24.344 -7.797 1 97.69 379 TRP A N 1
ATOM 2913 C CA . TRP A 1 379 ? -13.93 -24.828 -7.559 1 97.69 379 TRP A CA 1
ATOM 2914 C C . TRP A 1 379 ? -12.898 -23.781 -7.945 1 97.69 379 TRP A C 1
ATOM 2916 O O . TRP A 1 379 ? -11.883 -23.609 -7.262 1 97.69 379 TRP A O 1
ATOM 2926 N N . ASN A 1 380 ? -13.172 -23.016 -9.047 1 97.44 380 ASN A N 1
ATOM 2927 C CA . ASN A 1 380 ? -12.203 -22.062 -9.578 1 97.44 380 ASN A CA 1
ATOM 2928 C C . ASN A 1 380 ? -12.141 -20.797 -8.734 1 97.44 380 ASN A C 1
ATOM 2930 O O . ASN A 1 380 ? -11.297 -19.938 -8.977 1 97.44 380 ASN A O 1
ATOM 2934 N N . ALA A 1 381 ? -13.008 -20.641 -7.719 1 97.62 381 ALA A N 1
ATOM 293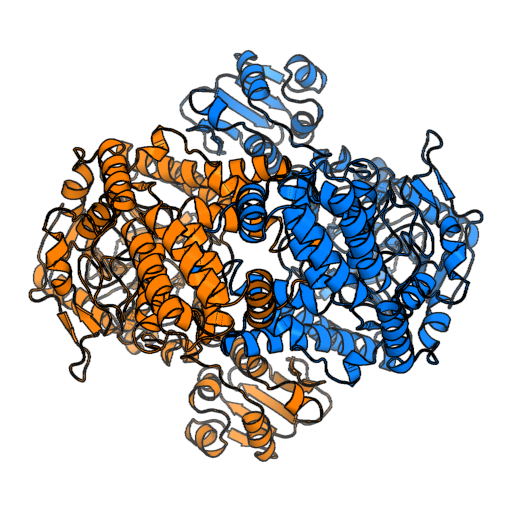5 C CA . ALA A 1 381 ? -13.039 -19.453 -6.883 1 97.62 381 ALA A CA 1
ATOM 2936 C C . ALA A 1 381 ? -12.523 -19.75 -5.477 1 97.62 381 ALA A C 1
ATOM 2938 O O . ALA A 1 381 ? -12.461 -18.844 -4.629 1 97.62 381 ALA A O 1
ATOM 2939 N N . ARG A 1 382 ? -12.133 -21.047 -5.234 1 97.62 382 ARG A N 1
ATOM 2940 C CA . ARG A 1 382 ? -11.602 -21.406 -3.926 1 97.62 382 ARG A CA 1
ATOM 2941 C C . ARG A 1 382 ? -10.25 -20.75 -3.67 1 97.62 382 ARG A C 1
ATOM 2943 O O . ARG A 1 382 ? -9.523 -20.453 -4.609 1 97.62 382 ARG A O 1
ATOM 2950 N N . GLY A 1 383 ? -9.945 -20.609 -2.402 1 97.62 383 GLY A N 1
ATOM 2951 C CA . GLY A 1 383 ? -8.742 -19.906 -2.006 1 97.62 383 GLY A CA 1
ATOM 2952 C C . GLY A 1 383 ? -7.527 -20.797 -1.889 1 97.62 383 GLY A C 1
ATOM 2953 O O . GLY A 1 383 ? -6.93 -20.906 -0.817 1 97.62 383 GLY A O 1
ATOM 2954 N N . TYR A 1 384 ? -7.004 -21.375 -2.973 1 98.5 384 TYR A N 1
ATOM 2955 C CA . TYR A 1 384 ? -5.898 -22.328 -2.943 1 98.5 384 TYR A CA 1
ATOM 2956 C C . TYR A 1 384 ? -4.559 -21.609 -2.855 1 98.5 384 TYR A C 1
ATOM 2958 O O . TYR A 1 384 ? -3.594 -22.156 -2.307 1 98.5 384 TYR A O 1
ATOM 2966 N N . TYR A 1 385 ? -4.418 -20.453 -3.512 1 98.19 385 TYR A N 1
ATOM 2967 C CA . TYR A 1 385 ? -3.203 -19.641 -3.562 1 98.19 385 TYR A CA 1
ATOM 2968 C C . TYR A 1 385 ? -3.355 -18.375 -2.742 1 98.19 385 TYR A C 1
ATOM 2970 O O . TYR A 1 385 ? -2.521 -18.078 -1.884 1 98.19 385 TYR A O 1
ATOM 2978 N N . GLY A 1 386 ? -4.383 -17.656 -3.037 1 97.25 386 GLY A N 1
ATOM 2979 C CA . GLY A 1 386 ? -4.926 -16.672 -2.117 1 97.25 386 GLY A CA 1
ATOM 2980 C C . GLY A 1 386 ? -6.055 -17.203 -1.261 1 97.25 386 GLY A C 1
ATOM 2981 O O . GLY A 1 386 ? -6.543 -18.312 -1.497 1 97.25 386 GLY A O 1
ATOM 2982 N N . SER A 1 387 ? -6.352 -16.594 -0.151 1 97.25 387 SER A N 1
ATOM 2983 C CA . SER A 1 387 ? -7.496 -16.922 0.689 1 97.25 387 SER A CA 1
ATOM 2984 C C . SER A 1 387 ? -8.359 -15.688 0.955 1 97.25 387 SER A C 1
ATOM 2986 O O . SER A 1 387 ? -7.887 -14.555 0.84 1 97.25 387 SER A O 1
ATOM 2988 N N . VAL A 1 388 ? -9.617 -15.953 1.209 1 98 388 VAL A N 1
ATOM 2989 C CA . VAL A 1 388 ? -10.484 -14.844 1.593 1 98 388 VAL A CA 1
ATOM 2990 C C . VAL A 1 388 ? -9.891 -14.117 2.797 1 98 388 VAL A C 1
ATOM 2992 O O . VAL A 1 388 ? -9.852 -12.883 2.826 1 98 388 VAL A O 1
ATOM 2995 N N . ASN A 1 389 ? -9.352 -14.852 3.732 1 98.19 389 ASN A N 1
ATOM 2996 C CA . ASN A 1 389 ? -8.859 -14.289 4.984 1 98.19 389 ASN A CA 1
ATOM 2997 C C . ASN A 1 389 ? -7.715 -13.297 4.746 1 98.19 389 ASN A C 1
ATOM 2999 O O . ASN A 1 389 ? -7.82 -12.125 5.102 1 98.19 389 ASN A O 1
ATOM 3003 N N . HIS A 1 390 ? -6.598 -13.734 4.164 1 97.88 390 HIS A N 1
ATOM 3004 C CA . HIS A 1 390 ? -5.461 -12.828 4.09 1 97.88 390 HIS A CA 1
ATOM 3005 C C . HIS A 1 390 ? -5.645 -11.805 2.973 1 97.88 390 HIS A C 1
ATOM 3007 O O . HIS A 1 390 ? -5.012 -10.742 2.984 1 97.88 390 HIS A O 1
ATOM 3013 N N . ASN A 1 391 ? -6.547 -12.086 1.926 1 98.62 391 ASN A N 1
ATOM 3014 C CA . ASN A 1 391 ? -6.855 -11.086 0.912 1 98.62 391 ASN A CA 1
ATOM 3015 C C . ASN A 1 391 ? -7.68 -9.938 1.491 1 98.62 391 ASN A C 1
ATOM 3017 O O . ASN A 1 391 ? -7.492 -8.781 1.114 1 98.62 391 ASN A O 1
ATOM 3021 N N . VAL A 1 392 ? -8.633 -10.289 2.375 1 98.69 392 VAL A N 1
ATOM 3022 C CA . VAL A 1 392 ? -9.406 -9.258 3.059 1 98.69 392 VAL A CA 1
ATOM 3023 C C . VAL A 1 392 ? -8.469 -8.367 3.871 1 98.69 392 VAL A C 1
ATOM 3025 O O . VAL A 1 392 ? -8.586 -7.141 3.836 1 98.69 392 VAL A O 1
ATOM 3028 N N . LYS A 1 393 ? -7.531 -8.938 4.594 1 98.56 393 LYS A N 1
ATOM 3029 C CA . LYS A 1 393 ? -6.559 -8.164 5.367 1 98.56 393 LYS A CA 1
ATOM 3030 C C . LYS A 1 393 ? -5.707 -7.285 4.461 1 98.56 393 LYS A C 1
ATOM 3032 O O . LYS A 1 393 ? -5.352 -6.164 4.828 1 98.56 393 LYS A O 1
ATOM 3037 N N . ALA A 1 394 ? -5.422 -7.809 3.283 1 98.31 394 ALA A N 1
ATOM 3038 C CA . ALA A 1 394 ? -4.664 -7.035 2.301 1 98.31 394 ALA A CA 1
ATOM 3039 C C . ALA A 1 394 ? -5.453 -5.816 1.84 1 98.31 394 ALA A C 1
ATOM 3041 O O . ALA A 1 394 ? -4.902 -4.719 1.731 1 98.31 394 ALA A O 1
ATOM 3042 N N . ILE A 1 395 ? -6.738 -6.012 1.547 1 98.19 395 ILE A N 1
ATOM 3043 C CA . ILE A 1 395 ? -7.582 -4.906 1.108 1 98.19 395 ILE A CA 1
ATOM 3044 C C . ILE A 1 395 ? -7.695 -3.869 2.223 1 98.19 395 ILE A C 1
ATOM 3046 O O . ILE A 1 395 ? -7.578 -2.666 1.974 1 98.19 395 ILE A O 1
ATOM 3050 N N . TYR A 1 396 ? -7.941 -4.312 3.451 1 98.12 396 TYR A N 1
ATOM 3051 C CA . TYR A 1 396 ? -7.992 -3.395 4.582 1 98.12 396 TYR A CA 1
ATOM 3052 C C . TYR A 1 396 ? -6.711 -2.574 4.68 1 98.12 396 TYR A C 1
ATOM 3054 O O . TYR A 1 396 ? -6.762 -1.352 4.828 1 98.12 396 TYR A O 1
ATOM 3062 N N . GLN A 1 397 ? -5.641 -3.271 4.586 1 97.56 397 GLN A N 1
ATOM 3063 C CA . GLN A 1 397 ? -4.344 -2.6 4.652 1 97.56 397 GLN A CA 1
ATOM 3064 C C . GLN A 1 397 ? -4.207 -1.558 3.547 1 97.56 397 GLN A C 1
ATOM 3066 O O . GLN A 1 397 ? -3.662 -0.476 3.77 1 97.56 397 GLN A O 1
ATOM 3071 N N . ARG A 1 398 ? -4.602 -1.91 2.375 1 95.88 398 ARG A N 1
ATOM 3072 C CA . ARG A 1 398 ? -4.465 -1.005 1.239 1 95.88 398 ARG A CA 1
ATOM 3073 C C . ARG A 1 398 ? -5.141 0.332 1.52 1 95.88 398 ARG A C 1
ATOM 3075 O O . ARG A 1 398 ? -4.609 1.389 1.172 1 95.88 398 ARG A O 1
ATOM 3082 N N . TYR A 1 399 ? -6.273 0.318 2.174 1 95.56 399 TYR A N 1
ATOM 3083 C CA . TYR A 1 399 ? -7.07 1.53 2.336 1 95.56 399 TYR A CA 1
ATOM 3084 C C . TYR A 1 399 ? -6.785 2.193 3.68 1 95.56 399 TYR A C 1
ATOM 3086 O O . TYR A 1 399 ? -6.883 3.416 3.809 1 95.56 399 TYR A O 1
ATOM 3094 N N . MET A 1 400 ? -6.414 1.358 4.699 1 96.5 400 MET A N 1
ATOM 3095 C CA . MET A 1 400 ? -6.395 1.913 6.051 1 96.5 400 MET A CA 1
ATOM 3096 C C . MET A 1 400 ? -4.996 1.818 6.656 1 96.5 400 MET A C 1
ATOM 3098 O O . MET A 1 400 ? -4.68 2.533 7.609 1 96.5 400 MET A O 1
ATOM 3102 N N . GLY A 1 401 ? -4.152 0.886 6.148 1 96.25 401 GLY A N 1
ATOM 3103 C CA . GLY A 1 401 ? -2.807 0.729 6.676 1 96.25 401 GLY A CA 1
ATOM 3104 C C . GLY A 1 401 ? -2.711 -0.323 7.766 1 96.25 401 GLY A C 1
ATOM 3105 O O . GLY A 1 401 ? -3.688 -1.021 8.047 1 96.25 401 GLY A O 1
ATOM 3106 N N . TRP A 1 402 ? -1.477 -0.443 8.336 1 96.12 402 TRP A N 1
ATOM 3107 C CA . TRP A 1 402 ? -1.192 -1.449 9.352 1 96.12 402 TRP A CA 1
ATOM 3108 C C . TRP A 1 402 ? -1.903 -1.117 10.664 1 96.12 402 TRP A C 1
ATOM 3110 O O . TRP A 1 402 ? -2.262 -2.016 11.43 1 96.12 402 TRP A O 1
ATOM 3120 N N . PHE A 1 403 ? -2.045 0.192 10.938 1 97.44 403 PHE A N 1
ATOM 3121 C CA . PHE A 1 403 ? -2.639 0.678 12.18 1 97.44 403 PHE A CA 1
ATOM 3122 C C . PHE A 1 403 ? -4.156 0.571 12.133 1 97.44 403 PHE A C 1
ATOM 3124 O O . PHE A 1 403 ? -4.785 0.998 11.164 1 97.44 403 PHE A O 1
ATOM 3131 N N . ASP A 1 404 ? -4.781 0.046 13.188 1 96.81 404 ASP A N 1
ATOM 3132 C CA . ASP A 1 404 ? -6.215 -0.216 13.148 1 96.81 404 ASP A CA 1
ATOM 3133 C C . ASP A 1 404 ? -6.992 0.869 13.891 1 96.81 404 ASP A C 1
ATOM 3135 O O . ASP A 1 404 ? -8.195 0.73 14.125 1 96.81 404 ASP A O 1
ATOM 3139 N N . GLY A 1 405 ? -6.316 1.938 14.367 1 97.38 405 GLY A N 1
ATOM 3140 C CA . GLY A 1 405 ? -6.973 3.059 15.016 1 97.38 405 GLY A CA 1
ATOM 3141 C C . GLY A 1 405 ? -6.953 2.963 16.531 1 97.38 405 GLY A C 1
ATOM 3142 O O . GLY A 1 405 ? -7.164 3.959 17.219 1 97.38 405 GLY A O 1
ATOM 3143 N N . ASN A 1 406 ? -6.746 1.746 17.062 1 98.44 406 ASN A N 1
ATOM 3144 C CA . ASN A 1 406 ? -6.688 1.545 18.516 1 98.44 406 ASN A CA 1
ATOM 3145 C C . ASN A 1 406 ? -5.344 1.983 19.078 1 98.44 406 ASN A C 1
ATOM 3147 O O . ASN A 1 406 ? -4.312 1.379 18.797 1 98.44 406 ASN A O 1
ATOM 3151 N N . PRO A 1 407 ? -5.32 2.959 20.031 1 98.5 407 PRO A N 1
ATOM 3152 C CA . PRO A 1 407 ? -4.062 3.504 20.547 1 98.5 407 PRO A CA 1
ATOM 3153 C C . PRO A 1 407 ? -3.195 2.445 21.219 1 98.5 407 PRO A C 1
ATOM 3155 O O . PRO A 1 407 ? -1.969 2.576 21.25 1 98.5 407 PRO A O 1
ATOM 3158 N N . ALA A 1 408 ? -3.822 1.379 21.703 1 98.62 408 ALA A N 1
ATOM 3159 C CA . ALA A 1 408 ? -3.072 0.316 22.359 1 98.62 408 ALA A CA 1
ATOM 3160 C C . ALA A 1 408 ? -2.098 -0.354 21.406 1 98.62 408 ALA A C 1
ATOM 3162 O O . ALA A 1 408 ? -1.118 -0.97 21.828 1 98.62 408 ALA A O 1
ATOM 3163 N N . HIS A 1 409 ? -2.35 -0.219 20.156 1 98.06 409 HIS A N 1
ATOM 3164 C CA . HIS A 1 409 ? -1.563 -0.928 19.156 1 98.06 409 HIS A CA 1
ATOM 3165 C C . HIS A 1 409 ? -0.568 0.006 18.484 1 98.06 409 HIS A C 1
ATOM 3167 O O . HIS A 1 409 ? 0.159 -0.409 17.578 1 98.06 409 HIS A O 1
ATOM 3173 N N . LEU A 1 410 ? -0.508 1.269 18.859 1 98 410 LEU A N 1
ATOM 3174 C CA . LEU A 1 410 ? 0.306 2.289 18.203 1 98 410 LEU A CA 1
ATOM 3175 C C . LEU A 1 410 ? 1.787 2.064 18.484 1 98 410 LEU A C 1
ATOM 3177 O O . LEU A 1 410 ? 2.623 2.215 17.594 1 98 410 LEU A O 1
ATOM 3181 N N . TRP A 1 411 ? 2.117 1.654 19.703 1 98.25 411 TRP A N 1
ATOM 3182 C CA . TRP A 1 411 ? 3.508 1.536 20.125 1 98.25 411 TRP A CA 1
ATOM 3183 C C . TRP A 1 411 ? 3.697 0.314 21.016 1 98.25 411 TRP A C 1
ATOM 3185 O O . TRP A 1 411 ? 4.152 0.436 22.156 1 98.25 411 TRP A O 1
ATOM 3195 N N . GLN A 1 412 ? 3.486 -0.83 20.547 1 98.06 412 GLN A N 1
ATOM 3196 C CA . GLN A 1 412 ? 3.676 -2.088 21.266 1 98.06 412 GLN A CA 1
ATOM 3197 C C . GLN A 1 412 ? 5.152 -2.465 21.328 1 98.06 412 GLN A C 1
ATOM 3199 O O . GLN A 1 412 ? 5.949 -2.043 20.484 1 98.06 412 GLN A O 1
ATOM 3204 N N . HIS A 1 413 ? 5.539 -3.201 22.391 1 98.38 413 HIS A N 1
ATOM 3205 C CA . HIS A 1 413 ? 6.898 -3.723 22.469 1 98.38 413 HIS A CA 1
ATOM 3206 C C . HIS A 1 413 ? 7.203 -4.66 21.312 1 98.38 413 HIS A C 1
ATOM 3208 O O . HIS A 1 413 ? 6.285 -5.203 20.688 1 98.38 413 HIS A O 1
ATOM 3214 N N . VAL A 1 414 ? 8.477 -4.832 20.969 1 98.06 414 VAL A N 1
ATOM 3215 C CA . VAL A 1 414 ? 8.891 -5.727 19.891 1 98.06 414 VAL A CA 1
ATOM 3216 C C . VAL A 1 414 ? 8.656 -7.176 20.297 1 98.06 414 VAL A C 1
ATOM 3218 O O . VAL A 1 414 ? 8.492 -7.473 21.484 1 98.06 414 VAL A O 1
ATOM 3221 N N . PRO A 1 415 ? 8.695 -8.117 19.422 1 97.44 415 PRO A N 1
ATOM 3222 C CA . PRO A 1 415 ? 8.25 -9.492 19.656 1 97.44 415 PRO A CA 1
ATOM 3223 C C . PRO A 1 415 ? 8.961 -10.148 20.844 1 97.44 415 PRO A C 1
ATOM 3225 O O . PRO A 1 415 ? 8.312 -10.688 21.734 1 97.44 415 PRO A O 1
ATOM 3228 N N . VAL A 1 416 ? 10.258 -10.078 20.953 1 98.5 416 VAL A N 1
ATOM 3229 C CA . VAL A 1 416 ? 11.008 -10.758 22 1 98.5 416 VAL A CA 1
ATOM 3230 C C . VAL A 1 416 ? 10.664 -10.148 23.359 1 98.5 416 VAL A C 1
ATOM 3232 O O . VAL A 1 416 ? 10.438 -10.875 24.328 1 98.5 416 VAL A O 1
ATOM 3235 N N . GLU A 1 417 ? 10.586 -8.789 23.453 1 98.62 417 GLU A N 1
ATOM 3236 C CA . GLU A 1 417 ? 10.281 -8.109 24.703 1 98.62 417 GLU A CA 1
ATOM 3237 C C . GLU A 1 417 ? 8.836 -8.375 25.125 1 98.62 417 GLU A C 1
ATOM 3239 O O . GLU A 1 417 ? 8.562 -8.539 26.328 1 98.62 417 GLU A O 1
ATOM 3244 N N . ARG A 1 418 ? 7.945 -8.383 24.188 1 97.94 418 ARG A N 1
ATOM 3245 C CA . ARG A 1 418 ? 6.559 -8.734 24.469 1 97.94 418 ARG A CA 1
ATOM 3246 C C . ARG A 1 418 ? 6.445 -10.164 24.984 1 97.94 418 ARG A C 1
ATOM 3248 O O . ARG A 1 418 ? 5.734 -10.43 25.953 1 97.94 418 ARG A O 1
ATOM 3255 N N . ALA A 1 419 ? 7.164 -11.055 24.297 1 98.56 419 ALA A N 1
ATOM 3256 C CA . ALA A 1 419 ? 7.16 -12.477 24.656 1 98.56 419 ALA A CA 1
ATOM 3257 C C . ALA A 1 419 ? 7.613 -12.68 26.094 1 98.56 419 ALA A C 1
ATOM 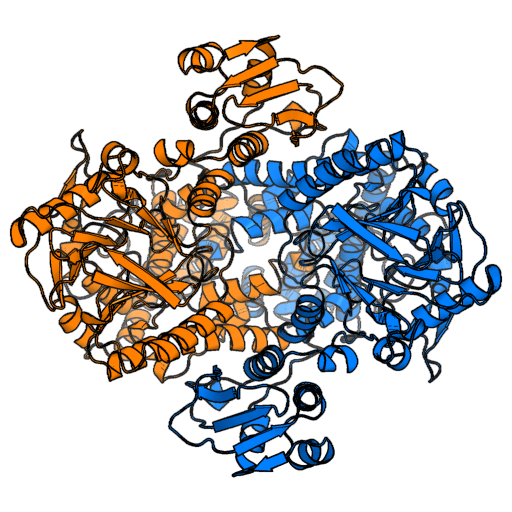3259 O O . ALA A 1 419 ? 6.973 -13.406 26.859 1 98.56 419 ALA A O 1
ATOM 3260 N N . LYS A 1 420 ? 8.695 -12.031 26.469 1 98.69 420 LYS A N 1
ATOM 3261 C CA . LYS A 1 420 ? 9.219 -12.141 27.828 1 98.69 420 LYS A CA 1
ATOM 3262 C C . LYS A 1 420 ? 8.188 -11.68 28.844 1 98.69 420 LYS A C 1
ATOM 3264 O O . LYS A 1 420 ? 8.031 -12.305 29.891 1 98.69 420 LYS A O 1
ATOM 3269 N N . ARG A 1 421 ? 7.477 -10.672 28.578 1 98.44 421 ARG A N 1
ATOM 3270 C CA . ARG A 1 421 ? 6.484 -10.109 29.484 1 98.44 421 ARG A CA 1
ATOM 3271 C C . ARG A 1 421 ? 5.277 -11.023 29.625 1 98.44 421 ARG A C 1
ATOM 3273 O O . ARG A 1 421 ? 4.734 -11.195 30.719 1 98.44 421 ARG A O 1
ATOM 3280 N N . TYR A 1 422 ? 4.836 -11.602 28.516 1 98.06 422 TYR A N 1
ATOM 3281 C CA . TYR A 1 422 ? 3.734 -12.555 28.578 1 98.06 422 TYR A CA 1
ATOM 3282 C C . TYR A 1 422 ? 4.129 -13.797 29.359 1 98.06 422 TYR A C 1
ATOM 3284 O O . TYR A 1 422 ? 3.33 -14.32 30.141 1 98.06 422 TYR A O 1
ATOM 3292 N N . VAL A 1 423 ? 5.355 -14.273 29.141 1 97.94 423 VAL A N 1
ATOM 3293 C CA . VAL A 1 423 ? 5.844 -15.445 29.875 1 97.94 423 VAL A CA 1
ATOM 3294 C C . VAL A 1 423 ? 5.836 -15.156 31.375 1 97.94 423 VAL A C 1
ATOM 3296 O O . VAL A 1 423 ? 5.406 -16 32.156 1 97.94 423 VAL A O 1
ATOM 3299 N N . GLU A 1 424 ? 6.281 -13.953 31.703 1 97.06 424 GLU A N 1
ATOM 3300 C CA . GLU A 1 424 ? 6.266 -13.555 33.094 1 97.06 424 GLU A CA 1
ATOM 3301 C C . GLU A 1 424 ? 4.84 -13.461 33.625 1 97.06 424 GLU A C 1
ATOM 3303 O O . GLU A 1 424 ? 4.539 -13.961 34.719 1 97.06 424 GLU A O 1
ATOM 3308 N N . LEU A 1 425 ? 3.98 -12.891 32.875 1 96.38 425 LEU A N 1
ATOM 3309 C CA . LEU A 1 425 ? 2.592 -12.664 33.281 1 96.38 425 LEU A CA 1
ATOM 3310 C C . LEU A 1 425 ? 1.871 -13.992 33.5 1 96.38 425 LEU A C 1
ATOM 3312 O O . LEU A 1 425 ? 1.034 -14.094 34.406 1 96.38 425 LEU A O 1
ATOM 3316 N N . ILE A 1 426 ? 2.209 -15.016 32.719 1 95.38 426 ILE A N 1
ATOM 3317 C CA . ILE A 1 426 ? 1.478 -16.281 32.719 1 95.38 426 ILE A CA 1
ATOM 3318 C C . ILE A 1 426 ? 2.102 -17.219 33.75 1 95.38 426 ILE A C 1
ATOM 3320 O O . ILE A 1 426 ? 1.462 -18.172 34.219 1 95.38 426 ILE A O 1
ATOM 3324 N N . GLY A 1 427 ? 3.322 -17.016 34.125 1 94.88 427 GLY A N 1
ATOM 3325 C CA . GLY A 1 427 ? 3.941 -17.828 35.188 1 94.88 427 GLY A CA 1
ATOM 3326 C C . GLY A 1 427 ? 5.074 -18.703 34.656 1 94.88 427 GLY A C 1
ATOM 3327 O O . GLY A 1 427 ? 5.391 -19.734 35.25 1 94.88 427 GLY A O 1
ATOM 3328 N N . GLY A 1 428 ? 5.598 -18.375 33.5 1 97.12 428 GLY A N 1
ATOM 3329 C CA . GLY A 1 428 ? 6.746 -19.078 32.969 1 97.12 428 GLY A CA 1
ATOM 3330 C C . GLY A 1 428 ? 6.414 -19.891 31.734 1 97.12 428 GLY A C 1
ATOM 3331 O O . GLY A 1 428 ? 5.242 -20.109 31.422 1 97.12 428 GLY A O 1
ATOM 3332 N N . VAL A 1 429 ? 7.41 -20.375 31.062 1 98.31 429 VAL A N 1
ATOM 3333 C CA . VAL A 1 429 ? 7.281 -21.094 29.781 1 98.31 429 VAL A CA 1
ATOM 3334 C C . VAL A 1 429 ? 6.586 -22.422 30.016 1 98.31 429 VAL A C 1
ATOM 3336 O O . VAL A 1 429 ? 5.754 -22.844 29.203 1 98.31 429 VAL A O 1
ATOM 3339 N N . ASP A 1 430 ? 6.879 -23.078 31.094 1 98.31 430 ASP A N 1
ATOM 3340 C CA . ASP A 1 430 ? 6.266 -24.375 31.375 1 98.31 430 ASP A CA 1
ATOM 3341 C C . ASP A 1 430 ? 4.754 -24.234 31.531 1 98.31 430 ASP A C 1
ATOM 3343 O O . ASP A 1 430 ? 4 -25.109 31.094 1 98.31 430 ASP A O 1
ATOM 3347 N N . GLN A 1 431 ? 4.359 -23.203 32.156 1 97.69 431 GLN A N 1
ATOM 3348 C CA . GLN A 1 431 ? 2.926 -22.953 32.312 1 97.69 431 GLN A CA 1
ATOM 3349 C C . GLN A 1 431 ? 2.266 -22.703 30.953 1 97.69 431 GLN A C 1
ATOM 3351 O O . GLN A 1 431 ? 1.14 -23.141 30.719 1 97.69 431 GLN A O 1
ATOM 3356 N N . ILE A 1 432 ? 2.93 -21.969 30.125 1 98.19 432 ILE A N 1
ATOM 3357 C CA . ILE A 1 432 ? 2.412 -21.734 28.781 1 98.19 432 ILE A CA 1
ATOM 3358 C C . ILE A 1 432 ? 2.268 -23.047 28.031 1 98.19 432 ILE A C 1
ATOM 3360 O O . ILE A 1 432 ? 1.265 -23.281 27.359 1 98.19 432 ILE A O 1
ATOM 3364 N N . VAL A 1 433 ? 3.256 -23.906 28.156 1 98.62 433 VAL A N 1
ATOM 3365 C CA . VAL A 1 433 ? 3.215 -25.203 27.469 1 98.62 433 VAL A CA 1
ATOM 3366 C C . VAL A 1 433 ? 2.016 -26.016 27.953 1 98.62 433 VAL A C 1
ATOM 3368 O O . VAL A 1 433 ? 1.316 -26.641 27.156 1 98.62 433 VAL A O 1
ATOM 3371 N N . ILE A 1 434 ? 1.744 -25.969 29.234 1 98.44 434 ILE A N 1
ATOM 3372 C CA . ILE A 1 434 ? 0.625 -26.703 29.812 1 98.44 434 ILE A CA 1
ATOM 3373 C C . ILE A 1 434 ? -0.691 -26.156 29.266 1 98.44 434 ILE A C 1
ATOM 3375 O O . ILE A 1 434 ? -1.556 -26.922 28.828 1 98.44 434 ILE A O 1
ATOM 3379 N N . LYS A 1 435 ? -0.864 -24.859 29.281 1 98.06 435 LYS A N 1
ATOM 3380 C CA . LYS A 1 435 ? -2.088 -24.219 28.797 1 98.06 435 LYS A CA 1
ATOM 3381 C C . LYS A 1 435 ? -2.258 -24.422 27.297 1 98.06 435 LYS A C 1
ATOM 3383 O O . LYS A 1 435 ? -3.379 -24.594 26.812 1 98.06 435 LYS A O 1
ATOM 3388 N N . ALA A 1 436 ? -1.14 -24.344 26.609 1 98.69 436 ALA A N 1
ATOM 3389 C CA . ALA A 1 436 ? -1.176 -24.547 25.156 1 98.69 436 ALA A CA 1
ATOM 3390 C C . ALA A 1 436 ? -1.568 -25.969 24.812 1 98.69 436 ALA A C 1
ATOM 3392 O O . ALA A 1 436 ? -2.248 -26.203 23.812 1 98.69 436 ALA A O 1
ATOM 3393 N N . ARG A 1 437 ? -1.052 -26.938 25.562 1 98.69 437 ARG A N 1
ATOM 3394 C CA . ARG A 1 437 ? -1.43 -28.328 25.344 1 98.69 437 ARG A CA 1
ATOM 3395 C C . ARG A 1 437 ? -2.938 -28.516 25.469 1 98.69 437 ARG A C 1
ATOM 3397 O O . ARG A 1 437 ? -3.551 -29.234 24.688 1 98.69 437 ARG A O 1
ATOM 3404 N N . LYS A 1 438 ? -3.51 -27.875 26.438 1 98.44 438 LYS A N 1
ATOM 3405 C CA . LYS A 1 438 ? -4.961 -27.922 26.609 1 98.44 438 LYS A CA 1
ATOM 3406 C C . LYS A 1 438 ? -5.668 -27.359 25.375 1 98.44 438 LYS A C 1
ATOM 3408 O O . LYS A 1 438 ? -6.602 -27.984 24.859 1 98.44 438 LYS A O 1
ATOM 3413 N N . ALA A 1 439 ? -5.27 -26.203 24.938 1 98.62 439 ALA A N 1
ATOM 3414 C CA . ALA A 1 439 ? -5.848 -25.578 23.734 1 98.62 439 ALA A CA 1
ATOM 3415 C C . ALA A 1 439 ? -5.699 -26.5 22.531 1 98.62 439 ALA A C 1
ATOM 3417 O O . ALA A 1 439 ? -6.633 -26.641 21.734 1 98.62 439 ALA A O 1
ATOM 3418 N N . PHE A 1 440 ? -4.523 -27.094 22.391 1 98.62 440 PHE A N 1
ATOM 3419 C CA . PHE A 1 440 ? -4.227 -28.031 21.312 1 98.62 440 PHE A CA 1
ATOM 3420 C C . PHE A 1 440 ? -5.199 -29.203 21.344 1 98.62 440 PHE A C 1
ATOM 3422 O O . PHE A 1 440 ? -5.789 -29.547 20.312 1 98.62 440 PHE A O 1
ATOM 3429 N N . ASP A 1 441 ? -5.371 -29.75 22.484 1 98.12 441 ASP A N 1
ATOM 3430 C CA . ASP A 1 441 ? -6.215 -30.938 22.641 1 98.12 441 ASP A CA 1
ATOM 3431 C C . ASP A 1 441 ? -7.684 -30.594 22.406 1 98.12 441 ASP A C 1
ATOM 3433 O O . ASP A 1 441 ? -8.453 -31.438 21.938 1 98.12 441 ASP A O 1
ATOM 3437 N N . GLU A 1 442 ? -8.062 -29.375 22.641 1 97.75 442 GLU A N 1
ATOM 3438 C CA . GLU A 1 442 ? -9.445 -28.922 22.469 1 97.75 442 GLU A CA 1
ATOM 3439 C C . GLU A 1 442 ? -9.688 -28.422 21.047 1 97.75 442 GLU A C 1
ATOM 3441 O O . GLU A 1 442 ? -10.797 -28.016 20.719 1 97.75 442 GLU A O 1
ATOM 3446 N N . GLY A 1 443 ? -8.672 -28.375 20.25 1 97.94 443 GLY A N 1
ATOM 3447 C CA . GLY A 1 443 ? -8.805 -27.984 18.859 1 97.94 443 GLY A CA 1
ATOM 3448 C C . GLY A 1 443 ? -8.664 -26.5 18.625 1 97.94 443 GLY A C 1
ATOM 3449 O O . GLY A 1 443 ? -8.898 -26 17.531 1 97.94 443 GLY A O 1
ATOM 3450 N N . ASP A 1 444 ? -8.375 -25.719 19.656 1 98.5 444 ASP A N 1
ATOM 3451 C CA . ASP A 1 444 ? -8.117 -24.297 19.516 1 98.5 444 ASP A CA 1
ATOM 3452 C C . ASP A 1 444 ? -6.664 -24.031 19.125 1 98.5 444 ASP A C 1
ATOM 3454 O O . ASP A 1 444 ? -5.914 -23.406 19.875 1 98.5 444 ASP A O 1
ATOM 3458 N N . LEU A 1 445 ? -6.285 -24.422 17.953 1 98.81 445 LEU A N 1
ATOM 3459 C CA . LEU A 1 445 ? -4.91 -24.469 17.469 1 98.81 445 LEU A CA 1
ATOM 3460 C C . LEU A 1 445 ? -4.367 -23.062 17.234 1 98.81 445 LEU A C 1
ATOM 3462 O O . LEU A 1 445 ? -3.174 -22.812 17.422 1 98.81 445 LEU A O 1
ATOM 3466 N N . ARG A 1 446 ? -5.23 -22.125 16.797 1 98.69 446 ARG A N 1
ATOM 3467 C CA . ARG A 1 446 ? -4.82 -20.734 16.609 1 98.69 446 ARG A CA 1
ATOM 3468 C C . ARG A 1 446 ? -4.285 -20.141 17.906 1 98.69 446 ARG A C 1
ATOM 3470 O O . ARG A 1 446 ? -3.252 -19.469 17.906 1 98.69 446 ARG A O 1
ATOM 3477 N N . TRP A 1 447 ? -5.027 -20.406 18.984 1 98.75 447 TRP A N 1
ATOM 3478 C CA . TRP A 1 447 ? -4.645 -19.891 20.297 1 98.75 447 TRP A CA 1
ATOM 3479 C C . TRP A 1 447 ? -3.371 -20.562 20.797 1 98.75 447 TRP A C 1
ATOM 3481 O O . TRP A 1 447 ? -2.482 -19.906 21.344 1 98.75 447 TRP A O 1
ATOM 3491 N N . ALA A 1 448 ? -3.268 -21.906 20.578 1 98.88 448 ALA A N 1
ATOM 3492 C CA . ALA A 1 448 ? -2.053 -22.625 20.938 1 98.88 448 ALA A CA 1
ATOM 3493 C C . ALA A 1 448 ? -0.831 -22.031 20.25 1 98.88 448 ALA A C 1
ATOM 3495 O O . ALA A 1 448 ? 0.208 -21.828 20.891 1 98.88 448 ALA A O 1
ATOM 3496 N N . ALA A 1 449 ? -0.963 -21.766 18.953 1 98.88 449 ALA A N 1
ATOM 3497 C CA . ALA A 1 449 ? 0.138 -21.188 18.188 1 98.88 449 ALA A CA 1
ATOM 3498 C C . ALA A 1 449 ? 0.571 -19.844 18.766 1 98.88 449 ALA A C 1
ATOM 3500 O O . ALA A 1 449 ? 1.768 -19.562 18.875 1 98.88 449 ALA A O 1
ATOM 3501 N N . GLU A 1 450 ? -0.387 -19.031 19.156 1 98.62 450 GLU A N 1
ATOM 3502 C CA . GLU A 1 450 ? -0.096 -17.688 19.656 1 98.62 450 GLU A CA 1
ATOM 3503 C C . GLU A 1 450 ? 0.705 -17.734 20.953 1 98.62 450 GLU A C 1
ATOM 3505 O O . GLU A 1 450 ? 1.746 -17.078 21.062 1 98.62 450 GLU A O 1
ATOM 3510 N N . ILE A 1 451 ? 0.264 -18.453 21.969 1 98.62 451 ILE A N 1
ATOM 3511 C CA . ILE A 1 451 ? 0.919 -18.391 23.281 1 98.62 451 ILE A CA 1
ATOM 3512 C C . ILE A 1 451 ? 2.219 -19.188 23.234 1 98.62 451 ILE A C 1
ATOM 3514 O O . ILE A 1 451 ? 3.189 -18.844 23.906 1 98.62 451 ILE A O 1
ATOM 3518 N N . LEU A 1 452 ? 2.314 -20.281 22.406 1 98.88 452 LEU A N 1
ATOM 3519 C CA . LEU A 1 452 ? 3.566 -21.016 22.25 1 98.88 452 LEU A CA 1
ATOM 3520 C C . LEU A 1 452 ? 4.613 -20.156 21.547 1 98.88 452 LEU A C 1
ATOM 3522 O O . LEU A 1 452 ? 5.809 -20.281 21.828 1 98.88 452 LEU A O 1
ATOM 3526 N N . ASN A 1 453 ? 4.133 -19.328 20.578 1 98.81 453 ASN A N 1
ATOM 3527 C CA . ASN A 1 453 ? 5.066 -18.406 19.938 1 98.81 453 ASN A CA 1
ATOM 3528 C C . ASN A 1 453 ? 5.727 -17.484 20.953 1 98.81 453 ASN A C 1
ATOM 3530 O O . ASN A 1 453 ? 6.918 -17.188 20.844 1 98.81 453 ASN A O 1
ATOM 3534 N N . HIS A 1 454 ? 4.961 -16.953 21.953 1 98.56 454 HIS A N 1
ATOM 3535 C CA . HIS A 1 454 ? 5.562 -16.172 23.031 1 98.56 454 HIS A CA 1
ATOM 3536 C C . HIS A 1 454 ? 6.629 -16.984 23.766 1 98.56 454 HIS A C 1
ATOM 3538 O O . HIS A 1 454 ? 7.707 -16.469 24.062 1 98.56 454 HIS A O 1
ATOM 3544 N N . ALA A 1 455 ? 6.309 -18.203 24.062 1 98.81 455 ALA A N 1
ATOM 3545 C CA . ALA A 1 455 ? 7.242 -19.062 24.781 1 98.81 455 ALA A CA 1
ATOM 3546 C C . ALA A 1 455 ? 8.547 -19.234 24 1 98.81 455 ALA A C 1
ATOM 3548 O O . ALA A 1 455 ? 9.633 -19.078 24.578 1 98.81 455 ALA A O 1
ATOM 3549 N N . VAL A 1 456 ? 8.422 -19.516 22.703 1 98.81 456 VAL A N 1
ATOM 3550 C CA . VAL A 1 456 ? 9.594 -19.781 21.875 1 98.81 456 VAL A CA 1
ATOM 3551 C C . VAL A 1 456 ? 10.406 -18.5 21.703 1 98.81 456 VAL A C 1
ATOM 3553 O O . VAL A 1 456 ? 11.641 -18.547 21.703 1 98.81 456 VAL A O 1
ATOM 3556 N N . PHE A 1 457 ? 9.805 -17.344 21.578 1 98.69 457 PHE A N 1
ATOM 3557 C CA . PHE A 1 457 ? 10.531 -16.094 21.391 1 98.69 457 PHE A CA 1
ATOM 3558 C C . PHE A 1 457 ? 11.164 -15.617 22.688 1 98.69 457 PHE A C 1
ATOM 3560 O O . PHE A 1 457 ? 12.164 -14.898 22.688 1 98.69 457 PHE A O 1
ATOM 3567 N N . ALA A 1 458 ? 10.602 -16.031 23.812 1 98.75 458 ALA A N 1
ATOM 3568 C CA . ALA A 1 458 ? 11.195 -15.703 25.109 1 98.75 458 ALA A CA 1
ATOM 3569 C C . ALA A 1 458 ? 12.344 -16.656 25.438 1 98.75 458 ALA A C 1
ATOM 3571 O O . ALA A 1 458 ? 13.367 -16.234 25.969 1 98.75 458 ALA A O 1
ATOM 3572 N N . GLU A 1 459 ? 12.141 -17.938 25.156 1 98.5 459 GLU A N 1
ATOM 3573 C CA . GLU A 1 459 ? 13.133 -18.984 25.406 1 98.5 459 GLU A CA 1
ATOM 3574 C C . GLU A 1 459 ? 13.266 -19.906 24.203 1 98.5 459 GLU A C 1
ATOM 3576 O O . GLU A 1 459 ? 12.789 -21.047 24.234 1 98.5 459 GLU A O 1
ATOM 3581 N N . PRO A 1 460 ? 14.039 -19.516 23.219 1 97.62 460 PRO A N 1
ATOM 3582 C CA . PRO A 1 460 ? 14.062 -20.203 21.922 1 97.62 460 PRO A CA 1
ATOM 3583 C C . PRO A 1 460 ? 14.594 -21.641 22.016 1 97.62 460 PRO A C 1
ATOM 3585 O O . PRO A 1 460 ? 14.375 -22.453 21.109 1 97.62 460 PRO A O 1
ATOM 3588 N N . ASP A 1 461 ? 15.258 -22.031 23.141 1 96.62 461 ASP A N 1
ATOM 3589 C CA . ASP A 1 461 ? 15.875 -23.344 23.25 1 96.62 461 ASP A CA 1
ATOM 3590 C C . ASP A 1 461 ? 15 -24.297 24.078 1 96.62 461 ASP A C 1
ATOM 3592 O O . ASP A 1 461 ? 15.383 -25.438 24.312 1 96.62 461 ASP A O 1
ATOM 3596 N N . HIS A 1 462 ? 13.844 -23.828 24.516 1 98 462 HIS A N 1
ATOM 3597 C CA . HIS A 1 462 ? 12.961 -24.688 25.312 1 98 462 HIS A CA 1
ATOM 3598 C C . HIS A 1 462 ? 12.344 -25.781 24.453 1 98 462 HIS A C 1
ATOM 3600 O O . HIS A 1 462 ? 11.422 -25.531 23.672 1 98 462 HIS A O 1
ATOM 3606 N N . SER A 1 463 ? 12.68 -27 24.672 1 97.19 463 SER A N 1
ATOM 3607 C CA . SER A 1 463 ? 12.344 -28.125 23.797 1 97.19 463 SER A CA 1
ATOM 3608 C C . SER A 1 463 ? 10.844 -28.391 23.797 1 97.19 463 SER A C 1
ATOM 3610 O O . SER A 1 463 ? 10.258 -28.688 22.75 1 97.19 463 SER A O 1
ATOM 3612 N N . GLY A 1 464 ? 10.188 -28.312 24.938 1 98 464 GLY A N 1
ATOM 3613 C CA . GLY A 1 464 ? 8.75 -28.531 25.031 1 98 464 GLY A CA 1
ATOM 3614 C C . GLY A 1 464 ? 7.941 -27.516 24.234 1 98 464 GLY A C 1
ATOM 3615 O O . GLY A 1 464 ? 6.992 -27.891 23.547 1 98 464 GLY A O 1
ATOM 3616 N N . ALA A 1 465 ? 8.312 -26.266 24.391 1 98.56 465 ALA A N 1
ATOM 3617 C CA . ALA A 1 465 ? 7.625 -25.203 23.672 1 98.56 465 ALA A CA 1
ATOM 3618 C C . ALA A 1 465 ? 7.828 -25.359 22.156 1 98.56 465 ALA A C 1
ATOM 3620 O O . ALA A 1 465 ? 6.875 -25.25 21.391 1 98.56 465 ALA A O 1
ATOM 3621 N N . ARG A 1 466 ? 9.062 -25.625 21.766 1 97.94 466 ARG A N 1
ATOM 3622 C CA . ARG A 1 466 ? 9.391 -25.797 20.344 1 97.94 466 ARG A CA 1
ATOM 3623 C C . ARG A 1 466 ? 8.625 -26.969 19.75 1 97.94 466 ARG A C 1
ATOM 3625 O O . ARG A 1 466 ? 8.039 -26.859 18.672 1 97.94 466 ARG A O 1
ATOM 3632 N N . GLY A 1 467 ? 8.664 -28.062 20.422 1 98 467 GLY A N 1
ATOM 3633 C CA . GLY A 1 467 ? 8 -29.266 19.938 1 98 467 GLY A CA 1
ATOM 3634 C C . GLY A 1 467 ? 6.5 -29.094 19.781 1 98 467 GLY A C 1
ATOM 3635 O O . GLY A 1 467 ? 5.93 -29.484 18.766 1 98 467 GLY A O 1
ATOM 3636 N N . LEU A 1 468 ? 5.84 -28.531 20.797 1 98.69 468 LEU A N 1
ATOM 3637 C CA . LEU A 1 468 ? 4.391 -28.375 20.75 1 98.69 468 LEU A CA 1
ATOM 3638 C C . LEU A 1 468 ? 3.984 -27.344 19.719 1 98.69 468 LEU A C 1
ATOM 3640 O O . LEU A 1 468 ? 2.941 -27.484 19.062 1 98.69 468 LEU A O 1
ATOM 3644 N N . LEU A 1 469 ? 4.797 -26.281 19.562 1 98.81 469 LEU A N 1
ATOM 3645 C CA . LEU A 1 469 ? 4.504 -25.297 18.516 1 98.81 469 LEU A CA 1
ATOM 3646 C C . LEU A 1 469 ? 4.617 -25.938 17.125 1 98.81 469 LEU A C 1
ATOM 3648 O O . LEU A 1 469 ? 3.781 -25.688 16.25 1 98.81 469 LEU A O 1
ATOM 3652 N N . ALA A 1 470 ? 5.633 -26.75 16.938 1 98.62 470 ALA A N 1
ATOM 3653 C CA . ALA A 1 470 ? 5.781 -27.469 15.672 1 98.62 470 ALA A CA 1
ATOM 3654 C C . ALA A 1 470 ? 4.574 -28.375 15.414 1 98.62 470 ALA A C 1
ATOM 3656 O O . ALA A 1 470 ? 4.051 -28.406 14.297 1 98.62 470 ALA A O 1
ATOM 3657 N N . ASP A 1 471 ? 4.16 -29.109 16.469 1 98.62 471 ASP A N 1
ATOM 3658 C CA . ASP A 1 471 ? 2.971 -29.953 16.344 1 98.62 471 ASP A CA 1
ATOM 3659 C C . ASP A 1 471 ? 1.753 -29.109 15.945 1 98.62 471 ASP A C 1
ATOM 3661 O O . ASP A 1 471 ? 0.931 -29.547 15.141 1 98.62 471 ASP A O 1
ATOM 3665 N N . THR A 1 472 ? 1.648 -28 16.578 1 98.88 472 THR A N 1
ATOM 3666 C CA . THR A 1 472 ? 0.528 -27.109 16.312 1 98.88 472 THR A CA 1
ATOM 3667 C C . THR A 1 472 ? 0.541 -26.625 14.867 1 98.88 472 THR A C 1
ATOM 3669 O O . THR A 1 472 ? -0.494 -26.625 14.203 1 98.88 472 THR A O 1
ATOM 3672 N N . TYR A 1 473 ? 1.724 -26.172 14.367 1 98.81 473 TYR A N 1
ATOM 3673 C CA . TYR A 1 473 ? 1.859 -25.75 12.984 1 98.81 473 TYR A CA 1
ATOM 3674 C C . TYR A 1 473 ? 1.497 -26.875 12.023 1 98.81 473 TYR A C 1
ATOM 3676 O O . TYR A 1 473 ? 0.818 -26.656 11.016 1 98.81 473 TYR A O 1
ATOM 3684 N N . GLU A 1 474 ? 1.92 -28.047 12.344 1 98.31 474 GLU A N 1
ATOM 3685 C CA . GLU A 1 474 ? 1.61 -29.203 11.508 1 98.31 474 GLU A CA 1
ATOM 3686 C C . GLU A 1 474 ? 0.103 -29.391 11.367 1 98.31 474 GLU A C 1
ATOM 3688 O O . GLU A 1 474 ? -0.4 -29.609 10.258 1 98.31 474 GLU A O 1
ATOM 3693 N N . GLN A 1 475 ? -0.596 -29.328 12.453 1 98.75 475 GLN A N 1
ATOM 3694 C CA . GLN A 1 475 ? -2.043 -29.516 12.43 1 98.75 475 GLN A CA 1
ATOM 3695 C C . GLN A 1 475 ? -2.73 -28.391 11.656 1 98.75 475 GLN A C 1
ATOM 3697 O O . GLN A 1 475 ? -3.646 -28.641 10.867 1 98.75 475 GLN A O 1
ATOM 3702 N N . LEU A 1 476 ? -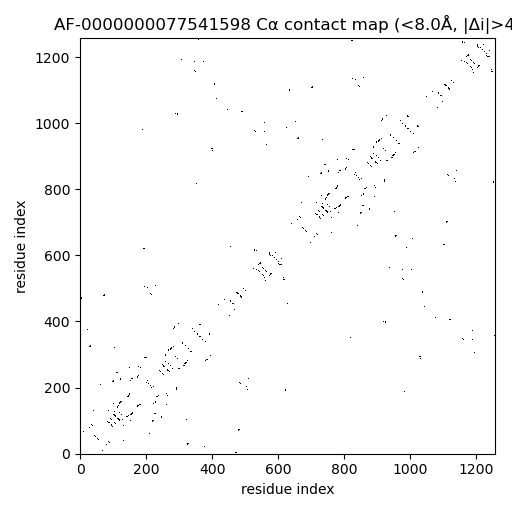2.297 -27.156 11.914 1 98.81 476 LEU A N 1
ATOM 3703 C CA . LEU A 1 476 ? -2.842 -26.031 11.156 1 98.81 476 LEU A CA 1
ATOM 3704 C C . LEU A 1 476 ? -2.578 -26.219 9.664 1 98.81 476 LEU A C 1
ATOM 3706 O O . LEU A 1 476 ? -3.449 -25.938 8.836 1 98.81 476 LEU A O 1
ATOM 3710 N N . GLY A 1 477 ? -1.38 -26.672 9.305 1 98.75 477 GLY A N 1
ATOM 3711 C CA . GLY A 1 477 ? -1.055 -26.984 7.918 1 98.75 477 GLY A CA 1
ATOM 3712 C C . GLY A 1 477 ? -1.936 -28.062 7.32 1 98.75 477 GLY A C 1
ATOM 3713 O O . GLY A 1 477 ? -2.383 -27.938 6.176 1 98.75 477 GLY A O 1
ATOM 3714 N N . TYR A 1 478 ? -2.195 -29.125 8.117 1 98.75 478 TYR A N 1
ATOM 3715 C CA . TYR A 1 478 ? -3.057 -30.219 7.664 1 98.75 478 TYR A CA 1
ATOM 3716 C C . TYR A 1 478 ? -4.441 -29.688 7.301 1 98.75 478 TYR A C 1
ATOM 3718 O O . TYR A 1 478 ? -5.047 -30.156 6.328 1 98.75 478 TYR A O 1
ATOM 3726 N N . GLY A 1 479 ? -4.895 -28.766 8.023 1 98.56 479 GLY A N 1
ATOM 3727 C CA . GLY A 1 479 ? -6.262 -28.297 7.848 1 98.56 479 GLY A CA 1
ATOM 3728 C C . GLY A 1 479 ? -6.387 -27.219 6.793 1 98.56 479 GLY A C 1
ATOM 3729 O O . GLY A 1 479 ? -7.492 -26.906 6.332 1 98.56 479 GLY A O 1
ATOM 3730 N N . ALA A 1 480 ? -5.301 -26.672 6.305 1 98.56 480 ALA A N 1
ATOM 3731 C CA . ALA A 1 480 ? -5.324 -25.5 5.422 1 98.56 480 ALA A CA 1
ATOM 3732 C C . ALA A 1 480 ? -5.762 -25.891 4.012 1 98.56 480 ALA A C 1
ATOM 3734 O O . ALA A 1 480 ? -5.211 -26.812 3.414 1 98.56 480 ALA A O 1
ATOM 3735 N N . GLU A 1 481 ? -6.754 -25.156 3.518 1 98.31 481 GLU A N 1
ATOM 3736 C CA . GLU A 1 481 ? -7.145 -25.281 2.117 1 98.31 481 GLU A CA 1
ATOM 3737 C C . GLU A 1 481 ? -6.199 -24.516 1.202 1 98.31 481 GLU A C 1
ATOM 3739 O O . GLU A 1 481 ? -6.043 -24.859 0.029 1 98.31 481 GLU A O 1
ATOM 3744 N N . ASN A 1 482 ? -5.59 -23.562 1.727 1 98.69 482 ASN A N 1
ATOM 3745 C CA . ASN A 1 482 ? -4.625 -22.75 0.998 1 98.69 482 ASN A CA 1
ATOM 3746 C C . ASN A 1 482 ? -3.24 -23.391 0.996 1 98.69 482 ASN A C 1
ATOM 3748 O O . ASN A 1 482 ? -2.674 -23.656 2.057 1 98.69 482 ASN A O 1
ATOM 3752 N N . GLY A 1 483 ? -2.717 -23.578 -0.191 1 98.69 483 GLY A N 1
ATOM 3753 C CA . GLY A 1 483 ? -1.429 -24.25 -0.321 1 98.69 483 GLY A CA 1
ATOM 3754 C C . GLY A 1 483 ? -0.286 -23.453 0.287 1 98.69 483 GLY A C 1
ATOM 3755 O O . GLY A 1 483 ? 0.614 -24.031 0.904 1 98.69 483 GLY A O 1
ATOM 3756 N N . THR A 1 484 ? -0.258 -22.156 0.173 1 98.5 484 THR A N 1
ATOM 3757 C CA . THR A 1 484 ? 0.813 -21.328 0.724 1 98.5 484 THR A CA 1
ATOM 3758 C C . THR A 1 484 ? 0.729 -21.281 2.246 1 98.5 484 THR A C 1
ATOM 3760 O O . THR A 1 484 ? 1.754 -21.25 2.93 1 98.5 484 THR A O 1
ATOM 3763 N N . TRP A 1 485 ? -0.535 -21.297 2.822 1 98.75 485 TRP A N 1
ATOM 3764 C CA . TRP A 1 485 ? -0.687 -21.406 4.27 1 98.75 485 TRP A CA 1
ATOM 3765 C C . TRP A 1 485 ? -0.055 -22.688 4.789 1 98.75 485 TRP A C 1
ATOM 3767 O O . TRP A 1 485 ? 0.733 -22.656 5.738 1 98.75 485 TRP A O 1
ATOM 3777 N N . ARG A 1 486 ? -0.465 -23.781 4.148 1 98.81 486 ARG A N 1
ATOM 3778 C CA . ARG A 1 486 ? 0.094 -25.062 4.555 1 98.81 486 ARG A CA 1
ATOM 3779 C C . ARG A 1 486 ? 1.618 -25.031 4.531 1 98.81 486 ARG A C 1
ATOM 3781 O O . ARG A 1 486 ? 2.27 -25.453 5.484 1 98.81 486 ARG A O 1
ATOM 3788 N N . ASN A 1 487 ? 2.168 -24.531 3.463 1 98.75 487 ASN A N 1
ATOM 3789 C CA . ASN A 1 487 ? 3.617 -24.516 3.307 1 98.75 487 ASN A CA 1
ATOM 3790 C C . ASN A 1 487 ? 4.281 -23.641 4.363 1 98.75 487 ASN A C 1
ATOM 3792 O O . ASN A 1 487 ? 5.355 -23.969 4.867 1 98.75 487 ASN A O 1
ATOM 3796 N N . PHE A 1 488 ? 3.711 -22.516 4.711 1 98.75 488 PHE A N 1
ATOM 3797 C CA . PHE A 1 488 ? 4.25 -21.672 5.77 1 98.75 488 PHE A CA 1
ATOM 3798 C C . PHE A 1 488 ? 4.262 -22.406 7.102 1 98.75 488 PHE A C 1
ATOM 3800 O O . PHE A 1 488 ? 5.266 -22.391 7.82 1 98.75 488 PHE A O 1
ATOM 3807 N N . TYR A 1 489 ? 3.141 -23.031 7.445 1 98.81 489 TYR A N 1
ATOM 3808 C CA . TYR A 1 489 ? 3.061 -23.781 8.695 1 98.81 489 TYR A CA 1
ATOM 3809 C C . TYR A 1 489 ? 4.059 -24.938 8.711 1 98.81 489 TYR A C 1
ATOM 3811 O O . TYR A 1 489 ? 4.781 -25.125 9.688 1 98.81 489 TYR A O 1
ATOM 3819 N N . MET A 1 490 ? 4.125 -25.688 7.578 1 98.38 490 MET A N 1
ATOM 3820 C CA . MET A 1 490 ? 5.02 -26.828 7.508 1 98.38 490 MET A CA 1
ATOM 3821 C C . MET A 1 490 ? 6.48 -26.391 7.566 1 98.38 490 MET A C 1
ATOM 3823 O O . MET A 1 490 ? 7.32 -27.078 8.141 1 98.38 490 MET A O 1
ATOM 3827 N N . SER A 1 491 ? 6.801 -25.297 6.91 1 98.38 491 SER A N 1
ATOM 3828 C CA . SER A 1 491 ? 8.156 -24.75 6.977 1 98.38 491 SER A CA 1
ATOM 3829 C C . SER A 1 491 ? 8.516 -24.344 8.398 1 98.38 491 SER A C 1
ATOM 3831 O O . SER A 1 491 ? 9.617 -24.641 8.875 1 98.38 491 SER A O 1
ATOM 3833 N N . GLY A 1 492 ? 7.566 -23.625 9.039 1 98.44 492 GLY A N 1
ATOM 3834 C CA . GLY A 1 492 ? 7.797 -23.281 10.438 1 98.44 492 GLY A CA 1
ATOM 3835 C C . GLY A 1 492 ? 8.023 -24.484 11.32 1 98.44 492 GLY A C 1
ATOM 3836 O O . GLY A 1 492 ? 8.938 -24.5 12.141 1 98.44 492 GLY A O 1
ATOM 3837 N N . ALA A 1 493 ? 7.211 -25.516 11.156 1 98.31 493 ALA A N 1
ATOM 3838 C CA . ALA A 1 493 ? 7.359 -26.75 11.914 1 98.31 493 ALA A CA 1
ATOM 3839 C C . ALA A 1 493 ? 8.727 -27.391 11.664 1 98.31 493 ALA A C 1
ATOM 3841 O O . ALA A 1 493 ? 9.391 -27.844 12.602 1 98.31 493 ALA A O 1
ATOM 3842 N N . THR A 1 494 ? 9.102 -27.422 10.414 1 97.38 494 THR A N 1
ATOM 3843 C CA . THR A 1 494 ? 10.367 -28.031 10.023 1 97.38 494 THR A CA 1
ATOM 3844 C C . THR A 1 494 ? 11.539 -27.312 10.68 1 97.38 494 THR A C 1
ATOM 3846 O O . THR A 1 494 ? 12.445 -27.953 11.203 1 97.38 494 THR A O 1
ATOM 3849 N N . GLU A 1 495 ? 11.547 -26 10.664 1 97.31 495 GLU A N 1
ATOM 3850 C CA . GLU A 1 495 ? 12.672 -25.25 11.234 1 97.31 495 GLU A CA 1
ATOM 3851 C C . GLU A 1 495 ? 12.68 -25.344 12.758 1 97.31 495 GLU A C 1
ATOM 3853 O O . GLU A 1 495 ? 13.742 -25.328 13.375 1 97.31 495 GLU A O 1
ATOM 3858 N N . LEU A 1 496 ? 11.508 -25.422 13.406 1 97.94 496 LEU A N 1
ATOM 3859 C CA . LEU A 1 496 ? 11.438 -25.594 14.852 1 97.94 496 LEU A CA 1
ATOM 3860 C C . LEU A 1 496 ? 11.992 -26.953 15.266 1 97.94 496 LEU A C 1
ATOM 3862 O O . LEU A 1 496 ? 12.594 -27.078 16.328 1 97.94 496 LEU A O 1
ATOM 3866 N N . ARG A 1 497 ? 11.781 -27.984 14.414 1 96.44 497 ARG A N 1
ATOM 3867 C CA . ARG A 1 497 ? 12.188 -29.359 14.742 1 96.44 497 ARG A CA 1
ATOM 3868 C C . ARG A 1 497 ? 13.633 -29.609 14.32 1 96.44 497 ARG A C 1
ATOM 3870 O O . ARG A 1 497 ? 14.344 -30.391 14.961 1 96.44 497 ARG A O 1
ATOM 3877 N N . HIS A 1 498 ? 13.992 -28.953 13.258 1 92.44 498 HIS A N 1
ATOM 3878 C CA . HIS A 1 498 ? 15.312 -29.219 12.688 1 92.44 498 HIS A CA 1
ATOM 3879 C C . HIS A 1 498 ? 16.156 -27.938 12.648 1 92.44 498 HIS A C 1
ATOM 3881 O O . HIS A 1 498 ? 16.25 -27.234 13.656 1 92.44 498 HIS A O 1
ATOM 3887 N N . HIS A 1 499 ? 16.609 -27.578 11.5 1 90.5 499 HIS A N 1
ATOM 3888 C CA . HIS A 1 499 ? 17.453 -26.406 11.383 1 90.5 499 HIS A CA 1
ATOM 3889 C C . HIS A 1 499 ? 16.938 -25.453 10.305 1 90.5 499 HIS A C 1
ATOM 3891 O O . HIS A 1 499 ? 16.094 -25.844 9.484 1 90.5 499 HIS A O 1
ATOM 3897 N N . ASN A 1 500 ? 17.375 -24.297 10.445 1 96.25 500 ASN A N 1
ATOM 3898 C CA . ASN A 1 500 ? 17.109 -23.297 9.414 1 96.25 500 ASN A CA 1
ATOM 3899 C C . ASN A 1 500 ? 17.594 -23.766 8.047 1 96.25 500 ASN A C 1
ATOM 3901 O O . ASN A 1 500 ? 18.781 -24.047 7.855 1 96.25 500 ASN A O 1
ATOM 3905 N N . PHE A 1 501 ? 16.594 -23.875 7.09 1 95.38 501 PHE A N 1
ATOM 3906 C CA . PHE A 1 501 ? 16.953 -24.438 5.789 1 95.38 501 PHE A CA 1
ATOM 3907 C C . PHE A 1 501 ? 17.312 -23.328 4.809 1 95.38 501 PHE A C 1
ATOM 3909 O O . PHE A 1 501 ? 17.531 -23.578 3.625 1 95.38 501 PHE A O 1
ATOM 3916 N N . GLY A 1 502 ? 17.359 -22.047 5.18 1 95.19 502 GLY A N 1
ATOM 3917 C CA . GLY A 1 502 ? 17.797 -20.922 4.375 1 95.19 502 GLY A CA 1
ATOM 3918 C C . GLY A 1 502 ? 16.875 -20.625 3.207 1 95.19 502 GLY A C 1
ATOM 3919 O O . GLY A 1 502 ? 15.656 -20.688 3.346 1 95.19 502 GLY A O 1
ATOM 3920 N N . THR A 1 503 ? 17.453 -20.125 2.092 1 93.69 503 THR A N 1
ATOM 3921 C CA . THR A 1 503 ? 16.75 -19.688 0.9 1 93.69 503 THR A CA 1
ATOM 3922 C C . THR A 1 503 ? 17.172 -20.5 -0.32 1 93.69 503 THR A C 1
ATOM 3924 O O . THR A 1 503 ? 18.188 -20.203 -0.947 1 93.69 503 THR A O 1
ATOM 3927 N N . PRO A 1 504 ? 16.359 -21.344 -0.753 1 86.25 504 PRO A N 1
ATOM 3928 C CA . PRO A 1 504 ? 16.766 -22.281 -1.808 1 86.25 504 PRO A CA 1
ATOM 3929 C C . PRO A 1 504 ? 16.875 -21.609 -3.176 1 86.25 504 PRO A C 1
ATOM 3931 O O . PRO A 1 504 ? 17.578 -22.094 -4.055 1 86.25 504 PRO A O 1
ATOM 3934 N N . THR A 1 505 ? 16.078 -20.594 -3.428 1 79.94 505 THR A N 1
ATOM 3935 C CA . THR A 1 505 ? 16.047 -19.938 -4.734 1 79.94 505 THR A CA 1
ATOM 3936 C C . THR A 1 505 ? 16.547 -18.516 -4.641 1 79.94 505 THR A C 1
ATOM 3938 O O . THR A 1 505 ? 16.328 -17.828 -3.635 1 79.94 505 THR A O 1
ATOM 3941 N N . LYS A 1 506 ? 17.375 -18.141 -5.672 1 75.5 506 LYS A N 1
ATOM 3942 C CA . LYS A 1 506 ? 17.859 -16.766 -5.754 1 75.5 506 LYS A CA 1
ATOM 3943 C C . LYS A 1 506 ? 17.266 -16.047 -6.961 1 75.5 506 LYS A C 1
ATOM 3945 O O . LYS A 1 506 ? 17.672 -16.281 -8.102 1 75.5 506 LYS A O 1
ATOM 3950 N N . ALA A 1 507 ? 16.422 -15.062 -6.676 1 69.12 507 ALA A N 1
ATOM 3951 C CA . ALA A 1 507 ? 15.742 -14.367 -7.762 1 69.12 507 ALA A CA 1
ATOM 3952 C C . ALA A 1 507 ? 16.672 -13.367 -8.445 1 69.12 507 ALA A C 1
ATOM 3954 O O . ALA A 1 507 ? 16.562 -13.125 -9.648 1 69.12 507 ALA A O 1
ATOM 3955 N N . ALA A 1 508 ? 17.578 -12.852 -7.832 1 74.69 508 ALA A N 1
ATOM 3956 C CA . ALA A 1 508 ? 18.5 -11.875 -8.391 1 74.69 508 ALA A CA 1
ATOM 3957 C C . ALA A 1 508 ? 19.641 -12.57 -9.125 1 74.69 508 ALA A C 1
ATOM 3959 O O . ALA A 1 508 ? 20.797 -12.5 -8.695 1 74.69 508 ALA A O 1
ATOM 3960 N N . SER A 1 509 ? 19.359 -13.086 -10.336 1 82.75 509 SER A N 1
ATOM 3961 C CA . SER A 1 509 ? 20.344 -13.75 -11.172 1 82.75 509 SER A CA 1
ATOM 3962 C C . SER A 1 509 ? 21.219 -12.734 -11.906 1 82.75 509 SER A C 1
ATOM 3964 O O . SER A 1 509 ? 20.922 -11.531 -11.898 1 82.75 509 SER A O 1
ATOM 3966 N N . ALA A 1 510 ? 22.266 -13.18 -12.531 1 84.44 510 ALA A N 1
ATOM 3967 C CA . ALA A 1 510 ? 23.172 -12.32 -13.297 1 84.44 510 ALA A CA 1
ATOM 3968 C C . ALA A 1 510 ? 22.422 -11.617 -14.43 1 84.44 510 ALA A C 1
ATOM 3970 O O . ALA A 1 510 ? 22.672 -10.438 -14.703 1 84.44 510 ALA A O 1
ATOM 3971 N N . ASP A 1 511 ? 21.516 -12.273 -15.031 1 88.06 511 ASP A N 1
ATOM 3972 C CA . ASP A 1 511 ? 20.75 -11.695 -16.141 1 88.06 511 ASP A CA 1
ATOM 3973 C C . ASP A 1 511 ? 19.828 -10.578 -15.656 1 88.06 511 ASP A C 1
ATOM 3975 O O . ASP A 1 511 ? 19.688 -9.555 -16.328 1 88.06 511 ASP A O 1
ATOM 3979 N N . VAL A 1 512 ? 19.219 -10.852 -14.508 1 89.06 512 VAL A N 1
ATOM 3980 C CA . VAL A 1 512 ? 18.328 -9.844 -13.945 1 89.06 512 VAL A CA 1
ATOM 3981 C C . VAL A 1 512 ? 19.125 -8.609 -13.555 1 89.06 512 VAL A C 1
ATOM 3983 O O . VAL A 1 512 ? 18.734 -7.48 -13.875 1 89.06 512 VAL A O 1
ATOM 3986 N N . ILE A 1 513 ? 20.25 -8.812 -12.953 1 89.56 513 ILE A N 1
ATOM 3987 C CA . ILE A 1 513 ? 21.109 -7.73 -12.484 1 89.56 513 ILE A CA 1
ATOM 3988 C C . ILE A 1 513 ? 21.625 -6.926 -13.68 1 89.56 513 ILE A C 1
ATOM 3990 O O . ILE A 1 513 ? 21.75 -5.699 -13.594 1 89.56 513 ILE A O 1
ATOM 3994 N N . ALA A 1 514 ? 21.844 -7.652 -14.766 1 90.5 514 ALA A N 1
ATOM 3995 C CA . ALA A 1 514 ? 22.391 -7.012 -15.969 1 90.5 514 ALA A CA 1
ATOM 3996 C C . ALA A 1 514 ? 21.391 -6.016 -16.547 1 90.5 514 ALA A C 1
ATOM 3998 O O . ALA A 1 514 ? 21.766 -5.156 -17.359 1 90.5 514 ALA A O 1
ATOM 3999 N N . GLN A 1 515 ? 20.156 -6.152 -16.109 1 90.75 515 GLN A N 1
ATOM 4000 C CA . GLN A 1 515 ? 19.109 -5.293 -16.672 1 90.75 515 GLN A CA 1
ATOM 4001 C C . GLN A 1 515 ? 18.844 -4.094 -15.766 1 90.75 515 GLN A C 1
ATOM 4003 O O . GLN A 1 515 ? 17.953 -3.287 -16.047 1 90.75 515 GLN A O 1
ATOM 4008 N N . LEU A 1 516 ? 19.578 -3.887 -14.742 1 91.44 516 LEU A N 1
ATOM 4009 C CA . LEU A 1 516 ? 19.422 -2.738 -13.859 1 91.44 516 LEU A CA 1
ATOM 4010 C C . LEU A 1 516 ? 19.719 -1.437 -14.602 1 91.44 516 LEU A C 1
ATOM 4012 O O . LEU A 1 516 ? 20.734 -1.329 -15.289 1 91.44 516 LEU A O 1
ATOM 4016 N N . THR A 1 517 ? 18.797 -0.527 -14.484 1 92.62 517 THR A N 1
ATOM 4017 C CA . THR A 1 517 ? 19.156 0.827 -14.898 1 92.62 517 THR A CA 1
ATOM 4018 C C . THR A 1 517 ? 20.203 1.422 -13.961 1 92.62 517 THR A C 1
ATOM 4020 O O . THR A 1 517 ? 20.406 0.917 -12.852 1 92.62 517 THR A O 1
ATOM 4023 N N . PRO A 1 518 ? 20.906 2.408 -14.461 1 95.06 518 PRO A N 1
ATOM 4024 C CA . PRO A 1 518 ? 21.859 3.055 -13.555 1 95.06 518 PRO A CA 1
ATOM 4025 C C . PRO A 1 518 ? 21.219 3.467 -12.227 1 95.06 518 PRO A C 1
ATOM 4027 O O . PRO A 1 518 ? 21.781 3.193 -11.164 1 95.06 518 PRO A O 1
ATOM 4030 N N . GLU A 1 519 ? 20.062 4.043 -12.281 1 95.44 519 GLU A N 1
ATOM 4031 C CA . GLU A 1 519 ? 19.375 4.508 -11.078 1 95.44 519 GLU A CA 1
ATOM 4032 C C . GLU A 1 519 ? 19.016 3.342 -10.156 1 95.44 519 GLU A C 1
ATOM 4034 O O . GLU A 1 519 ? 19.141 3.443 -8.938 1 95.44 519 GLU A O 1
ATOM 4039 N N . MET A 1 520 ? 18.578 2.248 -10.742 1 94.38 520 MET A N 1
ATOM 4040 C CA . MET A 1 520 ? 18.25 1.065 -9.945 1 94.38 520 MET A CA 1
ATOM 4041 C C . MET A 1 520 ? 19.5 0.521 -9.258 1 94.38 520 MET A C 1
ATOM 4043 O O . MET A 1 520 ? 19.438 0.068 -8.109 1 94.38 520 MET A O 1
ATOM 4047 N N . LEU A 1 521 ? 20.578 0.51 -10 1 95.19 521 LEU A N 1
ATOM 4048 C CA . LEU A 1 521 ? 21.844 0.08 -9.422 1 95.19 521 LEU A CA 1
ATOM 4049 C C . LEU A 1 521 ? 22.25 0.976 -8.25 1 95.19 521 LEU A C 1
ATOM 4051 O O . LEU A 1 521 ? 22.625 0.484 -7.188 1 95.19 521 LEU A O 1
ATOM 4055 N N . PHE A 1 522 ? 22.172 2.303 -8.461 1 96.88 522 PHE A N 1
ATOM 4056 C CA . PHE A 1 522 ? 22.531 3.25 -7.414 1 96.88 522 PHE A CA 1
ATOM 4057 C C . PHE A 1 522 ? 21.641 3.072 -6.195 1 96.88 522 PHE A C 1
ATOM 4059 O O . PHE A 1 522 ? 22.109 3.135 -5.059 1 96.88 522 PHE A O 1
ATOM 4066 N N . ASP A 1 523 ? 20.359 2.834 -6.422 1 95.56 523 ASP A N 1
ATOM 4067 C CA . ASP A 1 523 ? 19.422 2.582 -5.332 1 95.56 523 ASP A CA 1
ATOM 4068 C C . ASP A 1 523 ? 19.797 1.315 -4.566 1 95.56 523 ASP A C 1
ATOM 4070 O O . ASP A 1 523 ? 19.719 1.277 -3.338 1 95.56 523 ASP A O 1
ATOM 4074 N N . SER A 1 524 ? 20.125 0.294 -5.332 1 94.12 524 SER A N 1
ATOM 4075 C CA . SER A 1 524 ? 20.531 -0.958 -4.699 1 94.12 524 SER A CA 1
ATOM 4076 C C . SER A 1 524 ? 21.75 -0.756 -3.801 1 94.12 524 SER A C 1
ATOM 4078 O O . SER A 1 524 ? 21.828 -1.335 -2.715 1 94.12 524 SER A O 1
ATOM 4080 N N . LEU A 1 525 ? 22.672 0.058 -4.238 1 95.69 525 LEU A N 1
ATOM 4081 C CA . LEU A 1 525 ? 23.828 0.394 -3.424 1 95.69 525 LEU A CA 1
ATOM 4082 C C . LEU A 1 525 ? 23.422 1.206 -2.201 1 95.69 525 LEU A C 1
ATOM 4084 O O . LEU A 1 525 ? 23.875 0.933 -1.088 1 95.69 525 LEU A O 1
ATOM 4088 N N . ALA A 1 526 ? 22.562 2.162 -2.43 1 97 526 ALA A N 1
ATOM 4089 C CA . ALA A 1 526 ? 22.125 3.051 -1.359 1 97 526 ALA A CA 1
ATOM 4090 C C . ALA A 1 526 ? 21.469 2.264 -0.228 1 97 526 ALA A C 1
ATOM 4092 O O . ALA A 1 526 ? 21.734 2.518 0.949 1 97 526 ALA A O 1
ATOM 4093 N N . ILE A 1 527 ? 20.688 1.327 -0.541 1 96.19 527 ILE A N 1
ATOM 4094 C CA . ILE A 1 527 ? 19.922 0.516 0.405 1 96.19 527 ILE A CA 1
ATOM 4095 C C . ILE A 1 527 ? 20.891 -0.313 1.258 1 96.19 527 ILE A C 1
ATOM 4097 O O . ILE A 1 527 ? 20.594 -0.606 2.42 1 96.19 527 ILE A O 1
ATOM 4101 N N . GLN A 1 528 ? 22.047 -0.607 0.737 1 96.38 528 GLN A N 1
ATOM 4102 C CA . GLN A 1 528 ? 22.984 -1.484 1.431 1 96.38 528 GLN A CA 1
ATOM 4103 C C . GLN A 1 528 ? 23.922 -0.686 2.328 1 96.38 528 GLN A C 1
ATOM 4105 O O . GLN A 1 528 ? 24.672 -1.262 3.117 1 96.38 528 GLN A O 1
ATOM 4110 N N . ILE A 1 529 ? 23.891 0.653 2.236 1 97.62 529 ILE A N 1
ATOM 4111 C CA . ILE A 1 529 ? 24.766 1.481 3.055 1 97.62 529 ILE A CA 1
ATOM 4112 C C . ILE A 1 529 ? 24.422 1.308 4.531 1 97.62 529 ILE A C 1
ATOM 4114 O O . ILE A 1 529 ? 23.266 1.46 4.922 1 97.62 529 ILE A O 1
ATOM 4118 N N . ASN A 1 530 ? 25.422 0.961 5.324 1 98.19 530 ASN A N 1
ATOM 4119 C CA . ASN A 1 530 ? 25.266 1.018 6.773 1 98.19 530 ASN A CA 1
ATOM 4120 C C . ASN A 1 530 ? 25.25 2.457 7.281 1 98.19 530 ASN A C 1
ATOM 4122 O O . ASN A 1 530 ? 26.312 3.064 7.445 1 98.19 530 ASN A O 1
ATOM 4126 N N . GLY A 1 531 ? 24.109 2.979 7.578 1 97.25 531 GLY A N 1
ATOM 4127 C CA . GLY A 1 531 ? 23.922 4.379 7.922 1 97.25 531 GLY A CA 1
ATOM 4128 C C . GLY A 1 531 ? 24.812 4.84 9.062 1 97.25 531 GLY A C 1
ATOM 4129 O O . GLY A 1 531 ? 25.594 5.773 8.898 1 97.25 531 GLY A O 1
ATOM 4130 N N . PRO A 1 532 ? 24.734 4.219 10.188 1 97.5 532 PRO A N 1
ATOM 4131 C CA . PRO A 1 532 ? 25.531 4.621 11.344 1 97.5 532 PRO A CA 1
ATOM 4132 C C . PRO A 1 532 ? 27.031 4.625 11.055 1 97.5 532 PRO A C 1
ATOM 4134 O O . PRO A 1 532 ? 27.75 5.52 11.508 1 97.5 532 PRO A O 1
ATOM 4137 N N . LYS A 1 533 ? 27.531 3.752 10.25 1 97.12 533 LYS A N 1
ATOM 4138 C CA . LYS A 1 533 ? 28.938 3.732 9.883 1 97.12 533 LYS A CA 1
ATOM 4139 C C . LYS A 1 533 ? 29.266 4.816 8.859 1 97.12 533 LYS A C 1
ATOM 4141 O O . LYS A 1 533 ? 30.406 5.234 8.719 1 97.12 533 LYS A O 1
ATOM 4146 N N . ALA A 1 534 ? 28.234 5.285 8.195 1 97.5 534 ALA A N 1
ATOM 4147 C CA . ALA A 1 534 ? 28.438 6.156 7.039 1 97.5 534 ALA A CA 1
ATOM 4148 C C . ALA A 1 534 ? 28.234 7.621 7.414 1 97.5 534 ALA A C 1
ATOM 4150 O O . ALA A 1 534 ? 28.609 8.523 6.66 1 97.5 534 ALA A O 1
ATOM 4151 N N . TRP A 1 535 ? 27.766 7.98 8.672 1 94.5 535 TRP A N 1
ATOM 4152 C CA . TRP A 1 535 ? 27.297 9.32 9.023 1 94.5 535 TRP A CA 1
ATOM 4153 C C . TRP A 1 535 ? 28.422 10.344 8.859 1 94.5 535 TRP A C 1
ATOM 4155 O O . TRP A 1 535 ? 28.156 11.516 8.562 1 94.5 535 TRP A O 1
ATOM 4165 N N . HIS A 1 536 ? 29.641 9.891 9.039 1 92.69 536 HIS A N 1
ATOM 4166 C CA . HIS A 1 536 ? 30.734 10.852 9.055 1 92.69 536 HIS A CA 1
ATOM 4167 C C . HIS A 1 536 ? 31.688 10.625 7.875 1 92.69 536 HIS A C 1
ATOM 4169 O O . HIS A 1 536 ? 32.75 11.234 7.809 1 92.69 536 HIS A O 1
ATOM 4175 N N . GLU A 1 537 ? 31.219 9.773 7.016 1 94.75 537 GLU A N 1
ATOM 4176 C CA . GLU A 1 537 ? 32.031 9.492 5.832 1 94.75 537 GLU A CA 1
ATOM 4177 C C . GLU A 1 537 ? 31.672 10.445 4.688 1 94.75 537 GLU A C 1
ATOM 4179 O O . GLU A 1 537 ? 30.547 10.922 4.598 1 94.75 537 GLU A O 1
ATOM 4184 N N . GLN A 1 538 ? 32.719 10.766 3.965 1 92.44 538 GLN A N 1
ATOM 4185 C CA . GLN A 1 538 ? 32.531 11.531 2.73 1 92.44 538 GLN A CA 1
ATOM 4186 C C . GLN A 1 538 ? 33.094 10.758 1.53 1 92.44 538 GLN A C 1
ATOM 4188 O O . GLN A 1 538 ? 34.188 10.195 1.593 1 92.44 538 GLN A O 1
ATOM 4193 N N . CYS A 1 539 ? 32.281 10.695 0.597 1 95.38 539 CYS A N 1
ATOM 4194 C CA . CYS A 1 539 ? 32.625 9.992 -0.629 1 95.38 539 CYS A CA 1
ATOM 4195 C C . CYS A 1 539 ? 31.797 10.492 -1.804 1 95.38 539 CYS A C 1
ATOM 4197 O O . CYS A 1 539 ? 30.578 10.703 -1.675 1 95.38 539 CYS A O 1
ATOM 4199 N N . SER A 1 540 ? 32.438 10.805 -2.895 1 97 540 SER A N 1
ATOM 4200 C CA . SER A 1 540 ? 31.734 11.219 -4.109 1 97 540 SER A CA 1
ATOM 4201 C C . SER A 1 540 ? 32.281 10.484 -5.332 1 97 540 SER A C 1
ATOM 4203 O O . SER A 1 540 ? 33.469 10.289 -5.469 1 97 540 SER A O 1
ATOM 4205 N N . ILE A 1 541 ? 31.375 10.055 -6.156 1 97.5 541 ILE A N 1
ATOM 4206 C CA . ILE A 1 541 ? 31.703 9.281 -7.348 1 97.5 541 ILE A CA 1
ATOM 4207 C C . ILE A 1 541 ? 30.969 9.867 -8.555 1 97.5 541 ILE A C 1
ATOM 4209 O O . ILE A 1 541 ? 29.75 10.062 -8.523 1 97.5 541 ILE A O 1
ATOM 4213 N N . ASP A 1 542 ? 31.688 10.148 -9.578 1 97.69 542 ASP A N 1
ATOM 4214 C CA . ASP A 1 542 ? 31.062 10.453 -10.867 1 97.69 542 ASP A CA 1
ATOM 4215 C C . ASP A 1 542 ? 30.969 9.203 -11.734 1 97.69 542 ASP A C 1
ATOM 4217 O O . ASP A 1 542 ? 31.891 8.383 -11.758 1 97.69 542 ASP A O 1
ATOM 4221 N N . VAL A 1 543 ? 29.859 8.977 -12.32 1 97.75 543 VAL A N 1
ATOM 4222 C CA . VAL A 1 543 ? 29.672 7.902 -13.289 1 97.75 543 VAL A CA 1
ATOM 4223 C C . VAL A 1 543 ? 29.359 8.492 -14.664 1 97.75 543 VAL A C 1
ATOM 4225 O O . VAL A 1 543 ? 28.328 9.133 -14.844 1 97.75 543 VAL A O 1
ATOM 4228 N N . VAL A 1 544 ? 30.281 8.281 -15.555 1 97.12 544 VAL A N 1
ATOM 4229 C CA . VAL A 1 544 ? 30.141 8.75 -16.938 1 97.12 544 VAL A CA 1
ATOM 4230 C C . VAL A 1 544 ? 29.797 7.574 -17.844 1 97.12 544 VAL A C 1
ATOM 4232 O O . VAL A 1 544 ? 30.562 6.602 -17.922 1 97.12 544 VAL A O 1
ATOM 4235 N N . LEU A 1 545 ? 28.656 7.641 -18.422 1 96.94 545 LEU A N 1
ATOM 4236 C CA . LEU A 1 545 ? 28.25 6.617 -19.375 1 96.94 545 LEU A CA 1
ATOM 4237 C C . LEU A 1 545 ? 28.531 7.062 -20.797 1 96.94 545 LEU A C 1
ATOM 4239 O O . LEU A 1 545 ? 27.938 8.039 -21.281 1 96.94 545 LEU A O 1
ATOM 4243 N N . ASN A 1 546 ? 29.312 6.344 -21.469 1 95.56 546 ASN A N 1
ATOM 4244 C CA . ASN A 1 546 ? 29.75 6.711 -22.812 1 95.56 546 ASN A CA 1
ATOM 4245 C C . ASN A 1 546 ? 28.594 6.676 -23.812 1 95.56 546 ASN A C 1
ATOM 4247 O O . ASN A 1 546 ? 28.625 7.332 -24.844 1 95.56 546 ASN A O 1
ATOM 4251 N N . ASP A 1 547 ? 27.656 5.965 -23.484 1 95.06 547 ASP A N 1
ATOM 4252 C CA . ASP A 1 547 ? 26.547 5.781 -24.406 1 95.06 547 ASP A CA 1
ATOM 4253 C C . ASP A 1 547 ? 25.375 6.688 -24.047 1 95.06 547 ASP A C 1
ATOM 4255 O O . ASP A 1 547 ? 24.281 6.543 -24.594 1 95.06 547 ASP A O 1
ATOM 4259 N N . GLN A 1 548 ? 25.5 7.477 -23.062 1 93.62 548 GLN A N 1
ATOM 4260 C CA . GLN A 1 548 ? 24.469 8.43 -22.641 1 93.62 548 GLN A CA 1
ATOM 4261 C C . GLN A 1 548 ? 25.016 9.852 -22.641 1 93.62 548 GLN A C 1
ATOM 4263 O O . GLN A 1 548 ? 26.203 10.07 -22.438 1 93.62 548 GLN A O 1
ATOM 4268 N N . PRO A 1 549 ? 24.109 10.812 -22.844 1 92 549 PRO A N 1
ATOM 4269 C CA . PRO A 1 549 ? 24.531 12.219 -22.922 1 92 549 PRO A CA 1
ATOM 4270 C C . PRO A 1 549 ? 24.641 12.875 -21.562 1 92 549 PRO A C 1
ATOM 4272 O O . PRO A 1 549 ? 24.875 14.086 -21.469 1 92 549 PRO A O 1
ATOM 4275 N N . TYR A 1 550 ? 24.391 12.125 -20.609 1 89.75 550 TYR A N 1
ATOM 4276 C CA . TYR A 1 550 ? 24.453 12.688 -19.266 1 89.75 550 TYR A CA 1
ATOM 4277 C C . TYR A 1 550 ? 25.344 11.844 -18.359 1 89.75 550 TYR A C 1
ATOM 4279 O O . TYR A 1 550 ? 25.75 10.742 -18.75 1 89.75 550 TYR A O 1
ATOM 4287 N N . ARG A 1 551 ? 25.734 12.391 -17.25 1 94.56 551 ARG A N 1
ATOM 4288 C CA . ARG A 1 551 ? 26.531 11.703 -16.25 1 94.56 551 ARG A CA 1
ATOM 4289 C C . ARG A 1 551 ? 25.844 11.734 -14.891 1 94.56 551 ARG A C 1
ATOM 4291 O O . ARG A 1 551 ? 24.859 12.461 -14.703 1 94.56 551 ARG A O 1
ATOM 4298 N N . TYR A 1 552 ? 26.234 10.922 -14.016 1 97.62 552 TYR A N 1
ATOM 4299 C CA . TYR A 1 552 ? 25.703 10.883 -12.656 1 97.62 552 TYR A CA 1
ATOM 4300 C C . TYR A 1 552 ? 26.75 11.289 -11.641 1 97.62 552 TYR A C 1
ATOM 4302 O O . TYR A 1 552 ? 27.953 11.047 -11.844 1 97.62 552 TYR A O 1
ATOM 4310 N N . ARG A 1 553 ? 26.406 12.039 -10.703 1 97.5 553 ARG A N 1
ATOM 4311 C CA . ARG A 1 553 ? 27.172 12.227 -9.469 1 97.5 553 ARG A CA 1
ATOM 4312 C C . ARG A 1 553 ? 26.516 11.477 -8.312 1 97.5 553 ARG A C 1
ATOM 4314 O O . ARG A 1 553 ? 25.328 11.656 -8.031 1 97.5 553 ARG A O 1
ATOM 4321 N N . LEU A 1 554 ? 27.219 10.57 -7.66 1 97.94 554 LEU A N 1
ATOM 4322 C CA . LEU A 1 554 ? 26.828 9.953 -6.398 1 97.94 554 LEU A CA 1
ATOM 4323 C C . LEU A 1 554 ? 27.641 10.523 -5.242 1 97.94 554 LEU A C 1
ATOM 4325 O O . LEU A 1 554 ? 28.844 10.75 -5.379 1 97.94 554 LEU A O 1
ATOM 4329 N N . TRP A 1 555 ? 27.078 10.734 -4.098 1 97.25 555 TRP A N 1
ATOM 4330 C CA . TRP A 1 555 ? 27.828 11.148 -2.926 1 97.25 555 TRP A CA 1
ATOM 4331 C C . TRP A 1 555 ? 27.109 10.766 -1.641 1 97.25 555 TRP A C 1
ATOM 4333 O O . TRP A 1 555 ? 25.891 10.516 -1.656 1 97.25 555 TRP A O 1
ATOM 4343 N N . LEU A 1 556 ? 27.828 10.602 -0.55 1 97.62 556 LEU A N 1
ATOM 4344 C CA . LEU A 1 556 ? 27.25 10.359 0.768 1 97.62 556 LEU A CA 1
ATOM 4345 C C . LEU A 1 556 ? 26.828 11.664 1.429 1 97.62 556 LEU A C 1
ATOM 4347 O O . LEU A 1 556 ? 27.609 12.602 1.52 1 97.62 556 LEU A O 1
ATOM 4351 N N . SER A 1 557 ? 25.578 11.758 1.765 1 97.06 557 SER A N 1
ATOM 4352 C CA . SER A 1 557 ? 24.984 12.883 2.484 1 97.06 557 SER A CA 1
ATOM 4353 C C . SER A 1 557 ? 24.281 12.422 3.754 1 97.06 557 SER A C 1
ATOM 4355 O O . SER A 1 557 ? 23.234 11.781 3.688 1 97.06 557 SER A O 1
ATOM 4357 N N . ASN A 1 558 ? 24.781 12.672 4.992 1 96.81 558 ASN A N 1
ATOM 4358 C CA . ASN A 1 558 ? 24.234 12.273 6.289 1 96.81 558 ASN A CA 1
ATOM 4359 C C . ASN A 1 558 ? 23.953 10.773 6.344 1 96.81 558 ASN A C 1
ATOM 4361 O O . ASN A 1 558 ? 22.859 10.352 6.73 1 96.81 558 ASN A O 1
ATOM 4365 N N . GLY A 1 559 ? 24.891 10.055 5.848 1 96.44 559 GLY A N 1
ATOM 4366 C CA . GLY A 1 559 ? 24.812 8.602 5.957 1 96.44 559 GLY A CA 1
ATOM 4367 C C . GLY A 1 559 ? 24 7.961 4.852 1 96.44 559 GLY A C 1
ATOM 4368 O O . GLY A 1 559 ? 23.766 6.75 4.867 1 96.44 559 GLY A O 1
ATOM 4369 N N . THR A 1 560 ? 23.547 8.719 3.879 1 97.25 560 THR A N 1
ATOM 4370 C CA . THR A 1 560 ? 22.766 8.195 2.758 1 97.25 560 THR A CA 1
ATOM 4371 C C . THR A 1 560 ? 23.484 8.453 1.438 1 97.25 560 THR A C 1
ATOM 4373 O O . THR A 1 560 ? 24.141 9.477 1.272 1 97.25 560 THR A O 1
ATOM 4376 N N . LEU A 1 561 ? 23.391 7.484 0.52 1 98.12 561 LEU A N 1
ATOM 4377 C CA . LEU A 1 561 ? 23.953 7.66 -0.816 1 98.12 561 LEU A CA 1
ATOM 4378 C C . LEU A 1 561 ? 22.938 8.305 -1.75 1 98.12 561 LEU A C 1
ATOM 4380 O O . LEU A 1 561 ? 21.891 7.727 -2.029 1 98.12 561 LEU A O 1
ATOM 4384 N N . ILE A 1 562 ? 23.266 9.492 -2.178 1 98.06 562 ILE A N 1
ATOM 4385 C CA . ILE A 1 562 ? 22.406 10.273 -3.059 1 98.06 562 ILE A CA 1
ATOM 4386 C C . ILE A 1 562 ? 23.016 10.336 -4.457 1 98.06 562 ILE A C 1
ATOM 4388 O O . ILE A 1 562 ? 24.234 10.188 -4.617 1 98.06 562 ILE A O 1
ATOM 4392 N N . TYR A 1 563 ? 22.188 10.43 -5.469 1 97.75 563 TYR A N 1
ATOM 4393 C CA . TYR A 1 563 ? 22.719 10.617 -6.816 1 97.75 563 TYR A CA 1
ATOM 4394 C C . TYR A 1 563 ? 21.891 11.641 -7.586 1 97.75 563 TYR A C 1
ATOM 4396 O O . TYR A 1 563 ? 20.719 11.891 -7.246 1 97.75 563 TYR A O 1
ATOM 4404 N N . THR A 1 564 ? 22.469 12.273 -8.508 1 97.12 564 THR A N 1
ATOM 4405 C CA . THR A 1 564 ? 21.828 13.242 -9.391 1 97.12 564 THR A CA 1
ATOM 4406 C C . THR A 1 564 ? 22.469 13.219 -10.773 1 97.12 564 THR A C 1
ATOM 4408 O O . THR A 1 564 ? 23.562 12.688 -10.953 1 97.12 564 THR A O 1
ATOM 4411 N N . ARG A 1 565 ? 21.766 13.773 -11.797 1 94.81 565 ARG A N 1
ATOM 4412 C CA . ARG A 1 565 ? 22.297 13.953 -13.141 1 94.81 565 ARG A CA 1
ATOM 4413 C C . ARG A 1 565 ? 22.734 15.398 -13.367 1 94.81 565 ARG A C 1
ATOM 4415 O O . ARG A 1 565 ? 23.328 15.719 -14.398 1 94.81 565 ARG A O 1
ATOM 4422 N N . ALA A 1 566 ? 22.406 16.156 -12.305 1 91.94 566 ALA A N 1
ATOM 4423 C CA . ALA A 1 566 ? 22.859 17.547 -12.422 1 91.94 566 ALA A CA 1
ATOM 4424 C C . ALA A 1 566 ? 24.375 17.641 -12.359 1 91.94 566 ALA A C 1
ATOM 4426 O O . ALA A 1 566 ? 25.016 16.828 -11.68 1 91.94 566 ALA A O 1
ATOM 4427 N N . VAL A 1 567 ? 24.906 18.578 -13.094 1 85.75 567 VAL A N 1
ATOM 4428 C CA . VAL A 1 567 ? 26.359 18.75 -13.141 1 85.75 567 VAL A CA 1
ATOM 4429 C C . VAL A 1 567 ? 26.828 19.562 -11.938 1 85.75 567 VAL A C 1
ATOM 4431 O O . VAL A 1 567 ? 26.516 20.75 -11.828 1 85.75 567 VAL A O 1
ATOM 4434 N N . PRO A 1 568 ? 27.531 18.844 -11.109 1 83.81 568 PRO A N 1
ATOM 4435 C CA . PRO A 1 568 ? 28.031 19.594 -9.961 1 83.81 568 PRO A CA 1
ATOM 4436 C C . PRO A 1 568 ? 29.188 20.531 -10.328 1 83.81 568 PRO A C 1
ATOM 4438 O O . PRO A 1 568 ? 29.875 20.312 -11.336 1 83.81 568 PRO A O 1
ATOM 4441 N N . SER A 1 569 ? 29.344 21.484 -9.453 1 83.94 569 SER A N 1
ATOM 4442 C CA . SER A 1 569 ? 30.438 22.422 -9.664 1 83.94 569 SER A CA 1
ATOM 4443 C C . SER A 1 569 ? 31.75 21.875 -9.102 1 83.94 569 SER A C 1
ATOM 4445 O O . SER A 1 569 ? 32.812 22.359 -9.445 1 83.94 569 SER A O 1
ATOM 4447 N N . THR A 1 570 ? 31.688 20.875 -8.336 1 89.06 570 THR A N 1
ATOM 4448 C CA . THR A 1 570 ? 32.875 20.328 -7.688 1 89.06 570 THR A CA 1
ATOM 4449 C C . THR A 1 570 ? 33.281 19.031 -8.367 1 89.06 570 THR A C 1
ATOM 4451 O O . THR A 1 570 ? 32.531 18.422 -9.109 1 89.06 570 THR A O 1
ATOM 4454 N N . SER A 1 571 ? 34.531 18.672 -8.055 1 92.56 571 SER A N 1
ATOM 4455 C CA . SER A 1 571 ? 35.031 17.406 -8.57 1 92.56 571 SER A CA 1
ATOM 4456 C C . SER A 1 571 ? 34.688 16.25 -7.621 1 92.56 571 SER A C 1
ATOM 4458 O O . SER A 1 571 ? 34.594 16.453 -6.41 1 92.56 571 SER A O 1
ATOM 4460 N N . ALA A 1 572 ? 34.562 15.102 -8.203 1 96.69 572 ALA A N 1
ATOM 4461 C CA . ALA A 1 572 ? 34.344 13.898 -7.402 1 96.69 572 ALA A CA 1
ATOM 4462 C C . ALA A 1 572 ? 35.656 13.273 -6.977 1 96.69 572 ALA A C 1
ATOM 4464 O O . ALA A 1 572 ? 36.719 13.578 -7.551 1 96.69 572 ALA A O 1
ATOM 4465 N N . ASN A 1 573 ? 35.625 12.484 -5.953 1 97.56 573 ASN A N 1
ATOM 4466 C CA . ASN A 1 573 ? 36.812 11.75 -5.547 1 97.56 573 ASN A CA 1
ATOM 4467 C C . ASN A 1 573 ? 37.281 10.789 -6.637 1 97.56 573 ASN A C 1
ATOM 4469 O O . ASN A 1 573 ? 38.5 10.625 -6.848 1 97.56 573 ASN A O 1
ATOM 4473 N N . VAL A 1 574 ? 36.375 10.117 -7.246 1 97.62 574 VAL A N 1
ATOM 4474 C CA . VAL A 1 574 ? 36.688 9.133 -8.281 1 97.62 574 VAL A CA 1
ATOM 4475 C C . VAL A 1 574 ? 35.656 9.211 -9.398 1 97.62 574 VAL A C 1
ATOM 4477 O O . VAL A 1 574 ? 34.5 9.602 -9.172 1 97.62 574 VAL A O 1
ATOM 4480 N N . THR A 1 575 ? 36.031 8.938 -10.617 1 97.56 575 THR A N 1
ATOM 4481 C CA . THR A 1 575 ? 35.156 8.898 -11.781 1 97.56 575 THR A CA 1
ATOM 4482 C C . THR A 1 575 ? 35.188 7.527 -12.445 1 97.56 575 THR A C 1
ATOM 4484 O O . THR A 1 575 ? 36.25 7.012 -12.758 1 97.56 575 THR A O 1
ATOM 4487 N N . LEU A 1 576 ? 34.094 6.938 -12.57 1 97.69 576 LEU A N 1
ATOM 4488 C CA . LEU A 1 576 ? 33.906 5.707 -13.344 1 97.69 576 LEU A CA 1
ATOM 4489 C C . LEU A 1 576 ? 33.375 6.004 -14.734 1 97.69 576 LEU A C 1
ATOM 4491 O O . LEU A 1 576 ? 32.344 6.668 -14.883 1 97.69 576 LEU A O 1
ATOM 4495 N N . THR A 1 577 ? 34.062 5.574 -15.734 1 97.81 577 THR A N 1
ATOM 4496 C CA . THR A 1 577 ? 33.625 5.73 -17.109 1 97.81 577 THR A CA 1
ATOM 4497 C C . THR A 1 577 ? 33.344 4.371 -17.75 1 97.81 577 THR A C 1
ATOM 4499 O O . THR A 1 577 ? 34.25 3.516 -17.797 1 97.81 577 THR A O 1
ATOM 4502 N N . THR A 1 578 ? 32.188 4.133 -18.188 1 97 578 THR A N 1
ATOM 4503 C CA . THR A 1 578 ? 31.781 2.852 -18.766 1 97 578 THR A CA 1
ATOM 4504 C C . THR A 1 578 ? 30.5 3.006 -19.594 1 97 578 THR A C 1
ATOM 4506 O O . THR A 1 578 ? 30.188 4.105 -20.047 1 97 578 THR A O 1
ATOM 4509 N N . THR A 1 579 ? 29.844 1.909 -19.984 1 95.75 579 THR A N 1
ATOM 4510 C CA . THR A 1 579 ? 28.578 1.921 -20.703 1 95.75 579 THR A CA 1
ATOM 4511 C C . THR A 1 579 ? 27.422 1.466 -19.812 1 95.75 579 THR A C 1
ATOM 4513 O O . THR A 1 579 ? 27.656 0.863 -18.766 1 95.75 579 THR A O 1
ATOM 4516 N N . THR A 1 580 ? 26.188 1.815 -20.234 1 94.06 580 THR A N 1
ATOM 4517 C CA . THR A 1 580 ? 25 1.399 -19.516 1 94.06 580 THR A CA 1
ATOM 4518 C C . THR A 1 580 ? 24.938 -0.12 -19.375 1 94.06 580 THR A C 1
ATOM 4520 O O . THR A 1 580 ? 24.453 -0.646 -18.375 1 94.06 580 THR A O 1
ATOM 4523 N N . ARG A 1 581 ? 25.453 -0.883 -20.312 1 90.31 581 ARG A N 1
ATOM 4524 C CA . ARG A 1 581 ? 25.438 -2.342 -20.328 1 90.31 581 ARG A CA 1
ATOM 4525 C C . ARG A 1 581 ? 26.438 -2.922 -19.344 1 90.31 581 ARG A C 1
ATOM 4527 O O . ARG A 1 581 ? 26.219 -3.984 -18.766 1 90.31 581 ARG A O 1
ATOM 4534 N N . THR A 1 582 ? 27.531 -2.225 -19.125 1 93.81 582 THR A N 1
ATOM 4535 C CA . THR A 1 582 ? 28.625 -2.738 -18.312 1 93.81 582 THR A CA 1
ATOM 4536 C C . THR A 1 582 ? 28.453 -2.305 -16.859 1 93.81 582 THR A C 1
ATOM 4538 O O . THR A 1 582 ? 28.875 -3.014 -15.938 1 93.81 582 THR A O 1
ATOM 4541 N N . LEU A 1 583 ? 27.781 -1.248 -16.641 1 95.19 583 LEU A N 1
ATOM 4542 C CA . LEU A 1 583 ? 27.688 -0.615 -15.336 1 95.19 583 LEU A CA 1
ATOM 4543 C C . LEU A 1 583 ? 27.156 -1.591 -14.297 1 95.19 583 LEU A C 1
ATOM 4545 O O . LEU A 1 583 ? 27.656 -1.647 -13.172 1 95.19 583 LEU A O 1
ATOM 4549 N N . PRO A 1 584 ? 26.203 -2.473 -14.609 1 94.12 584 PRO A N 1
ATOM 4550 C CA . PRO A 1 584 ? 25.594 -3.342 -13.602 1 94.12 584 PRO A CA 1
ATOM 4551 C C . PRO A 1 584 ? 26.594 -4.359 -13.031 1 94.12 584 PRO A C 1
ATOM 4553 O O . PRO A 1 584 ? 26.297 -5.016 -12.023 1 94.12 584 PRO A O 1
ATOM 4556 N N . VAL A 1 585 ? 27.797 -4.457 -13.617 1 91.25 585 VAL A N 1
ATOM 4557 C CA . VAL A 1 585 ? 28.828 -5.363 -13.125 1 91.25 585 VAL A CA 1
ATOM 4558 C C . VAL A 1 585 ? 29.172 -5.023 -11.672 1 91.25 585 VAL A C 1
ATOM 4560 O O . VAL A 1 585 ? 29.562 -5.898 -10.898 1 91.25 585 VAL A O 1
ATOM 4563 N N . ILE A 1 586 ? 28.922 -3.773 -11.336 1 92.62 586 ILE A N 1
ATOM 4564 C CA . ILE A 1 586 ? 29.172 -3.297 -9.984 1 92.62 586 ILE A CA 1
ATOM 4565 C C . ILE A 1 586 ? 28.359 -4.113 -8.992 1 92.62 586 ILE A C 1
ATOM 4567 O O . ILE A 1 586 ? 28.812 -4.406 -7.883 1 92.62 586 ILE A O 1
ATOM 4571 N N . ALA A 1 587 ? 27.141 -4.48 -9.352 1 88.44 587 ALA A N 1
ATOM 4572 C CA . ALA A 1 587 ? 26.25 -5.219 -8.461 1 88.44 587 ALA A CA 1
ATOM 4573 C C . ALA A 1 587 ? 26.75 -6.645 -8.25 1 88.44 587 ALA A C 1
ATOM 4575 O O . ALA A 1 587 ? 26.453 -7.262 -7.219 1 88.44 587 ALA A O 1
ATOM 4576 N N . VAL A 1 588 ? 27.484 -7.191 -9.164 1 83.06 588 VAL A N 1
ATOM 4577 C CA . VAL A 1 588 ? 27.938 -8.578 -9.109 1 83.06 588 VAL A CA 1
ATOM 4578 C C . VAL A 1 588 ? 29.359 -8.625 -8.531 1 83.06 588 VAL A C 1
ATOM 4580 O O . VAL A 1 588 ? 29.641 -9.438 -7.648 1 83.06 588 VAL A O 1
ATOM 4583 N N . SER A 1 589 ? 30.203 -7.723 -9.047 1 82.5 589 SER A N 1
ATOM 4584 C CA . SER A 1 589 ? 31.625 -7.785 -8.727 1 82.5 589 SER A CA 1
ATOM 4585 C C . SER A 1 589 ? 31.969 -6.906 -7.523 1 82.5 589 SER A C 1
ATOM 4587 O O . SER A 1 589 ? 33.062 -6.984 -6.973 1 82.5 589 SER A O 1
ATOM 4589 N N . GLY A 1 590 ? 31.016 -6.152 -7.188 1 87.75 590 GLY A N 1
ATOM 4590 C CA . GLY A 1 590 ? 31.297 -5.195 -6.129 1 87.75 590 GLY A CA 1
ATOM 4591 C C . GLY A 1 590 ? 32.062 -3.982 -6.609 1 87.75 590 GLY A C 1
ATOM 4592 O O . GLY A 1 590 ? 32.125 -3.713 -7.809 1 87.75 590 GLY A O 1
ATOM 4593 N N . LEU A 1 591 ? 32.656 -3.275 -5.633 1 92.75 591 LEU A N 1
ATOM 4594 C CA . LEU A 1 591 ? 33.25 -1.988 -5.93 1 92.75 591 LEU A CA 1
ATOM 4595 C C . LEU A 1 591 ? 34.781 -2.1 -5.91 1 92.75 591 LEU A C 1
ATOM 4597 O O . LEU A 1 591 ? 35.469 -1.089 -5.793 1 92.75 591 LEU A O 1
ATOM 4601 N N . SER A 1 592 ? 35.281 -3.293 -6.137 1 93.38 592 SER A N 1
ATOM 4602 C CA . SER A 1 592 ? 36.719 -3.484 -6.242 1 93.38 592 SER A CA 1
ATOM 4603 C C . SER A 1 592 ? 37.281 -2.846 -7.516 1 93.38 592 SER A C 1
ATOM 4605 O O . SER A 1 592 ? 36.844 -3.189 -8.617 1 93.38 592 SER A O 1
ATOM 4607 N N . PRO A 1 593 ? 38.281 -1.995 -7.34 1 94.94 593 PRO A N 1
ATOM 4608 C CA . PRO A 1 593 ? 38.812 -1.343 -8.531 1 94.94 593 PRO A CA 1
ATOM 4609 C C . PRO A 1 593 ? 39.375 -2.338 -9.547 1 94.94 593 PRO A C 1
ATOM 4611 O O . PRO A 1 593 ? 39.188 -2.184 -10.75 1 94.94 593 PRO A O 1
ATOM 4614 N N . GLU A 1 594 ? 40.094 -3.311 -9.055 1 94.19 594 GLU A N 1
ATOM 4615 C CA . GLU A 1 594 ? 40.656 -4.312 -9.945 1 94.19 594 GLU A CA 1
ATOM 4616 C C . GLU A 1 594 ? 39.594 -5.051 -10.734 1 94.19 594 GLU A C 1
ATOM 4618 O O . GLU A 1 594 ? 39.719 -5.242 -11.945 1 94.19 594 GLU A O 1
ATOM 4623 N N . ALA A 1 595 ? 38.562 -5.434 -10.023 1 93.44 595 ALA A N 1
ATOM 4624 C CA . ALA A 1 595 ? 37.469 -6.16 -10.664 1 93.44 595 ALA A CA 1
ATOM 4625 C C . ALA A 1 595 ? 36.75 -5.281 -11.68 1 93.44 595 ALA A C 1
ATOM 4627 O O . ALA A 1 595 ? 36.344 -5.758 -12.742 1 93.44 595 ALA A O 1
ATOM 4628 N N . LEU A 1 596 ? 36.594 -4.039 -11.359 1 95.31 596 LEU A N 1
ATOM 4629 C CA . LEU A 1 596 ? 35.875 -3.117 -12.242 1 95.31 596 LEU A CA 1
ATOM 4630 C C . LEU A 1 596 ? 36.688 -2.859 -13.516 1 95.31 596 LEU A C 1
ATOM 4632 O O . LEU A 1 596 ? 36.125 -2.838 -14.609 1 95.31 596 LEU A O 1
ATOM 4636 N N . VAL A 1 597 ? 37.969 -2.695 -13.344 1 95.44 597 VAL A N 1
ATOM 4637 C CA . VAL A 1 597 ? 38.812 -2.469 -14.5 1 95.44 597 VAL A CA 1
ATOM 4638 C C . VAL A 1 597 ? 38.812 -3.699 -15.406 1 95.44 597 VAL A C 1
ATOM 4640 O O . VAL A 1 597 ? 38.719 -3.574 -16.625 1 95.44 597 VAL A O 1
ATOM 4643 N N . LYS A 1 598 ? 38.875 -4.828 -14.758 1 94.44 598 LYS A N 1
ATOM 4644 C CA . LYS A 1 598 ? 38.812 -6.078 -15.516 1 94.44 598 LYS A CA 1
ATOM 4645 C C . LYS A 1 598 ? 37.5 -6.191 -16.297 1 94.44 598 LYS A C 1
ATOM 4647 O O . LYS A 1 598 ? 37.469 -6.762 -17.391 1 94.44 598 LYS A O 1
ATOM 4652 N N . ALA A 1 599 ? 36.5 -5.617 -15.758 1 92.81 599 ALA A N 1
ATOM 4653 C CA . ALA A 1 599 ? 35.188 -5.695 -16.375 1 92.81 599 ALA A CA 1
ATOM 4654 C C . ALA A 1 599 ? 35 -4.613 -17.438 1 92.81 599 ALA A C 1
ATOM 4656 O O . ALA A 1 599 ? 33.969 -4.535 -18.078 1 92.81 599 ALA A O 1
ATOM 4657 N N . GLY A 1 600 ? 36.031 -3.715 -17.594 1 93.38 600 GLY A N 1
ATOM 4658 C CA . GLY A 1 600 ? 35.969 -2.717 -18.641 1 93.38 600 GLY A CA 1
ATOM 4659 C C . GLY A 1 600 ? 35.562 -1.344 -18.141 1 93.38 600 GLY A C 1
ATOM 4660 O O . GLY A 1 600 ? 35.188 -0.481 -18.938 1 93.38 600 GLY A O 1
ATOM 4661 N N . VAL A 1 601 ? 35.594 -1.144 -16.859 1 96.44 601 VAL A N 1
ATOM 4662 C CA . VAL A 1 601 ? 35.312 0.167 -16.297 1 96.44 601 VAL A CA 1
ATOM 4663 C C . VAL A 1 601 ? 36.594 0.972 -16.141 1 96.44 601 VAL A C 1
ATOM 4665 O O . VAL A 1 601 ? 37.562 0.503 -15.539 1 96.44 601 VAL A O 1
ATOM 4668 N N . GLU A 1 602 ? 36.594 2.109 -16.734 1 97.62 602 GLU A N 1
ATOM 4669 C CA . GLU A 1 602 ? 37.719 3.012 -16.547 1 97.62 602 GLU A CA 1
ATOM 4670 C C . GLU A 1 602 ? 37.594 3.799 -15.25 1 97.62 602 GLU A C 1
ATOM 4672 O O . GLU A 1 602 ? 36.531 4.355 -14.961 1 97.62 602 GLU A O 1
ATOM 4677 N N . ILE A 1 603 ? 38.625 3.822 -14.531 1 97.56 603 ILE A N 1
ATOM 4678 C CA . ILE A 1 603 ? 38.625 4.52 -13.25 1 97.56 603 ILE A CA 1
ATOM 4679 C C . ILE A 1 603 ? 39.656 5.652 -13.281 1 97.56 603 ILE A C 1
ATOM 4681 O O . ILE A 1 603 ? 40.844 5.43 -13.586 1 97.56 603 ILE A O 1
ATOM 4685 N N . THR A 1 604 ? 39.219 6.832 -13.008 1 97.62 604 THR A N 1
ATOM 4686 C CA . THR A 1 604 ? 40.125 7.98 -12.875 1 97.62 604 THR A CA 1
ATOM 4687 C C . THR A 1 604 ? 39.906 8.672 -11.531 1 97.62 604 THR A C 1
ATOM 4689 O O . THR A 1 604 ? 38.781 8.719 -11.023 1 97.62 604 THR A O 1
ATOM 4692 N N . GLY A 1 605 ? 40.969 9.164 -10.93 1 97.12 605 GLY A N 1
ATOM 4693 C CA . GLY A 1 605 ? 40.875 9.805 -9.633 1 97.12 605 GLY A CA 1
ATOM 4694 C C . GLY A 1 605 ? 41.312 8.906 -8.492 1 97.12 605 GLY A C 1
ATOM 4695 O O . GLY A 1 605 ? 42.188 8.07 -8.648 1 97.12 605 GLY A O 1
ATOM 4696 N N . ASP A 1 606 ? 40.781 9.102 -7.297 1 97.19 606 ASP A N 1
ATOM 4697 C CA . ASP A 1 606 ? 41.156 8.383 -6.086 1 97.19 606 ASP A CA 1
ATOM 4698 C C . ASP A 1 606 ? 40.344 7.09 -5.945 1 97.19 606 ASP A C 1
ATOM 4700 O O . ASP A 1 606 ? 39.281 7.082 -5.344 1 97.19 606 ASP A O 1
ATOM 4704 N N . SER A 1 607 ? 40.844 6.004 -6.348 1 95 607 SER A N 1
ATOM 4705 C CA . SER A 1 607 ? 40.156 4.719 -6.367 1 95 607 SER A CA 1
ATOM 4706 C C . SER A 1 607 ? 39.875 4.219 -4.953 1 95 607 SER A C 1
ATOM 4708 O O . SER A 1 607 ? 39.062 3.34 -4.75 1 95 607 SER A O 1
ATOM 4710 N N . THR A 1 608 ? 40.562 4.777 -3.943 1 95.25 608 THR A N 1
ATOM 4711 C CA . THR A 1 608 ? 40.344 4.359 -2.566 1 95.25 608 THR A CA 1
ATOM 4712 C C . THR A 1 608 ? 38.906 4.742 -2.123 1 95.25 608 THR A C 1
ATOM 4714 O O . THR A 1 608 ? 38.406 4.18 -1.16 1 95.25 608 THR A O 1
ATOM 4717 N N . ALA A 1 609 ? 38.344 5.711 -2.795 1 96.44 609 ALA A N 1
ATOM 4718 C CA . ALA A 1 609 ? 36.969 6.09 -2.516 1 96.44 609 ALA A CA 1
ATOM 4719 C C . ALA A 1 609 ? 36 4.914 -2.74 1 96.44 609 ALA A C 1
ATOM 4721 O O . ALA A 1 609 ? 35.031 4.758 -2.016 1 96.44 609 ALA A O 1
ATOM 4722 N N . LEU A 1 610 ? 36.312 4.105 -3.732 1 96.56 610 LEU A N 1
ATOM 4723 C CA . LEU A 1 610 ? 35.469 2.932 -4.016 1 96.56 610 LEU A CA 1
ATOM 4724 C C . LEU A 1 610 ? 35.594 1.907 -2.891 1 96.56 610 LEU A C 1
ATOM 4726 O O . LEU A 1 610 ? 34.594 1.287 -2.51 1 96.56 610 LEU A O 1
ATOM 4730 N N . GLU A 1 611 ? 36.75 1.745 -2.369 1 94.81 611 GLU A N 1
ATOM 4731 C CA . GLU A 1 611 ? 36.969 0.818 -1.264 1 94.81 611 GLU A CA 1
ATOM 4732 C C . GLU A 1 611 ? 36.25 1.29 0.003 1 94.81 611 GLU A C 1
ATOM 4734 O O . GLU A 1 611 ? 35.719 0.48 0.75 1 94.81 611 GLU A O 1
ATOM 4739 N N . ARG A 1 612 ? 36.344 2.568 0.224 1 95.12 612 ARG A N 1
ATOM 4740 C CA . ARG A 1 612 ? 35.656 3.139 1.376 1 95.12 612 ARG A CA 1
ATOM 4741 C C . ARG A 1 612 ? 34.156 2.918 1.277 1 95.12 612 ARG A C 1
ATOM 4743 O O . ARG A 1 612 ? 33.5 2.559 2.266 1 95.12 612 ARG A O 1
ATOM 4750 N N . LEU A 1 613 ? 33.625 3.145 0.094 1 96.5 613 LEU A N 1
ATOM 4751 C CA . LEU A 1 613 ? 32.188 2.904 -0.103 1 96.5 613 LEU A CA 1
ATOM 4752 C C . LEU A 1 613 ? 31.859 1.43 0.091 1 96.5 613 LEU A C 1
ATOM 4754 O O . LEU A 1 613 ? 30.859 1.096 0.72 1 96.5 613 LEU A O 1
ATOM 4758 N N . ALA A 1 614 ? 32.656 0.547 -0.476 1 95.69 614 ALA A N 1
ATOM 4759 C CA . ALA A 1 614 ? 32.469 -0.893 -0.361 1 95.69 614 ALA A CA 1
ATOM 4760 C C . ALA A 1 614 ? 32.406 -1.327 1.102 1 95.69 614 ALA A C 1
ATOM 4762 O O . ALA A 1 614 ? 31.656 -2.223 1.47 1 95.69 614 ALA A O 1
ATOM 4763 N N . ALA A 1 615 ? 33.219 -0.718 1.917 1 95.62 615 ALA A N 1
ATOM 4764 C CA . ALA A 1 615 ? 33.344 -1.066 3.33 1 95.62 615 ALA A CA 1
ATOM 4765 C C . ALA A 1 615 ? 32.062 -0.691 4.09 1 95.62 615 ALA A C 1
ATOM 4767 O O . ALA A 1 615 ? 31.828 -1.179 5.199 1 95.62 615 ALA A O 1
ATOM 4768 N N . LEU A 1 616 ? 31.25 0.182 3.492 1 97.12 616 LEU A N 1
ATOM 4769 C CA . LEU A 1 616 ? 30.031 0.65 4.133 1 97.12 616 LEU A CA 1
ATOM 4770 C C . LEU A 1 616 ? 28.844 -0.227 3.75 1 97.12 616 LEU A C 1
ATOM 4772 O O . LEU A 1 616 ? 27.75 -0.092 4.316 1 97.12 616 LEU A O 1
ATOM 4776 N N . LEU A 1 617 ? 28.984 -1.118 2.807 1 96.06 617 LEU A N 1
ATOM 4777 C CA . LEU A 1 617 ? 27.875 -1.916 2.301 1 96.06 617 LEU A CA 1
ATOM 4778 C C . LEU A 1 617 ? 27.625 -3.123 3.197 1 96.06 617 LEU A C 1
ATOM 4780 O O . LEU A 1 617 ? 28.562 -3.814 3.596 1 96.06 617 LEU A O 1
ATOM 4784 N N . ASP A 1 618 ? 26.391 -3.293 3.676 1 92.75 618 ASP A N 1
ATOM 4785 C CA . ASP A 1 618 ? 25.906 -4.434 4.449 1 92.75 618 ASP A CA 1
ATOM 4786 C C . ASP A 1 618 ? 24.922 -5.273 3.63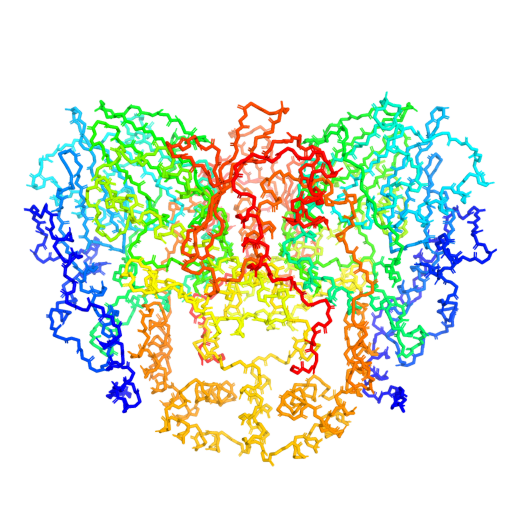1 1 92.75 618 ASP A C 1
ATOM 4788 O O . ASP A 1 618 ? 23.734 -4.957 3.566 1 92.75 618 ASP A O 1
ATOM 4792 N N . PRO A 1 619 ? 25.484 -6.371 3.168 1 88 619 PRO A N 1
ATOM 4793 C CA . PRO A 1 619 ? 24.547 -7.191 2.4 1 88 619 PRO A CA 1
ATOM 4794 C C . PRO A 1 619 ? 23.484 -7.859 3.281 1 88 619 PRO A C 1
ATOM 4796 O O . PRO A 1 619 ? 23.703 -8.047 4.48 1 88 619 PRO A O 1
ATOM 4799 N N . GLY A 1 620 ? 22.375 -8.172 2.85 1 92.88 620 GLY A N 1
ATOM 4800 C CA . GLY A 1 620 ? 21.281 -8.828 3.559 1 92.88 620 GLY A CA 1
ATOM 4801 C C . GLY A 1 620 ? 21.641 -10.227 4.016 1 92.88 620 GLY A C 1
ATOM 4802 O O . GLY A 1 620 ? 22.688 -10.766 3.645 1 92.88 620 GLY A O 1
ATOM 4803 N N . ASP A 1 621 ? 20.844 -10.812 4.934 1 96.5 621 ASP A N 1
ATOM 4804 C CA . ASP A 1 621 ? 21.016 -12.164 5.445 1 96.5 621 ASP A CA 1
ATOM 4805 C C . ASP A 1 621 ? 20 -13.125 4.812 1 96.5 621 ASP A C 1
ATOM 4807 O O . ASP A 1 621 ? 18.828 -13.148 5.207 1 96.5 621 ASP A O 1
ATOM 4811 N N . PRO A 1 622 ? 20.391 -13.953 3.893 1 94.88 622 PRO A N 1
ATOM 4812 C CA . PRO A 1 622 ? 19.453 -14.852 3.227 1 94.88 622 PRO A CA 1
ATOM 4813 C C . PRO A 1 622 ? 19 -16 4.121 1 94.88 622 PRO A C 1
ATOM 4815 O O . PRO A 1 622 ? 18.156 -16.812 3.723 1 94.88 622 PRO A O 1
ATOM 4818 N N . SER A 1 623 ? 19.547 -16.078 5.344 1 96.81 623 SER A N 1
ATOM 4819 C CA . SER A 1 623 ? 19.219 -17.188 6.246 1 96.81 623 SER A CA 1
ATOM 4820 C C . SER A 1 623 ? 18.734 -16.672 7.594 1 96.81 623 SER A C 1
ATOM 4822 O O . SER A 1 623 ? 18.969 -17.297 8.625 1 96.81 623 SER A O 1
ATOM 4824 N N . PHE A 1 624 ? 18.141 -15.469 7.574 1 97.38 624 PHE A N 1
ATOM 4825 C CA . PHE A 1 624 ? 17.641 -14.961 8.852 1 97.38 624 PHE A CA 1
ATOM 4826 C C . PHE A 1 624 ? 16.531 -15.852 9.391 1 97.38 624 PHE A C 1
ATOM 4828 O O . PHE A 1 624 ? 15.852 -16.547 8.625 1 97.38 624 PHE A O 1
ATOM 4835 N N . ASN A 1 625 ? 16.328 -15.875 10.719 1 97.69 625 ASN A N 1
ATOM 4836 C CA . ASN A 1 625 ? 15.305 -16.688 11.375 1 97.69 625 ASN A CA 1
ATOM 4837 C C . ASN A 1 625 ? 13.93 -16.031 11.281 1 97.69 625 ASN A C 1
ATOM 4839 O O . ASN A 1 625 ? 13.82 -14.805 11.266 1 97.69 625 ASN A O 1
ATOM 4843 N N . ILE A 1 626 ? 12.875 -16.875 11.242 1 97.88 626 ILE A N 1
ATOM 4844 C CA . ILE A 1 626 ? 11.508 -16.359 11.172 1 97.88 626 ILE A CA 1
ATOM 4845 C C . ILE A 1 626 ? 10.719 -16.844 12.391 1 97.88 626 ILE A C 1
ATOM 4847 O O . ILE A 1 626 ? 10.078 -16.031 13.07 1 97.88 626 ILE A O 1
ATOM 4851 N N . VAL A 1 627 ? 10.844 -18.109 12.789 1 98.25 627 VAL A N 1
ATOM 4852 C CA . VAL A 1 627 ? 10 -18.672 13.828 1 98.25 627 VAL A CA 1
ATOM 4853 C C . VAL A 1 627 ? 10.742 -18.688 15.164 1 98.25 627 VAL A C 1
ATOM 4855 O O . VAL A 1 627 ? 10.211 -19.125 16.188 1 98.25 627 VAL A O 1
ATOM 4858 N N . THR A 1 628 ? 11.93 -18.25 15.172 1 97.88 628 THR A N 1
ATOM 4859 C CA . THR A 1 628 ? 12.742 -17.969 16.344 1 97.88 628 THR A CA 1
ATOM 4860 C C . THR A 1 628 ? 13.398 -16.594 16.234 1 97.88 628 THR A C 1
ATOM 4862 O O . THR A 1 628 ? 13.445 -16 15.156 1 97.88 628 THR A O 1
ATOM 4865 N N . PRO A 1 629 ? 13.844 -16.062 17.406 1 96.31 629 PRO A N 1
ATOM 4866 C CA . PRO A 1 629 ? 14.461 -14.734 17.328 1 96.31 629 PRO A CA 1
ATOM 4867 C C . PRO A 1 629 ? 15.805 -14.75 16.609 1 96.31 629 PRO A C 1
ATOM 4869 O O . PRO A 1 629 ? 16.484 -15.781 16.594 1 96.31 629 PRO A O 1
ATOM 4872 N N . MET B 1 1 ? -16.688 12.195 36.5 1 41.84 1 MET B N 1
ATOM 4873 C CA . MET B 1 1 ? -15.984 12.156 35.219 1 41.84 1 MET B CA 1
ATOM 4874 C C . MET B 1 1 ? -14.484 12.039 35.438 1 41.84 1 MET B C 1
ATOM 4876 O O . MET B 1 1 ? -13.898 12.836 36.188 1 41.84 1 MET B O 1
ATOM 4880 N N . ALA B 1 2 ? -13.906 10.969 35.312 1 63.09 2 ALA B N 1
ATOM 4881 C CA . ALA B 1 2 ? -12.57 10.773 35.875 1 63.09 2 ALA B CA 1
ATOM 4882 C C . ALA B 1 2 ? -11.609 11.836 35.344 1 63.09 2 ALA B C 1
ATOM 4884 O O . ALA B 1 2 ? -11.555 12.102 34.156 1 63.09 2 ALA B O 1
ATOM 4885 N N . SER B 1 3 ? -11.188 12.688 36.125 1 80.56 3 SER B N 1
ATOM 4886 C CA . SER B 1 3 ? -10.336 13.852 35.906 1 80.56 3 SER B CA 1
ATOM 4887 C C . SER B 1 3 ? -8.953 13.445 35.406 1 80.56 3 SER B C 1
ATOM 4889 O O . SER B 1 3 ? -8.516 12.312 35.656 1 80.56 3 SER B O 1
ATOM 4891 N N . SER B 1 4 ? -8.406 14.273 34.562 1 90 4 SER B N 1
ATOM 4892 C CA . SER B 1 4 ? -7.043 14.086 34.062 1 90 4 SER B CA 1
ATOM 4893 C C . SER B 1 4 ? -6.051 13.992 35.219 1 90 4 SER B C 1
ATOM 4895 O O . SER B 1 4 ? -6.23 14.641 36.25 1 90 4 SER B O 1
ATOM 4897 N N . LYS B 1 5 ? -5.137 13.156 35.094 1 93.88 5 LYS B N 1
ATOM 4898 C CA . LYS B 1 5 ? -4.109 12.945 36.125 1 93.88 5 LYS B CA 1
ATOM 4899 C C . LYS B 1 5 ? -2.861 13.773 35.812 1 93.88 5 LYS B C 1
ATOM 4901 O O . LYS B 1 5 ? -2.689 14.266 34.719 1 93.88 5 LYS B O 1
ATOM 4906 N N . LEU B 1 6 ? -2.023 13.945 36.844 1 96.75 6 LEU B N 1
ATOM 4907 C CA . LEU B 1 6 ? -0.726 14.578 36.656 1 96.75 6 LEU B CA 1
ATOM 4908 C C . LEU B 1 6 ? 0.258 13.609 36 1 96.75 6 LEU B C 1
ATOM 4910 O O . LEU B 1 6 ? 0.015 12.398 35.969 1 96.75 6 LEU B O 1
ATOM 4914 N N . ALA B 1 7 ? 1.323 14.109 35.469 1 98.38 7 ALA B N 1
ATOM 4915 C CA . ALA B 1 7 ? 2.357 13.281 34.844 1 98.38 7 ALA B CA 1
ATOM 4916 C C . ALA B 1 7 ? 3.031 12.383 35.875 1 98.38 7 ALA B C 1
ATOM 4918 O O . ALA B 1 7 ? 3.297 12.82 37 1 98.38 7 ALA B O 1
ATOM 4919 N N . THR B 1 8 ? 3.268 11.18 35.562 1 98.12 8 THR B N 1
ATOM 4920 C CA . THR B 1 8 ? 4.012 10.266 36.406 1 98.12 8 THR B CA 1
ATOM 4921 C C . THR B 1 8 ? 5.492 10.633 36.438 1 98.12 8 THR B C 1
ATOM 4923 O O . THR B 1 8 ? 5.961 11.398 35.594 1 98.12 8 THR B O 1
ATOM 4926 N N . GLU B 1 9 ? 6.246 10.023 37.344 1 97.75 9 GLU B N 1
ATOM 4927 C CA . GLU B 1 9 ? 7.684 10.266 37.469 1 97.75 9 GLU B CA 1
ATOM 4928 C C . GLU B 1 9 ? 8.398 9.828 36.188 1 97.75 9 GLU B C 1
ATOM 4930 O O . GLU B 1 9 ? 9.383 10.453 35.781 1 97.75 9 GLU B O 1
ATOM 4935 N N . ALA B 1 10 ? 7.953 8.766 35.656 1 97.75 10 ALA B N 1
ATOM 4936 C CA . ALA B 1 10 ? 8.562 8.266 34.438 1 97.75 10 ALA B CA 1
ATOM 4937 C C . ALA B 1 10 ? 8.445 9.281 33.312 1 97.75 10 ALA B C 1
ATOM 4939 O O . ALA B 1 10 ? 9.383 9.477 32.531 1 97.75 10 ALA B O 1
ATOM 4940 N N . ILE B 1 11 ? 7.312 9.898 33.188 1 98.38 11 ILE B N 1
ATOM 4941 C CA . ILE B 1 11 ? 7.066 10.875 32.125 1 98.38 11 ILE B CA 1
ATOM 4942 C C . ILE B 1 11 ? 7.867 12.148 32.406 1 98.38 11 ILE B C 1
ATOM 4944 O O . ILE B 1 11 ? 8.43 12.75 31.484 1 98.38 11 ILE B O 1
ATOM 4948 N N . ILE B 1 12 ? 7.914 12.531 33.656 1 98.38 12 ILE B N 1
ATOM 4949 C CA . ILE B 1 12 ? 8.688 13.711 34.031 1 98.38 12 ILE B CA 1
ATOM 4950 C C . ILE B 1 12 ? 10.148 13.508 33.656 1 98.38 12 ILE B C 1
ATOM 4952 O O . ILE B 1 12 ? 10.789 14.406 33.094 1 98.38 12 ILE B O 1
ATOM 4956 N N . LYS B 1 13 ? 10.641 12.352 33.938 1 98.25 13 LYS B N 1
ATOM 4957 C CA . LYS B 1 13 ? 12.023 12.031 33.594 1 98.25 13 LYS B CA 1
ATOM 4958 C C . LYS B 1 13 ? 12.227 12.07 32.094 1 98.25 13 LYS B C 1
ATOM 4960 O O . LYS B 1 13 ? 13.25 12.57 31.609 1 98.25 13 LYS B O 1
ATOM 4965 N N . HIS B 1 14 ? 11.32 11.477 31.391 1 97.62 14 HIS B N 1
ATOM 4966 C CA . HIS B 1 14 ? 11.367 11.492 29.938 1 97.62 14 HIS B CA 1
ATOM 4967 C C . HIS B 1 14 ? 11.414 12.922 29.406 1 97.62 14 HIS B C 1
ATOM 4969 O O . HIS B 1 14 ? 12.211 13.227 28.5 1 97.62 14 HIS B O 1
ATOM 4975 N N . GLN B 1 15 ? 10.57 13.789 29.906 1 97.94 15 GLN B N 1
ATOM 4976 C CA . GLN B 1 15 ? 10.539 15.18 29.484 1 97.94 15 GLN B CA 1
ATOM 4977 C C . GLN B 1 15 ? 11.875 15.875 29.75 1 97.94 15 GLN B C 1
ATOM 4979 O O . GLN B 1 15 ? 12.344 16.672 28.938 1 97.94 15 GLN B O 1
ATOM 4984 N N . GLU B 1 16 ? 12.453 15.539 30.828 1 97.81 16 GLU B N 1
ATOM 4985 C CA . GLU B 1 16 ? 13.75 16.109 31.172 1 97.81 16 GLU B CA 1
ATOM 4986 C C . GLU B 1 16 ? 14.828 15.641 30.188 1 97.81 16 GLU B C 1
ATOM 4988 O O . GLU B 1 16 ? 15.703 16.422 29.797 1 97.81 16 GLU B O 1
ATOM 4993 N N . GLU B 1 17 ? 14.742 14.43 29.859 1 97.19 17 GLU B N 1
ATOM 4994 C CA . GLU B 1 17 ? 15.68 13.898 28.875 1 97.19 17 GLU B CA 1
ATOM 4995 C C . GLU B 1 17 ? 15.555 14.625 27.531 1 97.19 17 GLU B C 1
ATOM 4997 O O . GLU B 1 17 ? 16.562 14.93 26.891 1 97.19 17 GLU B O 1
ATOM 5002 N N . ILE B 1 18 ? 14.367 14.891 27.141 1 96.75 18 ILE B N 1
ATOM 5003 C CA . ILE B 1 18 ? 14.117 15.609 25.891 1 96.75 18 ILE B CA 1
ATOM 5004 C C . ILE B 1 18 ? 14.68 17.031 26 1 96.75 18 ILE B C 1
ATOM 5006 O O . ILE B 1 18 ? 15.336 17.516 25.078 1 96.75 18 ILE B O 1
ATOM 5010 N N . ARG B 1 19 ? 14.477 17.703 27.094 1 96.5 19 ARG B N 1
ATOM 5011 C CA . ARG B 1 19 ? 14.969 19.047 27.297 1 96.5 19 ARG B CA 1
ATOM 5012 C C . ARG B 1 19 ? 16.484 19.109 27.219 1 96.5 19 ARG B C 1
ATOM 5014 O O . ARG B 1 19 ? 17.062 20.094 26.734 1 96.5 19 ARG B O 1
ATOM 5021 N N . ASN B 1 20 ? 17.094 18.016 27.625 1 95.94 20 ASN B N 1
ATOM 5022 C CA . ASN B 1 20 ? 18.547 17.984 27.688 1 95.94 20 ASN B CA 1
ATOM 5023 C C . ASN B 1 20 ? 19.156 17.562 26.359 1 95.94 20 ASN B C 1
ATOM 5025 O O . ASN B 1 20 ? 20.328 17.828 26.094 1 95.94 20 ASN B O 1
ATOM 5029 N N . SER B 1 21 ? 18.375 16.953 25.578 1 94.81 21 SER B N 1
ATOM 5030 C CA . SER B 1 21 ? 18.938 16.344 24.375 1 94.81 21 SER B CA 1
ATOM 5031 C C . SER B 1 21 ? 18.797 17.281 23.172 1 94.81 21 SER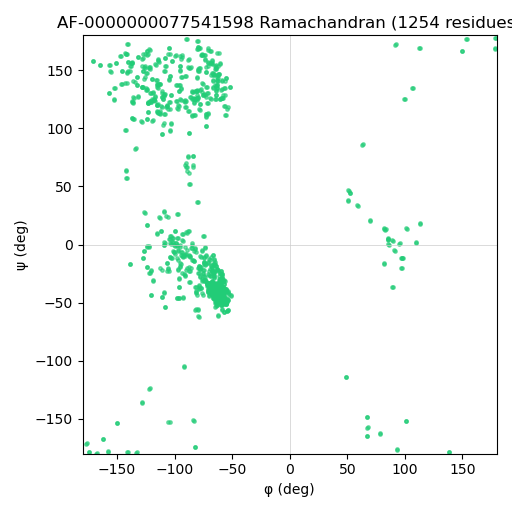 B C 1
ATOM 5033 O O . SER B 1 21 ? 19.5 17.125 22.172 1 94.81 21 SER B O 1
ATOM 5035 N N . LEU B 1 22 ? 17.906 18.266 23.203 1 95.88 22 LEU B N 1
ATOM 5036 C CA . LEU B 1 22 ? 17.641 19.125 22.062 1 95.88 22 LEU B CA 1
ATOM 5037 C C . LEU B 1 22 ? 18.062 20.562 22.344 1 95.88 22 LEU B C 1
ATOM 5039 O O . LEU B 1 22 ? 18.25 20.938 23.5 1 95.88 22 LEU B O 1
ATOM 5043 N N . SER B 1 23 ? 18.281 21.328 21.281 1 95.06 23 SER B N 1
ATOM 5044 C CA . SER B 1 23 ? 18.828 22.672 21.406 1 95.06 23 SER B CA 1
ATOM 5045 C C . SER B 1 23 ? 17.719 23.703 21.594 1 95.06 23 SER B C 1
ATOM 5047 O O . SER B 1 23 ? 17.531 24.578 20.75 1 95.06 23 SER B O 1
ATOM 5049 N N . PHE B 1 24 ? 17.172 23.766 22.797 1 96.38 24 PHE B N 1
ATOM 5050 C CA . PHE B 1 24 ? 16.078 24.688 23.094 1 96.38 24 PHE B CA 1
ATOM 5051 C C . PHE B 1 24 ? 16.562 26.125 23.094 1 96.38 24 PHE B C 1
ATOM 5053 O O . PHE B 1 24 ? 15.758 27.062 23.016 1 96.38 24 PHE B O 1
ATOM 5060 N N . GLU B 1 25 ? 17.844 26.312 23.094 1 95.12 25 GLU B N 1
ATOM 5061 C CA . GLU B 1 25 ? 18.406 27.656 23.047 1 95.12 25 GLU B CA 1
ATOM 5062 C C . GLU B 1 25 ? 18.375 28.219 21.625 1 95.12 25 GLU B C 1
ATOM 5064 O O . GLU B 1 25 ? 18.5 29.438 21.438 1 95.12 25 GLU B O 1
ATOM 5069 N N . ASP B 1 26 ? 18.266 27.359 20.688 1 95.56 26 ASP B N 1
ATOM 5070 C CA . ASP B 1 26 ? 18.125 27.812 19.312 1 95.56 26 ASP B CA 1
ATOM 5071 C C . ASP B 1 26 ? 16.734 28.391 19.062 1 95.56 26 ASP B C 1
ATOM 5073 O O . ASP B 1 26 ? 15.742 27.656 19 1 95.56 26 ASP B O 1
ATOM 5077 N N . THR B 1 27 ? 16.562 29.641 18.859 1 95.44 27 THR B N 1
ATOM 5078 C CA . THR B 1 27 ? 15.266 30.297 18.75 1 95.44 27 THR B CA 1
ATOM 5079 C C . THR B 1 27 ? 15.031 30.797 17.344 1 95.44 27 THR B C 1
ATOM 5081 O O . THR B 1 27 ? 14.141 31.625 17.109 1 95.44 27 THR B O 1
ATOM 5084 N N . ARG B 1 28 ? 15.875 30.375 16.422 1 95.69 28 ARG B N 1
ATOM 5085 C CA . ARG B 1 28 ? 15.805 30.828 15.039 1 95.69 28 ARG B CA 1
ATOM 5086 C C . ARG B 1 28 ? 14.414 30.625 14.461 1 95.69 28 ARG B C 1
ATOM 5088 O O . ARG B 1 28 ? 13.93 31.438 13.672 1 95.69 28 ARG B O 1
ATOM 5095 N N . ASP B 1 29 ? 13.781 29.516 14.773 1 98.19 29 ASP B N 1
ATOM 5096 C CA . ASP B 1 29 ? 12.43 29.234 14.289 1 98.19 29 ASP B CA 1
ATOM 5097 C C . ASP B 1 29 ? 11.438 30.297 14.75 1 98.19 29 ASP B C 1
ATOM 5099 O O . ASP B 1 29 ? 10.539 30.672 14 1 98.19 29 ASP B O 1
ATOM 5103 N N . PHE B 1 30 ? 11.578 30.75 15.969 1 98.06 30 PHE B N 1
ATOM 5104 C CA . PHE B 1 30 ? 10.672 31.766 16.5 1 98.06 30 PHE B CA 1
ATOM 5105 C C . PHE B 1 30 ? 10.859 33.094 15.758 1 98.06 30 PHE B C 1
ATOM 5107 O O . PHE B 1 30 ? 9.883 33.781 15.461 1 98.06 30 PHE B O 1
ATOM 5114 N N . GLU B 1 31 ? 12.102 33.406 15.484 1 98.12 31 GLU B N 1
ATOM 5115 C CA . GLU B 1 31 ? 12.391 34.594 14.719 1 98.12 31 GLU B CA 1
ATOM 5116 C C . GLU B 1 31 ? 11.805 34.5 13.305 1 98.12 31 GLU B C 1
ATOM 5118 O O . GLU B 1 31 ? 11.164 35.469 12.836 1 98.12 31 GLU B O 1
ATOM 5123 N N . GLU B 1 32 ? 12.023 33.406 12.719 1 98.31 32 GLU B N 1
ATOM 5124 C CA . GLU B 1 32 ? 11.555 33.219 11.352 1 98.31 32 GLU B CA 1
ATOM 5125 C C . GLU B 1 32 ? 10.031 33.156 11.289 1 98.31 32 GLU B C 1
ATOM 5127 O O . GLU B 1 32 ? 9.414 33.688 10.375 1 98.31 32 GLU B O 1
ATOM 5132 N N . ALA B 1 33 ? 9.414 32.531 12.25 1 98.44 33 ALA B N 1
ATOM 5133 C CA . ALA B 1 33 ? 7.957 32.375 12.281 1 98.44 33 ALA B CA 1
ATOM 5134 C C . ALA B 1 33 ? 7.273 33.75 12.477 1 98.44 33 ALA B C 1
ATOM 5136 O O . ALA B 1 33 ? 6.141 33.938 12.039 1 98.44 33 ALA B O 1
ATOM 5137 N N . ARG B 1 34 ? 7.945 34.688 13.055 1 98.12 34 ARG B N 1
ATOM 5138 C CA . ARG B 1 34 ? 7.363 36 13.336 1 98.12 34 ARG B CA 1
ATOM 5139 C C . ARG B 1 34 ? 7.738 37.031 12.258 1 98.12 34 ARG B C 1
ATOM 5141 O O . ARG B 1 34 ? 7.137 38.094 12.164 1 98.12 34 ARG B O 1
ATOM 5148 N N . ARG B 1 35 ? 8.656 36.625 11.461 1 98.38 35 ARG B N 1
ATOM 5149 C CA . ARG B 1 35 ? 9.18 37.562 10.461 1 98.38 35 ARG B CA 1
ATOM 5150 C C . ARG B 1 35 ? 8.086 37.969 9.477 1 98.38 35 ARG B C 1
ATOM 5152 O O . ARG B 1 35 ? 7.332 37.125 8.984 1 98.38 35 ARG B O 1
ATOM 5159 N N . GLY B 1 36 ? 8.039 39.25 9.227 1 98.56 36 GLY B N 1
ATOM 5160 C CA . GLY B 1 36 ? 7.129 39.781 8.219 1 98.56 36 GLY B CA 1
ATOM 5161 C C . GLY B 1 36 ? 5.715 39.969 8.734 1 98.56 36 GLY B C 1
ATOM 5162 O O . GLY B 1 36 ? 4.793 40.219 7.957 1 98.56 36 GLY B O 1
ATOM 5163 N N . PHE B 1 37 ? 5.516 39.906 10.047 1 98.56 37 PHE B N 1
ATOM 5164 C CA . PHE B 1 37 ? 4.191 40.094 10.633 1 98.56 37 PHE B CA 1
ATOM 5165 C C . PHE B 1 37 ? 3.59 41.438 10.219 1 98.56 37 PHE B C 1
ATOM 5167 O O . PHE B 1 37 ? 4.219 42.469 10.391 1 98.56 37 PHE B O 1
ATOM 5174 N N . VAL B 1 38 ? 2.355 41.406 9.719 1 98.56 38 VAL B N 1
ATOM 5175 C CA . VAL B 1 38 ? 1.664 42.594 9.234 1 98.56 38 VAL B CA 1
ATOM 5176 C C . VAL B 1 38 ? 0.503 42.938 10.164 1 98.56 38 VAL B C 1
ATOM 5178 O O . VAL B 1 38 ? 0.286 44.094 10.5 1 98.56 38 VAL B O 1
ATOM 5181 N N . GLY B 1 39 ? -0.244 41.875 10.523 1 97.88 39 GLY B N 1
ATOM 5182 C CA . GLY B 1 39 ? -1.407 42.031 11.383 1 97.88 39 GLY B CA 1
ATOM 5183 C C . GLY B 1 39 ? -2.135 40.719 11.641 1 97.88 39 GLY B C 1
ATOM 5184 O O . GLY B 1 39 ? -1.806 39.688 11.047 1 97.88 39 GLY B O 1
ATOM 5185 N N . CYS B 1 40 ? -3.029 40.75 12.562 1 96.38 40 CYS B N 1
ATOM 5186 C CA . CYS B 1 40 ? -3.779 39.531 12.883 1 96.38 40 CYS B CA 1
ATOM 5187 C C . CYS B 1 40 ? -5.234 39.844 13.195 1 96.38 40 CYS B C 1
ATOM 5189 O O . CYS B 1 40 ? -5.598 41.031 13.32 1 96.38 40 CYS B O 1
ATOM 5191 N N . ARG B 1 41 ? -5.965 38.844 13.164 1 94.44 41 ARG B N 1
ATOM 5192 C CA . ARG B 1 41 ? -7.363 38.938 13.578 1 94.44 41 ARG B CA 1
ATOM 5193 C C . ARG B 1 41 ? -7.492 38.812 15.086 1 94.44 41 ARG B C 1
ATOM 5195 O O . ARG B 1 41 ? -6.902 37.906 15.695 1 94.44 41 ARG B O 1
ATOM 5202 N N . GLU B 1 42 ? -8.258 39.75 15.688 1 93.81 42 GLU B N 1
ATOM 5203 C CA . GLU B 1 42 ? -8.531 39.688 17.125 1 93.81 42 GLU B CA 1
ATOM 5204 C C . GLU B 1 42 ? -10 39.969 17.422 1 93.81 42 GLU B C 1
ATOM 5206 O O . GLU B 1 42 ? -10.484 41.094 17.188 1 93.81 42 GLU B O 1
ATOM 5211 N N . PRO B 1 43 ? -10.734 39.031 18.094 1 95.88 43 PRO B N 1
ATOM 5212 C CA . PRO B 1 43 ? -10.312 37.656 18.344 1 95.88 43 PRO B CA 1
ATOM 5213 C C . PRO B 1 43 ? -10.141 36.844 17.062 1 95.88 43 PRO B C 1
ATOM 5215 O O . PRO B 1 43 ? -10.688 37.219 16.016 1 95.88 43 PRO B O 1
ATOM 5218 N N . ASN B 1 44 ? -9.312 35.906 17.094 1 96.88 44 ASN B N 1
ATOM 5219 C CA . ASN B 1 44 ? -9.164 34.969 15.969 1 96.88 44 ASN B CA 1
ATOM 5220 C C . ASN B 1 44 ? -10.125 33.812 16.078 1 96.88 44 ASN B C 1
ATOM 5222 O O . ASN B 1 44 ? -9.695 32.656 16.219 1 96.88 44 ASN B O 1
ATOM 5226 N N . ILE B 1 45 ? -11.312 34.031 16.062 1 97.81 45 ILE B N 1
ATOM 5227 C CA . ILE B 1 45 ? -12.43 33.094 16.094 1 97.81 45 ILE B CA 1
ATOM 5228 C C . ILE B 1 45 ? -13.273 33.25 14.836 1 97.81 45 ILE B C 1
ATOM 5230 O O . ILE B 1 45 ? -13.641 34.375 14.453 1 97.81 45 ILE B O 1
ATOM 5234 N N . VAL B 1 46 ? -13.461 32.188 14.141 1 98.12 46 VAL B N 1
ATOM 5235 C CA . VAL B 1 46 ? -14.273 32.188 12.93 1 98.12 46 VAL B CA 1
ATOM 5236 C C . VAL B 1 46 ? -15.555 31.391 13.18 1 98.12 46 VAL B C 1
ATOM 5238 O O . VAL B 1 46 ? -15.508 30.281 13.711 1 98.12 46 VAL B O 1
ATOM 5241 N N . THR B 1 47 ? -16.688 31.891 12.844 1 97.38 47 THR B N 1
ATOM 5242 C CA . THR B 1 47 ? -17.969 31.25 13.031 1 97.38 47 THR B CA 1
ATOM 5243 C C . THR B 1 47 ? -18.641 30.984 11.688 1 97.38 47 THR B C 1
ATOM 5245 O O . THR B 1 47 ? -18.297 31.609 10.68 1 97.38 47 THR B O 1
ATOM 5248 N N . ASP B 1 48 ? -19.453 30.062 11.68 1 95.19 48 ASP B N 1
ATOM 5249 C CA . ASP B 1 48 ? -20.266 29.844 10.492 1 95.19 48 ASP B CA 1
ATOM 5250 C C . ASP B 1 48 ? -21.484 30.766 10.469 1 95.19 48 ASP B C 1
ATOM 5252 O O . ASP B 1 48 ? -21.594 31.672 11.281 1 95.19 48 ASP B O 1
ATOM 5256 N N . ALA B 1 49 ? -22.391 30.547 9.438 1 93.38 49 ALA B N 1
ATOM 5257 C CA . ALA B 1 49 ? -23.531 31.422 9.234 1 93.38 49 ALA B CA 1
ATOM 5258 C C . ALA B 1 49 ? -24.516 31.328 10.406 1 93.38 49 ALA B C 1
ATOM 5260 O O . ALA B 1 49 ? -25.203 32.281 10.734 1 93.38 49 ALA B O 1
ATOM 5261 N N . ASP B 1 50 ? -24.516 30.234 11.141 1 94.38 50 ASP B N 1
ATOM 5262 C CA . ASP B 1 50 ? -25.438 30 12.242 1 94.38 50 ASP B CA 1
ATOM 5263 C C . ASP B 1 50 ? -24.812 30.391 13.578 1 94.38 50 ASP B C 1
ATOM 5265 O O . ASP B 1 50 ? -25.422 30.203 14.633 1 94.38 50 ASP B O 1
ATOM 5269 N N . GLY B 1 51 ? -23.594 30.844 13.562 1 94.38 51 GLY B N 1
ATOM 5270 C CA . GLY B 1 51 ? -22.938 31.312 14.766 1 94.38 51 GLY B CA 1
ATOM 5271 C C . GLY B 1 51 ? -22.094 30.25 15.438 1 94.38 51 GLY B C 1
ATOM 5272 O O . GLY B 1 51 ? -21.469 30.5 16.469 1 94.38 51 GLY B O 1
ATOM 5273 N N . GLY B 1 52 ? -22.062 29.109 14.875 1 95.44 52 GLY B N 1
ATOM 5274 C CA . GLY B 1 52 ? -21.203 28.062 15.414 1 95.44 52 GLY B CA 1
ATOM 5275 C C . GLY B 1 52 ? -19.719 28.297 15.172 1 95.44 52 GLY B C 1
ATOM 5276 O O . GLY B 1 52 ? -19.344 28.75 14.086 1 95.44 52 GLY B O 1
ATOM 5277 N N . VAL B 1 53 ? -18.891 28.094 16.172 1 96 53 VAL B N 1
ATOM 5278 C CA . VAL B 1 53 ? -17.453 28.297 16.047 1 96 53 VAL B CA 1
ATOM 5279 C C . VAL B 1 53 ? -16.859 27.188 15.172 1 96 53 VAL B C 1
ATOM 5281 O O . VAL B 1 53 ? -17 26 15.477 1 96 53 VAL B O 1
ATOM 5284 N N . VAL B 1 54 ? -16.234 27.578 14.109 1 95.69 54 VAL B N 1
ATOM 5285 C CA . VAL B 1 54 ? -15.641 26.578 13.219 1 95.69 54 VAL B CA 1
ATOM 5286 C C . VAL B 1 54 ? -14.125 26.562 13.383 1 95.69 54 VAL B C 1
ATOM 5288 O O . VAL B 1 54 ? -13.461 25.594 13 1 95.69 54 VAL B O 1
ATOM 5291 N N . TRP B 1 55 ? -13.57 27.625 13.914 1 96.81 55 TRP B N 1
ATOM 5292 C CA . TRP B 1 55 ? -12.141 27.75 14.203 1 96.81 55 TRP B CA 1
ATOM 5293 C C . TRP B 1 55 ? -11.906 28.703 15.359 1 96.81 55 TRP B C 1
ATOM 5295 O O . TRP B 1 55 ? -12.562 29.75 15.453 1 96.81 55 TRP B O 1
ATOM 5305 N N . ASN B 1 56 ? -11.086 28.359 16.281 1 97.25 56 ASN B N 1
ATOM 5306 C CA . ASN B 1 56 ? -10.727 29.203 17.406 1 97.25 56 ASN B CA 1
ATOM 5307 C C . ASN B 1 56 ? -9.258 29.062 17.781 1 97.25 56 ASN B C 1
ATOM 5309 O O . ASN B 1 56 ? -8.883 28.109 18.484 1 97.25 56 ASN B O 1
ATOM 5313 N N . ASN B 1 57 ? -8.438 29.969 17.328 1 97.25 57 ASN B N 1
ATOM 5314 C CA . ASN B 1 57 ? -7.012 29.922 17.656 1 97.25 57 ASN B CA 1
ATOM 5315 C C . ASN B 1 57 ? -6.73 30.453 19.047 1 97.25 57 ASN B C 1
ATOM 5317 O O . ASN B 1 57 ? -5.68 30.172 19.625 1 97.25 57 ASN B O 1
ATOM 5321 N N . ASP B 1 58 ? -7.609 31.188 19.609 1 96.88 58 ASP B N 1
ATOM 5322 C CA . ASP B 1 58 ? -7.398 31.844 20.891 1 96.88 58 ASP B CA 1
ATOM 5323 C C . ASP B 1 58 ? -7.352 30.844 22.031 1 96.88 58 ASP B C 1
ATOM 5325 O O . ASP B 1 58 ? -6.805 31.125 23.094 1 96.88 58 ASP B O 1
ATOM 5329 N N . VAL B 1 59 ? -7.906 29.719 21.797 1 96.31 59 VAL B N 1
ATOM 5330 C CA . VAL B 1 59 ? -7.949 28.703 22.844 1 96.31 59 VAL B CA 1
ATOM 5331 C C . VAL B 1 59 ? -6.539 28.188 23.125 1 96.31 59 VAL B C 1
ATOM 5333 O O . VAL B 1 59 ? -6.297 27.562 24.156 1 96.31 59 VAL B O 1
ATOM 5336 N N . TYR B 1 60 ? -5.539 28.516 22.312 1 97.56 60 TYR B N 1
ATOM 5337 C CA . TYR B 1 60 ? -4.184 28 22.453 1 97.56 60 TYR B CA 1
ATOM 5338 C C . TYR B 1 60 ? -3.281 29 23.141 1 97.56 60 TYR B C 1
ATOM 5340 O O . TYR B 1 60 ? -2.059 28.844 23.172 1 97.56 60 TYR B O 1
ATOM 5348 N N . LYS B 1 61 ? -3.834 30.016 23.703 1 96.44 61 LYS B N 1
ATOM 5349 C CA . LYS B 1 61 ? -3.062 31.047 24.375 1 96.44 61 LYS B CA 1
ATOM 5350 C C . LYS B 1 61 ? -2.252 30.453 25.531 1 96.44 61 LYS B C 1
ATOM 5352 O O . LYS B 1 61 ? -1.216 31.016 25.906 1 96.44 61 LYS B O 1
ATOM 5357 N N . PHE B 1 62 ? -2.682 29.328 26.031 1 97.38 62 PHE B N 1
ATOM 5358 C CA . PHE B 1 62 ? -1.981 28.672 27.125 1 97.38 62 PHE B CA 1
ATOM 5359 C C . PHE B 1 62 ? -0.589 28.234 26.703 1 97.38 62 PHE B C 1
ATOM 5361 O O . PHE B 1 62 ? 0.284 28.016 27.547 1 97.38 62 PHE B O 1
ATOM 5368 N N . LEU B 1 63 ? -0.309 28.141 25.453 1 98.25 63 LEU B N 1
ATOM 5369 C CA . LEU B 1 63 ? 0.97 27.672 24.922 1 98.25 63 LEU B CA 1
ATOM 5370 C C . LEU B 1 63 ? 2.064 28.719 25.172 1 98.25 63 LEU B C 1
ATOM 5372 O O . LEU B 1 63 ? 3.252 28.406 25.047 1 98.25 63 LEU B O 1
ATOM 5376 N N . LYS B 1 64 ? 1.724 29.906 25.484 1 96.44 64 LYS B N 1
ATOM 5377 C CA . LYS B 1 64 ? 2.703 30.953 25.766 1 96.44 64 LYS B CA 1
ATOM 5378 C C . LYS B 1 64 ? 3.465 30.656 27.062 1 96.44 64 LYS B C 1
ATOM 5380 O O . LYS B 1 64 ? 4.57 31.156 27.266 1 96.44 64 LYS B O 1
ATOM 5385 N N . GLU B 1 65 ? 2.879 29.828 27.828 1 96.88 65 GLU B N 1
ATOM 5386 C CA . GLU B 1 65 ? 3.521 29.453 29.078 1 96.88 65 GLU B CA 1
ATOM 5387 C C . GLU B 1 65 ? 4.633 28.438 28.844 1 96.88 65 GLU B C 1
ATOM 5389 O O . GLU B 1 65 ? 4.82 27.969 27.734 1 96.88 65 GLU B O 1
ATOM 5394 N N . GLU B 1 66 ? 5.395 28.25 29.938 1 96.31 66 GLU B N 1
ATOM 5395 C CA . GLU B 1 66 ? 6.418 27.203 29.859 1 96.31 66 GLU B CA 1
ATOM 5396 C C . GLU B 1 66 ? 5.785 25.828 29.766 1 96.31 66 GLU B C 1
ATOM 5398 O O . GLU B 1 66 ? 4.715 25.578 30.328 1 96.31 66 GLU B O 1
ATOM 5403 N N . SER B 1 67 ? 6.453 24.984 29.078 1 97.12 67 SER B N 1
ATOM 5404 C CA . SER B 1 67 ? 5.941 23.641 28.906 1 97.12 67 SER B CA 1
ATOM 5405 C C . SER B 1 67 ? 5.758 22.938 30.25 1 97.12 67 SER B C 1
ATOM 5407 O O . SER B 1 67 ? 6.691 22.859 31.047 1 97.12 67 SER B O 1
ATOM 5409 N N . PRO B 1 68 ? 4.609 22.438 30.516 1 97.81 68 PRO B N 1
ATOM 5410 C CA . PRO B 1 68 ? 4.363 21.688 31.75 1 97.81 68 PRO B CA 1
ATOM 5411 C C . PRO B 1 68 ? 4.859 20.25 31.672 1 97.81 68 PRO B C 1
ATOM 5413 O O . PRO B 1 68 ? 5.32 19.797 30.625 1 97.81 68 PRO B O 1
ATOM 5416 N N . THR B 1 69 ? 4.773 19.516 32.781 1 97.56 69 THR B N 1
ATOM 5417 C CA . THR B 1 69 ? 5.207 18.125 32.812 1 97.56 69 THR B CA 1
ATOM 5418 C C . THR B 1 69 ? 4.203 17.219 32.094 1 97.56 69 THR B C 1
ATOM 5420 O O . THR B 1 69 ? 4.508 16.062 31.781 1 97.56 69 THR B O 1
ATOM 5423 N N . THR B 1 70 ? 3.014 17.75 31.75 1 98.31 70 THR B N 1
ATOM 5424 C CA . THR B 1 70 ? 1.972 16.969 31.094 1 98.31 70 THR B CA 1
ATOM 5425 C C . THR B 1 70 ? 2.068 17.109 29.578 1 98.31 70 THR B C 1
ATOM 5427 O O . THR B 1 70 ? 1.126 16.766 28.844 1 98.31 70 THR B O 1
ATOM 5430 N N . ALA B 1 71 ? 3.109 17.703 29.062 1 98.44 71 ALA B N 1
ATOM 5431 C CA . ALA B 1 71 ? 3.322 17.812 27.625 1 98.44 71 ALA B CA 1
ATOM 5432 C C . ALA B 1 71 ? 4.797 17.641 27.281 1 98.44 71 ALA B C 1
ATOM 5434 O O . ALA B 1 71 ? 5.676 18.125 28 1 98.44 71 ALA B O 1
ATOM 5435 N N . ASN B 1 72 ? 5.082 16.953 26.25 1 98.62 72 ASN B N 1
ATOM 5436 C CA . ASN B 1 72 ? 6.438 16.891 25.719 1 98.62 72 ASN B CA 1
ATOM 5437 C C . ASN B 1 72 ? 6.961 18.266 25.344 1 98.62 72 ASN B C 1
ATOM 5439 O O . ASN B 1 72 ? 6.332 18.984 24.562 1 98.62 72 ASN B O 1
ATOM 5443 N N . PRO B 1 73 ? 8.117 18.625 25.875 1 98.5 73 PRO B N 1
ATOM 5444 C CA . PRO B 1 73 ? 8.578 20 25.641 1 98.5 73 PRO B CA 1
ATOM 5445 C C . PRO B 1 73 ? 8.875 20.281 24.172 1 98.5 73 PRO B C 1
ATOM 5447 O O . PRO B 1 73 ? 8.719 21.422 23.719 1 98.5 73 PRO B O 1
ATOM 5450 N N . SER B 1 74 ? 9.344 19.297 23.469 1 98.38 74 SER B N 1
ATOM 5451 C CA . SER B 1 74 ? 9.586 19.453 22.031 1 98.38 74 SER B CA 1
ATOM 5452 C C . SER B 1 74 ? 8.289 19.719 21.281 1 98.38 74 SER B C 1
ATOM 5454 O O . SER B 1 74 ? 8.234 20.594 20.406 1 98.38 74 SER B O 1
ATOM 5456 N N . LEU B 1 75 ? 7.258 18.953 21.547 1 98.62 75 LEU B N 1
ATOM 5457 C CA . LEU B 1 75 ? 5.961 19.188 20.922 1 98.62 75 LEU B CA 1
ATOM 5458 C C . LEU B 1 75 ? 5.383 20.531 21.344 1 98.62 75 LEU B C 1
ATOM 5460 O O . LEU B 1 75 ? 4.75 21.219 20.531 1 98.62 75 LEU B O 1
ATOM 5464 N N . TRP B 1 76 ? 5.531 20.859 22.625 1 98.69 76 TRP B N 1
ATOM 5465 C CA . TRP B 1 76 ? 5.074 22.156 23.109 1 98.69 76 TRP B CA 1
ATOM 5466 C C . TRP B 1 76 ? 5.691 23.297 22.281 1 98.69 76 TRP B C 1
ATOM 5468 O O . TRP B 1 76 ? 4.996 24.234 21.891 1 98.69 76 TRP B O 1
ATOM 5478 N N . ARG B 1 77 ? 7.008 23.219 22.078 1 98.38 77 ARG B N 1
ATOM 5479 C CA . ARG B 1 77 ? 7.715 24.188 21.25 1 98.38 77 ARG B CA 1
ATOM 5480 C C . ARG B 1 77 ? 7.105 24.281 19.859 1 98.38 77 ARG B C 1
ATOM 5482 O O . ARG B 1 77 ? 6.852 25.375 19.344 1 98.38 77 ARG B O 1
ATOM 5489 N N . GLN B 1 78 ? 6.887 23.141 19.234 1 98.44 78 GLN B N 1
ATOM 5490 C CA . GLN B 1 78 ? 6.293 23.078 17.891 1 98.44 78 GLN B CA 1
ATOM 5491 C C . GLN B 1 78 ? 4.891 23.672 17.891 1 98.44 78 GLN B C 1
ATOM 5493 O O . GLN B 1 78 ? 4.508 24.391 16.953 1 98.44 78 GLN B O 1
ATOM 5498 N N . SER B 1 79 ? 4.133 23.375 18.906 1 98.62 79 SER B N 1
ATOM 5499 C CA . SER B 1 79 ? 2.77 23.875 19 1 98.62 79 SER B CA 1
ATOM 5500 C C . SER B 1 79 ? 2.756 25.391 19.188 1 98.62 79 SER B C 1
ATOM 5502 O O . SER B 1 79 ? 1.882 26.078 18.656 1 98.62 79 SER B O 1
ATOM 5504 N N . ARG B 1 80 ? 3.693 25.906 19.938 1 98.06 80 ARG B N 1
ATOM 5505 C CA . ARG B 1 80 ? 3.838 27.359 20.078 1 98.06 80 ARG B CA 1
ATOM 5506 C C . ARG B 1 80 ? 4.074 28.016 18.734 1 98.06 80 ARG B C 1
ATOM 5508 O O . ARG B 1 80 ? 3.451 29.031 18.422 1 98.06 80 ARG B O 1
ATOM 5515 N N . LEU B 1 81 ? 4.977 27.453 18.031 1 98.31 81 LEU B N 1
ATOM 5516 C CA . LEU B 1 81 ? 5.324 27.984 16.719 1 98.31 81 LEU B CA 1
ATOM 5517 C C . LEU B 1 81 ? 4.141 27.906 15.758 1 98.31 81 LEU B C 1
ATOM 5519 O O . LEU B 1 81 ? 3.855 28.859 15.031 1 98.31 81 LEU B O 1
ATOM 5523 N N . SER B 1 82 ? 3.379 26.797 15.828 1 97.81 82 SER B N 1
ATOM 5524 C CA . SER B 1 82 ? 2.262 26.562 14.922 1 97.81 82 SER B CA 1
ATOM 5525 C C . SER B 1 82 ? 1.062 27.422 15.289 1 97.81 82 SER B C 1
ATOM 5527 O O . SER B 1 82 ? 0.205 27.703 14.445 1 97.81 82 SER B O 1
ATOM 5529 N N . ALA B 1 83 ? 0.992 27.875 16.5 1 97.44 83 ALA B N 1
ATOM 5530 C CA . ALA B 1 83 ? -0.148 28.656 16.969 1 97.44 83 ALA B CA 1
ATOM 5531 C C . ALA B 1 83 ? 0.009 30.141 16.609 1 97.44 83 ALA B C 1
ATOM 5533 O O . ALA B 1 83 ? -0.951 30.906 16.672 1 97.44 83 ALA B O 1
ATOM 5534 N N . LEU B 1 84 ? 1.199 30.516 16.203 1 97.56 84 LEU B N 1
ATOM 5535 C CA . LEU B 1 84 ? 1.378 31.875 15.727 1 97.56 84 LEU B CA 1
ATOM 5536 C C . LEU B 1 84 ? 0.469 32.156 14.531 1 97.56 84 LEU B C 1
ATOM 5538 O O . LEU B 1 84 ? 0.292 31.297 13.672 1 97.56 84 LEU B O 1
ATOM 5542 N N . HIS B 1 85 ? -0.223 33.344 14.602 1 97.62 85 HIS B N 1
ATOM 5543 C CA . HIS B 1 85 ? -1.227 33.594 13.57 1 97.62 85 HIS B CA 1
ATOM 5544 C C . HIS B 1 85 ? -1.155 35.031 13.07 1 97.62 85 HIS B C 1
ATOM 5546 O O . HIS B 1 85 ? -0.619 35.906 13.75 1 97.62 85 HIS B O 1
ATOM 5552 N N . GLY B 1 86 ? -1.674 35.188 11.852 1 98.38 86 GLY B N 1
ATOM 5553 C CA . GLY B 1 86 ? -1.739 36.531 11.242 1 98.38 86 GLY B CA 1
ATOM 5554 C C . GLY B 1 86 ? -1.361 36.5 9.773 1 98.38 86 GLY B C 1
ATOM 5555 O O . GLY B 1 86 ? -1.253 35.438 9.156 1 98.38 86 GLY B O 1
ATOM 5556 N N . LEU B 1 87 ? -1.388 37.719 9.195 1 98.75 87 LEU B N 1
ATOM 5557 C CA . LEU B 1 87 ? -0.835 37.969 7.867 1 98.75 87 LEU B CA 1
ATOM 5558 C C . LEU B 1 87 ? 0.656 38.281 7.949 1 98.75 87 LEU B C 1
ATOM 5560 O O . LEU B 1 87 ? 1.075 39.125 8.734 1 98.75 87 LEU B O 1
ATOM 5564 N N . PHE B 1 88 ? 1.417 37.562 7.199 1 98.88 88 PHE B N 1
ATOM 5565 C CA . PHE B 1 88 ? 2.867 37.719 7.199 1 98.88 88 PHE B CA 1
ATOM 5566 C C . PHE B 1 88 ? 3.383 38 5.793 1 98.88 88 PHE B C 1
ATOM 5568 O O . PHE B 1 88 ? 2.975 37.344 4.836 1 98.88 88 PHE B O 1
ATOM 5575 N N . LYS B 1 89 ? 4.199 38.938 5.676 1 98.88 89 LYS B N 1
ATOM 5576 C CA . LYS B 1 89 ? 4.938 39.156 4.434 1 98.88 89 LYS B CA 1
ATOM 5577 C C . LYS B 1 89 ? 6.117 38.188 4.324 1 98.88 89 LYS B C 1
ATOM 5579 O O . LYS B 1 89 ? 7.031 38.219 5.148 1 98.88 89 LYS B O 1
ATOM 5584 N N . VAL B 1 90 ? 6.102 37.375 3.383 1 98.81 90 VAL B N 1
ATOM 5585 C CA . VAL B 1 90 ? 7.211 36.469 3.145 1 98.81 90 VAL B CA 1
ATOM 5586 C C . VAL B 1 90 ? 8.336 37.188 2.416 1 98.81 90 VAL B C 1
ATOM 5588 O O . VAL B 1 90 ? 9.461 37.25 2.912 1 98.81 90 VAL B O 1
ATOM 5591 N N . VAL B 1 91 ? 8.039 37.656 1.253 1 98.56 91 VAL B N 1
ATOM 5592 C CA . VAL B 1 91 ? 8.828 38.594 0.447 1 98.56 91 VAL B CA 1
ATOM 5593 C C . VAL B 1 91 ? 7.914 39.594 -0.239 1 98.56 91 VAL B C 1
ATOM 5595 O O . VAL B 1 91 ? 6.691 39.5 -0.109 1 98.56 91 VAL B O 1
ATOM 5598 N N . LYS B 1 92 ? 8.539 40.562 -0.863 1 97.62 92 LYS B N 1
ATOM 5599 C CA . LYS B 1 92 ? 7.719 41.5 -1.593 1 97.62 92 LYS B CA 1
ATOM 5600 C C . LYS B 1 92 ? 6.797 40.812 -2.586 1 97.62 92 LYS B C 1
ATOM 5602 O O . LYS B 1 92 ? 7.254 40.031 -3.424 1 97.62 92 LYS B O 1
ATOM 5607 N N . GLY B 1 93 ? 5.48 40.969 -2.344 1 97.81 93 GLY B N 1
ATOM 5608 C CA . GLY B 1 93 ? 4.504 40.438 -3.281 1 97.81 93 GLY B CA 1
ATOM 5609 C C . GLY B 1 93 ? 3.953 39.094 -2.865 1 97.81 93 GLY B C 1
ATOM 5610 O O . GLY B 1 93 ? 3.012 38.594 -3.479 1 97.81 93 GLY B O 1
ATOM 5611 N N . ILE B 1 94 ? 4.57 38.469 -1.862 1 98.88 94 ILE B N 1
ATOM 5612 C CA . ILE B 1 94 ? 4.078 37.188 -1.39 1 98.88 94 ILE B CA 1
ATOM 5613 C C . ILE B 1 94 ? 3.768 37.25 0.103 1 98.88 94 ILE B C 1
ATOM 5615 O O . ILE B 1 94 ? 4.645 37.594 0.908 1 98.88 94 ILE B O 1
ATOM 5619 N N . TYR B 1 95 ? 2.564 36.969 0.459 1 98.81 95 TYR B N 1
ATOM 5620 C CA . TYR B 1 95 ? 2.082 37 1.835 1 98.81 95 TYR B CA 1
ATOM 5621 C C . TYR B 1 95 ? 1.438 35.688 2.225 1 98.81 95 TYR B C 1
ATOM 5623 O O . TYR B 1 95 ? 0.928 34.969 1.367 1 98.81 95 TYR B O 1
ATOM 5631 N N . GLN B 1 96 ? 1.459 35.344 3.479 1 98.81 96 GLN B N 1
ATOM 5632 C CA . GLN B 1 96 ? 0.801 34.156 3.992 1 98.81 96 GLN B CA 1
ATOM 5633 C C . GLN B 1 96 ? -0.105 34.5 5.176 1 98.81 96 GLN B C 1
ATOM 5635 O O . GLN B 1 96 ? 0.248 35.312 6.02 1 98.81 96 GLN B O 1
ATOM 5640 N N . VAL B 1 97 ? -1.244 33.969 5.168 1 98.75 97 VAL B N 1
ATOM 5641 C CA . VAL B 1 97 ? -2.053 33.938 6.383 1 98.75 97 VAL B CA 1
ATOM 5642 C C . VAL B 1 97 ? -1.847 32.594 7.09 1 98.75 97 VAL B C 1
ATOM 5644 O O . VAL B 1 97 ? -2.035 31.531 6.492 1 98.75 97 VAL B O 1
ATOM 5647 N N . ARG B 1 98 ? -1.467 32.625 8.344 1 98.31 98 ARG B N 1
ATOM 5648 C CA . ARG B 1 98 ? -1.239 31.453 9.18 1 98.31 98 ARG B CA 1
ATOM 5649 C C . ARG B 1 98 ? -2.121 31.484 10.422 1 98.31 98 ARG B C 1
ATOM 5651 O O . ARG B 1 98 ? -2.492 32.562 10.898 1 98.31 98 ARG B O 1
ATOM 5658 N N . GLY B 1 99 ? -2.438 30.312 10.914 1 96.94 99 GLY B N 1
ATOM 5659 C CA . GLY B 1 99 ? -3.139 30.188 12.18 1 96.94 99 GLY B CA 1
ATOM 5660 C C . GLY B 1 99 ? -4.641 30.359 12.055 1 96.94 99 GLY B C 1
ATOM 5661 O O . GLY B 1 99 ? -5.324 30.625 13.039 1 96.94 99 GLY B O 1
ATOM 5662 N N . LEU B 1 100 ? -5.188 30.344 10.875 1 96.88 100 LEU B N 1
ATOM 5663 C CA . LEU B 1 100 ? -6.629 30.391 10.641 1 96.88 100 LEU B CA 1
ATOM 5664 C C . LEU B 1 100 ? -7.16 29.016 10.25 1 96.88 100 LEU B C 1
ATOM 5666 O O . LEU B 1 100 ? -8.328 28.875 9.883 1 96.88 100 LEU B O 1
ATOM 5670 N N . ASP B 1 101 ? -6.359 28.031 10.266 1 95.69 101 ASP B N 1
ATOM 5671 C CA . ASP B 1 101 ? -6.641 26.625 9.938 1 95.69 101 ASP B CA 1
ATOM 5672 C C . ASP B 1 101 ? -5.426 25.75 10.211 1 95.69 101 ASP B C 1
ATOM 5674 O O . ASP B 1 101 ? -4.406 26.219 10.719 1 95.69 101 ASP B O 1
ATOM 5678 N N . LEU B 1 102 ? -5.617 24.422 9.891 1 97 102 LEU B N 1
ATOM 5679 C CA . LEU B 1 102 ? -4.473 23.516 9.961 1 97 102 LEU B CA 1
ATOM 5680 C C . LEU B 1 102 ? -3.371 23.953 9 1 97 102 LEU B C 1
ATOM 5682 O O . LEU B 1 102 ? -2.188 23.891 9.336 1 97 102 LEU B O 1
ATOM 5686 N N . SER B 1 103 ? -3.775 24.391 7.797 1 98 103 SER B N 1
ATOM 5687 C CA . SER B 1 103 ? -2.834 24.781 6.75 1 98 103 SER B CA 1
ATOM 5688 C C . SER B 1 103 ? -2.762 26.312 6.613 1 98 103 SER B C 1
ATOM 5690 O O . SER B 1 103 ? -3.502 27.031 7.281 1 98 103 SER B O 1
ATOM 5692 N N . ASN B 1 104 ? -1.783 26.75 5.852 1 98.44 104 ASN B N 1
ATOM 5693 C CA . ASN B 1 104 ? -1.618 28.156 5.477 1 98.44 104 ASN B CA 1
ATOM 5694 C C . ASN B 1 104 ? -2.236 28.453 4.109 1 98.44 104 ASN B C 1
ATOM 5696 O O . ASN B 1 104 ? -2.436 27.531 3.309 1 98.44 104 ASN B O 1
ATOM 5700 N N . THR B 1 105 ? -2.619 29.625 3.906 1 98.81 105 THR B N 1
ATOM 5701 C CA . THR B 1 105 ? -2.916 30.109 2.562 1 98.81 105 THR B CA 1
ATOM 5702 C C . THR B 1 105 ? -1.945 31.219 2.156 1 98.81 105 THR B C 1
ATOM 5704 O O . THR B 1 105 ? -1.521 32.031 2.992 1 98.81 105 THR B O 1
ATOM 5707 N N . THR B 1 106 ? -1.539 31.219 0.913 1 98.94 106 THR B N 1
ATOM 5708 C CA . THR B 1 106 ? -0.556 32.156 0.403 1 98.94 106 THR B CA 1
ATOM 5709 C C . THR B 1 106 ? -1.183 33.094 -0.641 1 98.94 106 THR B C 1
ATOM 5711 O O . THR B 1 106 ? -1.939 32.625 -1.502 1 98.94 106 THR B O 1
ATOM 5714 N N . PHE B 1 107 ? -0.886 34.375 -0.52 1 98.88 107 PHE B N 1
ATOM 5715 C CA . PHE B 1 107 ? -1.299 35.406 -1.454 1 98.88 107 PHE B CA 1
ATOM 5716 C C . PHE B 1 107 ? -0.116 35.875 -2.287 1 98.88 107 PHE B C 1
ATOM 5718 O O . PHE B 1 107 ? 0.878 36.375 -1.741 1 98.88 107 PHE B O 1
ATOM 5725 N N . VAL B 1 108 ? -0.208 35.719 -3.58 1 98.88 108 VAL B N 1
ATOM 5726 C CA . VAL B 1 108 ? 0.822 36.219 -4.488 1 98.88 108 VAL B CA 1
ATOM 5727 C C . VAL B 1 108 ? 0.288 37.406 -5.281 1 98.88 108 VAL B C 1
ATOM 5729 O O . VAL B 1 108 ? -0.566 37.25 -6.156 1 98.88 108 VAL B O 1
ATOM 5732 N N . GLU B 1 109 ? 0.827 38.562 -5.023 1 98.69 109 GLU B N 1
ATOM 5733 C CA . GLU B 1 109 ? 0.346 39.781 -5.652 1 98.69 109 GLU B CA 1
ATOM 5734 C C . GLU B 1 109 ? 0.906 39.938 -7.062 1 98.69 109 GLU B C 1
ATOM 5736 O O . GLU B 1 109 ? 2.113 39.812 -7.273 1 98.69 109 GLU B O 1
ATOM 5741 N N . GLY B 1 110 ? -0.019 40.125 -8.016 1 98.19 110 GLY B N 1
ATOM 5742 C CA . GLY B 1 110 ? 0.36 40.438 -9.391 1 98.19 110 GLY B CA 1
ATOM 5743 C C . GLY B 1 110 ? 0.162 41.906 -9.75 1 98.19 110 GLY B C 1
ATOM 5744 O O . GLY B 1 110 ? 0.306 42.781 -8.898 1 98.19 110 GLY B O 1
ATOM 5745 N N . ASP B 1 111 ? -0.073 42.156 -11.039 1 97.62 111 ASP B N 1
ATOM 5746 C CA . ASP B 1 111 ? -0.208 43.531 -11.547 1 97.62 111 ASP B CA 1
ATOM 5747 C C . ASP B 1 111 ? -1.509 44.188 -11.062 1 97.62 111 ASP B C 1
ATOM 5749 O O . ASP B 1 111 ? -1.527 45.344 -10.68 1 97.62 111 ASP B O 1
ATOM 5753 N N . LYS B 1 112 ? -2.57 43.344 -11.062 1 97.12 112 LYS B N 1
ATOM 5754 C CA . LYS B 1 112 ? -3.896 43.906 -10.82 1 97.12 112 LYS B CA 1
ATOM 5755 C C . LYS B 1 112 ? -4.559 43.25 -9.617 1 97.12 112 LYS B C 1
ATOM 5757 O O . LYS B 1 112 ? -5.434 43.844 -8.977 1 97.12 112 LYS B O 1
ATOM 5762 N N . GLY B 1 113 ? -4.168 42.125 -9.352 1 98.31 113 GLY B N 1
ATOM 5763 C CA . GLY B 1 113 ? -4.84 41.344 -8.32 1 98.31 113 GLY B CA 1
ATOM 5764 C C . GLY B 1 113 ? -3.916 40.375 -7.605 1 98.31 113 GLY B C 1
ATOM 5765 O O . GLY B 1 113 ? -2.736 40.656 -7.402 1 98.31 113 GLY B O 1
ATOM 5766 N N . VAL B 1 114 ? -4.57 39.25 -7.074 1 98.56 114 VAL B N 1
ATOM 5767 C CA . VAL B 1 114 ? -3.795 38.344 -6.258 1 98.56 114 VAL B CA 1
ATOM 5768 C C . VAL B 1 114 ? -4.117 36.906 -6.656 1 98.56 114 VAL B C 1
ATOM 5770 O O . VAL B 1 114 ? -5.242 36.594 -7.059 1 98.56 114 VAL B O 1
ATOM 5773 N N . THR B 1 115 ? -3.1 36.031 -6.691 1 98.75 115 THR B N 1
ATOM 5774 C CA . THR B 1 115 ? -3.246 34.594 -6.82 1 98.75 115 THR B CA 1
ATOM 5775 C C . THR B 1 115 ? -3.197 33.906 -5.449 1 98.75 115 THR B C 1
ATOM 5777 O O . THR B 1 115 ? -2.322 34.219 -4.637 1 98.75 115 THR B O 1
ATOM 5780 N N . ILE B 1 116 ? -4.18 33 -5.203 1 98.88 116 ILE B N 1
ATOM 5781 C CA . ILE B 1 116 ? -4.254 32.312 -3.924 1 98.88 116 ILE B CA 1
ATOM 5782 C C . ILE B 1 116 ? -3.725 30.891 -4.082 1 98.88 116 ILE B C 1
ATOM 5784 O O . ILE B 1 116 ? -4.16 30.156 -4.965 1 98.88 116 ILE B O 1
ATOM 5788 N N . ILE B 1 117 ? -2.766 30.484 -3.186 1 98.88 117 ILE B N 1
ATOM 5789 C CA . ILE B 1 117 ? -2.273 29.125 -3.146 1 98.88 117 ILE B CA 1
ATOM 5790 C C . ILE B 1 117 ? -2.832 28.406 -1.918 1 98.88 117 ILE B C 1
ATOM 5792 O O . ILE B 1 117 ? -2.586 28.828 -0.784 1 98.88 117 ILE B O 1
ATOM 5796 N N . ASP B 1 118 ? -3.605 27.297 -2.141 1 98.81 118 ASP B N 1
ATOM 5797 C CA . ASP B 1 118 ? -4.121 26.406 -1.106 1 98.81 118 ASP B CA 1
ATOM 5798 C C . ASP B 1 118 ? -5.074 27.141 -0.17 1 98.81 118 ASP B C 1
ATOM 5800 O O . ASP B 1 118 ? -4.684 27.562 0.926 1 98.81 118 ASP B O 1
ATOM 5804 N N . PRO B 1 119 ? -6.309 27.219 -0.519 1 98.44 119 PRO B N 1
ATOM 5805 C CA . PRO B 1 119 ? -7.309 28.062 0.129 1 98.44 119 PRO B CA 1
ATOM 5806 C C . PRO B 1 119 ? -7.848 27.453 1.425 1 98.44 119 PRO B C 1
ATOM 5808 O O . PRO B 1 119 ? -9.055 27.5 1.674 1 98.44 119 PRO B O 1
ATOM 5811 N N . LEU B 1 120 ? -7.027 26.766 2.225 1 98.31 120 LEU B N 1
ATOM 5812 C CA . LEU B 1 120 ? -7.352 26.266 3.559 1 98.31 120 LEU B CA 1
ATOM 5813 C C . LEU B 1 120 ? -8.414 25.172 3.494 1 98.31 120 LEU B C 1
ATOM 5815 O O . LEU B 1 120 ? -8.586 24.531 2.455 1 98.31 120 LEU B O 1
ATOM 5819 N N . THR B 1 121 ? -9.086 24.797 4.672 1 96.88 121 THR B N 1
ATOM 5820 C CA . THR B 1 121 ? -9.938 23.609 4.805 1 96.88 121 THR B CA 1
ATOM 5821 C C . THR B 1 121 ? -11.406 23.969 4.609 1 96.88 121 THR B C 1
ATOM 5823 O O . THR B 1 121 ? -12.188 23.172 4.102 1 96.88 121 THR B O 1
ATOM 5826 N N . SER B 1 122 ? -11.805 25.188 5.102 1 97.12 122 SER B N 1
ATOM 5827 C CA . SER B 1 122 ? -13.219 25.531 5.141 1 97.12 122 SER B CA 1
ATOM 5828 C C . SER B 1 122 ? -13.484 26.875 4.465 1 97.12 122 SER B C 1
ATOM 5830 O O . SER B 1 122 ? -12.656 27.781 4.539 1 97.12 122 SER B O 1
ATOM 5832 N N . ALA B 1 123 ? -14.656 27 3.896 1 97.62 123 ALA B N 1
ATOM 5833 C CA . ALA B 1 123 ? -15.047 28.25 3.252 1 97.62 123 ALA B CA 1
ATOM 5834 C C . ALA B 1 123 ? -15.008 29.406 4.238 1 97.62 123 ALA B C 1
ATOM 5836 O O . ALA B 1 123 ? -14.602 30.516 3.883 1 97.62 123 ALA B O 1
ATOM 5837 N N . GLU B 1 124 ? -15.391 29.172 5.48 1 98.06 124 GLU B N 1
ATOM 5838 C CA . GLU B 1 124 ? -15.453 30.219 6.496 1 98.06 124 GLU B CA 1
ATOM 5839 C C . GLU B 1 124 ? -14.055 30.734 6.84 1 98.06 124 GLU B C 1
ATOM 5841 O O . GLU B 1 124 ? -13.844 31.953 6.922 1 98.06 124 GLU B O 1
ATOM 5846 N N . THR B 1 125 ? -13.133 29.812 7.035 1 98.38 125 THR B N 1
ATOM 5847 C CA . THR B 1 125 ? -11.766 30.234 7.332 1 98.38 125 THR B CA 1
ATOM 5848 C C . THR B 1 125 ? -11.125 30.891 6.105 1 98.38 125 THR B C 1
ATOM 5850 O O . THR B 1 125 ? -10.32 31.812 6.234 1 98.38 125 THR B O 1
ATOM 5853 N N . GLY B 1 126 ? -11.484 30.391 4.914 1 98.62 126 GLY B N 1
ATOM 5854 C CA . GLY B 1 126 ? -11.031 31.047 3.701 1 98.62 126 GLY B CA 1
ATOM 5855 C C . GLY B 1 126 ? -11.477 32.5 3.605 1 98.62 126 GLY B C 1
ATOM 5856 O O . GLY B 1 126 ? -10.664 33.375 3.32 1 98.62 126 GLY B O 1
ATOM 5857 N N . ALA B 1 127 ? -12.742 32.719 3.869 1 98.38 127 ALA B N 1
ATOM 5858 C CA . ALA B 1 127 ? -13.281 34.062 3.846 1 98.38 127 ALA B CA 1
ATOM 5859 C C . ALA B 1 127 ? -12.586 34.938 4.875 1 98.38 127 ALA B C 1
ATOM 5861 O O . ALA B 1 127 ? -12.32 36.125 4.613 1 98.38 127 ALA B O 1
ATOM 5862 N N . ALA B 1 128 ? -12.359 34.375 6.047 1 98.56 128 ALA B N 1
ATOM 5863 C CA . ALA B 1 128 ? -11.672 35.125 7.102 1 98.56 128 ALA B CA 1
ATOM 5864 C C . ALA B 1 128 ? -10.258 35.5 6.68 1 98.56 128 ALA B C 1
ATOM 5866 O O . ALA B 1 128 ? -9.797 36.625 6.957 1 98.56 128 ALA B O 1
ATOM 5867 N N . ALA B 1 129 ? -9.562 34.625 6.047 1 98.69 129 ALA B N 1
ATOM 5868 C CA . ALA B 1 129 ? -8.203 34.875 5.578 1 98.69 129 ALA B CA 1
ATOM 5869 C C . ALA B 1 129 ? -8.18 35.969 4.516 1 98.69 129 ALA B C 1
ATOM 5871 O O . ALA B 1 129 ? -7.316 36.844 4.539 1 98.69 129 ALA B O 1
ATOM 5872 N N . LEU B 1 130 ? -9.086 35.875 3.562 1 98.69 130 LEU B N 1
ATOM 5873 C CA . LEU B 1 130 ? -9.188 36.875 2.523 1 98.69 130 LEU B CA 1
ATOM 5874 C C . LEU B 1 130 ? -9.469 38.25 3.131 1 98.69 130 LEU B C 1
ATOM 5876 O O . LEU B 1 130 ? -8.883 39.25 2.711 1 98.69 130 LEU B O 1
ATOM 5880 N N . SER B 1 131 ? -10.391 38.281 4.066 1 98.25 131 SER B N 1
ATOM 5881 C CA . SER B 1 131 ? -10.719 39.531 4.746 1 98.25 131 SER B CA 1
ATOM 5882 C C . SER B 1 131 ? -9.5 40.125 5.453 1 98.25 131 SER B C 1
ATOM 5884 O O . SER B 1 131 ? -9.25 41.344 5.375 1 98.25 131 SER B O 1
ATOM 5886 N N . LEU B 1 132 ? -8.789 39.25 6.16 1 98.44 132 LEU B N 1
ATOM 5887 C CA . LEU B 1 132 ? -7.59 39.719 6.859 1 98.44 132 LEU B CA 1
ATOM 5888 C C . LEU B 1 132 ? -6.578 40.312 5.875 1 98.44 132 LEU B C 1
ATOM 5890 O O . LEU B 1 132 ? -5.988 41.344 6.137 1 98.44 132 LEU B O 1
ATOM 5894 N N . TYR B 1 133 ? -6.316 39.656 4.781 1 98.56 133 TYR B N 1
ATOM 5895 C CA . TYR B 1 133 ? -5.418 40.156 3.746 1 98.56 133 TYR B CA 1
ATOM 5896 C C . TYR B 1 133 ? -5.875 41.5 3.23 1 98.56 133 TYR B C 1
ATOM 5898 O O . TYR B 1 133 ? -5.078 42.438 3.145 1 98.56 133 TYR B O 1
ATOM 5906 N N . ARG B 1 134 ? -7.152 41.625 2.904 1 98.38 134 ARG B N 1
ATOM 5907 C CA . ARG B 1 134 ? -7.688 42.844 2.305 1 98.38 134 ARG B CA 1
ATOM 5908 C C . ARG B 1 134 ? -7.652 44 3.295 1 98.38 134 ARG B C 1
ATOM 5910 O O . ARG B 1 134 ? -7.477 45.156 2.898 1 98.38 134 ARG B O 1
ATOM 5917 N N . GLU B 1 135 ? -7.805 43.688 4.527 1 98.06 135 GLU B N 1
ATOM 5918 C CA . GLU B 1 135 ? -7.691 44.719 5.562 1 98.06 135 GLU B CA 1
ATOM 5919 C C . GLU B 1 135 ? -6.328 45.406 5.516 1 98.06 135 GLU B C 1
ATOM 5921 O O . GLU B 1 135 ? -6.219 46.594 5.793 1 98.06 135 GLU B O 1
ATOM 5926 N N . HIS B 1 136 ? -5.309 44.719 5.129 1 98.06 136 HIS B N 1
ATOM 5927 C CA . HIS B 1 136 ? -3.955 45.25 5.258 1 98.06 136 HIS B CA 1
ATOM 5928 C C . HIS B 1 136 ? -3.352 45.562 3.889 1 98.06 136 HIS B C 1
ATOM 5930 O O . HIS B 1 136 ? -2.416 46.344 3.783 1 98.06 136 HIS B O 1
ATOM 5936 N N . ARG B 1 137 ? -3.906 44.906 2.84 1 97.38 137 ARG B N 1
ATOM 5937 C CA . ARG B 1 137 ? -3.262 45.031 1.536 1 97.38 137 ARG B CA 1
ATOM 5938 C C . ARG B 1 137 ? -4.223 45.594 0.499 1 97.38 137 ARG B C 1
ATOM 5940 O O . ARG B 1 137 ? -3.85 45.781 -0.657 1 97.38 137 ARG B O 1
ATOM 5947 N N . GLY B 1 138 ? -5.449 45.844 0.942 1 96.31 138 GLY B N 1
ATOM 5948 C CA . GLY B 1 138 ? -6.449 46.375 0.03 1 96.31 138 GLY B CA 1
ATOM 5949 C C . GLY B 1 138 ? -7.273 45.281 -0.648 1 96.31 138 GLY B C 1
ATOM 5950 O O . GLY B 1 138 ? -6.977 44.094 -0.525 1 96.31 138 GLY B O 1
ATOM 5951 N N . SER B 1 139 ? -8.281 45.75 -1.339 1 95.94 139 SER B N 1
ATOM 5952 C CA . SER B 1 139 ? -9.242 44.812 -1.955 1 95.94 139 SER B CA 1
ATOM 5953 C C . SER B 1 139 ? -8.805 44.438 -3.361 1 95.94 139 SER B C 1
ATOM 5955 O O . SER B 1 139 ? -9.516 44.688 -4.336 1 95.94 139 SER B O 1
ATOM 5957 N N . ARG B 1 140 ? -7.754 43.688 -3.473 1 95.88 140 ARG B N 1
ATOM 5958 C CA . ARG B 1 140 ? -7.285 43.125 -4.75 1 95.88 140 ARG B CA 1
ATOM 5959 C C . ARG B 1 140 ? -8.156 41.969 -5.211 1 95.88 140 ARG B C 1
ATOM 5961 O O . ARG B 1 140 ? -8.5 41.094 -4.418 1 95.88 140 ARG B O 1
ATOM 5968 N N . PRO B 1 141 ? -8.57 42.062 -6.453 1 97.38 141 PRO B N 1
ATOM 5969 C CA . PRO B 1 141 ? -9.359 40.906 -6.93 1 97.38 141 PRO B CA 1
ATOM 5970 C C . PRO B 1 141 ? -8.555 39.625 -7.016 1 97.38 141 PRO B C 1
ATOM 5972 O O . PRO B 1 141 ? -7.352 39.656 -7.309 1 97.38 141 PRO B O 1
ATOM 5975 N N . VAL B 1 142 ? -9.164 38.5 -6.773 1 98.69 142 VAL B N 1
ATOM 5976 C CA . VAL B 1 142 ? -8.523 37.219 -6.957 1 98.69 142 VAL B CA 1
ATOM 5977 C C . VAL B 1 142 ? -8.414 36.906 -8.445 1 98.69 142 VAL B C 1
ATOM 5979 O O . VAL B 1 142 ? -9.414 36.906 -9.164 1 98.69 142 VAL B O 1
ATOM 5982 N N . LYS B 1 143 ? -7.203 36.562 -8.883 1 98.44 143 LYS B N 1
ATOM 5983 C CA . LYS B 1 143 ? -6.949 36.375 -10.312 1 98.44 143 LYS B CA 1
ATOM 5984 C C . LYS B 1 143 ? -6.793 34.875 -10.633 1 98.44 143 LYS B C 1
ATOM 5986 O O . LYS B 1 143 ? -6.961 34.469 -11.781 1 98.44 143 LYS B O 1
ATOM 5991 N N . ALA B 1 144 ? -6.449 34.094 -9.641 1 98.81 144 ALA B N 1
ATOM 5992 C CA . ALA B 1 144 ? -6.324 32.656 -9.805 1 98.81 144 ALA B CA 1
ATOM 5993 C C . ALA B 1 144 ? -6.293 31.953 -8.445 1 98.81 144 ALA B C 1
ATOM 5995 O O . ALA B 1 144 ? -5.977 32.562 -7.43 1 98.81 144 ALA B O 1
ATOM 5996 N N . ILE B 1 145 ? -6.703 30.703 -8.453 1 98.88 145 ILE B N 1
ATOM 5997 C CA . ILE B 1 145 ? -6.496 29.781 -7.352 1 98.88 145 ILE B CA 1
ATOM 5998 C C . ILE B 1 145 ? -5.535 28.672 -7.781 1 98.88 145 ILE B C 1
ATOM 6000 O O . ILE B 1 145 ? -5.598 28.188 -8.914 1 98.88 145 ILE B O 1
ATOM 6004 N N . ILE B 1 146 ? -4.613 28.297 -6.918 1 98.88 146 ILE B N 1
ATOM 6005 C CA . ILE B 1 146 ? -3.738 27.172 -7.176 1 98.88 146 ILE B CA 1
ATOM 6006 C C . ILE B 1 146 ? -3.861 26.156 -6.043 1 98.88 146 ILE B C 1
ATOM 6008 O O . ILE B 1 146 ? -3.699 26.5 -4.871 1 98.88 146 ILE B O 1
ATOM 6012 N N . TYR B 1 147 ? -4.242 24.875 -6.391 1 98.75 147 TYR B N 1
ATOM 6013 C CA . TYR B 1 147 ? -4.125 23.75 -5.473 1 98.75 147 TYR B CA 1
ATOM 6014 C C . TYR B 1 147 ? -2.773 23.062 -5.621 1 98.75 147 TYR B C 1
ATOM 6016 O O . TYR B 1 147 ? -2.428 22.578 -6.703 1 98.75 147 TYR B O 1
ATOM 6024 N N . THR B 1 148 ? -2.064 22.984 -4.504 1 98.69 148 THR B N 1
ATOM 6025 C CA . THR B 1 148 ? -0.776 22.297 -4.602 1 98.69 148 THR B CA 1
ATOM 6026 C C . THR B 1 148 ? -0.962 20.781 -4.648 1 98.69 148 THR B C 1
ATOM 6028 O O . THR B 1 148 ? -0.162 20.078 -5.262 1 98.69 148 THR B O 1
ATOM 6031 N N . HIS B 1 149 ? -1.947 20.266 -3.879 1 97.5 149 HIS B N 1
ATOM 6032 C CA . HIS B 1 149 ? -2.195 18.828 -3.885 1 97.5 149 HIS B CA 1
ATOM 6033 C C . HIS B 1 149 ? -3.611 18.516 -3.414 1 97.5 149 HIS B C 1
ATOM 6035 O O . HIS B 1 149 ? -4.383 19.422 -3.094 1 97.5 149 HIS B O 1
ATOM 6041 N N . SER B 1 150 ? -3.973 17.266 -3.322 1 95.06 150 SER B N 1
ATOM 6042 C CA . SER B 1 150 ? -5.367 16.844 -3.357 1 95.06 150 SER B CA 1
ATOM 6043 C C . SER B 1 150 ? -5.914 16.625 -1.95 1 95.06 150 SER B C 1
ATOM 6045 O O . SER B 1 150 ? -6.855 15.852 -1.759 1 95.06 150 SER B O 1
ATOM 6047 N N . HIS B 1 151 ? -5.418 17.25 -0.915 1 94.25 151 HIS B N 1
ATOM 6048 C CA . HIS B 1 151 ? -5.969 17.125 0.431 1 94.25 151 HIS B CA 1
ATOM 6049 C C . HIS B 1 151 ? -6.941 18.266 0.731 1 94.25 151 HIS B C 1
ATOM 6051 O O . HIS B 1 151 ? -6.738 19.391 0.278 1 94.25 151 HIS B O 1
ATOM 6057 N N . ALA B 1 152 ? -7.871 18 1.527 1 93.81 152 ALA B N 1
ATOM 6058 C CA . ALA B 1 152 ? -8.984 18.922 1.776 1 93.81 152 ALA B CA 1
ATOM 6059 C C . ALA B 1 152 ? -8.5 20.219 2.393 1 93.81 152 ALA B C 1
ATOM 6061 O O . ALA B 1 152 ? -9.07 21.281 2.146 1 93.81 152 ALA B O 1
ATOM 6062 N N . ASP B 1 153 ? -7.465 20.141 3.188 1 95.88 153 ASP B N 1
ATOM 6063 C CA . ASP B 1 153 ? -6.984 21.359 3.832 1 95.88 153 ASP B CA 1
ATOM 6064 C C . ASP B 1 153 ? -6.23 22.25 2.842 1 95.88 153 ASP B C 1
ATOM 6066 O O . ASP B 1 153 ? -5.711 23.297 3.215 1 95.88 153 ASP B O 1
ATOM 6070 N N . HIS B 1 154 ? -6.227 21.906 1.538 1 97.62 154 HIS B N 1
ATOM 6071 C CA . HIS B 1 154 ? -5.562 22.734 0.526 1 97.62 154 HIS B CA 1
ATOM 6072 C C . HIS B 1 154 ? -6.535 23.125 -0.58 1 97.62 154 HIS B C 1
ATOM 6074 O O . HIS B 1 154 ? -6.16 23.859 -1.503 1 97.62 154 HIS B O 1
ATOM 6080 N N . PHE B 1 155 ? -7.746 22.656 -0.448 1 97.44 155 PHE B N 1
ATOM 6081 C CA . PHE B 1 155 ? -8.695 23.094 -1.468 1 97.44 155 PHE B CA 1
ATOM 6082 C C . PHE B 1 155 ? -10.039 23.422 -0.843 1 97.44 155 PHE B C 1
ATOM 6084 O O . PHE B 1 155 ? -10.859 24.125 -1.451 1 97.44 155 PHE B O 1
ATOM 6091 N N . GLY B 1 156 ? -10.328 23.016 0.331 1 96.75 156 GLY B N 1
ATOM 6092 C CA . GLY B 1 156 ? -11.664 23 0.905 1 96.75 156 GLY B CA 1
ATOM 6093 C C . GLY B 1 156 ? -12.25 24.375 1.11 1 96.75 156 GLY B C 1
ATOM 6094 O O . GLY B 1 156 ? -13.469 24.547 1.097 1 96.75 156 GLY B O 1
ATOM 6095 N N . GLY B 1 157 ? -11.414 25.359 1.321 1 98.12 157 GLY B N 1
ATOM 6096 C CA . GLY B 1 157 ? -11.875 26.719 1.611 1 98.12 157 GLY B CA 1
ATOM 6097 C C . GLY B 1 157 ? -12.078 27.562 0.367 1 98.12 157 GLY B C 1
ATOM 6098 O O . GLY B 1 157 ? -12.328 28.766 0.46 1 98.12 157 GLY B O 1
ATOM 6099 N N . VAL B 1 158 ? -12.031 27 -0.786 1 98.69 158 VAL B N 1
ATOM 6100 C CA . VAL B 1 158 ? -11.922 27.719 -2.051 1 98.69 158 VAL B CA 1
ATOM 6101 C C . VAL B 1 158 ? -13.109 28.656 -2.211 1 98.69 158 VAL B C 1
ATOM 6103 O O . VAL B 1 158 ? -12.961 29.766 -2.732 1 98.69 158 VAL B O 1
ATOM 6106 N N . LYS B 1 159 ? -14.234 28.359 -1.745 1 98.38 159 LYS B N 1
ATOM 6107 C CA . LYS B 1 159 ? -15.414 29.203 -1.94 1 98.38 159 LYS B CA 1
ATOM 6108 C C . LYS B 1 159 ? -15.445 30.359 -0.939 1 98.38 159 LYS B C 1
ATOM 6110 O O . LYS B 1 159 ? -16.328 31.219 -1.001 1 98.38 159 LYS B O 1
ATOM 6115 N N . GLY B 1 160 ? -14.562 30.344 -0.04 1 98.5 160 GLY B N 1
ATOM 6116 C CA . GLY B 1 160 ? -14.32 31.531 0.757 1 98.5 160 GLY B CA 1
ATOM 6117 C C . GLY B 1 160 ? -13.57 32.625 0.003 1 98.5 160 GLY B C 1
ATOM 6118 O O . GLY B 1 160 ? -13.539 33.781 0.429 1 98.5 160 GLY B O 1
ATOM 6119 N N . PHE B 1 161 ? -12.984 32.25 -1.133 1 98.69 161 PHE B N 1
ATOM 6120 C CA . PHE B 1 161 ? -12.148 33.156 -1.903 1 98.69 161 PHE B CA 1
ATOM 6121 C C . PHE B 1 161 ? -12.836 33.562 -3.201 1 98.69 161 PHE B C 1
ATOM 6123 O O . PHE B 1 161 ? -12.727 34.719 -3.645 1 98.69 161 PHE B O 1
ATOM 6130 N N . ILE B 1 162 ? -13.484 32.562 -3.832 1 98.5 162 ILE B N 1
ATOM 6131 C CA . ILE B 1 162 ? -14.102 32.844 -5.133 1 98.5 162 ILE B CA 1
ATOM 6132 C C . ILE B 1 162 ? -15.422 32.062 -5.234 1 98.5 162 ILE B C 1
ATOM 6134 O O . ILE B 1 162 ? -15.695 31.188 -4.43 1 98.5 162 ILE B O 1
ATOM 6138 N N . SER B 1 163 ? -16.219 32.469 -6.199 1 97.62 163 SER B N 1
ATOM 6139 C CA . SER B 1 163 ? -17.469 31.797 -6.48 1 97.62 163 SER B CA 1
ATOM 6140 C C . SER B 1 163 ? -17.344 30.891 -7.699 1 97.62 163 SER B C 1
ATOM 6142 O O . SER B 1 163 ? -16.438 31.047 -8.508 1 97.62 163 SER B O 1
ATOM 6144 N N . GLN B 1 164 ? -18.25 29.922 -7.738 1 96.19 164 GLN B N 1
ATOM 6145 C CA . GLN B 1 164 ? -18.312 29.047 -8.906 1 96.19 164 GLN B CA 1
ATOM 6146 C C . GLN B 1 164 ? -18.531 29.859 -10.18 1 96.19 164 GLN B C 1
ATOM 6148 O O . GLN B 1 164 ? -17.984 29.516 -11.234 1 96.19 164 GLN B O 1
ATOM 6153 N N . GLU B 1 165 ? -19.328 30.875 -10.141 1 96.62 165 GLU B N 1
ATOM 6154 C CA . GLU B 1 165 ? -19.656 31.719 -11.281 1 96.62 165 GLU B CA 1
ATOM 6155 C C . GLU B 1 165 ? -18.422 32.406 -11.859 1 96.62 165 GLU B C 1
ATOM 6157 O O . GLU B 1 165 ? -18.281 32.531 -13.078 1 96.62 165 GLU B O 1
ATOM 6162 N N . GLU B 1 166 ? -17.594 32.812 -10.945 1 97.44 166 GLU B N 1
ATOM 6163 C CA . GLU B 1 166 ? -16.359 33.469 -11.383 1 97.44 166 GLU B CA 1
ATOM 6164 C C . GLU B 1 166 ? -15.477 32.5 -12.164 1 97.44 166 GLU B C 1
ATOM 6166 O O . GLU B 1 166 ? -14.789 32.906 -13.109 1 97.44 166 GLU B O 1
ATOM 6171 N N . VAL B 1 167 ? -15.461 31.281 -11.805 1 97.62 167 VAL B N 1
ATOM 6172 C CA . VAL B 1 167 ? -14.664 30.266 -12.492 1 97.62 167 VAL B CA 1
ATOM 6173 C C . VAL B 1 167 ? -15.32 29.891 -13.812 1 97.62 167 VAL B C 1
ATOM 6175 O O . VAL B 1 167 ? -14.656 29.781 -14.844 1 97.62 167 VAL B O 1
ATOM 6178 N N . ASP B 1 168 ? -16.656 29.719 -13.789 1 95.31 168 ASP B N 1
ATOM 6179 C CA . ASP B 1 168 ? -17.406 29.328 -14.984 1 95.31 168 ASP B CA 1
ATOM 6180 C C . ASP B 1 168 ? -17.281 30.375 -16.078 1 95.31 168 ASP B C 1
ATOM 6182 O O . ASP B 1 168 ? -17.281 30.047 -17.266 1 95.31 168 ASP B O 1
ATOM 6186 N N . SER B 1 169 ? -17.203 31.594 -15.703 1 96.81 169 SER B N 1
ATOM 6187 C CA . SER B 1 169 ? -17.125 32.688 -16.656 1 96.81 169 SER B CA 1
ATOM 6188 C C . SER B 1 169 ? -15.711 32.812 -17.234 1 96.81 169 SER B C 1
ATOM 6190 O O . SER B 1 169 ? -15.5 33.531 -18.219 1 96.81 169 SER B O 1
ATOM 6192 N N . GLY B 1 170 ? -14.773 32.094 -16.656 1 95.69 170 GLY B N 1
ATOM 6193 C CA . GLY B 1 170 ? -13.391 32.156 -17.094 1 95.69 170 GLY B CA 1
ATOM 6194 C C . GLY B 1 170 ? -12.617 33.281 -16.453 1 95.69 170 GLY B C 1
ATOM 6195 O O . GLY B 1 170 ? -11.438 33.5 -16.75 1 95.69 170 GLY B O 1
ATOM 6196 N N . ALA B 1 171 ? -13.258 33.969 -15.539 1 96.12 171 ALA B N 1
ATOM 6197 C CA . ALA B 1 171 ? -12.633 35.125 -14.898 1 96.12 171 ALA B CA 1
ATOM 6198 C C . ALA B 1 171 ? -11.492 34.688 -13.977 1 96.12 171 ALA B C 1
ATOM 6200 O O . ALA B 1 171 ? -10.484 35.406 -13.859 1 96.12 171 ALA B O 1
ATOM 6201 N N . VAL B 1 172 ? -11.617 33.594 -13.312 1 98.31 172 VAL B N 1
ATOM 6202 C CA . VAL B 1 172 ? -10.625 33.125 -12.352 1 98.31 172 VAL B CA 1
ATOM 6203 C C . VAL B 1 172 ? -10.266 31.672 -12.664 1 98.31 172 VAL B C 1
ATOM 6205 O O . VAL B 1 172 ? -11.023 30.766 -12.344 1 98.31 172 VAL B O 1
ATOM 6208 N N . PRO B 1 173 ? -9.094 31.438 -13.219 1 98.44 173 PRO B N 1
ATOM 6209 C CA . PRO B 1 173 ? -8.656 30.047 -13.414 1 98.44 173 PRO B CA 1
ATOM 6210 C C . PRO B 1 173 ? -8.266 29.359 -12.109 1 98.44 173 PRO B C 1
ATOM 6212 O O . PRO B 1 173 ? -7.816 30.016 -11.172 1 98.44 173 PRO B O 1
ATOM 6215 N N . VAL B 1 174 ? -8.477 28.094 -12.039 1 98.75 174 VAL B N 1
ATOM 6216 C CA . VAL B 1 174 ? -8.039 27.234 -10.945 1 98.75 174 VAL B CA 1
ATOM 6217 C C . VAL B 1 174 ? -7.008 26.234 -11.453 1 98.75 174 VAL B C 1
ATOM 6219 O O . VAL B 1 174 ? -7.324 25.375 -12.273 1 98.75 174 VAL B O 1
ATOM 6222 N N . LEU B 1 175 ? -5.77 26.344 -10.984 1 98.81 175 LEU B N 1
ATOM 6223 C CA . LEU B 1 175 ? -4.672 25.484 -11.414 1 98.81 175 LEU B CA 1
ATOM 6224 C C . LEU B 1 175 ? -4.438 24.359 -10.406 1 98.81 175 LEU B C 1
ATOM 6226 O O . LEU B 1 175 ? -4.512 24.578 -9.195 1 98.81 175 LEU B O 1
ATOM 6230 N N . ALA B 1 176 ? -4.211 23.125 -10.852 1 98.81 176 ALA B N 1
ATOM 6231 C CA . ALA B 1 176 ? -3.9 21.984 -10.008 1 98.81 176 ALA B CA 1
ATOM 6232 C C . ALA B 1 176 ? -3.037 20.969 -10.75 1 98.81 176 ALA B C 1
ATOM 6234 O O . ALA B 1 176 ? -2.951 21 -11.984 1 98.81 176 ALA B O 1
ATOM 6235 N N . PRO B 1 177 ? -2.289 20.141 -10.055 1 98.62 177 PRO B N 1
ATOM 6236 C CA . PRO B 1 177 ? -1.51 19.109 -10.727 1 98.62 177 PRO B CA 1
ATOM 6237 C C . PRO B 1 177 ? -2.387 18.016 -11.344 1 98.62 177 PRO B C 1
ATOM 6239 O O . PRO B 1 177 ? -3.508 17.797 -10.891 1 98.62 177 PRO B O 1
ATOM 6242 N N . GLU B 1 178 ? -1.807 17.391 -12.32 1 97.38 178 GLU B N 1
ATOM 6243 C CA . GLU B 1 178 ? -2.48 16.281 -12.984 1 97.38 178 GLU B CA 1
ATOM 6244 C C . GLU B 1 178 ? -2.961 15.25 -11.969 1 97.38 178 GLU B C 1
ATOM 6246 O O . GLU B 1 178 ? -2.225 14.883 -11.047 1 97.38 178 GLU B O 1
ATOM 6251 N N . GLY B 1 179 ? -4.195 14.797 -12.164 1 95.62 179 GLY B N 1
ATOM 6252 C CA . GLY B 1 179 ? -4.758 13.75 -11.32 1 95.62 179 GLY B CA 1
ATOM 6253 C C . GLY B 1 179 ? -5.391 14.289 -10.055 1 95.62 179 GLY B C 1
ATOM 6254 O O . GLY B 1 179 ? -6 13.539 -9.289 1 95.62 179 GLY B O 1
ATOM 6255 N N . PHE B 1 180 ? -5.375 15.578 -9.844 1 96.5 180 PHE B N 1
ATOM 6256 C CA . PHE B 1 180 ? -5.832 16.219 -8.617 1 96.5 180 PHE B CA 1
ATOM 6257 C C . PHE B 1 180 ? -7.289 15.859 -8.328 1 96.5 180 PHE B C 1
ATOM 6259 O O . PHE B 1 180 ? -7.609 15.367 -7.246 1 96.5 180 PHE B O 1
ATOM 6266 N N . LEU B 1 181 ? -8.141 16.156 -9.242 1 94.06 181 LEU B N 1
ATOM 6267 C CA . LEU B 1 181 ? -9.57 16.016 -9.008 1 94.06 181 LEU B CA 1
ATOM 6268 C C . LEU B 1 181 ? -9.938 14.57 -8.695 1 94.06 181 LEU B C 1
ATOM 6270 O O . LEU B 1 181 ? -10.703 14.312 -7.762 1 94.06 181 LEU B O 1
ATOM 6274 N N . LYS B 1 182 ? -9.359 13.625 -9.414 1 91.38 182 LYS B N 1
ATOM 6275 C CA . LYS B 1 182 ? -9.609 12.203 -9.195 1 91.38 182 LYS B CA 1
ATOM 6276 C C . LYS B 1 182 ? -9.258 11.797 -7.766 1 91.38 182 LYS B C 1
ATOM 6278 O O . LYS B 1 182 ? -10.047 11.133 -7.094 1 91.38 182 LYS B O 1
ATOM 6283 N N . HIS B 1 183 ? -8.188 12.211 -7.32 1 91.81 183 HIS B N 1
ATOM 6284 C CA . HIS B 1 183 ? -7.699 11.789 -6.016 1 91.81 183 HIS B CA 1
ATOM 6285 C C . HIS B 1 183 ? -8.406 12.539 -4.891 1 91.81 183 HIS B C 1
ATOM 6287 O O . HIS B 1 183 ? -8.625 11.992 -3.811 1 91.81 183 HIS B O 1
ATOM 6293 N N . ALA B 1 184 ? -8.719 13.797 -5.109 1 92.06 184 ALA B N 1
ATOM 6294 C CA . ALA B 1 184 ? -9.445 14.594 -4.117 1 92.06 184 ALA B CA 1
ATOM 6295 C C . ALA B 1 184 ? -10.812 13.977 -3.816 1 92.06 184 ALA B C 1
ATOM 6297 O O . ALA B 1 184 ? -11.281 14.031 -2.678 1 92.06 184 ALA B O 1
ATOM 6298 N N . VAL B 1 185 ? -11.367 13.336 -4.805 1 88.31 185 VAL B N 1
ATOM 6299 C CA . VAL B 1 185 ? -12.727 12.812 -4.676 1 88.31 185 VAL B CA 1
ATOM 6300 C C . VAL B 1 185 ? -12.672 11.367 -4.184 1 88.31 185 VAL B C 1
ATOM 6302 O O . VAL B 1 185 ? -13.375 11.008 -3.234 1 88.31 185 VAL B O 1
ATOM 6305 N N . ALA B 1 186 ? -11.82 10.508 -4.727 1 83.19 186 ALA B N 1
ATOM 6306 C CA . ALA B 1 186 ? -11.766 9.078 -4.43 1 83.19 186 ALA B CA 1
ATOM 6307 C C . ALA B 1 186 ? -11.453 8.836 -2.957 1 83.19 186 ALA B C 1
ATOM 6309 O O . ALA B 1 186 ? -12.078 7.988 -2.316 1 83.19 186 ALA B O 1
ATOM 6310 N N . GLU B 1 187 ? -10.539 9.469 -2.459 1 78.31 187 GLU B N 1
ATOM 6311 C CA . GLU B 1 187 ? -10.102 9.281 -1.079 1 78.31 187 GLU B CA 1
ATOM 6312 C C . GLU B 1 187 ? -11.242 9.547 -0.098 1 78.31 187 GLU B C 1
ATOM 6314 O O . GLU B 1 187 ? -11.336 8.898 0.942 1 78.31 187 GLU B O 1
ATOM 6319 N N . ASN B 1 188 ? -12.109 10.383 -0.506 1 78.56 188 ASN B N 1
ATOM 6320 C CA . ASN B 1 188 ? -13.109 10.852 0.449 1 78.56 188 ASN B CA 1
ATOM 6321 C C . ASN B 1 188 ? -14.422 10.086 0.321 1 78.56 188 ASN B C 1
ATOM 6323 O O . ASN B 1 188 ? -15.32 10.25 1.145 1 78.56 188 ASN B O 1
ATOM 6327 N N . VAL B 1 189 ? -14.383 9.141 -0.668 1 81.5 189 VAL B N 1
ATOM 6328 C CA . VAL B 1 189 ? -15.703 8.57 -0.906 1 81.5 189 VAL B CA 1
ATOM 6329 C C . VAL B 1 189 ? -15.68 7.07 -0.629 1 81.5 189 VAL B C 1
ATOM 6331 O O . VAL B 1 189 ? -16.625 6.52 -0.074 1 81.5 189 VAL B O 1
ATOM 6334 N N . PHE B 1 190 ? -14.625 6.355 -0.831 1 87.94 190 PHE B N 1
ATOM 6335 C CA . PHE B 1 190 ? -14.609 4.902 -0.723 1 87.94 190 PHE B CA 1
ATOM 6336 C C . PHE B 1 190 ? -14.484 4.469 0.733 1 87.94 190 PHE B C 1
ATOM 6338 O O . PHE B 1 190 ? -15.359 3.771 1.257 1 87.94 190 PHE B O 1
ATOM 6345 N N . ALA B 1 191 ? -13.461 4.934 1.405 1 91.88 191 ALA B N 1
ATOM 6346 C CA . ALA B 1 191 ? -13.258 4.629 2.818 1 91.88 191 ALA B CA 1
ATOM 6347 C C . ALA B 1 191 ? -13.5 5.863 3.686 1 91.88 191 ALA B C 1
ATOM 6349 O O . ALA B 1 191 ? -12.945 5.98 4.777 1 91.88 191 ALA B O 1
ATOM 6350 N N . GLY B 1 192 ? -14.336 6.727 3.229 1 91.31 192 GLY B N 1
ATOM 6351 C CA . GLY B 1 192 ? -14.508 8.047 3.818 1 91.31 192 GLY B CA 1
ATOM 6352 C C . GLY B 1 192 ? -14.984 7.996 5.258 1 91.31 192 GLY B C 1
ATOM 6353 O O . GLY B 1 192 ? -14.492 8.742 6.105 1 91.31 192 GLY B O 1
ATOM 6354 N N . THR B 1 193 ? -15.961 7.102 5.543 1 93.69 193 THR B N 1
ATOM 6355 C CA . THR B 1 193 ? -16.516 7.02 6.891 1 93.69 193 THR B CA 1
ATOM 6356 C C . THR B 1 193 ? -15.445 6.578 7.887 1 93.69 193 THR B C 1
ATOM 6358 O O . THR B 1 193 ? -15.258 7.207 8.93 1 93.69 193 THR B O 1
ATOM 6361 N N . ALA B 1 194 ? -14.758 5.527 7.535 1 95.81 194 ALA B N 1
ATOM 6362 C CA . ALA B 1 194 ? -13.719 4.992 8.414 1 95.81 194 ALA B CA 1
ATOM 6363 C C . ALA B 1 194 ? -12.586 5.996 8.602 1 95.81 194 ALA B C 1
ATOM 6365 O O . ALA B 1 194 ? -12.102 6.203 9.711 1 95.81 194 ALA B O 1
ATOM 6366 N N . MET B 1 195 ? -12.164 6.648 7.582 1 95 195 MET B N 1
ATOM 6367 C CA . MET B 1 195 ? -11.062 7.602 7.625 1 95 195 MET B CA 1
ATOM 6368 C C . MET B 1 195 ? -11.438 8.828 8.453 1 95 195 MET B C 1
ATOM 6370 O O . MET B 1 195 ? -10.617 9.336 9.219 1 95 195 MET B O 1
ATOM 6374 N N . SER B 1 196 ? -12.648 9.289 8.305 1 94.31 196 SER B N 1
ATOM 6375 C CA . SER B 1 196 ? -13.094 10.461 9.047 1 94.31 196 SER B CA 1
ATOM 6376 C C . SER B 1 196 ? -13.18 10.172 10.539 1 94.31 196 SER B C 1
ATOM 6378 O O . SER B 1 196 ? -12.859 11.031 11.367 1 94.31 196 SER B O 1
ATOM 6380 N N . ARG B 1 197 ? -13.648 8.977 10.875 1 96.75 197 ARG B N 1
ATOM 6381 C CA . ARG B 1 197 ? -13.695 8.57 12.273 1 96.75 197 ARG B CA 1
ATOM 6382 C C . ARG B 1 197 ? -12.305 8.57 12.898 1 96.75 197 ARG B C 1
ATOM 6384 O O . ARG B 1 197 ? -12.117 9.07 14.008 1 96.75 197 ARG B O 1
ATOM 6391 N N . ARG B 1 198 ? -11.344 8.094 12.203 1 96.88 198 ARG B N 1
ATOM 6392 C CA . ARG B 1 198 ? -9.969 8.07 12.695 1 96.88 198 ARG B CA 1
ATOM 6393 C C . ARG B 1 198 ? -9.352 9.461 12.672 1 96.88 198 ARG B C 1
ATOM 6395 O O . ARG B 1 198 ? -8.523 9.797 13.523 1 96.88 198 ARG B O 1
ATOM 6402 N N . ALA B 1 199 ? -9.789 10.266 11.734 1 95.94 199 ALA B N 1
ATOM 6403 C CA . ALA B 1 199 ? -9.328 11.648 11.695 1 95.94 199 ALA B CA 1
ATOM 6404 C C . ALA B 1 199 ? -9.758 12.414 12.945 1 95.94 199 ALA B C 1
ATOM 6406 O O . ALA B 1 199 ? -9.039 13.289 13.422 1 95.94 199 ALA B O 1
ATOM 6407 N N . ALA B 1 200 ? -10.914 12.078 13.453 1 96.75 200 ALA B N 1
ATOM 6408 C CA . ALA B 1 200 ? -11.383 12.688 14.695 1 96.75 200 ALA B CA 1
ATOM 6409 C C . ALA B 1 200 ? -10.391 12.438 15.828 1 96.75 200 ALA B C 1
ATOM 6411 O O . ALA B 1 200 ? -10.156 13.32 16.656 1 96.75 200 ALA B O 1
ATOM 6412 N N . TYR B 1 201 ? -9.836 11.242 15.867 1 98.06 201 TYR B N 1
ATOM 6413 C CA . TYR B 1 201 ? -8.805 10.922 16.844 1 98.06 201 TYR B CA 1
ATOM 6414 C C . TYR B 1 201 ? -7.508 11.664 16.531 1 98.06 201 TYR B C 1
ATOM 6416 O O . TYR B 1 201 ? -6.902 12.266 17.422 1 98.06 201 TYR B O 1
ATOM 6424 N N . MET B 1 202 ? -7.145 11.68 15.297 1 97.75 202 MET B N 1
ATOM 6425 C CA . MET B 1 202 ? -5.844 12.156 14.844 1 97.75 202 MET B CA 1
ATOM 6426 C C . MET B 1 202 ? -5.672 13.641 15.133 1 97.75 202 MET B C 1
ATOM 6428 O O . MET B 1 202 ? -4.609 14.07 15.578 1 97.75 202 MET B O 1
ATOM 6432 N N . TYR B 1 203 ? -6.742 14.43 14.898 1 97.06 203 TYR B N 1
ATOM 6433 C CA . TYR B 1 203 ? -6.621 15.875 14.992 1 97.06 203 TYR B CA 1
ATOM 6434 C C . TYR B 1 203 ? -7.219 16.391 16.297 1 97.06 203 TYR B C 1
ATOM 6436 O O . TYR B 1 203 ? -7.008 17.547 16.672 1 97.06 203 TYR B O 1
ATOM 6444 N N . GLY B 1 204 ? -7.953 15.516 17.016 1 96.31 204 GLY B N 1
ATOM 6445 C CA . GLY B 1 204 ? -8.477 15.836 18.328 1 96.31 204 GLY B CA 1
ATOM 6446 C C . GLY B 1 204 ? -9.375 17.062 18.328 1 96.31 204 GLY B C 1
ATOM 6447 O O . GLY B 1 204 ? -9.352 17.844 19.281 1 96.31 204 GLY B O 1
ATOM 6448 N N . ALA B 1 205 ? -10.086 17.234 17.266 1 91.19 205 ALA B N 1
ATOM 6449 C CA . ALA B 1 205 ? -10.906 18.422 17.125 1 91.19 205 ALA B CA 1
ATOM 6450 C C . ALA B 1 205 ? -11.984 18.484 18.203 1 91.19 205 ALA B C 1
ATOM 6452 O O . ALA B 1 205 ? -12.461 19.562 18.562 1 91.19 205 ALA B O 1
ATOM 6453 N N . ALA B 1 206 ? -12.32 17.328 18.781 1 92 206 ALA B N 1
ATOM 6454 C CA . ALA B 1 206 ? -13.383 17.281 19.781 1 92 206 ALA B CA 1
ATOM 6455 C C . ALA B 1 206 ? -12.805 17.328 21.203 1 92 206 ALA B C 1
ATOM 6457 O O . ALA B 1 206 ? -13.555 17.406 22.172 1 92 206 ALA B O 1
ATOM 6458 N N . LEU B 1 207 ? -11.516 17.297 21.312 1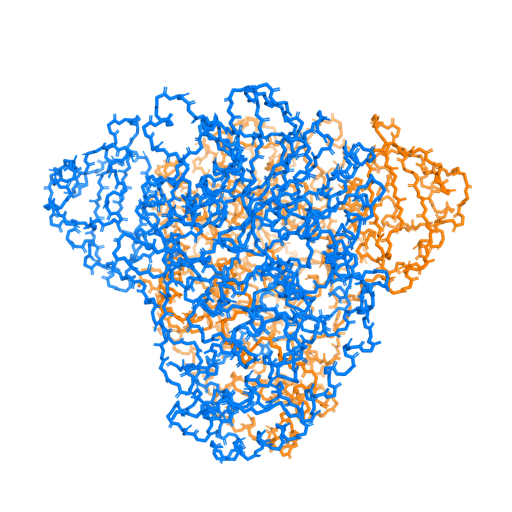 95.38 207 LEU B N 1
ATOM 6459 C CA . LEU B 1 207 ? -10.867 17.234 22.609 1 95.38 207 LEU B CA 1
ATOM 6460 C C . LEU B 1 207 ? -10.828 18.609 23.266 1 95.38 207 LEU B C 1
ATOM 6462 O O . LEU B 1 207 ? -10.781 19.625 22.578 1 95.38 207 LEU B O 1
ATOM 6466 N N . ASN B 1 208 ? -10.852 18.594 24.578 1 94.31 208 ASN B N 1
ATOM 6467 C CA . ASN B 1 208 ? -10.555 19.812 25.312 1 94.31 208 ASN B CA 1
ATOM 6468 C C . ASN B 1 208 ? -9.133 20.297 25.047 1 94.31 208 ASN B C 1
ATOM 6470 O O . ASN B 1 208 ? -8.211 19.484 24.953 1 94.31 208 ASN B O 1
ATOM 6474 N N . ARG B 1 209 ? -9.031 21.672 25 1 96.44 209 ARG B N 1
ATOM 6475 C CA . ARG B 1 209 ? -7.715 22.25 24.781 1 96.44 209 ARG B CA 1
ATOM 6476 C C . ARG B 1 209 ? -7.051 22.625 26.109 1 96.44 209 ARG B C 1
ATOM 6478 O O . ARG B 1 209 ? -7.711 23.094 27.031 1 96.44 209 ARG B O 1
ATOM 6485 N N . GLY B 1 210 ? -5.762 22.297 26.172 1 96.25 210 GLY B N 1
ATOM 6486 C CA . GLY B 1 210 ? -4.992 22.625 27.375 1 96.25 210 GLY B CA 1
ATOM 6487 C C . GLY B 1 210 ? -3.816 21.688 27.578 1 96.25 210 GLY B C 1
ATOM 6488 O O . GLY B 1 210 ? -3.625 20.734 26.828 1 96.25 210 GLY B O 1
ATOM 6489 N N . PRO B 1 211 ? -3.021 21.938 28.609 1 96.5 211 PRO B N 1
ATOM 6490 C CA . PRO B 1 211 ? -1.804 21.156 28.828 1 96.5 211 PRO B CA 1
ATOM 6491 C C . PRO B 1 211 ? -2.082 19.656 29 1 96.5 211 PRO B C 1
ATOM 6493 O O . PRO B 1 211 ? -1.213 18.828 28.719 1 96.5 211 PRO B O 1
ATOM 6496 N N . GLN B 1 212 ? -3.258 19.328 29.469 1 96.94 212 GLN B N 1
ATOM 6497 C CA . GLN B 1 212 ? -3.594 17.922 29.703 1 96.94 212 GLN B CA 1
ATOM 6498 C C . GLN B 1 212 ? -4.512 17.391 28.594 1 96.94 212 GLN B C 1
ATOM 6500 O O . GLN B 1 212 ? -5.066 16.297 28.719 1 96.94 212 GLN B O 1
ATOM 6505 N N . GLY B 1 213 ? -4.746 18.172 27.547 1 96.38 213 GLY B N 1
ATOM 6506 C CA . GLY B 1 213 ? -5.609 17.797 26.438 1 96.38 213 GLY B CA 1
ATOM 6507 C C . GLY B 1 213 ? -4.945 17.969 25.078 1 96.38 213 GLY B C 1
ATOM 6508 O O . GLY B 1 213 ? -3.803 17.547 24.875 1 96.38 213 GLY B O 1
ATOM 6509 N N . GLN B 1 214 ? -5.699 18.531 24.172 1 97.75 214 GLN B N 1
ATOM 6510 C CA . GLN B 1 214 ? -5.211 18.781 22.812 1 97.75 214 GLN B CA 1
ATOM 6511 C C . GLN B 1 214 ? -4.344 20.031 22.766 1 97.75 214 GLN B C 1
ATOM 6513 O O . GLN B 1 214 ? -4.754 21.094 23.234 1 97.75 214 GLN B O 1
ATOM 6518 N N . ILE B 1 215 ? -3.062 19.938 22.219 1 98.38 215 ILE B N 1
ATOM 6519 C CA . ILE B 1 215 ? -2.178 21.094 22.25 1 98.38 215 ILE B CA 1
ATOM 6520 C C . ILE B 1 215 ? -1.668 21.391 20.844 1 98.38 215 ILE B C 1
ATOM 6522 O O . ILE B 1 215 ? -0.931 22.359 20.641 1 98.38 215 ILE B O 1
ATOM 6526 N N . GLY B 1 216 ? -2.014 20.5 19.875 1 97.94 216 GLY B N 1
ATOM 6527 C CA . GLY B 1 216 ? -1.598 20.594 18.484 1 97.94 216 GLY B CA 1
ATOM 6528 C C . GLY B 1 216 ? -1.461 19.25 17.797 1 97.94 216 GLY B C 1
ATOM 6529 O O . GLY B 1 216 ? -1.455 18.219 18.469 1 97.94 216 GLY B O 1
ATOM 6530 N N . ALA B 1 217 ? -1.365 19.234 16.5 1 97.94 217 ALA B N 1
ATOM 6531 C CA . ALA B 1 217 ? -1.238 18 15.727 1 97.94 217 ALA B CA 1
ATOM 6532 C C . ALA B 1 217 ? 0.168 17.859 15.156 1 97.94 217 ALA B C 1
ATOM 6534 O O . ALA B 1 217 ? 0.477 16.875 14.492 1 97.94 217 ALA B O 1
ATOM 6535 N N . GLY B 1 218 ? 1.032 18.781 15.43 1 98 218 GLY B N 1
ATOM 6536 C CA . GLY B 1 218 ? 2.396 18.766 14.93 1 98 218 GLY B CA 1
ATOM 6537 C C . GLY B 1 218 ? 2.551 19.469 13.594 1 98 218 GLY B C 1
ATOM 6538 O O . GLY B 1 218 ? 3.521 20.188 13.375 1 98 218 GLY B O 1
ATOM 6539 N N . LEU B 1 219 ? 1.597 19.375 12.711 1 97.62 219 LEU B N 1
ATOM 6540 C CA . LEU B 1 219 ? 1.546 20 11.391 1 97.62 219 LEU B CA 1
ATOM 6541 C C . LEU B 1 219 ? 0.881 21.359 11.453 1 97.62 219 LEU B C 1
ATOM 6543 O O . LEU B 1 219 ? 1.147 22.234 10.617 1 97.62 219 LEU B O 1
ATOM 6547 N N . GLY B 1 220 ? 0.111 21.594 12.273 1 97.56 220 GLY B N 1
ATOM 6548 C CA . GLY B 1 220 ? -0.742 22.688 12.711 1 97.56 220 GLY B CA 1
ATOM 6549 C C . GLY B 1 220 ? -1.5 22.375 13.992 1 97.56 220 GLY B C 1
ATOM 6550 O O . GLY B 1 220 ? -1.173 21.422 14.695 1 97.56 220 GLY B O 1
ATOM 6551 N N . GLN B 1 221 ? -2.371 23.203 14.32 1 97.06 221 GLN B N 1
ATOM 6552 C CA . GLN B 1 221 ? -3.051 22.984 15.594 1 97.06 221 GLN B CA 1
ATOM 6553 C C . GLN B 1 221 ? -4.141 21.922 15.461 1 97.06 221 GLN B C 1
ATOM 6555 O O . GLN B 1 221 ? -4.156 20.953 16.219 1 97.06 221 GLN B O 1
ATOM 6560 N N . THR B 1 222 ? -5.047 22.031 14.633 1 96.81 222 THR B N 1
ATOM 6561 C CA . THR B 1 222 ? -6.145 21.109 14.352 1 96.81 222 THR B CA 1
ATOM 6562 C C . THR B 1 222 ? -6.84 21.484 13.047 1 96.81 222 THR B C 1
ATOM 6564 O O . THR B 1 222 ? -6.395 22.375 12.336 1 96.81 222 THR B O 1
ATOM 6567 N N . VAL B 1 223 ? -7.855 20.766 12.656 1 95.5 223 VAL B N 1
ATOM 6568 C CA . VAL B 1 223 ? -8.617 21.078 11.453 1 95.5 223 VAL B CA 1
ATOM 6569 C C . VAL B 1 223 ? -9.828 21.938 11.812 1 95.5 223 VAL B C 1
ATOM 6571 O O . VAL B 1 223 ? -10.414 21.766 12.883 1 95.5 223 VAL B O 1
ATOM 6574 N N . SER B 1 224 ? -10.148 22.859 10.906 1 96.06 224 SER B N 1
ATOM 6575 C CA . SER B 1 224 ? -11.406 23.578 11.094 1 96.06 224 SER B CA 1
ATOM 6576 C C . SER B 1 224 ? -12.609 22.688 10.828 1 96.06 224 SER B C 1
ATOM 6578 O O . SER B 1 224 ? -12.492 21.672 10.133 1 96.06 224 SER B O 1
ATOM 6580 N N . THR B 1 225 ? -13.758 23.016 11.406 1 94.94 225 THR B N 1
ATOM 6581 C CA . THR B 1 225 ? -14.93 22.156 11.32 1 94.94 225 THR B CA 1
ATOM 6582 C C . THR B 1 225 ? -16.031 22.828 10.492 1 94.94 225 THR B C 1
ATOM 6584 O O . THR B 1 225 ? -17.219 22.547 10.688 1 94.94 225 THR B O 1
ATOM 6587 N N . GLY B 1 226 ? -15.633 23.781 9.625 1 95.5 226 GLY B N 1
ATOM 6588 C CA . GLY B 1 226 ? -16.594 24.469 8.773 1 95.5 226 GLY B CA 1
ATOM 6589 C C . GLY B 1 226 ? -16.922 23.688 7.512 1 95.5 226 GLY B C 1
ATOM 6590 O O . GLY B 1 226 ? -16.922 22.453 7.512 1 95.5 226 GLY B O 1
ATOM 6591 N N . THR B 1 227 ? -17.297 24.422 6.438 1 95.06 227 THR B N 1
ATOM 6592 C CA . THR B 1 227 ? -17.797 23.828 5.203 1 95.06 227 THR B CA 1
ATOM 6593 C C . THR B 1 227 ? -16.641 23.547 4.238 1 95.06 227 THR B C 1
ATOM 6595 O O . THR B 1 227 ? -15.961 24.469 3.793 1 95.06 227 THR B O 1
ATOM 6598 N N . ILE B 1 228 ? -16.469 22.312 3.934 1 94.62 228 ILE B N 1
ATOM 6599 C CA . ILE B 1 228 ? -15.484 21.938 2.926 1 94.62 228 ILE B CA 1
ATOM 6600 C C . ILE B 1 228 ? -16.094 22.094 1.53 1 94.62 228 ILE B C 1
ATOM 6602 O O . ILE B 1 228 ? -17.156 21.547 1.242 1 94.62 228 ILE B O 1
ATOM 6606 N N . THR B 1 229 ? -15.453 22.828 0.707 1 96.44 229 THR B N 1
ATOM 6607 C CA . THR B 1 229 ? -15.922 23.062 -0.655 1 96.44 229 THR B CA 1
ATOM 6608 C C . THR B 1 229 ? -14.883 22.609 -1.672 1 96.44 229 THR B C 1
ATOM 6610 O O . THR B 1 229 ? -13.766 22.25 -1.301 1 96.44 229 THR B O 1
ATOM 6613 N N . LEU B 1 230 ? -15.234 22.516 -2.898 1 95.94 230 LEU B N 1
ATOM 6614 C CA . LEU B 1 230 ? -14.336 22.156 -3.99 1 95.94 230 LEU B CA 1
ATOM 6615 C C . LEU B 1 230 ? -14.812 22.766 -5.305 1 95.94 230 LEU B C 1
ATOM 6617 O O . LEU B 1 230 ? -15.992 22.656 -5.656 1 95.94 230 LEU B O 1
ATOM 6621 N N . ILE B 1 231 ? -13.992 23.484 -5.941 1 97.44 231 ILE B N 1
ATOM 6622 C CA . ILE B 1 231 ? -14.18 23.891 -7.328 1 97.44 231 ILE B CA 1
ATOM 6623 C C . ILE B 1 231 ? -13.172 23.172 -8.219 1 97.44 231 ILE B C 1
ATOM 6625 O O . ILE B 1 231 ? -11.977 23.172 -7.945 1 97.44 231 ILE B O 1
ATOM 6629 N N . ALA B 1 232 ? -13.656 22.469 -9.258 1 96.38 232 ALA B N 1
ATOM 6630 C CA . ALA B 1 232 ? -12.797 21.672 -10.148 1 96.38 232 ALA B CA 1
ATOM 6631 C C . ALA B 1 232 ? -11.742 22.562 -10.812 1 96.38 232 ALA B C 1
ATOM 6633 O O . ALA B 1 232 ? -12.031 23.703 -11.195 1 96.38 232 ALA B O 1
ATOM 6634 N N . PRO B 1 233 ? -10.516 22.031 -10.938 1 98 233 PRO B N 1
ATOM 6635 C CA . PRO B 1 233 ? -9.492 22.797 -11.656 1 98 233 PRO B CA 1
ATOM 6636 C C . PRO B 1 233 ? -9.867 23.062 -13.117 1 98 233 PRO B C 1
ATOM 6638 O O . PRO B 1 233 ? -10.516 22.219 -13.75 1 98 233 PRO B O 1
ATOM 6641 N N . THR B 1 234 ? -9.469 24.188 -13.633 1 98 234 THR B N 1
ATOM 6642 C CA . THR B 1 234 ? -9.703 24.547 -15.031 1 98 234 THR B CA 1
ATOM 6643 C C . THR B 1 234 ? -8.422 24.453 -15.844 1 98 234 THR B C 1
ATOM 6645 O O . THR B 1 234 ? -8.453 24.516 -17.078 1 98 234 THR B O 1
ATOM 6648 N N . ASP B 1 235 ? -7.27 24.406 -15.164 1 97.81 235 ASP B N 1
ATOM 6649 C CA . ASP B 1 235 ? -5.941 24.328 -15.758 1 97.81 235 ASP B CA 1
ATOM 6650 C C . ASP B 1 235 ? -5.066 23.312 -15.023 1 97.81 235 ASP B C 1
ATOM 6652 O O . ASP B 1 235 ? -4.793 23.469 -13.836 1 97.81 235 ASP B O 1
ATOM 6656 N N . GLU B 1 236 ? -4.543 22.266 -15.75 1 97.88 236 GLU B N 1
ATOM 6657 C CA . GLU B 1 236 ? -3.771 21.188 -15.125 1 97.88 236 GLU B CA 1
ATOM 6658 C C . GLU B 1 236 ? -2.297 21.281 -15.508 1 97.88 236 GLU B C 1
ATOM 6660 O O . GLU B 1 236 ? -1.963 21.422 -16.688 1 97.88 236 GLU B O 1
ATOM 6665 N N . ILE B 1 237 ? -1.439 21.266 -14.484 1 98.69 237 ILE B N 1
ATOM 6666 C CA . ILE B 1 237 ? -0.001 21.141 -14.695 1 98.69 237 ILE B CA 1
ATOM 6667 C C . ILE B 1 237 ? 0.373 19.672 -14.82 1 98.69 237 ILE B C 1
ATOM 6669 O O . ILE B 1 237 ? -0.007 18.844 -13.977 1 98.69 237 ILE B O 1
ATOM 6673 N N . THR B 1 238 ? 1.17 19.281 -15.844 1 97.62 238 THR B N 1
ATOM 6674 C CA . THR B 1 238 ? 1.326 17.859 -16.125 1 97.62 238 THR B CA 1
ATOM 6675 C C . THR B 1 238 ? 2.799 17.453 -16.109 1 97.62 238 THR B C 1
ATOM 6677 O O . THR B 1 238 ? 3.127 16.281 -15.992 1 97.62 238 THR B O 1
ATOM 6680 N N . LYS B 1 239 ? 3.678 18.453 -16.25 1 97.81 239 LYS B N 1
ATOM 6681 C CA . LYS B 1 239 ? 5.094 18.109 -16.359 1 97.81 239 LYS B CA 1
ATOM 6682 C C . LYS B 1 239 ? 5.953 19.109 -15.578 1 97.81 239 LYS B C 1
ATOM 6684 O O . LYS B 1 239 ? 5.621 20.281 -15.484 1 97.81 239 LYS B O 1
ATOM 6689 N N . THR B 1 240 ? 7.043 18.625 -15.078 1 98.38 240 THR B N 1
ATOM 6690 C CA . THR B 1 240 ? 8.047 19.5 -14.461 1 98.38 240 THR B CA 1
ATOM 6691 C C . THR B 1 240 ? 8.633 20.469 -15.484 1 98.38 240 THR B C 1
ATOM 6693 O O . THR B 1 240 ? 8.953 20.062 -16.609 1 98.38 240 THR B O 1
ATOM 6696 N N . GLY B 1 241 ? 8.773 21.656 -15.094 1 98.19 241 GLY B N 1
ATOM 6697 C CA . GLY B 1 241 ? 9.328 22.656 -15.984 1 98.19 241 GLY B CA 1
ATOM 6698 C C . GLY B 1 241 ? 8.266 23.516 -16.656 1 98.19 241 GLY B C 1
ATOM 6699 O O . GLY B 1 241 ? 8.57 24.562 -17.219 1 98.19 241 GLY B O 1
ATOM 6700 N N . GLU B 1 242 ? 7.004 23.062 -16.516 1 98.44 242 GLU B N 1
ATOM 6701 C CA . GLU B 1 242 ? 5.934 23.875 -17.078 1 98.44 242 GLU B CA 1
ATOM 6702 C C . GLU B 1 242 ? 5.863 25.234 -16.375 1 98.44 242 GLU B C 1
ATOM 6704 O O . GLU B 1 242 ? 6.121 25.344 -15.18 1 98.44 242 GLU B O 1
ATOM 6709 N N . GLU B 1 243 ? 5.492 26.25 -17.188 1 98.44 243 GLU B N 1
ATOM 6710 C CA . GLU B 1 243 ? 5.371 27.609 -16.672 1 98.44 243 GLU B CA 1
ATOM 6711 C C . GLU B 1 243 ? 3.979 28.172 -16.938 1 98.44 243 GLU B C 1
ATOM 6713 O O . GLU B 1 243 ? 3.312 27.781 -17.891 1 98.44 243 GLU B O 1
ATOM 6718 N N . ARG B 1 244 ? 3.514 29 -16.062 1 98.5 244 ARG B N 1
ATOM 6719 C CA . ARG B 1 244 ? 2.332 29.844 -16.219 1 98.5 244 ARG B CA 1
ATOM 6720 C C . ARG B 1 244 ? 2.625 31.281 -15.805 1 98.5 244 ARG B C 1
ATOM 6722 O O . ARG B 1 244 ? 3.449 31.516 -14.922 1 98.5 244 ARG B O 1
ATOM 6729 N N . ILE B 1 245 ? 2.029 32.188 -16.516 1 98.5 245 ILE B N 1
ATOM 6730 C CA . ILE B 1 245 ? 2.031 33.594 -16.109 1 98.5 245 ILE B CA 1
ATOM 6731 C C . ILE B 1 245 ? 0.613 34 -15.734 1 98.5 245 ILE B C 1
ATOM 6733 O O . ILE B 1 245 ? -0.289 34 -16.578 1 98.5 245 ILE B O 1
ATOM 6737 N N . VAL B 1 246 ? 0.415 34.312 -14.5 1 98.06 246 VAL B N 1
ATOM 6738 C CA . VAL B 1 246 ? -0.878 34.812 -14.023 1 98.06 246 VAL B CA 1
ATOM 6739 C C . VAL B 1 246 ? -0.748 36.25 -13.523 1 98.06 246 VAL B C 1
ATOM 6741 O O . VAL B 1 246 ? 0.002 36.5 -12.586 1 98.06 246 VAL B O 1
ATOM 6744 N N . ASP B 1 247 ? -1.488 37.156 -14.133 1 98.12 247 ASP B N 1
ATOM 6745 C CA . ASP B 1 247 ? -1.51 38.562 -13.734 1 98.12 247 ASP B CA 1
ATOM 6746 C C . ASP B 1 247 ? -0.094 39.125 -13.609 1 98.12 247 ASP B C 1
ATOM 6748 O O . ASP B 1 247 ? 0.229 39.781 -12.625 1 98.12 247 ASP B O 1
ATOM 6752 N N . GLY B 1 248 ? 0.773 38.75 -14.453 1 98.25 248 GLY B N 1
ATOM 6753 C CA . GLY B 1 248 ? 2.127 39.25 -14.539 1 98.25 248 GLY B CA 1
ATOM 6754 C C . GLY B 1 248 ? 3.129 38.469 -13.727 1 98.25 248 GLY B C 1
ATOM 6755 O O . GLY B 1 248 ? 4.336 38.719 -13.805 1 98.25 248 GLY B O 1
ATOM 6756 N N . VAL B 1 249 ? 2.73 37.5 -12.961 1 98.56 249 VAL B N 1
ATOM 6757 C CA . VAL B 1 249 ? 3.621 36.719 -12.109 1 98.56 249 VAL B CA 1
ATOM 6758 C C . VAL B 1 249 ? 4.004 35.438 -12.82 1 98.56 249 VAL B C 1
ATOM 6760 O O . VAL B 1 249 ? 3.141 34.594 -13.109 1 98.56 249 VAL B O 1
ATOM 6763 N N . ARG B 1 250 ? 5.238 35.281 -13.094 1 98.5 250 ARG B N 1
ATOM 6764 C CA . ARG B 1 250 ? 5.75 34.031 -13.695 1 98.5 250 ARG B CA 1
ATOM 6765 C C . ARG B 1 250 ? 5.949 32.969 -12.648 1 98.5 250 ARG B C 1
ATOM 6767 O O . ARG B 1 250 ? 6.516 33.219 -11.578 1 98.5 250 ARG B O 1
ATOM 6774 N N . MET B 1 251 ? 5.469 31.734 -12.93 1 98.81 251 MET B N 1
ATOM 6775 C CA . MET B 1 251 ? 5.613 30.578 -12.062 1 98.81 251 MET B CA 1
ATOM 6776 C C . MET B 1 251 ? 6.191 29.391 -12.828 1 98.81 251 MET B C 1
ATOM 6778 O O . MET B 1 251 ? 5.84 29.156 -13.984 1 98.81 251 MET B O 1
ATOM 6782 N N . GLU B 1 252 ? 7.129 28.719 -12.219 1 98.81 252 GLU B N 1
ATOM 6783 C CA . GLU B 1 252 ? 7.664 27.453 -12.711 1 98.81 252 GLU B CA 1
ATOM 6784 C C . GLU B 1 252 ? 7.258 26.297 -11.812 1 98.81 252 GLU B C 1
ATOM 6786 O O . GLU B 1 252 ? 7.477 26.344 -10.602 1 98.81 252 GLU B O 1
ATOM 6791 N N . PHE B 1 253 ? 6.66 25.266 -12.438 1 98.88 253 PHE B N 1
ATOM 6792 C CA . PHE B 1 253 ? 6.086 24.188 -11.633 1 98.88 253 PHE B CA 1
ATOM 6793 C C . PHE B 1 253 ? 6.984 22.953 -11.664 1 98.88 253 PHE B C 1
ATOM 6795 O O . PHE B 1 253 ? 7.645 22.688 -12.664 1 98.88 253 PHE B O 1
ATOM 6802 N N . GLN B 1 254 ? 7.07 22.219 -10.594 1 98.81 254 GLN B N 1
ATOM 6803 C CA . GLN B 1 254 ? 7.688 20.906 -10.477 1 98.81 254 GLN B CA 1
ATOM 6804 C C . GLN B 1 254 ? 6.676 19.859 -10.016 1 98.81 254 GLN B C 1
ATOM 6806 O O . GLN B 1 254 ? 6.055 20.016 -8.961 1 98.81 254 GLN B O 1
ATOM 6811 N N . MET B 1 255 ? 6.531 18.812 -10.828 1 98.62 255 MET B N 1
ATOM 6812 C CA . MET B 1 255 ? 5.645 17.734 -10.422 1 98.62 255 MET B CA 1
ATOM 6813 C C . MET B 1 255 ? 6.301 16.859 -9.344 1 98.62 255 MET B C 1
ATOM 6815 O O . MET B 1 255 ? 7.504 16.594 -9.406 1 98.62 255 MET B O 1
ATOM 6819 N N . ALA B 1 256 ? 5.598 16.438 -8.344 1 98.19 256 ALA B N 1
ATOM 6820 C CA . ALA B 1 256 ? 6.086 15.57 -7.277 1 98.19 256 ALA B CA 1
ATOM 6821 C C . ALA B 1 256 ? 5.016 14.562 -6.859 1 98.19 256 ALA B C 1
ATOM 6823 O O . ALA B 1 256 ? 4.676 14.469 -5.676 1 98.19 256 ALA B O 1
ATOM 6824 N N . PRO B 1 257 ? 4.492 13.734 -7.805 1 96.62 257 PRO B N 1
ATOM 6825 C CA . PRO B 1 257 ? 3.43 12.781 -7.473 1 96.62 257 PRO B CA 1
ATOM 6826 C C . PRO B 1 257 ? 3.885 11.711 -6.48 1 96.62 257 PRO B C 1
ATOM 6828 O O . PRO B 1 257 ? 5.07 11.375 -6.426 1 96.62 257 PRO B O 1
ATOM 6831 N N . ASP B 1 258 ? 2.951 11.148 -5.633 1 94.25 258 ASP B N 1
ATOM 6832 C CA . ASP B 1 258 ? 3.092 10 -4.738 1 94.25 258 ASP B CA 1
ATOM 6833 C C . ASP B 1 258 ? 4.012 10.328 -3.564 1 94.25 258 ASP B C 1
ATOM 6835 O O . ASP B 1 258 ? 4.633 9.43 -2.988 1 94.25 258 ASP B O 1
ATOM 6839 N N . THR B 1 259 ? 4.199 11.602 -3.271 1 96.5 259 THR B N 1
ATOM 6840 C CA . THR B 1 259 ? 4.887 12.023 -2.055 1 96.5 259 THR B CA 1
ATOM 6841 C C . THR B 1 259 ? 3.889 12.25 -0.922 1 96.5 259 THR B C 1
ATOM 6843 O O . THR B 1 259 ? 3.332 11.297 -0.373 1 96.5 259 THR B O 1
ATOM 6846 N N . GLU B 1 260 ? 3.607 13.453 -0.598 1 95.44 260 GLU B N 1
ATOM 6847 C CA . GLU B 1 260 ? 2.605 13.719 0.43 1 95.44 260 GLU B CA 1
ATOM 6848 C C . GLU B 1 260 ? 1.21 13.32 -0.044 1 95.44 260 GLU B C 1
ATOM 6850 O O . GLU B 1 260 ? 0.375 12.898 0.756 1 95.44 260 GLU B O 1
ATOM 6855 N N . ALA B 1 261 ? 0.996 13.453 -1.296 1 94.69 261 ALA B N 1
ATOM 6856 C CA . ALA B 1 261 ? -0.257 13.07 -1.942 1 94.69 261 ALA B CA 1
ATOM 6857 C C . ALA B 1 261 ? 0.002 12.414 -3.295 1 94.69 261 ALA B C 1
ATOM 6859 O O . ALA B 1 261 ? 1.068 12.594 -3.887 1 94.69 261 ALA B O 1
ATOM 6860 N N . PRO B 1 262 ? -0.954 11.609 -3.787 1 93.5 262 PRO B N 1
ATOM 6861 C CA . PRO B 1 262 ? -0.768 11.008 -5.109 1 93.5 262 PRO B CA 1
ATOM 6862 C C . PRO B 1 262 ? -0.567 12.047 -6.207 1 93.5 262 PRO B C 1
ATOM 6864 O O . PRO B 1 262 ? 0.109 11.773 -7.207 1 93.5 262 PRO B O 1
ATOM 6867 N N . SER B 1 263 ? -1.177 13.219 -6.02 1 96.06 263 SER B N 1
ATOM 6868 C CA . SER B 1 263 ? -1.047 14.359 -6.922 1 96.06 263 SER B CA 1
ATOM 6869 C C . SER B 1 263 ? -0.545 15.594 -6.184 1 96.06 263 SER B C 1
ATOM 6871 O O . SER B 1 263 ? -1.233 16.125 -5.309 1 96.06 263 SER B O 1
ATOM 6873 N N . GLU B 1 264 ? 0.649 16.031 -6.527 1 98 264 GLU B N 1
ATOM 6874 C CA . GLU B 1 264 ? 1.269 17.172 -5.848 1 98 264 GLU B CA 1
ATOM 6875 C C . GLU B 1 264 ? 2.305 17.844 -6.738 1 98 264 GLU B C 1
ATOM 6877 O O . GLU B 1 264 ? 2.869 17.219 -7.633 1 98 264 GLU B O 1
ATOM 6882 N N . MET B 1 265 ? 2.443 19.109 -6.543 1 98.81 265 MET B N 1
ATOM 6883 C CA . MET B 1 265 ? 3.432 19.891 -7.293 1 98.81 265 MET B CA 1
ATOM 6884 C 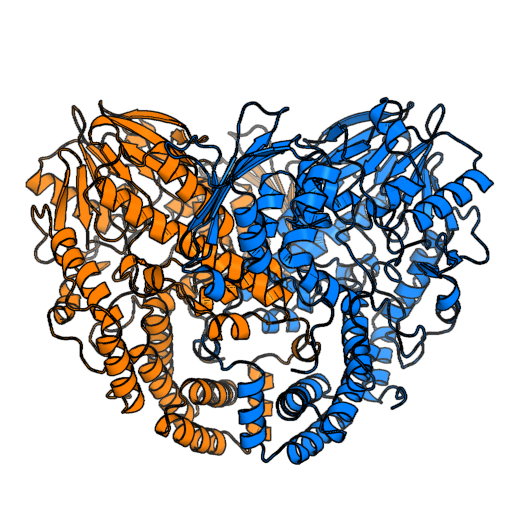C . MET B 1 265 ? 4.016 21 -6.434 1 98.81 265 MET B C 1
ATOM 6886 O O . MET B 1 265 ? 3.375 21.469 -5.488 1 98.81 265 MET B O 1
ATOM 6890 N N . LEU B 1 266 ? 5.25 21.375 -6.668 1 98.88 266 LEU B N 1
ATOM 6891 C CA . LEU B 1 266 ? 5.906 22.547 -6.098 1 98.88 266 LEU B CA 1
ATOM 6892 C C . LEU B 1 266 ? 5.891 23.719 -7.082 1 98.88 266 LEU B C 1
ATOM 6894 O O . LEU B 1 266 ? 5.68 23.516 -8.281 1 98.88 266 LEU B O 1
ATOM 6898 N N . ILE B 1 267 ? 6.129 24.953 -6.594 1 98.94 267 ILE B N 1
ATOM 6899 C CA . ILE B 1 267 ? 6.055 26.141 -7.422 1 98.94 267 ILE B CA 1
ATOM 6900 C C . ILE B 1 267 ? 7.25 27.047 -7.129 1 98.94 267 ILE B C 1
ATOM 6902 O O . ILE B 1 267 ? 7.488 27.422 -5.977 1 98.94 267 ILE B O 1
ATOM 6906 N N . TYR B 1 268 ? 7.973 27.438 -8.141 1 98.88 268 TYR B N 1
ATOM 6907 C CA . TYR B 1 268 ? 9.055 28.422 -8.023 1 98.88 268 TYR B CA 1
ATOM 6908 C C . TYR B 1 268 ? 8.672 29.75 -8.664 1 98.88 268 TYR B C 1
ATOM 6910 O O . TYR B 1 268 ? 8.141 29.766 -9.781 1 98.88 268 TYR B O 1
ATOM 6918 N N . PHE B 1 269 ? 8.852 30.844 -7.93 1 98.81 269 PHE B N 1
ATOM 6919 C CA . PHE B 1 269 ? 8.648 32.219 -8.391 1 98.81 269 PHE B CA 1
ATOM 6920 C C . PHE B 1 269 ? 9.984 32.906 -8.664 1 98.81 269 PHE B C 1
ATOM 6922 O O . PHE B 1 269 ? 10.555 33.531 -7.777 1 98.81 269 PHE B O 1
ATOM 6929 N N . PRO B 1 270 ? 10.359 32.906 -9.938 1 98.38 270 PRO B N 1
ATOM 6930 C CA . PRO B 1 270 ? 11.719 33.375 -10.25 1 98.38 270 PRO B CA 1
ATOM 6931 C C . PRO B 1 270 ? 11.945 34.844 -9.859 1 98.38 270 PRO B C 1
ATOM 6933 O O . PRO B 1 270 ? 13.008 35.188 -9.328 1 98.38 270 PRO B O 1
ATOM 6936 N N . GLU B 1 271 ? 11.008 35.719 -10.133 1 98 271 GLU B N 1
ATOM 6937 C CA . GLU B 1 271 ? 11.195 37.125 -9.859 1 98 271 GLU B CA 1
ATOM 6938 C C . GLU B 1 271 ? 11.305 37.406 -8.367 1 98 271 GLU B C 1
ATOM 6940 O O . GLU B 1 271 ? 12.102 38.25 -7.938 1 98 271 GLU B O 1
ATOM 6945 N N . ALA B 1 272 ? 10.57 36.688 -7.586 1 98.44 272 ALA B N 1
ATOM 6946 C CA . ALA B 1 272 ? 10.602 36.844 -6.137 1 98.44 272 ALA B CA 1
ATOM 6947 C C . ALA B 1 272 ? 11.688 35.969 -5.504 1 98.44 272 ALA B C 1
ATOM 6949 O O . ALA B 1 272 ? 11.969 36.094 -4.312 1 98.44 272 ALA B O 1
ATOM 6950 N N . LYS B 1 273 ? 12.32 35.062 -6.289 1 98.69 273 LYS B N 1
ATOM 6951 C CA . LYS B 1 273 ? 13.281 34.062 -5.809 1 98.69 273 LYS B CA 1
ATOM 6952 C C . LYS B 1 273 ? 12.719 33.281 -4.625 1 98.69 273 LYS B C 1
ATOM 6954 O O . LYS B 1 273 ? 13.375 33.156 -3.588 1 98.69 273 LYS B O 1
ATOM 6959 N N . ALA B 1 274 ? 11.492 32.844 -4.793 1 98.88 274 ALA B N 1
ATOM 6960 C CA . ALA B 1 274 ? 10.766 32.156 -3.736 1 98.88 274 ALA B CA 1
ATOM 6961 C C . ALA B 1 274 ? 10.281 30.781 -4.211 1 98.88 274 ALA B C 1
ATOM 6963 O O . ALA B 1 274 ? 9.844 30.641 -5.352 1 98.88 274 ALA B O 1
ATOM 6964 N N . LEU B 1 275 ? 10.5 29.781 -3.346 1 98.94 275 LEU B N 1
ATOM 6965 C CA . LEU B 1 275 ? 10.062 28.406 -3.629 1 98.94 275 LEU B CA 1
ATOM 6966 C C . LEU B 1 275 ? 8.93 28 -2.691 1 98.94 275 LEU B C 1
ATOM 6968 O O . LEU B 1 275 ? 9.086 28.047 -1.469 1 98.94 275 LEU B O 1
ATOM 6972 N N . CYS B 1 276 ? 7.77 27.703 -3.248 1 98.88 276 CYS B N 1
ATOM 6973 C CA . CYS B 1 276 ? 6.734 27.016 -2.496 1 98.88 276 CYS B CA 1
ATOM 6974 C C . CYS B 1 276 ? 6.953 25.5 -2.535 1 98.88 276 CYS B C 1
ATOM 6976 O O . CYS B 1 276 ? 6.738 24.859 -3.568 1 98.88 276 CYS B O 1
ATOM 6978 N N . ALA B 1 277 ? 7.305 24.938 -1.427 1 98.69 277 ALA B N 1
ATOM 6979 C CA . ALA B 1 277 ? 7.633 23.516 -1.361 1 98.69 277 ALA B CA 1
ATOM 6980 C C . ALA B 1 277 ? 6.387 22.672 -1.109 1 98.69 277 ALA B C 1
ATOM 6982 O O . ALA B 1 277 ? 6.48 21.469 -0.833 1 98.69 277 ALA B O 1
ATOM 6983 N N . ALA B 1 278 ? 5.207 23.359 -1.238 1 98 278 ALA B N 1
ATOM 6984 C CA . ALA B 1 278 ? 3.953 22.656 -0.951 1 98 278 ALA B CA 1
ATOM 6985 C C . ALA B 1 278 ? 4.027 21.922 0.382 1 98 278 ALA B C 1
ATOM 6987 O O . ALA B 1 278 ? 4.293 22.531 1.422 1 98 278 ALA B O 1
ATOM 6988 N N . GLU B 1 279 ? 3.977 20.578 0.331 1 97.25 279 GLU B N 1
ATOM 6989 C CA . GLU B 1 279 ? 4.047 19.859 1.6 1 97.25 279 GLU B CA 1
ATOM 6990 C C . GLU B 1 279 ? 5.191 18.859 1.602 1 97.25 279 GLU B C 1
ATOM 6992 O O . GLU B 1 279 ? 5.223 17.953 2.436 1 97.25 279 GLU B O 1
ATOM 6997 N N . ASP B 1 280 ? 6.117 19 0.688 1 98.06 280 ASP B N 1
ATOM 6998 C CA . ASP B 1 280 ? 7.191 18.031 0.553 1 98.06 280 ASP B CA 1
ATOM 6999 C C . ASP B 1 280 ? 8.367 18.375 1.467 1 98.06 280 ASP B C 1
ATOM 7001 O O . ASP B 1 280 ? 9.227 17.531 1.728 1 98.06 280 ASP B O 1
ATOM 7005 N N . ALA B 1 281 ? 8.461 19.641 1.85 1 98.38 281 ALA B N 1
ATOM 7006 C CA . ALA B 1 281 ? 9.445 20.078 2.842 1 98.38 281 ALA B CA 1
ATOM 7007 C C . ALA B 1 281 ? 8.82 21.062 3.832 1 98.38 281 ALA B C 1
ATOM 7009 O O . ALA B 1 281 ? 8.43 22.156 3.455 1 98.38 281 ALA B O 1
ATOM 7010 N N . THR B 1 282 ? 8.625 20.656 4.98 1 98.06 282 THR B N 1
ATOM 7011 C CA . THR B 1 282 ? 8.062 21.453 6.074 1 98.06 282 THR B CA 1
ATOM 7012 C C . THR B 1 282 ? 8.898 21.281 7.344 1 98.06 282 THR B C 1
ATOM 7014 O O . THR B 1 282 ? 9.977 20.688 7.309 1 98.06 282 THR B O 1
ATOM 7017 N N . HIS B 1 283 ? 8.508 21.906 8.438 1 98.25 283 HIS B N 1
ATOM 7018 C CA . HIS B 1 283 ? 9.258 21.844 9.68 1 98.25 283 HIS B CA 1
ATOM 7019 C C . HIS B 1 283 ? 8.852 20.641 10.523 1 98.25 283 HIS B C 1
ATOM 7021 O O . HIS B 1 283 ? 8.539 20.797 11.711 1 98.25 283 HIS B O 1
ATOM 7027 N N . THR B 1 284 ? 8.859 19.438 9.961 1 98.31 284 THR B N 1
ATOM 7028 C CA . THR B 1 284 ? 8.57 18.156 10.602 1 98.31 284 THR B CA 1
ATOM 7029 C C . THR B 1 284 ? 8.906 17 9.672 1 98.31 284 THR B C 1
ATOM 7031 O O . THR B 1 284 ? 9.078 17.188 8.469 1 98.31 284 THR B O 1
ATOM 7034 N N . PHE B 1 285 ? 9.141 15.812 10.211 1 98.19 285 PHE B N 1
ATOM 7035 C CA . PHE B 1 285 ? 9.055 14.562 9.461 1 98.19 285 PHE B CA 1
ATOM 7036 C C . PHE B 1 285 ? 7.598 14.211 9.172 1 98.19 285 PHE B C 1
ATOM 7038 O O . PHE B 1 285 ? 6.844 13.875 10.086 1 98.19 285 PHE B O 1
ATOM 7045 N N . HIS B 1 286 ? 7.234 14.266 7.945 1 97.62 286 HIS B N 1
ATOM 7046 C CA . HIS B 1 286 ? 5.836 14.062 7.582 1 97.62 286 HIS B CA 1
ATOM 7047 C C . HIS B 1 286 ? 5.457 12.586 7.648 1 97.62 286 HIS B C 1
ATOM 7049 O O . HIS B 1 286 ? 6.332 11.719 7.688 1 97.62 286 HIS B O 1
ATOM 7055 N N . ASN B 1 287 ? 4.148 12.297 7.672 1 96 287 ASN B N 1
ATOM 7056 C CA . ASN B 1 287 ? 3.631 10.938 7.66 1 96 287 ASN B CA 1
ATOM 7057 C C . ASN B 1 287 ? 3.938 10.234 6.34 1 96 287 ASN B C 1
ATOM 7059 O O . ASN B 1 287 ? 3.744 10.805 5.266 1 96 287 ASN B O 1
ATOM 7063 N N . LEU B 1 288 ? 4.395 9.023 6.504 1 97.81 288 LEU B N 1
ATOM 7064 C CA . LEU B 1 288 ? 4.457 8.18 5.32 1 97.81 288 LEU B CA 1
ATOM 7065 C C . LEU B 1 288 ? 3.23 7.273 5.23 1 97.81 288 LEU B C 1
ATOM 7067 O O . LEU B 1 288 ? 2.926 6.738 4.164 1 97.81 288 LEU B O 1
ATOM 7071 N N . LEU B 1 289 ? 2.596 7.055 6.301 1 97.44 289 LEU B N 1
ATOM 7072 C CA . LEU B 1 289 ? 1.239 6.539 6.449 1 97.44 289 LEU B CA 1
ATOM 7073 C C . LEU B 1 289 ? 0.468 7.324 7.504 1 97.44 289 LEU B C 1
ATOM 7075 O O . LEU B 1 289 ? 0.753 7.215 8.695 1 97.44 289 LEU B O 1
ATOM 7079 N N . THR B 1 290 ? -0.458 8.109 7.039 1 96.5 290 THR B N 1
ATOM 7080 C CA . THR B 1 290 ? -1.273 8.859 7.988 1 96.5 290 THR B CA 1
ATOM 7081 C C . THR B 1 290 ? -2.086 7.91 8.867 1 96.5 290 THR B C 1
ATOM 7083 O O . THR B 1 290 ? -2.598 6.895 8.391 1 96.5 290 THR B O 1
ATOM 7086 N N . LEU B 1 291 ? -2.229 8.203 10.125 1 97.5 291 LEU B N 1
ATOM 7087 C CA . LEU B 1 291 ? -2.83 7.301 11.094 1 97.5 291 LEU B CA 1
ATOM 7088 C C . LEU B 1 291 ? -4.344 7.23 10.906 1 97.5 291 LEU B C 1
ATOM 7090 O O . LEU B 1 291 ? -4.992 6.301 11.398 1 97.5 291 LEU B O 1
ATOM 7094 N N . ARG B 1 292 ? -4.898 8.188 10.219 1 95.38 292 ARG B N 1
ATOM 7095 C CA . ARG B 1 292 ? -6.316 8.094 9.875 1 95.38 292 ARG B CA 1
ATOM 7096 C C . ARG B 1 292 ? -6.555 7.055 8.789 1 95.38 292 ARG B C 1
ATOM 7098 O O . ARG B 1 292 ? -7.695 6.684 8.516 1 95.38 292 ARG B O 1
ATOM 7105 N N . GLY B 1 293 ? -5.543 6.66 8.102 1 94.06 293 GLY B N 1
ATOM 7106 C CA . GLY B 1 293 ? -5.637 5.66 7.043 1 94.06 293 GLY B CA 1
ATOM 7107 C C . GLY B 1 293 ? -5.512 6.25 5.652 1 94.06 293 GLY B C 1
ATOM 7108 O O . GLY B 1 293 ? -6.113 7.281 5.352 1 94.06 293 GLY B O 1
ATOM 7109 N N . ALA B 1 294 ? -4.762 5.656 4.824 1 91.81 294 ALA B N 1
ATOM 7110 C CA . ALA B 1 294 ? -4.52 5.969 3.42 1 91.81 294 ALA B CA 1
ATOM 7111 C C . ALA B 1 294 ? -3.51 5 2.809 1 91.81 294 ALA B C 1
ATOM 7113 O O . ALA B 1 294 ? -3.033 4.086 3.48 1 91.81 294 ALA B O 1
ATOM 7114 N N . LEU B 1 295 ? -3.275 5.188 1.555 1 91.19 295 LEU B N 1
ATOM 7115 C CA . LEU B 1 295 ? -2.189 4.449 0.92 1 91.19 295 LEU B CA 1
ATOM 7116 C C . LEU B 1 295 ? -0.839 4.883 1.481 1 91.19 295 LEU B C 1
ATOM 7118 O O . LEU B 1 295 ? -0.629 6.062 1.766 1 91.19 295 LEU B O 1
ATOM 7122 N N . VAL B 1 296 ? 0.102 3.943 1.683 1 95.56 296 VAL B N 1
ATOM 7123 C CA . VAL B 1 296 ? 1.449 4.273 2.135 1 95.56 296 VAL B CA 1
ATOM 7124 C C . VAL B 1 296 ? 2.158 5.113 1.075 1 95.56 296 VAL B C 1
ATOM 7126 O O . VAL B 1 296 ? 2.123 4.785 -0.113 1 95.56 296 VAL B O 1
ATOM 7129 N N . ARG B 1 297 ? 2.75 6.145 1.457 1 96.69 297 ARG B N 1
ATOM 7130 C CA . ARG B 1 297 ? 3.486 7.051 0.582 1 96.69 297 ARG B CA 1
ATOM 7131 C C . ARG B 1 297 ? 4.871 6.5 0.26 1 96.69 297 ARG B C 1
ATOM 7133 O O . ARG B 1 297 ? 5.305 5.512 0.855 1 96.69 297 ARG B O 1
ATOM 7140 N N . ASP B 1 298 ? 5.602 7.105 -0.756 1 95.62 298 ASP B N 1
ATOM 7141 C CA . ASP B 1 298 ? 6.887 6.605 -1.232 1 95.62 298 ASP B CA 1
ATOM 7142 C C . ASP B 1 298 ? 8.023 7.551 -0.848 1 95.62 298 ASP B C 1
ATOM 7144 O O . ASP B 1 298 ? 8.352 8.469 -1.601 1 95.62 298 ASP B O 1
ATOM 7148 N N . PRO B 1 299 ? 8.68 7.266 0.267 1 97.81 299 PRO B N 1
ATOM 7149 C CA . PRO B 1 299 ? 9.758 8.172 0.673 1 97.81 299 PRO B CA 1
ATOM 7150 C C . PRO B 1 299 ? 10.938 8.148 -0.29 1 97.81 299 PRO B C 1
ATOM 7152 O O . PRO B 1 299 ? 11.711 9.109 -0.347 1 97.81 299 PRO B O 1
ATOM 7155 N N . HIS B 1 300 ? 11.133 7.082 -1.045 1 96.81 300 HIS B N 1
ATOM 7156 C CA . HIS B 1 300 ? 12.188 7.035 -2.055 1 96.81 300 HIS B CA 1
ATOM 7157 C C . HIS B 1 300 ? 11.945 8.07 -3.148 1 96.81 300 HIS B C 1
ATOM 7159 O O . HIS B 1 300 ? 12.844 8.836 -3.49 1 96.81 300 HIS B O 1
ATOM 7165 N N . GLY B 1 301 ? 10.727 8.055 -3.676 1 96.94 301 GLY B N 1
ATOM 7166 C CA . GLY B 1 301 ? 10.359 9.086 -4.637 1 96.94 301 GLY B CA 1
ATOM 7167 C C . GLY B 1 301 ? 10.445 10.484 -4.062 1 96.94 301 GLY B C 1
ATOM 7168 O O . GLY B 1 301 ? 10.898 11.414 -4.738 1 96.94 301 GLY B O 1
ATOM 7169 N N . TRP B 1 302 ? 10.008 10.609 -2.842 1 98.31 302 TRP B N 1
ATOM 7170 C CA . TRP B 1 302 ? 10.039 11.883 -2.125 1 98.31 302 TRP B CA 1
ATOM 7171 C C . TRP B 1 302 ? 11.445 12.453 -2.092 1 98.31 302 TRP B C 1
ATOM 7173 O O . TRP B 1 302 ? 11.664 13.617 -2.459 1 98.31 302 TRP B O 1
ATOM 7183 N N . ALA B 1 303 ? 12.406 11.664 -1.704 1 98.44 303 ALA B N 1
ATOM 7184 C CA . ALA B 1 303 ? 13.797 12.086 -1.648 1 98.44 303 ALA B CA 1
ATOM 7185 C C . ALA B 1 303 ? 14.32 12.453 -3.037 1 98.44 303 ALA B C 1
ATOM 7187 O O . ALA B 1 303 ? 15.094 13.398 -3.188 1 98.44 303 ALA B O 1
ATOM 7188 N N . GLY B 1 304 ? 13.922 11.703 -4.031 1 98.25 304 GLY B N 1
ATOM 7189 C CA . GLY B 1 304 ? 14.297 12.016 -5.406 1 98.25 304 GLY B CA 1
ATOM 7190 C C . GLY B 1 304 ? 13.789 13.367 -5.871 1 98.25 304 GLY B C 1
ATOM 7191 O O . GLY B 1 304 ? 14.523 14.117 -6.52 1 98.25 304 GLY B O 1
ATOM 7192 N N . TYR B 1 305 ? 12.555 13.68 -5.535 1 98.5 305 TYR B N 1
ATOM 7193 C CA . TYR B 1 305 ? 11.969 14.961 -5.922 1 98.5 305 TYR B CA 1
ATOM 7194 C C . TYR B 1 305 ? 12.656 16.109 -5.199 1 98.5 305 TYR B C 1
ATOM 7196 O O . TYR B 1 305 ? 12.836 17.188 -5.77 1 98.5 305 TYR B O 1
ATOM 7204 N N . LEU B 1 306 ? 13.016 15.922 -3.955 1 98.75 306 LEU B N 1
ATOM 7205 C CA . LEU B 1 306 ? 13.727 16.969 -3.232 1 98.75 306 LEU B CA 1
ATOM 7206 C C . LEU B 1 306 ? 15.133 17.172 -3.799 1 98.75 306 LEU B C 1
ATOM 7208 O O . LEU B 1 306 ? 15.656 18.281 -3.809 1 98.75 306 LEU B O 1
ATOM 7212 N N . THR B 1 307 ? 15.742 16.078 -4.266 1 98.38 307 THR B N 1
ATOM 7213 C CA . THR B 1 307 ? 17 16.219 -4.996 1 98.38 307 THR B CA 1
ATOM 7214 C C . THR B 1 307 ? 16.812 17.062 -6.242 1 98.38 307 THR B C 1
ATOM 7216 O O . THR B 1 307 ? 17.594 17.984 -6.5 1 98.38 307 THR B O 1
ATOM 7219 N N . GLU B 1 308 ? 15.773 16.75 -6.961 1 98.12 308 GLU B N 1
ATOM 7220 C CA . GLU B 1 308 ? 15.445 17.531 -8.156 1 98.12 308 GLU B CA 1
ATOM 7221 C C . GLU B 1 308 ? 15.172 18.984 -7.809 1 98.12 308 GLU B C 1
ATOM 7223 O O . GLU B 1 308 ? 15.57 19.891 -8.547 1 98.12 308 GLU B O 1
ATOM 7228 N N . THR B 1 309 ? 14.508 19.234 -6.707 1 98.75 309 THR B N 1
ATOM 7229 C CA . THR B 1 309 ? 14.227 20.578 -6.238 1 98.75 309 THR B CA 1
ATOM 7230 C C . THR B 1 309 ? 15.523 21.359 -6.012 1 98.75 309 THR B C 1
ATOM 7232 O O . THR B 1 309 ? 15.641 22.516 -6.422 1 98.75 309 THR B O 1
ATOM 7235 N N . ILE B 1 310 ? 16.453 20.766 -5.328 1 98.19 310 ILE B N 1
ATOM 7236 C CA . ILE B 1 310 ? 17.75 21.391 -5.039 1 98.19 310 ILE B CA 1
ATOM 7237 C C . ILE B 1 310 ? 18.484 21.656 -6.344 1 98.19 310 ILE B C 1
ATOM 7239 O O . ILE B 1 310 ? 19.094 22.719 -6.516 1 98.19 310 ILE B O 1
ATOM 7243 N N . ASP B 1 311 ? 18.406 20.719 -7.301 1 97.31 311 ASP B N 1
ATOM 7244 C CA . ASP B 1 311 ? 19.078 20.875 -8.594 1 97.31 311 ASP B CA 1
ATOM 7245 C C . ASP B 1 311 ? 18.484 22.047 -9.367 1 97.31 311 ASP B C 1
ATOM 7247 O O . ASP B 1 311 ? 19.234 22.797 -10.023 1 97.31 311 ASP B O 1
ATOM 7251 N N . MET B 1 312 ? 17.203 22.141 -9.336 1 97.69 312 MET B N 1
ATOM 7252 C CA . MET B 1 312 ? 16.5 23.109 -10.156 1 97.69 312 MET B CA 1
ATOM 7253 C C . MET B 1 312 ? 16.578 24.5 -9.531 1 97.69 312 MET B C 1
ATOM 7255 O O . MET B 1 312 ? 16.75 25.5 -10.242 1 97.69 312 MET B O 1
ATOM 7259 N N . PHE B 1 313 ? 16.5 24.609 -8.195 1 98.06 313 PHE B N 1
ATOM 7260 C CA . PHE B 1 313 ? 16.219 25.906 -7.602 1 98.06 313 PHE B CA 1
ATOM 7261 C C . PHE B 1 313 ? 17.25 26.266 -6.543 1 98.06 313 PHE B C 1
ATOM 7263 O O . PHE B 1 313 ? 17.297 27.391 -6.059 1 98.06 313 PHE B O 1
ATOM 7270 N N . GLY B 1 314 ? 18.062 25.281 -6.176 1 95.81 314 GLY B N 1
ATOM 7271 C CA . GLY B 1 314 ? 19.109 25.562 -5.211 1 95.81 314 GLY B CA 1
ATOM 7272 C C . GLY B 1 314 ? 20.047 26.688 -5.641 1 95.81 314 GLY B C 1
ATOM 7273 O O . GLY B 1 314 ? 20.484 26.719 -6.789 1 95.81 314 GLY B O 1
ATOM 7274 N N . GLY B 1 315 ? 20.328 27.562 -4.754 1 94.88 315 GLY B N 1
ATOM 7275 C CA . GLY B 1 315 ? 21.156 28.719 -5.074 1 94.88 315 GLY B CA 1
ATOM 7276 C C . GLY B 1 315 ? 20.391 29.844 -5.73 1 94.88 315 GLY B C 1
ATOM 7277 O O . GLY B 1 315 ? 20.844 31 -5.758 1 94.88 315 GLY B O 1
ATOM 7278 N N . LYS B 1 316 ? 19.234 29.547 -6.207 1 97.44 316 LYS B N 1
ATOM 7279 C CA . LYS B 1 316 ? 18.359 30.562 -6.832 1 97.44 316 LYS B CA 1
ATOM 7280 C C . LYS B 1 316 ? 17.312 31.062 -5.852 1 97.44 316 LYS B C 1
ATOM 7282 O O . LYS B 1 316 ? 17.062 32.25 -5.758 1 97.44 316 LYS B O 1
ATOM 7287 N N . ALA B 1 317 ? 16.688 30.125 -5.16 1 98.69 317 ALA B N 1
ATOM 7288 C CA . ALA B 1 317 ? 15.664 30.484 -4.191 1 98.69 317 ALA B CA 1
ATOM 7289 C C . ALA B 1 317 ? 16.281 31.141 -2.953 1 98.69 317 ALA B C 1
ATOM 7291 O O . ALA B 1 317 ? 17.234 30.594 -2.375 1 98.69 317 ALA B O 1
ATOM 7292 N N . GLU B 1 318 ? 15.75 32.219 -2.592 1 98.69 318 GLU B N 1
ATOM 7293 C CA . GLU B 1 318 ? 16.234 32.906 -1.412 1 98.69 318 GLU B CA 1
ATOM 7294 C C . GLU B 1 318 ? 15.289 32.719 -0.229 1 98.69 318 GLU B C 1
ATOM 7296 O O . GLU B 1 318 ? 15.617 33.094 0.899 1 98.69 318 GLU B O 1
ATOM 7301 N N . VAL B 1 319 ? 14.156 32.188 -0.505 1 98.81 319 VAL B N 1
ATOM 7302 C CA . VAL B 1 319 ? 13.203 31.828 0.533 1 98.81 319 VAL B CA 1
ATOM 7303 C C . VAL B 1 319 ? 12.43 30.578 0.103 1 98.81 319 VAL B C 1
ATOM 7305 O O . VAL B 1 319 ? 12.148 30.391 -1.083 1 98.81 319 VAL B O 1
ATOM 7308 N N . VAL B 1 320 ? 12.211 29.641 1.034 1 98.88 320 VAL B N 1
ATOM 7309 C CA . VAL B 1 320 ? 11.312 28.5 0.822 1 98.88 320 VAL B CA 1
ATOM 7310 C C . VAL B 1 320 ? 10.172 28.562 1.834 1 98.88 320 VAL B C 1
ATOM 7312 O O . VAL B 1 320 ? 10.398 28.797 3.021 1 98.88 320 VAL B O 1
ATOM 7315 N N . PHE B 1 321 ? 9 28.547 1.326 1 98.75 321 PHE B N 1
ATOM 7316 C CA . PHE B 1 321 ? 7.812 28.453 2.172 1 98.75 321 PHE B CA 1
ATOM 7317 C C . PHE B 1 321 ? 6.949 27.266 1.763 1 98.75 321 PHE B C 1
ATOM 7319 O O . PHE B 1 321 ? 7.223 26.609 0.755 1 98.75 321 PHE B O 1
ATOM 7326 N N . ALA B 1 322 ? 5.984 26.875 2.592 1 98.31 322 ALA B N 1
ATOM 7327 C CA . ALA B 1 322 ? 5.125 25.703 2.361 1 98.31 322 ALA B CA 1
ATOM 7328 C C . ALA B 1 322 ? 3.686 26 2.783 1 98.31 322 ALA B C 1
ATOM 7330 O O . ALA B 1 322 ? 3.35 27.141 3.119 1 98.31 322 ALA B O 1
ATOM 7331 N N . SER B 1 323 ? 2.9 24.953 2.613 1 97.69 323 SER B N 1
ATOM 7332 C CA . SER B 1 323 ? 1.479 25.094 2.918 1 97.69 323 SER B CA 1
ATOM 7333 C C . SER B 1 323 ? 1.215 24.938 4.41 1 97.69 323 SER B C 1
ATOM 7335 O O . SER B 1 323 ? 0.079 25.078 4.863 1 97.69 323 SER B O 1
ATOM 7337 N N . HIS B 1 324 ? 2.26 24.641 5.09 1 98.31 324 HIS B N 1
ATOM 7338 C CA . HIS B 1 324 ? 2.25 24.547 6.547 1 98.31 324 HIS B CA 1
ATOM 7339 C C . HIS B 1 324 ? 3.484 25.219 7.148 1 98.31 324 HIS B C 1
ATOM 7341 O O . HIS B 1 324 ? 4.48 25.438 6.457 1 98.31 324 HIS B O 1
ATOM 7347 N N . HIS B 1 325 ? 3.414 25.656 8.398 1 98.44 325 HIS B N 1
ATOM 7348 C CA . HIS B 1 325 ? 4.531 26.156 9.188 1 98.44 325 HIS B CA 1
ATOM 7349 C C . HIS B 1 325 ? 5.047 27.484 8.633 1 98.44 325 HIS B C 1
ATOM 7351 O O . HIS B 1 325 ? 4.262 28.328 8.188 1 98.44 325 HIS B O 1
ATOM 7357 N N . TRP B 1 326 ? 6.316 27.828 8.93 1 98.69 326 TRP B N 1
ATOM 7358 C CA . TRP B 1 326 ? 6.887 29.141 8.617 1 98.69 326 TRP B CA 1
ATOM 7359 C C . TRP B 1 326 ? 8 29 7.582 1 98.69 326 TRP B C 1
ATOM 7361 O O . TRP B 1 326 ? 8.547 27.922 7.383 1 98.69 326 TRP B O 1
ATOM 7371 N N . PRO B 1 327 ? 8.352 30.062 6.832 1 98.75 327 PRO B N 1
ATOM 7372 C CA . PRO B 1 327 ? 9.367 30.016 5.781 1 98.75 327 PRO B CA 1
ATOM 7373 C C . PRO B 1 327 ? 10.789 29.953 6.344 1 98.75 327 PRO B C 1
ATOM 7375 O O . PRO B 1 327 ? 11 30.219 7.531 1 98.75 327 PRO B O 1
ATOM 7378 N N . THR B 1 328 ? 11.695 29.578 5.531 1 98.69 328 THR B N 1
ATOM 7379 C CA . THR B 1 328 ? 13.133 29.656 5.746 1 98.69 328 THR B CA 1
ATOM 7380 C C . THR B 1 328 ? 13.789 30.578 4.727 1 98.69 328 THR B C 1
ATOM 7382 O O . THR B 1 328 ? 13.594 30.422 3.52 1 98.69 328 THR B O 1
ATOM 7385 N N . TRP B 1 329 ? 14.617 31.594 5.246 1 98.62 329 TRP B N 1
ATOM 7386 C CA . TRP B 1 329 ? 15.219 32.594 4.367 1 98.62 329 TRP B CA 1
ATOM 7387 C C . TRP B 1 329 ? 16.719 32.344 4.219 1 98.62 329 TRP B C 1
ATOM 7389 O O . TRP B 1 329 ? 17.375 31.875 5.148 1 98.62 329 TRP B O 1
ATOM 7399 N N . GLY B 1 330 ? 17.266 32.812 3.062 1 98.31 330 GLY B N 1
ATOM 7400 C CA . GLY B 1 330 ? 18.688 32.719 2.738 1 98.31 330 GLY B CA 1
ATOM 7401 C C . GLY B 1 330 ? 19 31.547 1.811 1 98.31 330 GLY B C 1
ATOM 7402 O O . GLY B 1 330 ? 18.672 30.406 2.113 1 98.31 330 GLY B O 1
ATOM 7403 N N . ALA B 1 331 ? 19.609 31.844 0.753 1 98.12 331 ALA B N 1
ATOM 7404 C CA . ALA B 1 331 ? 19.844 30.844 -0.288 1 98.12 331 ALA B CA 1
ATOM 7405 C C . ALA B 1 331 ? 20.547 29.609 0.275 1 98.12 331 ALA B C 1
ATOM 7407 O O . ALA B 1 331 ? 20.156 28.484 0.008 1 98.12 331 ALA B O 1
ATOM 7408 N N . ASP B 1 332 ? 21.578 29.812 1.063 1 97.94 332 ASP B N 1
ATOM 7409 C CA . ASP B 1 332 ? 22.312 28.703 1.647 1 97.94 332 ASP B CA 1
ATOM 7410 C C . ASP B 1 332 ? 21.453 27.922 2.635 1 97.94 332 ASP B C 1
ATOM 7412 O O . ASP B 1 332 ? 21.5 26.688 2.68 1 97.94 332 ASP B O 1
ATOM 7416 N N . ARG B 1 333 ? 20.656 28.656 3.365 1 98 333 ARG B N 1
ATOM 7417 C CA . ARG B 1 333 ? 19.781 28.031 4.363 1 98 333 ARG B CA 1
ATOM 7418 C C . ARG B 1 333 ? 18.656 27.25 3.697 1 98 333 ARG B C 1
ATOM 7420 O O . ARG B 1 333 ? 18.219 26.219 4.219 1 98 333 ARG B O 1
ATOM 7427 N N . VAL B 1 334 ? 18.219 27.812 2.594 1 98.56 334 VAL B N 1
ATOM 7428 C CA . VAL B 1 334 ? 17.203 27.109 1.827 1 98.56 334 VAL B CA 1
ATOM 7429 C C . VAL B 1 334 ? 17.734 25.75 1.391 1 98.56 334 VAL B C 1
ATOM 7431 O O . VAL B 1 334 ? 17.062 24.719 1.557 1 98.56 334 VAL B O 1
ATOM 7434 N N . VAL B 1 335 ? 18.922 25.672 0.873 1 98.12 335 VAL B N 1
ATOM 7435 C CA . VAL B 1 335 ? 19.531 24.422 0.425 1 98.12 335 VAL B CA 1
ATOM 7436 C C . VAL B 1 335 ? 19.75 23.5 1.618 1 98.12 335 VAL B C 1
ATOM 7438 O O . VAL B 1 335 ? 19.5 22.297 1.523 1 98.12 335 VAL B O 1
ATOM 7441 N N . GLU B 1 336 ? 20.219 24.062 2.719 1 97.81 336 GLU B N 1
ATOM 7442 C CA . GLU B 1 336 ? 20.406 23.281 3.932 1 97.81 336 GLU B CA 1
ATOM 7443 C C . GLU B 1 336 ? 19.094 22.641 4.395 1 97.81 336 GLU B C 1
ATOM 7445 O O . GLU B 1 336 ? 19.062 21.469 4.75 1 97.81 336 GLU B O 1
ATOM 7450 N N . PHE B 1 337 ? 18.078 23.453 4.395 1 98.19 337 PHE B N 1
ATOM 7451 C CA . PHE B 1 337 ? 16.75 23.016 4.801 1 98.19 337 PHE B CA 1
ATOM 7452 C C . PHE B 1 337 ? 16.266 21.875 3.92 1 98.19 337 PHE B C 1
ATOM 7454 O O . PHE B 1 337 ? 15.836 20.828 4.426 1 98.19 337 PHE B O 1
ATOM 7461 N N . LEU B 1 338 ? 16.359 22.016 2.615 1 98.69 338 LEU B N 1
ATOM 7462 C CA . LEU B 1 338 ? 15.914 21.031 1.651 1 98.69 338 LEU B CA 1
ATOM 7463 C C . LEU B 1 338 ? 16.766 19.766 1.734 1 98.69 338 LEU B C 1
ATOM 7465 O O . LEU B 1 338 ? 16.266 18.656 1.612 1 98.69 338 LEU B O 1
ATOM 7469 N N . THR B 1 339 ? 18.047 19.906 1.947 1 98.06 339 THR B N 1
ATOM 7470 C CA . THR B 1 339 ? 18.969 18.781 2.072 1 98.06 339 THR B CA 1
ATOM 7471 C C . THR B 1 339 ? 18.625 17.938 3.305 1 98.06 339 THR B C 1
ATOM 7473 O O . THR B 1 339 ? 18.641 16.703 3.248 1 98.06 339 THR B O 1
ATOM 7476 N N . CYS B 1 340 ? 18.375 18.641 4.371 1 98.12 340 CYS B N 1
ATOM 7477 C CA . CYS B 1 340 ? 18 17.938 5.602 1 98.12 340 CYS B CA 1
ATOM 7478 C C . CYS B 1 340 ? 16.766 17.078 5.391 1 98.12 340 CYS B C 1
ATOM 7480 O O . CYS B 1 340 ? 16.75 15.914 5.789 1 98.12 340 CYS B O 1
ATOM 7482 N N . GLN B 1 341 ? 15.766 17.672 4.727 1 98.31 341 GLN B N 1
ATOM 7483 C CA . GLN B 1 341 ? 14.531 16.953 4.457 1 98.31 341 GLN B CA 1
ATOM 7484 C C . GLN B 1 341 ? 14.773 15.781 3.504 1 98.31 341 GLN B C 1
ATOM 7486 O O . GLN B 1 341 ? 14.281 14.68 3.734 1 98.31 341 GLN B O 1
ATOM 7491 N N . ARG B 1 342 ? 15.5 16.031 2.445 1 98.56 342 ARG B N 1
ATOM 7492 C CA . ARG B 1 342 ? 15.828 14.984 1.481 1 98.56 342 ARG B CA 1
ATOM 7493 C C . ARG B 1 342 ? 16.5 13.805 2.164 1 98.56 342 ARG B C 1
ATOM 7495 O O . ARG B 1 342 ? 16.094 12.656 1.985 1 98.56 342 ARG B O 1
ATOM 7502 N N . ASP B 1 343 ? 17.531 14.086 2.939 1 98.38 343 ASP B N 1
ATOM 7503 C CA . ASP B 1 343 ? 18.344 13.047 3.574 1 98.38 343 ASP B CA 1
ATOM 7504 C C . ASP B 1 343 ? 17.516 12.266 4.598 1 98.38 343 ASP B C 1
ATOM 7506 O O . ASP B 1 343 ? 17.719 11.07 4.789 1 98.38 343 ASP B O 1
ATOM 7510 N N . LEU B 1 344 ? 16.641 12.969 5.289 1 98.56 344 LEU B N 1
ATOM 7511 C CA . LEU B 1 344 ? 15.758 12.312 6.254 1 98.56 344 LEU B CA 1
ATOM 7512 C C . LEU B 1 344 ? 14.93 11.227 5.586 1 98.56 344 LEU B C 1
ATOM 7514 O O . LEU B 1 344 ? 14.922 10.078 6.047 1 98.56 344 LEU B O 1
ATOM 7518 N N . TYR B 1 345 ? 14.242 11.539 4.48 1 98.62 345 TYR B N 1
ATOM 7519 C CA . TYR B 1 345 ? 13.391 10.586 3.781 1 98.62 345 TYR B CA 1
ATOM 7520 C C . TYR B 1 345 ? 14.219 9.469 3.156 1 98.62 345 TYR B C 1
ATOM 7522 O O . TYR B 1 345 ? 13.859 8.297 3.24 1 98.62 345 TYR B O 1
ATOM 7530 N N . ALA B 1 346 ? 15.328 9.82 2.566 1 98.56 346 ALA B N 1
ATOM 7531 C CA . ALA B 1 346 ? 16.203 8.828 1.936 1 98.56 346 ALA B CA 1
ATOM 7532 C C . ALA B 1 346 ? 16.766 7.855 2.969 1 98.56 346 ALA B C 1
ATOM 7534 O O . ALA B 1 346 ? 16.766 6.641 2.75 1 98.56 346 ALA B O 1
ATOM 7535 N N . TYR B 1 347 ? 17.25 8.414 4.082 1 98.62 347 TYR B N 1
ATOM 7536 C CA . TYR B 1 347 ? 17.906 7.625 5.117 1 98.62 347 TYR B CA 1
ATOM 7537 C C . TYR B 1 347 ? 16.938 6.629 5.738 1 98.62 347 TYR B C 1
ATOM 7539 O O . TYR B 1 347 ? 17.234 5.438 5.844 1 98.62 347 TYR B O 1
ATOM 7547 N N . VAL B 1 348 ? 15.797 7.113 6.168 1 98.75 348 VAL B N 1
ATOM 7548 C CA . VAL B 1 348 ? 14.836 6.242 6.836 1 98.75 348 VAL B CA 1
ATOM 7549 C C . VAL B 1 348 ? 14.367 5.152 5.875 1 98.75 348 VAL B C 1
ATOM 7551 O O . VAL B 1 348 ? 14.219 3.992 6.266 1 98.75 348 VAL B O 1
ATOM 7554 N N . HIS B 1 349 ? 14.133 5.5 4.602 1 98.44 349 HIS B N 1
ATOM 7555 C CA . HIS B 1 349 ? 13.766 4.516 3.594 1 98.44 349 HIS B CA 1
ATOM 7556 C C . HIS B 1 349 ? 14.844 3.441 3.457 1 98.44 349 HIS B C 1
ATOM 7558 O O . HIS B 1 349 ? 14.562 2.25 3.605 1 98.44 349 HIS B O 1
ATOM 7564 N N . ASP B 1 350 ? 16.062 3.875 3.188 1 98.12 350 ASP B N 1
ATOM 7565 C CA . ASP B 1 350 ? 17.125 2.945 2.842 1 98.12 350 ASP B CA 1
ATOM 7566 C C . ASP B 1 350 ? 17.5 2.066 4.035 1 98.12 350 ASP B C 1
ATOM 7568 O O . ASP B 1 350 ? 17.734 0.868 3.877 1 98.12 350 ASP B O 1
ATOM 7572 N N . GLN B 1 351 ? 17.547 2.656 5.219 1 98.5 351 GLN B N 1
ATOM 7573 C CA . GLN B 1 351 ? 17.891 1.877 6.398 1 98.5 351 GLN B CA 1
ATOM 7574 C C . GLN B 1 351 ? 16.797 0.871 6.746 1 98.5 351 GLN B C 1
ATOM 7576 O O . GLN B 1 351 ? 17.094 -0.224 7.234 1 98.5 351 GLN B O 1
ATOM 7581 N N . THR B 1 352 ? 15.555 1.243 6.547 1 98.62 352 THR B N 1
ATOM 7582 C CA . THR B 1 352 ? 14.484 0.275 6.75 1 98.62 352 THR B CA 1
ATOM 7583 C C . THR B 1 352 ? 14.664 -0.93 5.828 1 98.62 352 THR B C 1
ATOM 7585 O O . THR B 1 352 ? 14.555 -2.076 6.27 1 98.62 352 THR B O 1
ATOM 7588 N N . LEU B 1 353 ? 14.93 -0.7 4.559 1 97.62 353 LEU B N 1
ATOM 7589 C CA . LEU B 1 353 ? 15.133 -1.795 3.615 1 97.62 353 LEU B CA 1
ATOM 7590 C C . LEU B 1 353 ? 16.359 -2.613 3.982 1 97.62 353 LEU B C 1
ATOM 7592 O O . LEU B 1 353 ? 16.344 -3.846 3.91 1 97.62 353 LEU B O 1
ATOM 7596 N N . ARG B 1 354 ? 17.422 -1.943 4.34 1 97.69 354 ARG B N 1
ATOM 7597 C CA . ARG B 1 354 ? 18.641 -2.65 4.754 1 97.69 354 ARG B CA 1
ATOM 7598 C C . ARG B 1 354 ? 18.344 -3.623 5.891 1 97.69 354 ARG B C 1
ATOM 7600 O O . ARG B 1 354 ? 18.688 -4.801 5.812 1 97.69 354 ARG B O 1
ATOM 7607 N N . MET B 1 355 ? 17.703 -3.121 6.914 1 98.25 355 MET B N 1
ATOM 7608 C CA . MET B 1 355 ? 17.453 -3.92 8.109 1 98.25 355 MET B CA 1
ATOM 7609 C C . MET B 1 355 ? 16.406 -4.988 7.848 1 98.25 355 MET B C 1
ATOM 7611 O O . MET B 1 355 ? 16.453 -6.082 8.406 1 98.25 355 MET B O 1
ATOM 7615 N N . MET B 1 356 ? 15.445 -4.66 6.996 1 97.38 356 MET B N 1
ATOM 7616 C CA . MET B 1 356 ? 14.453 -5.66 6.605 1 97.38 356 MET B CA 1
ATOM 7617 C C . MET B 1 356 ? 15.117 -6.84 5.91 1 97.38 356 MET B C 1
ATOM 7619 O O . MET B 1 356 ? 14.719 -7.988 6.113 1 97.38 356 MET B O 1
ATOM 7623 N N . ASN B 1 357 ? 16.125 -6.582 5.094 1 96.69 357 ASN B N 1
ATOM 7624 C CA . ASN B 1 357 ? 16.875 -7.621 4.383 1 96.69 357 ASN B CA 1
ATOM 7625 C C . ASN B 1 357 ? 17.781 -8.406 5.324 1 96.69 357 ASN B C 1
ATOM 7627 O O . ASN B 1 357 ? 18.344 -9.43 4.938 1 96.69 357 ASN B O 1
ATOM 7631 N N . MET B 1 358 ? 17.906 -7.922 6.559 1 97.19 358 MET B N 1
ATOM 7632 C CA . MET B 1 358 ? 18.625 -8.648 7.598 1 97.19 358 MET B CA 1
ATOM 7633 C C . MET B 1 358 ? 17.672 -9.5 8.43 1 97.19 358 MET B C 1
ATOM 7635 O O . MET B 1 358 ? 18.109 -10.219 9.336 1 97.19 358 MET B O 1
ATOM 7639 N N . GLY B 1 359 ? 16.406 -9.352 8.18 1 97.31 359 GLY B N 1
ATOM 7640 C CA . GLY B 1 359 ? 15.445 -10.242 8.805 1 97.31 359 GLY B CA 1
ATOM 7641 C C . GLY B 1 359 ? 14.594 -9.57 9.859 1 97.31 359 GLY B C 1
ATOM 7642 O O . GLY B 1 359 ? 13.719 -10.195 10.453 1 97.31 359 GLY B O 1
ATOM 7643 N N . LEU B 1 360 ? 14.773 -8.273 10.102 1 98.12 360 LEU B N 1
ATOM 7644 C CA . LEU B 1 360 ? 14 -7.574 11.117 1 98.12 360 LEU B CA 1
ATOM 7645 C C . LEU B 1 360 ? 12.625 -7.188 10.586 1 98.12 360 LEU B C 1
ATOM 7647 O O . LEU B 1 360 ? 12.477 -6.859 9.406 1 98.12 360 LEU B O 1
ATOM 7651 N N . ASN B 1 361 ? 11.625 -7.242 11.438 1 97.56 361 ASN B N 1
ATOM 7652 C CA . ASN B 1 361 ? 10.297 -6.777 11.055 1 97.56 361 ASN B CA 1
ATOM 7653 C C . ASN B 1 361 ? 10.109 -5.293 11.367 1 97.56 361 ASN B C 1
ATOM 7655 O O . ASN B 1 361 ? 11.039 -4.633 11.828 1 97.56 361 ASN B O 1
ATOM 7659 N N . GLY B 1 362 ? 8.953 -4.715 11.008 1 97.88 362 GLY B N 1
ATOM 7660 C CA . GLY B 1 362 ? 8.672 -3.291 11.117 1 97.88 362 GLY B CA 1
ATOM 7661 C C . GLY B 1 362 ? 8.922 -2.744 12.516 1 97.88 362 GLY B C 1
ATOM 7662 O O . GLY B 1 362 ? 9.711 -1.819 12.695 1 97.88 362 GLY B O 1
ATOM 7663 N N . PRO B 1 363 ? 8.266 -3.322 13.562 1 98.19 363 PRO B N 1
ATOM 7664 C CA . PRO B 1 363 ? 8.453 -2.844 14.93 1 98.19 363 PRO B CA 1
ATOM 7665 C C . PRO B 1 363 ? 9.898 -2.945 15.406 1 98.19 363 PRO B C 1
ATOM 7667 O O . PRO B 1 363 ? 10.398 -2.035 16.062 1 98.19 363 PRO B O 1
ATOM 7670 N N . GLU B 1 364 ? 10.594 -3.996 15.039 1 98.62 364 GLU B N 1
ATOM 7671 C CA . GLU B 1 364 ? 11.992 -4.152 15.414 1 98.62 364 GLU B CA 1
ATOM 7672 C C . GLU B 1 364 ? 12.859 -3.057 14.789 1 98.62 364 GLU B C 1
ATOM 7674 O O . GLU B 1 364 ? 13.703 -2.467 15.469 1 98.62 364 GLU B O 1
ATOM 7679 N N . ILE B 1 365 ? 12.656 -2.805 13.516 1 98.75 365 ILE B N 1
ATOM 7680 C CA . ILE B 1 365 ? 13.422 -1.778 12.812 1 98.75 365 ILE B CA 1
ATOM 7681 C C . ILE B 1 365 ? 13.109 -0.408 13.414 1 98.75 365 ILE B C 1
ATOM 7683 O O . ILE B 1 365 ? 14.023 0.396 13.633 1 98.75 365 ILE B O 1
ATOM 7687 N N . ALA B 1 366 ? 11.82 -0.145 13.68 1 98.5 366 ALA B N 1
ATOM 7688 C CA . ALA B 1 366 ? 11.406 1.134 14.25 1 98.5 366 ALA B CA 1
ATOM 7689 C C . ALA B 1 366 ? 12.117 1.4 15.57 1 98.5 366 ALA B C 1
ATOM 7691 O O . ALA B 1 366 ? 12.531 2.529 15.844 1 98.5 366 ALA B O 1
ATOM 7692 N N . GLU B 1 367 ? 12.25 0.396 16.375 1 97.88 367 GLU B N 1
ATOM 7693 C CA . GLU B 1 367 ? 12.867 0.537 17.703 1 97.88 367 GLU B CA 1
ATOM 7694 C C . GLU B 1 367 ? 14.383 0.697 17.578 1 97.88 367 GLU B C 1
ATOM 7696 O O . GLU B 1 367 ? 15 1.37 18.406 1 97.88 367 GLU B O 1
ATOM 7701 N N . GLN B 1 368 ? 14.977 0.167 16.531 1 97.69 368 GLN B N 1
ATOM 7702 C CA . GLN B 1 368 ? 16.422 0.157 16.406 1 97.69 368 GLN B CA 1
ATOM 7703 C C . GLN B 1 368 ? 16.922 1.348 15.586 1 97.69 368 GLN B C 1
ATOM 7705 O O . GLN B 1 368 ? 18.094 1.696 15.633 1 97.69 368 GLN B O 1
ATOM 7710 N N . MET B 1 369 ? 16.078 2.002 14.859 1 98.12 369 MET B N 1
ATOM 7711 C CA . MET B 1 369 ? 16.453 3.078 13.945 1 98.12 369 MET B CA 1
ATOM 7712 C C . MET B 1 369 ? 17.109 4.23 14.703 1 98.12 369 MET B C 1
ATOM 7714 O O . MET B 1 369 ? 16.578 4.711 15.695 1 98.12 369 MET B O 1
ATOM 7718 N N . THR B 1 370 ? 18.281 4.59 14.273 1 96.19 370 THR B N 1
ATOM 7719 C CA . THR B 1 370 ? 18.969 5.789 14.742 1 96.19 370 THR B CA 1
ATOM 7720 C C . THR B 1 370 ? 19.219 6.754 13.586 1 96.19 370 THR B C 1
ATOM 7722 O O . THR B 1 370 ? 19.672 6.348 12.516 1 96.19 370 THR B O 1
ATOM 7725 N N . LEU B 1 371 ? 18.875 7.988 13.789 1 97.62 371 LEU B N 1
ATOM 7726 C CA . LEU B 1 371 ? 19.094 8.984 12.75 1 97.62 371 LEU B CA 1
ATOM 7727 C C . LEU B 1 371 ? 20.5 9.562 12.828 1 97.62 371 LEU B C 1
ATOM 7729 O O . LEU B 1 371 ? 21.109 9.562 13.898 1 97.62 371 LEU B O 1
ATOM 7733 N N . PRO B 1 372 ? 21.016 10.023 11.633 1 97.38 372 PRO B N 1
ATOM 7734 C CA . PRO B 1 372 ? 22.281 10.758 11.68 1 97.38 372 PRO B CA 1
ATOM 7735 C C . PRO B 1 372 ? 22.219 11.961 12.625 1 97.38 372 PRO B C 1
ATOM 7737 O O . PRO B 1 372 ? 21.203 12.648 12.695 1 97.38 372 PRO B O 1
ATOM 7740 N N . PRO B 1 373 ? 23.312 12.242 13.32 1 95 373 PRO B N 1
ATOM 7741 C CA . PRO B 1 373 ? 23.328 13.312 14.32 1 95 373 PRO B CA 1
ATOM 7742 C C . PRO B 1 373 ? 22.828 14.648 13.766 1 95 373 PRO B C 1
ATOM 7744 O O . PRO B 1 373 ? 22.078 15.359 14.438 1 95 373 PRO B O 1
ATOM 7747 N N . ALA B 1 374 ? 23.266 14.969 12.562 1 94.12 374 ALA B N 1
ATOM 7748 C CA . ALA B 1 374 ? 22.859 16.234 11.969 1 94.12 374 ALA B CA 1
ATOM 7749 C C . ALA B 1 374 ? 21.344 16.297 11.789 1 94.12 374 ALA B C 1
ATOM 7751 O O . ALA B 1 374 ? 20.734 17.359 11.922 1 94.12 374 ALA B O 1
ATOM 7752 N N . ILE B 1 375 ? 20.703 15.195 11.484 1 96.62 375 ILE B N 1
ATOM 7753 C CA . ILE B 1 375 ? 19.266 15.125 11.273 1 96.62 375 ILE B CA 1
ATOM 7754 C C . ILE B 1 375 ? 18.547 15.039 12.617 1 96.62 375 ILE B C 1
ATOM 7756 O O . ILE B 1 375 ? 17.516 15.703 12.82 1 96.62 375 ILE B O 1
ATOM 7760 N N . GLU B 1 376 ? 19.109 14.281 13.516 1 94.62 376 GLU B N 1
ATOM 7761 C CA . GLU B 1 376 ? 18.516 14.078 14.836 1 94.62 376 GLU B CA 1
ATOM 7762 C C . GLU B 1 376 ? 18.391 15.391 15.594 1 94.62 376 GLU B C 1
ATOM 7764 O O . GLU B 1 376 ? 17.469 15.586 16.375 1 94.62 376 GLU B O 1
ATOM 7769 N N . LYS B 1 377 ? 19.281 16.281 15.375 1 92.69 377 LYS B N 1
ATOM 7770 C CA . LYS B 1 377 ? 19.344 17.531 16.125 1 92.69 377 LYS B CA 1
ATOM 7771 C C . LYS B 1 377 ? 18.578 18.641 15.422 1 92.69 377 LYS B C 1
ATOM 7773 O O . LYS B 1 377 ? 18.359 19.719 15.992 1 92.69 377 LYS B O 1
ATOM 7778 N N . ALA B 1 378 ? 18.172 18.391 14.227 1 96.38 378 ALA B N 1
ATOM 7779 C CA . ALA B 1 378 ? 17.484 19.422 13.461 1 96.38 378 ALA B CA 1
ATOM 7780 C C . ALA B 1 378 ? 16.016 19.484 13.852 1 96.38 378 ALA B C 1
ATOM 7782 O O . ALA B 1 378 ? 15.289 18.5 13.766 1 96.38 378 ALA B O 1
ATOM 7783 N N . TRP B 1 379 ? 15.508 20.703 14.266 1 97.69 379 TRP B N 1
ATOM 7784 C CA . TRP B 1 379 ? 14.117 20.891 14.68 1 97.69 379 TRP B CA 1
ATOM 7785 C C . TRP B 1 379 ? 13.156 20.531 13.547 1 97.69 379 TRP B C 1
ATOM 7787 O O . TRP B 1 379 ? 12.102 19.953 13.789 1 97.69 379 TRP B O 1
ATOM 7797 N N . ASN B 1 380 ? 13.547 20.859 12.289 1 97.44 380 ASN B N 1
ATOM 7798 C CA . ASN B 1 380 ? 12.656 20.672 11.141 1 97.44 380 ASN B CA 1
ATOM 7799 C C . ASN B 1 380 ? 12.578 19.203 10.727 1 97.44 380 ASN B C 1
ATOM 7801 O O . ASN B 1 380 ? 11.781 18.844 9.859 1 97.44 380 ASN B O 1
ATOM 7805 N N . ALA B 1 381 ? 13.367 18.297 11.344 1 97.62 381 ALA B N 1
ATOM 7806 C CA . ALA B 1 381 ? 13.375 16.891 10.984 1 97.62 381 ALA B CA 1
ATOM 7807 C C . ALA B 1 381 ? 12.734 16.047 12.078 1 97.62 381 ALA B C 1
ATOM 7809 O O . ALA B 1 381 ? 12.641 14.82 11.953 1 97.62 381 ALA B O 1
ATOM 7810 N N . ARG B 1 382 ? 12.281 16.719 13.18 1 97.62 382 ARG B N 1
ATOM 7811 C CA . ARG B 1 382 ? 11.641 16 14.273 1 97.62 382 ARG B CA 1
ATOM 7812 C C . ARG B 1 382 ? 10.297 15.422 13.836 1 97.62 382 ARG B C 1
ATOM 7814 O O . ARG B 1 382 ? 9.648 15.961 12.938 1 97.62 382 ARG B O 1
ATOM 7821 N N . GLY B 1 383 ? 9.891 14.375 14.531 1 97.62 383 GLY B N 1
ATOM 7822 C CA . GLY B 1 383 ? 8.688 13.656 14.156 1 97.62 383 GLY B CA 1
ATOM 7823 C C . GLY B 1 383 ? 7.434 14.203 14.82 1 97.62 383 GLY B C 1
ATOM 7824 O O . GLY B 1 383 ? 6.754 13.492 15.562 1 97.62 383 GLY B O 1
ATOM 7825 N N . TYR B 1 384 ? 6.977 15.43 14.508 1 98.5 384 TYR B N 1
ATOM 7826 C CA . TYR B 1 384 ? 5.84 16.078 15.156 1 98.5 384 TYR B CA 1
ATOM 7827 C C . TYR B 1 384 ? 4.523 15.586 14.57 1 98.5 384 TYR B C 1
ATOM 7829 O O . TYR B 1 384 ? 3.498 15.562 15.258 1 98.5 384 TYR B O 1
ATOM 7837 N N . TYR B 1 385 ? 4.477 15.328 13.242 1 98.25 385 TYR B N 1
ATOM 7838 C CA . TYR B 1 385 ? 3.299 14.883 12.508 1 98.25 385 TYR B CA 1
ATOM 7839 C C . TYR B 1 385 ? 3.436 13.422 12.094 1 98.25 385 TYR B C 1
ATOM 7841 O O . TYR B 1 385 ? 2.541 12.609 12.344 1 98.25 385 TYR B O 1
ATOM 7849 N N . GLY B 1 386 ? 4.508 13.133 11.438 1 97.38 386 GLY B N 1
ATOM 7850 C CA . GLY B 1 386 ? 5.016 11.773 11.336 1 97.38 386 GLY B CA 1
ATOM 7851 C C . GLY B 1 386 ? 6.047 11.438 12.398 1 97.38 386 GLY B C 1
ATOM 7852 O O . GLY B 1 386 ? 6.492 12.32 13.133 1 97.38 386 GLY B O 1
ATOM 7853 N N . SER B 1 387 ? 6.309 10.188 12.664 1 97.31 387 SER B N 1
ATOM 7854 C CA . SER B 1 387 ? 7.363 9.727 13.555 1 97.31 387 SER B CA 1
ATOM 7855 C C . SER B 1 387 ? 8.25 8.688 12.883 1 97.31 387 SER B C 1
ATOM 7857 O O . SER B 1 387 ? 7.832 8.047 11.914 1 97.31 387 SER B O 1
ATOM 7859 N N . VAL B 1 388 ? 9.461 8.625 13.352 1 98 388 VAL B N 1
ATOM 7860 C CA . VAL B 1 388 ? 10.336 7.578 12.844 1 98 388 VAL B CA 1
ATOM 7861 C C . VAL B 1 388 ? 9.672 6.215 13.031 1 98 388 VAL B C 1
ATOM 7863 O O . VAL B 1 388 ? 9.672 5.383 12.125 1 98 388 VAL B O 1
ATOM 7866 N N . ASN B 1 389 ? 9.031 6.016 14.148 1 98.19 389 ASN B N 1
ATOM 7867 C CA . ASN B 1 389 ? 8.461 4.719 14.5 1 98.19 389 ASN B CA 1
ATOM 7868 C C . ASN B 1 389 ? 7.379 4.297 13.508 1 98.19 389 ASN B C 1
ATOM 7870 O O . ASN B 1 389 ? 7.496 3.252 12.867 1 98.19 389 ASN B O 1
ATOM 7874 N N . HIS B 1 390 ? 6.297 5.055 13.367 1 97.94 390 HIS B N 1
ATOM 7875 C CA . HIS B 1 390 ? 5.203 4.551 12.539 1 97.94 390 HIS B CA 1
ATOM 7876 C C . HIS B 1 390 ? 5.52 4.715 11.055 1 97.94 390 HIS B C 1
ATOM 7878 O O . HIS B 1 390 ? 4.926 4.039 10.211 1 97.94 390 HIS B O 1
ATOM 7884 N N . ASN B 1 391 ? 6.484 5.66 10.664 1 98.62 391 ASN B N 1
ATOM 7885 C CA . ASN B 1 391 ? 6.91 5.758 9.273 1 98.62 391 ASN B CA 1
ATOM 7886 C C . ASN B 1 391 ? 7.73 4.539 8.852 1 98.62 391 ASN B C 1
ATOM 7888 O O . ASN B 1 391 ? 7.609 4.066 7.723 1 98.62 391 ASN B O 1
ATOM 7892 N N . VAL B 1 392 ? 8.602 4.074 9.773 1 98.75 392 VAL B N 1
ATOM 7893 C CA . VAL B 1 392 ? 9.352 2.854 9.5 1 98.75 392 VAL B CA 1
ATOM 7894 C C . VAL B 1 392 ? 8.383 1.689 9.281 1 98.75 392 VAL B C 1
ATOM 7896 O O . VAL B 1 392 ? 8.547 0.907 8.344 1 98.75 392 VAL B O 1
ATOM 7899 N N . LYS B 1 393 ? 7.367 1.545 10.109 1 98.56 393 LYS B N 1
ATOM 7900 C CA . LYS B 1 393 ? 6.367 0.491 9.953 1 98.56 393 LYS B CA 1
ATOM 7901 C C . LYS B 1 393 ? 5.625 0.629 8.633 1 98.56 393 LYS B C 1
ATOM 7903 O O . LYS B 1 393 ? 5.285 -0.372 7.996 1 98.56 393 LYS B O 1
ATOM 7908 N N . ALA B 1 394 ? 5.41 1.87 8.234 1 98.31 394 ALA B N 1
ATOM 7909 C CA . ALA B 1 394 ? 4.762 2.129 6.949 1 98.31 394 ALA B CA 1
ATOM 7910 C C . ALA B 1 394 ? 5.629 1.646 5.789 1 98.31 394 ALA B C 1
ATOM 7912 O O . ALA B 1 394 ? 5.133 1.025 4.848 1 98.31 394 ALA B O 1
ATOM 7913 N N . ILE B 1 395 ? 6.926 1.95 5.848 1 98.19 395 ILE B N 1
ATOM 7914 C CA . ILE B 1 395 ? 7.84 1.525 4.797 1 98.19 395 ILE B CA 1
ATOM 7915 C C . ILE B 1 395 ? 7.902 0.001 4.75 1 98.19 395 ILE B C 1
ATOM 7917 O O . ILE B 1 395 ? 7.844 -0.596 3.67 1 98.19 395 ILE B O 1
ATOM 7921 N N . TYR B 1 396 ? 8.039 -0.641 5.91 1 98.12 396 TYR B N 1
ATOM 7922 C CA . TYR B 1 396 ? 8.031 -2.1 5.957 1 98.12 396 TYR B CA 1
ATOM 7923 C C . TYR B 1 396 ? 6.777 -2.662 5.301 1 98.12 396 TYR B C 1
ATOM 7925 O O . TYR B 1 396 ? 6.859 -3.578 4.477 1 98.12 396 TYR B O 1
ATOM 7933 N N . GLN B 1 397 ? 5.695 -2.104 5.684 1 97.56 397 GLN B N 1
ATOM 7934 C CA . GLN B 1 397 ? 4.426 -2.553 5.117 1 97.56 397 GLN B CA 1
ATOM 7935 C C . GLN B 1 397 ? 4.414 -2.396 3.602 1 97.56 397 GLN B C 1
ATOM 7937 O O . GLN B 1 397 ? 3.889 -3.254 2.887 1 97.56 397 GLN B O 1
ATOM 7942 N N . ARG B 1 398 ? 4.879 -1.295 3.133 1 95.81 398 ARG B N 1
ATOM 7943 C CA . ARG B 1 398 ? 4.863 -1.027 1.699 1 95.81 398 ARG B CA 1
ATOM 7944 C C . ARG B 1 398 ? 5.566 -2.139 0.926 1 95.81 398 ARG B C 1
ATOM 7946 O O . ARG B 1 398 ? 5.098 -2.555 -0.136 1 95.81 398 ARG B O 1
ATOM 7953 N N . TYR B 1 399 ? 6.645 -2.66 1.456 1 95.44 399 TYR B N 1
ATOM 7954 C CA . TYR B 1 399 ? 7.469 -3.605 0.71 1 95.44 399 TYR B CA 1
ATOM 7955 C C . TYR B 1 399 ? 7.105 -5.043 1.064 1 95.44 399 TYR B C 1
ATOM 7957 O O . TYR B 1 399 ? 7.234 -5.945 0.234 1 95.44 399 TYR B O 1
ATOM 7965 N N . MET B 1 400 ? 6.621 -5.246 2.328 1 96.5 400 MET B N 1
ATOM 7966 C CA . MET B 1 400 ? 6.516 -6.629 2.785 1 96.5 400 MET B CA 1
ATOM 7967 C C . MET B 1 400 ? 5.074 -6.973 3.15 1 96.5 400 MET B C 1
ATOM 7969 O O . MET B 1 400 ? 4.707 -8.148 3.219 1 96.5 400 MET B O 1
ATOM 7973 N N . GLY B 1 401 ? 4.238 -5.945 3.445 1 96.19 401 GLY B N 1
ATOM 7974 C CA . GLY B 1 401 ? 2.848 -6.191 3.803 1 96.19 401 GLY B CA 1
ATOM 7975 C C . GLY B 1 401 ? 2.631 -6.316 5.297 1 96.19 401 GLY B C 1
ATOM 7976 O O . GLY B 1 401 ? 3.557 -6.113 6.086 1 96.19 401 GLY B O 1
ATOM 7977 N N . TRP B 1 402 ? 1.351 -6.629 5.668 1 96.19 402 TRP B N 1
ATOM 7978 C CA . TRP B 1 402 ? 0.95 -6.723 7.066 1 96.19 402 TRP B CA 1
ATOM 7979 C C . TRP B 1 402 ? 1.57 -7.953 7.727 1 96.19 402 TRP B C 1
ATOM 7981 O O . TRP B 1 402 ? 1.838 -7.949 8.93 1 96.19 402 TRP B O 1
ATOM 7991 N N . PHE B 1 403 ? 1.73 -9.023 6.934 1 97.38 403 PHE B N 1
ATOM 7992 C CA . PHE B 1 403 ? 2.238 -10.297 7.418 1 97.38 403 PHE B CA 1
ATOM 7993 C C . PHE B 1 403 ? 3.75 -10.25 7.598 1 97.38 403 PHE B C 1
ATOM 7995 O O . PHE B 1 403 ? 4.473 -9.812 6.699 1 97.38 403 PHE B O 1
ATOM 8002 N N . ASP B 1 404 ? 4.27 -10.742 8.727 1 96.88 404 ASP B N 1
ATOM 8003 C CA . ASP B 1 404 ? 5.691 -10.594 9.016 1 96.88 404 ASP B CA 1
ATOM 8004 C C . ASP B 1 404 ? 6.445 -11.898 8.742 1 96.88 404 ASP B C 1
ATOM 8006 O O . ASP B 1 404 ? 7.617 -12.031 9.102 1 96.88 404 ASP B O 1
ATOM 8010 N N . GLY B 1 405 ? 5.766 -12.922 8.18 1 97.44 405 GLY B N 1
ATOM 8011 C CA . GLY B 1 405 ? 6.406 -14.172 7.812 1 97.44 405 GLY B CA 1
ATOM 8012 C C . GLY B 1 405 ? 6.258 -15.25 8.867 1 97.44 405 GLY B C 1
ATOM 8013 O O . GLY B 1 405 ? 6.445 -16.438 8.586 1 97.44 405 GLY B O 1
ATOM 8014 N N . ASN B 1 406 ? 5.961 -14.852 10.117 1 98.44 406 ASN B N 1
ATOM 8015 C CA . ASN B 1 406 ? 5.781 -15.805 11.203 1 98.44 406 ASN B CA 1
ATOM 8016 C C . ASN B 1 406 ? 4.414 -16.469 11.141 1 98.44 406 ASN B C 1
ATOM 8018 O O . ASN B 1 406 ? 3.387 -15.82 11.328 1 98.44 406 ASN B O 1
ATOM 8022 N N . PRO B 1 407 ? 4.352 -17.828 11.023 1 98.5 407 PRO B N 1
ATOM 8023 C CA . PRO B 1 407 ? 3.078 -18.516 10.844 1 98.5 407 PRO B CA 1
ATOM 8024 C C . PRO B 1 407 ? 2.119 -18.312 12.016 1 98.5 407 PRO B C 1
ATOM 8026 O O . PRO B 1 407 ? 0.9 -18.375 11.836 1 98.5 407 PRO B O 1
ATOM 8029 N N . ALA B 1 408 ? 2.66 -18 13.172 1 98.62 408 ALA B N 1
ATOM 8030 C CA . ALA B 1 408 ? 1.82 -17.781 14.352 1 98.62 408 ALA B CA 1
ATOM 8031 C C . ALA B 1 408 ? 0.899 -16.578 14.148 1 98.62 408 ALA B C 1
ATOM 8033 O O . ALA B 1 408 ? -0.133 -16.469 14.812 1 98.62 408 ALA B O 1
ATOM 8034 N N . HIS B 1 409 ? 1.253 -15.742 13.258 1 98.06 409 HIS B N 1
ATOM 8035 C CA . HIS B 1 409 ? 0.523 -14.492 13.078 1 98.06 409 HIS B CA 1
ATOM 8036 C C . HIS B 1 409 ? -0.377 -14.555 11.844 1 98.06 409 HIS B C 1
ATOM 8038 O O . HIS B 1 409 ? -1.047 -13.578 11.508 1 98.06 409 HIS B O 1
ATOM 8044 N N . LEU B 1 410 ? -0.416 -15.656 11.141 1 98 410 LEU B N 1
ATOM 8045 C CA . LEU B 1 410 ? -1.135 -15.805 9.875 1 98 410 LEU B CA 1
ATOM 8046 C C . LEU B 1 410 ? -2.643 -15.812 10.109 1 98 410 LEU B C 1
ATOM 8048 O O . LEU B 1 410 ? -3.395 -15.203 9.344 1 98 410 LEU B O 1
ATOM 8052 N N . TRP B 1 411 ? -3.078 -16.453 11.172 1 98.25 411 TRP B N 1
ATOM 8053 C CA . TRP B 1 411 ? -4.5 -16.641 11.43 1 98.25 411 TRP B CA 1
ATOM 8054 C C . TRP B 1 411 ? -4.805 -16.516 12.922 1 98.25 411 TRP B C 1
ATOM 8056 O O . TRP B 1 411 ? -5.328 -17.438 13.539 1 98.25 411 TRP B O 1
ATOM 8066 N N . GLN B 1 412 ? -4.613 -15.406 13.492 1 98.12 412 GLN B N 1
ATOM 8067 C CA . GLN B 1 412 ? -4.902 -15.117 14.898 1 98.12 412 GLN B CA 1
ATOM 8068 C C . GLN B 1 412 ? -6.391 -14.867 15.109 1 98.12 412 GLN B C 1
ATOM 8070 O O . GLN B 1 412 ? -7.102 -14.477 14.18 1 98.12 412 GLN B O 1
ATOM 8075 N N . HIS B 1 413 ? -6.887 -15.164 16.312 1 98.44 413 HIS B N 1
ATOM 8076 C CA . HIS B 1 413 ? -8.266 -14.836 16.656 1 98.44 413 HIS B CA 1
ATOM 8077 C C . HIS B 1 413 ? -8.508 -13.328 16.578 1 98.44 413 HIS B C 1
ATOM 8079 O O . HIS B 1 413 ? -7.559 -12.539 16.656 1 98.44 413 HIS B O 1
ATOM 8085 N N . VAL B 1 414 ? -9.742 -12.906 16.375 1 98.06 414 VAL B N 1
ATOM 8086 C CA . VAL B 1 414 ? -10.102 -11.492 16.328 1 98.06 414 VAL B CA 1
ATOM 8087 C C . VAL B 1 414 ? -9.945 -10.867 17.703 1 98.06 414 VAL B C 1
ATOM 8089 O O . VAL B 1 414 ? -9.898 -11.57 18.719 1 98.06 414 VAL B O 1
ATOM 8092 N N . PRO B 1 415 ? -9.961 -9.578 17.844 1 97.44 415 PRO B N 1
ATOM 8093 C CA . PRO B 1 415 ? -9.578 -8.883 19.078 1 97.44 415 PRO B CA 1
ATOM 8094 C C . PRO B 1 415 ? -10.414 -9.305 20.281 1 97.44 415 PRO B C 1
ATOM 8096 O O . PRO B 1 415 ? -9.859 -9.656 21.328 1 97.44 415 PRO B O 1
ATOM 8099 N N . VAL B 1 416 ? -11.711 -9.391 20.203 1 98.5 416 VAL B N 1
ATOM 8100 C CA . VAL B 1 416 ? -12.57 -9.711 21.328 1 98.5 416 VAL B CA 1
ATOM 8101 C C . VAL B 1 416 ? -12.312 -11.141 21.781 1 98.5 416 VAL B C 1
ATOM 8103 O O . VAL B 1 416 ? -12.203 -11.414 22.984 1 98.5 416 VAL B O 1
ATOM 8106 N N . GLU B 1 417 ? -12.188 -12.094 20.828 1 98.62 417 GLU B N 1
ATOM 8107 C CA . GLU B 1 417 ? -11.961 -13.5 21.156 1 98.62 417 GLU B CA 1
ATOM 8108 C C . GLU B 1 417 ? -10.57 -13.703 21.75 1 98.62 417 GLU B C 1
ATOM 8110 O O . GLU B 1 417 ? -10.398 -14.5 22.672 1 98.62 417 GLU B O 1
ATOM 8115 N N . ARG B 1 418 ? -9.602 -13.023 21.219 1 98 418 ARG B N 1
ATOM 8116 C CA . ARG B 1 418 ? -8.258 -13.055 21.781 1 98 418 ARG B CA 1
ATOM 8117 C C . ARG B 1 418 ? -8.25 -12.508 23.203 1 98 418 ARG B C 1
ATOM 8119 O O . ARG B 1 418 ? -7.633 -13.094 24.094 1 98 418 ARG B O 1
ATOM 8126 N N . ALA B 1 419 ? -8.945 -11.375 23.375 1 98.56 419 ALA B N 1
ATOM 8127 C CA . ALA B 1 419 ? -9.023 -10.719 24.688 1 98.56 419 ALA B CA 1
ATOM 8128 C C . ALA B 1 419 ? -9.609 -11.656 25.734 1 98.56 419 ALA B C 1
ATOM 8130 O O . ALA B 1 419 ? -9.055 -11.781 26.828 1 98.56 419 ALA B O 1
ATOM 8131 N N . LYS B 1 420 ? -10.688 -12.312 25.391 1 98.69 420 LYS B N 1
ATOM 8132 C CA . LYS B 1 420 ? -11.32 -13.25 26.312 1 98.69 420 LYS B CA 1
ATOM 8133 C C . LYS B 1 420 ? -10.359 -14.367 26.719 1 98.69 420 LYS B C 1
ATOM 8135 O O . LYS B 1 420 ? -10.305 -14.758 27.891 1 98.69 420 LYS B O 1
ATOM 8140 N N . ARG B 1 421 ? -9.594 -14.852 25.844 1 98.44 421 ARG B N 1
ATOM 8141 C CA . ARG B 1 421 ? -8.656 -15.945 26.094 1 98.44 421 ARG B CA 1
ATOM 8142 C C . ARG B 1 421 ? -7.496 -15.484 26.969 1 98.44 421 ARG B C 1
ATOM 8144 O O . ARG B 1 421 ? -7.051 -16.219 27.844 1 98.44 421 ARG B O 1
ATOM 8151 N N . TYR B 1 422 ? -6.988 -14.281 26.719 1 98.06 422 TYR B N 1
ATOM 8152 C CA . TYR B 1 422 ? -5.93 -13.75 27.562 1 98.06 422 TYR B CA 1
ATOM 8153 C C . TYR B 1 422 ? -6.434 -13.523 28.984 1 98.06 422 TYR B C 1
ATOM 8155 O O . TYR B 1 422 ? -5.719 -13.789 29.953 1 98.06 422 TYR B O 1
ATOM 8163 N N . VAL B 1 423 ? -7.656 -12.992 29.109 1 97.94 423 VAL B N 1
ATOM 8164 C CA . VAL B 1 423 ? -8.242 -12.75 30.422 1 97.94 423 VAL B CA 1
ATOM 8165 C C . VAL B 1 423 ? -8.344 -14.07 31.188 1 97.94 423 VAL B C 1
ATOM 8167 O O . VAL B 1 423 ? -8.008 -14.133 32.375 1 97.94 423 VAL B O 1
ATOM 8170 N N . GLU B 1 424 ? -8.773 -15.086 30.453 1 97.06 424 GLU B N 1
ATOM 8171 C CA . GLU B 1 424 ? -8.859 -16.406 31.078 1 97.06 424 GLU B CA 1
ATOM 8172 C C . GLU B 1 424 ? -7.473 -16.922 31.469 1 97.06 424 GLU B C 1
ATOM 8174 O O . GLU B 1 424 ? -7.281 -17.422 32.562 1 97.06 424 GLU B O 1
ATOM 8179 N N . LEU B 1 425 ? -6.543 -16.766 30.609 1 96.44 425 LEU B N 1
ATOM 8180 C CA . LEU B 1 425 ? -5.184 -17.25 30.812 1 96.44 425 LEU B CA 1
ATOM 8181 C C . LEU B 1 425 ? -4.531 -16.594 32.031 1 96.44 425 LEU B C 1
ATOM 8183 O O . LEU B 1 425 ? -3.773 -17.234 32.75 1 96.44 425 LEU B O 1
ATOM 8187 N N . ILE B 1 426 ? -4.832 -15.297 32.25 1 95.38 426 ILE B N 1
ATOM 8188 C CA . ILE B 1 426 ? -4.152 -14.516 33.281 1 95.38 426 ILE B CA 1
ATOM 8189 C C . ILE B 1 426 ? -4.891 -14.648 34.594 1 95.38 426 ILE B C 1
ATOM 8191 O O . ILE B 1 426 ? -4.324 -14.375 35.656 1 95.38 426 ILE B O 1
ATOM 8195 N N . GLY B 1 427 ? -6.121 -15.023 34.594 1 94.88 427 GLY B N 1
ATOM 8196 C CA . GLY B 1 427 ? -6.852 -15.258 35.844 1 94.88 427 GLY B CA 1
ATOM 8197 C C . GLY B 1 427 ? -7.969 -14.258 36.062 1 94.88 427 GLY B C 1
ATOM 8198 O O . GLY B 1 427 ? -8.367 -14.016 37.188 1 94.88 427 GLY B O 1
ATOM 8199 N N . GLY B 1 428 ? -8.383 -13.578 35.031 1 97.06 428 GLY B N 1
ATOM 8200 C CA . GLY B 1 428 ? -9.508 -12.664 35.125 1 97.06 428 GLY B CA 1
ATOM 8201 C C . GLY B 1 428 ? -9.109 -11.211 34.938 1 97.06 428 GLY B C 1
ATOM 8202 O O . GLY B 1 428 ? -7.926 -10.875 35 1 97.06 428 GLY B O 1
ATOM 8203 N N . VAL B 1 429 ? -10.062 -10.344 34.781 1 98.31 429 VAL B N 1
ATOM 8204 C CA . VAL B 1 429 ? -9.859 -8.93 34.5 1 98.31 429 VAL B CA 1
ATOM 8205 C C . VAL B 1 429 ? -9.227 -8.242 35.719 1 98.31 429 VAL B C 1
ATOM 8207 O O . VAL B 1 429 ? -8.352 -7.391 35.562 1 98.31 429 VAL B O 1
ATOM 8210 N N . ASP B 1 430 ? -9.633 -8.617 36.875 1 98.31 430 ASP B N 1
ATOM 8211 C CA . ASP B 1 430 ? -9.094 -7.992 38.094 1 98.31 430 ASP B CA 1
ATOM 8212 C C . ASP B 1 430 ? -7.59 -8.258 38.219 1 98.31 430 ASP B C 1
ATOM 8214 O O . ASP B 1 430 ? -6.836 -7.383 38.656 1 98.31 430 ASP B O 1
ATOM 8218 N N . GLN B 1 431 ? -7.211 -9.43 37.875 1 97.69 431 GLN B N 1
ATOM 8219 C CA . GLN B 1 431 ? -5.789 -9.758 37.906 1 97.69 431 GLN B CA 1
ATOM 8220 C C . GLN B 1 431 ? -5.016 -8.938 36.875 1 97.69 431 GLN B C 1
ATOM 8222 O O . GLN B 1 431 ? -3.889 -8.508 37.156 1 97.69 431 GLN B O 1
ATOM 8227 N N . ILE B 1 432 ? -5.59 -8.766 35.719 1 98.19 432 ILE B N 1
ATOM 8228 C CA . ILE B 1 432 ? -4.957 -7.934 34.719 1 98.19 432 ILE B CA 1
ATOM 8229 C C . ILE B 1 432 ? -4.801 -6.508 35.219 1 98.19 432 ILE B C 1
ATOM 8231 O O . ILE B 1 432 ? -3.756 -5.883 35.031 1 98.19 432 ILE B O 1
ATOM 8235 N N . VAL B 1 433 ? -5.824 -6 35.875 1 98.56 433 VAL B N 1
ATOM 8236 C CA . VAL B 1 433 ? -5.773 -4.641 36.406 1 98.56 433 VAL B CA 1
ATOM 8237 C C . VAL B 1 433 ? -4.648 -4.52 37.438 1 98.56 433 VAL B C 1
ATOM 8239 O O . VAL B 1 433 ? -3.91 -3.531 37.438 1 98.56 433 VAL B O 1
ATOM 8242 N N . ILE B 1 434 ? -4.473 -5.512 38.25 1 98.44 434 ILE B N 1
ATOM 8243 C CA . ILE B 1 434 ? -3.43 -5.516 39.281 1 98.44 434 ILE B CA 1
ATOM 8244 C C . ILE B 1 434 ? -2.057 -5.5 38.594 1 98.44 434 ILE B C 1
ATOM 8246 O O . ILE B 1 434 ? -1.188 -4.707 38.969 1 98.44 434 ILE B O 1
ATOM 8250 N N . LYS B 1 435 ? -1.84 -6.367 37.656 1 98 435 LYS B N 1
ATOM 8251 C CA . LYS B 1 435 ? -0.561 -6.473 36.969 1 98 435 LYS B CA 1
ATOM 8252 C C . LYS B 1 435 ? -0.277 -5.219 36.156 1 98 435 LYS B C 1
ATOM 8254 O O . LYS B 1 435 ? 0.871 -4.777 36.062 1 98 435 LYS B O 1
ATOM 8259 N N . ALA B 1 436 ? -1.342 -4.699 35.562 1 98.69 436 ALA B N 1
ATOM 8260 C 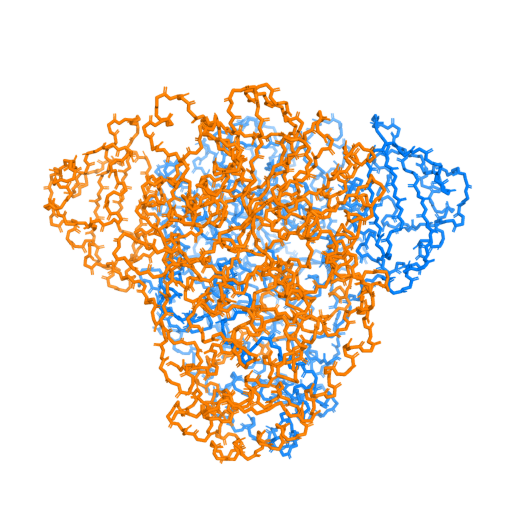CA . ALA B 1 436 ? -1.197 -3.482 34.75 1 98.69 436 ALA B CA 1
ATOM 8261 C C . ALA B 1 436 ? -0.833 -2.293 35.656 1 98.69 436 ALA B C 1
ATOM 8263 O O . ALA B 1 436 ? -0.082 -1.409 35.219 1 98.69 436 ALA B O 1
ATOM 8264 N N . ARG B 1 437 ? -1.439 -2.213 36.812 1 98.69 437 ARG B N 1
ATOM 8265 C CA . ARG B 1 437 ? -1.1 -1.151 37.75 1 98.69 437 ARG B CA 1
ATOM 8266 C C . ARG B 1 437 ? 0.385 -1.183 38.094 1 98.69 437 ARG B C 1
ATOM 8268 O O . ARG B 1 437 ? 1.032 -0.137 38.188 1 98.69 437 ARG B O 1
ATOM 8275 N N . LYS B 1 438 ? 0.907 -2.359 38.281 1 98.44 438 LYS B N 1
ATOM 8276 C CA . LYS B 1 438 ? 2.338 -2.498 38.562 1 98.44 438 LYS B CA 1
ATOM 8277 C C . LYS B 1 438 ? 3.162 -1.965 37.375 1 98.44 438 LYS B C 1
ATOM 8279 O O . LYS B 1 438 ? 4.113 -1.204 37.594 1 98.44 438 LYS B O 1
ATOM 8284 N N . ALA B 1 439 ? 2.836 -2.377 36.188 1 98.62 439 ALA B N 1
ATOM 8285 C CA . ALA B 1 439 ? 3.529 -1.9 35 1 98.62 439 ALA B CA 1
ATOM 8286 C C . ALA B 1 439 ? 3.447 -0.381 34.875 1 98.62 439 ALA B C 1
ATOM 8288 O O . ALA B 1 439 ? 4.434 0.279 34.562 1 98.62 439 ALA B O 1
ATOM 8289 N N . PHE B 1 440 ? 2.264 0.148 35.156 1 98.62 440 PHE B N 1
ATOM 8290 C CA . PHE B 1 440 ? 2.023 1.586 35.125 1 98.62 440 PHE B CA 1
ATOM 8291 C C . PHE B 1 440 ? 2.945 2.305 36.125 1 98.62 440 PHE B C 1
ATOM 8293 O O . PHE B 1 440 ? 3.604 3.281 35.75 1 98.62 440 PHE B O 1
ATOM 8300 N N . ASP B 1 441 ? 3.004 1.792 37.281 1 98.12 441 ASP B N 1
ATOM 8301 C CA . ASP B 1 441 ? 3.783 2.416 38.344 1 98.12 441 ASP B CA 1
ATOM 8302 C C . ASP B 1 441 ? 5.281 2.322 38.062 1 98.12 441 ASP B C 1
ATOM 8304 O O . ASP B 1 441 ? 6.047 3.201 38.438 1 98.12 441 ASP B O 1
ATOM 8308 N N . GLU B 1 442 ? 5.68 1.315 37.312 1 97.81 442 GLU B N 1
ATOM 8309 C CA . GLU B 1 442 ? 7.086 1.106 37 1 97.81 442 GLU B CA 1
ATOM 8310 C C . GLU B 1 442 ? 7.461 1.835 35.688 1 97.81 442 GLU B C 1
ATOM 8312 O O . GLU B 1 442 ? 8.617 1.79 35.281 1 97.81 442 GLU B O 1
ATOM 8317 N N . GLY B 1 443 ? 6.527 2.445 35.062 1 97.94 443 GLY B N 1
ATOM 8318 C CA . GLY B 1 443 ? 6.781 3.244 33.875 1 97.94 443 GLY B CA 1
ATOM 8319 C C . GLY B 1 443 ? 6.715 2.441 32.594 1 97.94 443 GLY B C 1
ATOM 8320 O O . GLY B 1 443 ? 7.059 2.945 31.516 1 97.94 443 GLY B O 1
ATOM 8321 N N . ASP B 1 444 ? 6.363 1.163 32.656 1 98.5 444 ASP B N 1
ATOM 8322 C CA . ASP B 1 444 ? 6.164 0.346 31.453 1 98.5 444 ASP B CA 1
ATOM 8323 C C . ASP B 1 444 ? 4.758 0.53 30.891 1 98.5 444 ASP B C 1
ATOM 8325 O O . ASP B 1 444 ? 3.975 -0.42 30.844 1 98.5 444 ASP B O 1
ATOM 8329 N N . LEU B 1 445 ? 4.473 1.679 30.375 1 98.81 445 LEU B N 1
ATOM 8330 C CA . LEU B 1 445 ? 3.139 2.125 29.984 1 98.81 445 LEU B CA 1
ATOM 8331 C C . LEU B 1 445 ? 2.672 1.401 28.734 1 98.81 445 LEU B C 1
ATOM 8333 O O . LEU B 1 445 ? 1.479 1.139 28.562 1 98.81 445 LEU B O 1
ATOM 8337 N N . ARG B 1 446 ? 3.6 1.078 27.812 1 98.69 446 ARG B N 1
ATOM 8338 C CA . ARG B 1 446 ? 3.262 0.322 26.609 1 98.69 446 ARG B CA 1
ATOM 8339 C C . ARG B 1 446 ? 2.645 -1.026 26.969 1 98.69 446 ARG B C 1
ATOM 8341 O O . ARG B 1 446 ? 1.64 -1.431 26.375 1 98.69 446 ARG B O 1
ATOM 8348 N N . TRP B 1 447 ? 3.283 -1.688 27.922 1 98.75 447 TRP B N 1
ATOM 8349 C CA . TRP B 1 447 ? 2.816 -2.998 28.375 1 98.75 447 TRP B CA 1
ATOM 8350 C C . TRP B 1 447 ? 1.483 -2.883 29.094 1 98.75 447 TRP B C 1
ATOM 8352 O O . TRP B 1 447 ? 0.58 -3.695 28.891 1 98.75 447 TRP B O 1
ATOM 8362 N N . ALA B 1 448 ? 1.346 -1.842 29.953 1 98.88 448 ALA B N 1
ATOM 8363 C CA . ALA B 1 448 ? 0.079 -1.596 30.641 1 98.88 448 ALA B CA 1
ATOM 8364 C C . ALA B 1 448 ? -1.061 -1.425 29.641 1 98.88 448 ALA B C 1
ATOM 8366 O O . ALA B 1 448 ? -2.137 -2.002 29.812 1 98.88 448 ALA B O 1
ATOM 8367 N N . ALA B 1 449 ? -0.821 -0.618 28.594 1 98.88 449 ALA B N 1
ATOM 8368 C CA . ALA B 1 449 ? -1.835 -0.38 27.578 1 98.88 449 ALA B CA 1
ATOM 8369 C C . ALA B 1 449 ? -2.262 -1.687 26.906 1 98.88 449 ALA B C 1
ATOM 8371 O O . ALA B 1 449 ? -3.451 -1.912 26.672 1 98.88 449 ALA B O 1
ATOM 8372 N N . GLU B 1 450 ? -1.303 -2.551 26.625 1 98.62 450 GLU B N 1
ATOM 8373 C CA . GLU B 1 450 ? -1.581 -3.793 25.906 1 98.62 450 GLU B CA 1
ATOM 8374 C C . GLU B 1 450 ? -2.484 -4.711 26.734 1 98.62 450 GLU B C 1
ATOM 8376 O O . GLU B 1 450 ? -3.504 -5.191 26.234 1 98.62 450 GLU B O 1
ATOM 8381 N N . ILE B 1 451 ? -2.15 -5.031 27.969 1 98.62 451 ILE B N 1
ATOM 8382 C CA . ILE B 1 451 ? -2.904 -6.031 28.719 1 98.62 451 ILE B CA 1
ATOM 8383 C C . ILE B 1 451 ? -4.227 -5.43 29.203 1 98.62 451 ILE B C 1
ATOM 8385 O O . ILE B 1 451 ? -5.234 -6.133 29.297 1 98.62 451 ILE B O 1
ATOM 8389 N N . LEU B 1 452 ? -4.301 -4.078 29.469 1 98.88 452 LEU B N 1
ATOM 8390 C CA . LEU B 1 452 ? -5.562 -3.434 29.828 1 98.88 452 LEU B CA 1
ATOM 8391 C C . LEU B 1 452 ? -6.52 -3.43 28.641 1 98.88 452 LEU B C 1
ATOM 8393 O O . LEU B 1 452 ? -7.734 -3.521 28.812 1 98.88 452 LEU B O 1
ATOM 8397 N N . ASN B 1 453 ? -5.93 -3.256 27.406 1 98.81 453 ASN B N 1
ATOM 8398 C CA . ASN B 1 453 ? -6.773 -3.346 26.219 1 98.81 453 ASN B CA 1
ATOM 8399 C C . ASN B 1 453 ? -7.48 -4.695 26.141 1 98.81 453 ASN B C 1
ATOM 8401 O O . ASN B 1 453 ? -8.648 -4.766 25.75 1 98.81 453 ASN B O 1
ATOM 8405 N N . HIS B 1 454 ? -6.777 -5.824 26.469 1 98.56 454 HIS B N 1
ATOM 8406 C CA . HIS B 1 454 ? -7.434 -7.125 26.531 1 98.56 454 HIS B CA 1
ATOM 8407 C C . HIS B 1 454 ? -8.586 -7.109 27.531 1 98.56 454 HIS B C 1
ATOM 8409 O O . HIS B 1 454 ? -9.664 -7.637 27.25 1 98.56 454 HIS B O 1
ATOM 8415 N N . ALA B 1 455 ? -8.328 -6.539 28.672 1 98.81 455 ALA B N 1
ATOM 8416 C CA . ALA B 1 455 ? -9.352 -6.488 29.719 1 98.81 455 ALA B CA 1
ATOM 8417 C C . ALA B 1 455 ? -10.594 -5.75 29.234 1 98.81 455 ALA B C 1
ATOM 8419 O O . ALA B 1 455 ? -11.719 -6.234 29.406 1 98.81 455 ALA B O 1
ATOM 8420 N N . VAL B 1 456 ? -10.383 -4.586 28.609 1 98.75 456 VAL B N 1
ATOM 8421 C CA . VAL B 1 456 ? -11.484 -3.744 28.172 1 98.75 456 VAL B CA 1
ATOM 8422 C C . VAL B 1 456 ? -12.242 -4.426 27.031 1 98.75 456 VAL B C 1
ATOM 8424 O O . VAL B 1 456 ? -13.469 -4.359 26.969 1 98.75 456 VAL B O 1
ATOM 8427 N N . PHE B 1 457 ? -11.586 -5.113 26.125 1 98.69 457 PHE B N 1
ATOM 8428 C CA . PHE B 1 457 ? -12.242 -5.762 24.984 1 98.69 457 PHE B CA 1
ATOM 8429 C C . PHE B 1 457 ? -12.961 -7.031 25.438 1 98.69 457 PHE B C 1
ATOM 8431 O O . PHE B 1 457 ? -13.922 -7.461 24.797 1 98.69 457 PHE B O 1
ATOM 8438 N N . ALA B 1 458 ? -12.508 -7.625 26.516 1 98.75 458 ALA B N 1
ATOM 8439 C CA . ALA B 1 458 ? -13.195 -8.789 27.078 1 98.75 458 ALA B CA 1
ATOM 8440 C C . ALA B 1 458 ? -14.398 -8.375 27.906 1 98.75 458 ALA B C 1
ATOM 8442 O O . ALA B 1 458 ? -15.453 -9.016 27.859 1 98.75 458 ALA B O 1
ATOM 8443 N N . GLU B 1 459 ? -14.227 -7.336 28.719 1 98.5 459 GLU B N 1
ATOM 8444 C CA . GLU B 1 459 ? -15.273 -6.793 29.594 1 98.5 459 GLU B CA 1
ATOM 8445 C C . GLU B 1 459 ? -15.336 -5.273 29.484 1 98.5 459 GLU B C 1
ATOM 8447 O O . GLU B 1 459 ? -14.906 -4.566 30.406 1 98.5 459 GLU B O 1
ATOM 8452 N N . PRO B 1 460 ? -16.016 -4.754 28.484 1 97.56 460 PRO B N 1
ATOM 8453 C CA . PRO B 1 460 ? -15.961 -3.326 28.156 1 97.56 460 PRO B CA 1
ATOM 8454 C C . PRO B 1 460 ? -16.562 -2.445 29.25 1 97.56 460 PRO B C 1
ATOM 8456 O O . PRO B 1 460 ? -16.297 -1.241 29.297 1 97.56 460 PRO B O 1
ATOM 8459 N N . ASP B 1 461 ? -17.312 -3.004 30.234 1 96.62 461 ASP B N 1
ATOM 8460 C CA . ASP B 1 461 ? -17.984 -2.193 31.25 1 96.62 461 ASP B CA 1
ATOM 8461 C C . ASP B 1 461 ? -17.219 -2.227 32.562 1 96.62 461 ASP B C 1
ATOM 8463 O O . ASP B 1 461 ? -17.656 -1.636 33.562 1 96.62 461 ASP B O 1
ATOM 8467 N N . HIS B 1 462 ? -16.078 -2.914 32.594 1 98 462 HIS B N 1
ATOM 8468 C CA . HIS B 1 462 ? -15.297 -2.988 33.844 1 98 462 HIS B CA 1
ATOM 8469 C C . HIS B 1 462 ? -14.648 -1.646 34.156 1 98 462 HIS B C 1
ATOM 8471 O O . HIS B 1 462 ? -13.664 -1.26 33.531 1 98 462 HIS B O 1
ATOM 8477 N N . SER B 1 463 ? -15.055 -0.984 35.188 1 97.12 463 SER B N 1
ATOM 8478 C CA . SER B 1 463 ? -14.68 0.397 35.469 1 97.12 463 SER B CA 1
ATOM 8479 C C . SER B 1 463 ? -13.195 0.516 35.812 1 97.12 463 SER B C 1
ATOM 8481 O O . SER B 1 463 ? -12.539 1.477 35.406 1 97.12 463 SER B O 1
ATOM 8483 N N . GLY B 1 464 ? -12.641 -0.428 36.531 1 98 464 GLY B N 1
ATOM 8484 C CA . GLY B 1 464 ? -11.227 -0.408 36.875 1 98 464 GLY B CA 1
ATOM 8485 C C . GLY B 1 464 ? -10.32 -0.501 35.688 1 98 464 GLY B C 1
ATOM 8486 O O . GLY B 1 464 ? -9.32 0.222 35.594 1 98 464 GLY B O 1
ATOM 8487 N N . ALA B 1 465 ? -10.664 -1.436 34.812 1 98.56 465 ALA B N 1
ATOM 8488 C CA . ALA B 1 465 ? -9.875 -1.608 33.594 1 98.56 465 ALA B CA 1
ATOM 8489 C C . ALA B 1 465 ? -9.961 -0.369 32.688 1 98.56 465 ALA B C 1
ATOM 8491 O O . ALA B 1 465 ? -8.945 0.109 32.188 1 98.56 465 ALA B O 1
ATOM 8492 N N . ARG B 1 466 ? -11.164 0.162 32.531 1 97.88 466 ARG B N 1
ATOM 8493 C CA . ARG B 1 466 ? -11.383 1.355 31.719 1 97.88 466 ARG B CA 1
ATOM 8494 C C . ARG B 1 466 ? -10.617 2.547 32.281 1 97.88 466 ARG B C 1
ATOM 8496 O O . ARG B 1 466 ? -9.938 3.26 31.547 1 97.88 466 ARG B O 1
ATOM 8503 N N . GLY B 1 467 ? -10.75 2.752 33.562 1 98 467 GLY B N 1
ATOM 8504 C CA . GLY B 1 467 ? -10.094 3.887 34.188 1 98 467 GLY B CA 1
ATOM 8505 C C . GLY B 1 467 ? -8.586 3.84 34.094 1 98 467 GLY B C 1
ATOM 8506 O O . GLY B 1 467 ? -7.945 4.848 33.75 1 98 467 GLY B O 1
ATOM 8507 N N . LEU B 1 468 ? -7.984 2.66 34.344 1 98.69 468 LEU B N 1
ATOM 8508 C CA . LEU B 1 468 ? -6.527 2.545 34.344 1 98.69 468 LEU B CA 1
ATOM 8509 C C . LEU B 1 468 ? -6.004 2.639 32.906 1 98.69 468 LEU B C 1
ATOM 8511 O O . LEU B 1 468 ? -4.918 3.176 32.656 1 98.69 468 LEU B O 1
ATOM 8515 N N . LEU B 1 469 ? -6.766 2.082 31.938 1 98.81 469 LEU B N 1
ATOM 8516 C CA . LEU B 1 469 ? -6.355 2.223 30.547 1 98.81 469 LEU B CA 1
ATOM 8517 C C . LEU B 1 469 ? -6.379 3.686 30.109 1 98.81 469 LEU B C 1
ATOM 8519 O O . LEU B 1 469 ? -5.469 4.148 29.422 1 98.81 469 LEU B O 1
ATOM 8523 N N . ALA B 1 470 ? -7.402 4.402 30.516 1 98.62 470 ALA B N 1
ATOM 8524 C CA . ALA B 1 470 ? -7.48 5.836 30.234 1 98.62 470 ALA B CA 1
ATOM 8525 C C . ALA B 1 470 ? -6.289 6.578 30.828 1 98.62 470 ALA B C 1
ATOM 8527 O O . ALA B 1 470 ? -5.68 7.426 30.172 1 98.62 470 ALA B O 1
ATOM 8528 N N . ASP B 1 471 ? -5.984 6.258 32.125 1 98.62 471 ASP B N 1
ATOM 8529 C CA . ASP B 1 471 ? -4.82 6.859 32.75 1 98.62 471 ASP B CA 1
ATOM 8530 C C . ASP B 1 471 ? -3.547 6.559 31.969 1 98.62 471 ASP B C 1
ATOM 8532 O O . ASP B 1 471 ? -2.676 7.422 31.828 1 98.62 471 ASP B O 1
ATOM 8536 N N . THR B 1 472 ? -3.453 5.359 31.547 1 98.88 472 THR B N 1
ATOM 8537 C CA . THR B 1 472 ? -2.283 4.918 30.781 1 98.88 472 THR B CA 1
ATOM 8538 C C . THR B 1 472 ? -2.162 5.691 29.484 1 98.88 472 THR B C 1
ATOM 8540 O O . THR B 1 472 ? -1.077 6.16 29.125 1 98.88 472 THR B O 1
ATOM 8543 N N . TYR B 1 473 ? -3.285 5.816 28.719 1 98.81 473 TYR B N 1
ATOM 8544 C CA . TYR B 1 473 ? -3.293 6.586 27.484 1 98.81 473 TYR B CA 1
ATOM 8545 C C . TYR B 1 473 ? -2.898 8.031 27.734 1 98.81 473 TYR B C 1
ATOM 8547 O O . TYR B 1 473 ? -2.135 8.617 26.969 1 98.81 473 TYR B O 1
ATOM 8555 N N . GLU B 1 474 ? -3.391 8.578 28.797 1 98.31 474 GLU B N 1
ATOM 8556 C CA . GLU B 1 474 ? -3.061 9.953 29.156 1 98.31 474 GLU B CA 1
ATOM 8557 C C . GLU B 1 474 ? -1.555 10.133 29.328 1 98.31 474 GLU B C 1
ATOM 8559 O O . GLU B 1 474 ? -0.974 11.086 28.797 1 98.31 474 GLU B O 1
ATOM 8564 N N . GLN B 1 475 ? -0.931 9.242 30.031 1 98.75 475 GLN B N 1
ATOM 8565 C CA . GLN B 1 475 ? 0.505 9.328 30.281 1 98.75 475 GLN B CA 1
ATOM 8566 C C . GLN B 1 475 ? 1.293 9.156 28.984 1 98.75 475 GLN B C 1
ATOM 8568 O O . GLN B 1 475 ? 2.26 9.875 28.734 1 98.75 475 GLN B O 1
ATOM 8573 N N . LEU B 1 476 ? 0.885 8.164 28.172 1 98.81 476 LEU B N 1
ATOM 8574 C CA . LEU B 1 476 ? 1.528 7.98 26.875 1 98.81 476 LEU B CA 1
ATOM 8575 C C . LEU B 1 476 ? 1.38 9.234 26.016 1 98.81 476 LEU B C 1
ATOM 8577 O O . LEU B 1 476 ? 2.324 9.641 25.344 1 98.81 476 LEU B O 1
ATOM 8581 N N . GLY B 1 477 ? 0.194 9.852 26.047 1 98.75 477 GLY B N 1
ATOM 8582 C CA . GLY B 1 477 ? -0.031 11.102 25.344 1 98.75 477 GLY B CA 1
ATOM 8583 C C . GLY B 1 477 ? 0.855 12.234 25.828 1 98.75 477 GLY B C 1
ATOM 8584 O O . GLY B 1 477 ? 1.398 13 25.031 1 98.75 477 GLY B O 1
ATOM 8585 N N . TYR B 1 478 ? 1.013 12.32 27.188 1 98.75 478 TYR B N 1
ATOM 8586 C CA . TYR B 1 478 ? 1.865 13.344 27.781 1 98.75 478 TYR B CA 1
ATOM 8587 C C . TYR B 1 478 ? 3.295 13.227 27.266 1 98.75 478 TYR B C 1
ATOM 8589 O O . TYR B 1 478 ? 3.959 14.242 27.016 1 98.75 478 TYR B O 1
ATOM 8597 N N . GLY B 1 479 ? 3.729 12.047 27.062 1 98.56 479 GLY B N 1
ATOM 8598 C CA . GLY B 1 479 ? 5.121 11.828 26.703 1 98.56 479 GLY B CA 1
ATOM 8599 C C . GLY B 1 479 ? 5.371 11.906 25.219 1 98.56 479 GLY B C 1
ATOM 8600 O O . GLY B 1 479 ? 6.52 12.016 24.781 1 98.56 479 GLY B O 1
ATOM 8601 N N . ALA B 1 480 ? 4.348 11.961 24.391 1 98.56 480 ALA B N 1
ATOM 8602 C CA . ALA B 1 480 ? 4.484 11.859 22.953 1 98.56 480 ALA B CA 1
ATOM 8603 C C . ALA B 1 480 ? 5.023 13.156 22.359 1 98.56 480 ALA B C 1
ATOM 8605 O O . ALA B 1 480 ? 4.48 14.234 22.625 1 98.56 480 ALA B O 1
ATOM 8606 N N . GLU B 1 481 ? 6.078 13.016 21.562 1 98.31 481 GLU B N 1
ATOM 8607 C CA . GLU B 1 481 ? 6.578 14.148 20.781 1 98.31 481 GLU B CA 1
ATOM 8608 C C . GLU B 1 481 ? 5.734 14.367 19.531 1 98.31 481 GLU B C 1
ATOM 8610 O O . GLU B 1 481 ? 5.66 15.484 19.016 1 98.31 481 GLU B O 1
ATOM 8615 N N . ASN B 1 482 ? 5.117 13.367 19.109 1 98.69 482 ASN B N 1
ATOM 8616 C CA . ASN B 1 482 ? 4.242 13.422 17.938 1 98.69 482 ASN B CA 1
ATOM 8617 C C . ASN B 1 482 ? 2.84 13.891 18.312 1 98.69 482 ASN B C 1
ATOM 8619 O O . ASN B 1 482 ? 2.182 13.289 19.156 1 98.69 482 ASN B O 1
ATOM 8623 N N . GLY B 1 483 ? 2.404 14.93 17.641 1 98.69 483 GLY B N 1
ATOM 8624 C CA . GLY B 1 483 ? 1.107 15.516 17.953 1 98.69 483 GLY B CA 1
ATOM 8625 C C . GLY B 1 483 ? -0.051 14.578 17.656 1 98.69 483 GLY B C 1
ATOM 8626 O O . GLY B 1 483 ? -1.017 14.516 18.422 1 98.69 483 GLY B O 1
ATOM 8627 N N . THR B 1 484 ? -0.023 13.812 16.594 1 98.5 484 THR B N 1
ATOM 8628 C CA . THR B 1 484 ? -1.104 12.898 16.25 1 98.5 484 THR B CA 1
ATOM 8629 C C . THR B 1 484 ? -1.14 11.711 17.203 1 98.5 484 THR B C 1
ATOM 8631 O O . THR B 1 484 ? -2.215 11.211 17.547 1 98.5 484 THR B O 1
ATOM 8634 N N . TRP B 1 485 ? 0.074 11.242 17.688 1 98.75 485 TRP B N 1
ATOM 8635 C CA . TRP B 1 485 ? 0.105 10.211 18.734 1 98.75 485 TRP B CA 1
ATOM 8636 C C . TRP B 1 485 ? -0.614 10.688 19.984 1 98.75 485 TRP B C 1
ATOM 8638 O O . TRP B 1 485 ? -1.477 9.984 20.516 1 98.75 485 TRP B O 1
ATOM 8648 N N . ARG B 1 486 ? -0.187 11.875 20.422 1 98.81 486 ARG B N 1
ATOM 8649 C CA . ARG B 1 486 ? -0.824 12.43 21.609 1 98.81 486 ARG B CA 1
ATOM 8650 C C . ARG B 1 486 ? -2.34 12.484 21.453 1 98.81 486 ARG B C 1
ATOM 8652 O O . ARG B 1 486 ? -3.08 12.062 22.344 1 98.81 486 ARG B O 1
ATOM 8659 N N . ASN B 1 487 ? -2.787 12.984 20.344 1 98.75 487 ASN B N 1
ATOM 8660 C CA . ASN B 1 487 ? -4.219 13.141 20.109 1 98.75 487 ASN B CA 1
ATOM 8661 C C . ASN B 1 487 ? -4.934 11.789 20.078 1 98.75 487 ASN B C 1
ATOM 8663 O O . ASN B 1 487 ? -6.055 11.672 20.578 1 98.75 487 ASN B O 1
ATOM 8667 N N . PHE B 1 488 ? -4.352 10.773 19.516 1 98.75 488 PHE B N 1
ATOM 8668 C CA . PHE B 1 488 ? -4.941 9.438 19.516 1 98.75 488 PHE B CA 1
ATOM 8669 C C . PHE B 1 488 ? -5.086 8.922 20.938 1 98.75 488 PHE B C 1
ATOM 8671 O O . PHE B 1 488 ? -6.141 8.406 21.312 1 98.75 488 PHE B O 1
ATOM 8678 N N . TYR B 1 489 ? -4.02 9.031 21.734 1 98.81 489 TYR B N 1
ATOM 8679 C CA . TYR B 1 489 ? -4.062 8.578 23.109 1 98.81 489 TYR B CA 1
ATOM 8680 C C . TYR B 1 489 ? -5.105 9.359 23.906 1 98.81 489 TYR B C 1
ATOM 8682 O O . TYR B 1 489 ? -5.906 8.766 24.641 1 98.81 489 TYR B O 1
ATOM 8690 N N . MET B 1 490 ? -5.109 10.703 23.734 1 98.38 490 MET B N 1
ATOM 8691 C CA . MET B 1 490 ? -6.039 11.547 24.484 1 98.38 490 MET B CA 1
ATOM 8692 C C . MET B 1 490 ? -7.48 11.266 24.062 1 98.38 490 MET B C 1
ATOM 8694 O O . MET B 1 490 ? -8.391 11.305 24.891 1 98.38 490 MET B O 1
ATOM 8698 N N . SER B 1 491 ? -7.715 11.039 22.781 1 98.38 491 SER B N 1
ATOM 8699 C CA . SER B 1 491 ? -9.047 10.688 22.312 1 98.38 491 SER B CA 1
ATOM 8700 C C . SER B 1 491 ? -9.508 9.359 22.906 1 98.38 491 SER B C 1
ATOM 8702 O O . SER B 1 491 ? -10.648 9.234 23.344 1 98.38 491 SER B O 1
ATOM 8704 N N . GLY B 1 492 ? -8.578 8.367 22.859 1 98.38 492 GLY B N 1
ATOM 8705 C CA . GLY B 1 492 ? -8.914 7.098 23.484 1 98.38 492 GLY B CA 1
ATOM 8706 C C . GLY B 1 492 ? -9.25 7.23 24.953 1 98.38 492 GLY B C 1
ATOM 8707 O O . GLY B 1 492 ? -10.227 6.648 25.422 1 98.38 492 GLY B O 1
ATOM 8708 N N . ALA B 1 493 ? -8.461 7.996 25.688 1 98.25 493 ALA B N 1
ATOM 8709 C CA . ALA B 1 493 ? -8.719 8.242 27.109 1 98.25 493 ALA B CA 1
ATOM 8710 C C . ALA B 1 493 ? -10.078 8.898 27.312 1 98.25 493 ALA B C 1
ATOM 8712 O O . ALA B 1 493 ? -10.828 8.523 28.219 1 98.25 493 ALA B O 1
ATOM 8713 N N . THR B 1 494 ? -10.359 9.883 26.484 1 97.31 494 THR B N 1
ATOM 8714 C CA . THR B 1 494 ? -11.609 10.625 26.594 1 97.31 494 THR B CA 1
ATOM 8715 C C . THR B 1 494 ? -12.805 9.703 26.391 1 97.31 494 THR B C 1
ATOM 8717 O O . THR B 1 494 ? -13.781 9.758 27.141 1 97.31 494 THR B O 1
ATOM 8720 N N . GLU B 1 495 ? -12.766 8.852 25.391 1 97.25 495 GLU B N 1
ATOM 8721 C CA . GLU B 1 495 ? -13.898 7.973 25.109 1 97.25 495 GLU B CA 1
ATOM 8722 C C . GLU B 1 495 ? -14.039 6.887 26.172 1 97.25 495 GLU B C 1
ATOM 8724 O O . GLU B 1 495 ? -15.148 6.449 26.484 1 97.25 495 GLU B O 1
ATOM 8729 N N . LEU B 1 496 ? -12.922 6.398 26.75 1 97.94 496 LEU B N 1
ATOM 8730 C CA . LEU B 1 496 ? -12.977 5.418 27.828 1 97.94 496 LEU B CA 1
ATOM 8731 C C . LEU B 1 496 ? -13.609 6.02 29.078 1 97.94 496 LEU B C 1
ATOM 8733 O O . LEU B 1 496 ? -14.305 5.324 29.812 1 97.94 496 LEU B O 1
ATOM 8737 N N . ARG B 1 497 ? -13.367 7.336 29.312 1 96.44 497 ARG B N 1
ATOM 8738 C CA . ARG B 1 497 ? -13.852 8.008 30.516 1 96.44 497 ARG B CA 1
ATOM 8739 C C . ARG B 1 497 ? -15.266 8.539 30.328 1 96.44 497 ARG B C 1
ATOM 8741 O O . ARG B 1 497 ? -16.047 8.594 31.266 1 96.44 497 ARG B O 1
ATOM 8748 N N . HIS B 1 498 ? -15.516 8.914 29.109 1 92.38 498 HIS B N 1
ATOM 8749 C CA . HIS B 1 498 ? -16.797 9.562 28.812 1 92.38 498 HIS B CA 1
ATOM 8750 C C . HIS B 1 498 ? -17.578 8.797 27.75 1 92.38 498 HIS B C 1
ATOM 8752 O O . HIS B 1 498 ? -17.734 7.574 27.859 1 92.38 498 HIS B O 1
ATOM 8758 N N . HIS B 1 499 ? -17.922 9.445 26.719 1 90.31 499 HIS B N 1
ATOM 8759 C CA . HIS B 1 499 ? -18.719 8.797 25.672 1 90.31 499 HIS B CA 1
ATOM 8760 C C . HIS B 1 499 ? -18.062 8.961 24.297 1 90.31 499 HIS B C 1
ATOM 8762 O O . HIS B 1 499 ? -17.188 9.805 24.125 1 90.31 499 HIS B O 1
ATOM 8768 N N . ASN B 1 500 ? -18.484 8.109 23.484 1 96.19 500 ASN B N 1
ATOM 8769 C CA . ASN B 1 500 ? -18.094 8.219 22.078 1 96.19 500 ASN B CA 1
ATOM 8770 C C . ASN B 1 500 ? -18.484 9.57 21.5 1 96.19 500 ASN B C 1
ATOM 8772 O O . ASN B 1 500 ? -19.656 9.93 21.469 1 96.19 500 ASN B O 1
ATOM 8776 N N . PHE B 1 501 ? -17.422 10.344 21.031 1 95.31 501 PHE B N 1
ATOM 8777 C CA . PHE B 1 501 ? -17.688 11.695 20.578 1 95.31 501 PHE B CA 1
ATOM 8778 C C . PHE B 1 501 ? -17.938 11.719 19.078 1 95.31 501 PHE B C 1
ATOM 8780 O O . PHE B 1 501 ? -18.062 12.789 18.469 1 95.31 501 PHE B O 1
ATOM 8787 N N . GLY B 1 502 ? -17.969 10.602 18.344 1 95.19 502 GLY B N 1
ATOM 8788 C CA . GLY B 1 502 ? -18.297 10.492 16.938 1 95.19 502 GLY B CA 1
ATOM 8789 C C . GLY B 1 502 ? -17.281 11.148 16.031 1 95.19 502 GLY B C 1
ATOM 8790 O O . GLY B 1 502 ? -16.062 11.039 16.25 1 95.19 502 GLY B O 1
ATOM 8791 N N . THR B 1 503 ? -17.75 11.672 14.883 1 93.62 503 THR B N 1
ATOM 8792 C CA . THR B 1 503 ? -16.922 12.258 13.828 1 93.62 503 THR B CA 1
ATOM 8793 C C . THR B 1 503 ? -17.281 13.727 13.617 1 93.62 503 THR B C 1
ATOM 8795 O O . THR B 1 503 ? -18.234 14.047 12.906 1 93.62 503 THR B O 1
ATOM 8798 N N . PRO B 1 504 ? -16.453 14.578 14.039 1 86 504 PRO B N 1
ATOM 8799 C CA . PRO B 1 504 ? -16.797 16 14.023 1 86 504 PRO B CA 1
ATOM 8800 C C . PRO B 1 504 ? -16.781 16.594 12.617 1 86 504 PRO B C 1
ATOM 8802 O O . PRO B 1 504 ? -17.438 17.609 12.359 1 86 504 PRO B O 1
ATOM 8805 N N . THR B 1 505 ? -15.938 16.094 11.75 1 79.81 505 THR B N 1
ATOM 8806 C CA . THR B 1 505 ? -15.773 16.656 10.414 1 79.81 505 THR B CA 1
ATOM 8807 C C . THR B 1 505 ? -16.219 15.648 9.352 1 79.81 505 THR B C 1
ATOM 8809 O O . THR B 1 505 ? -16.031 14.445 9.516 1 79.81 505 THR B O 1
ATOM 8812 N N . LYS B 1 506 ? -16.953 16.203 8.344 1 75.38 506 LYS B N 1
ATOM 8813 C CA . LYS B 1 506 ? -17.359 15.375 7.211 1 75.38 506 LYS B CA 1
ATOM 8814 C C . LYS B 1 506 ? -16.656 15.805 5.934 1 75.38 506 LYS B C 1
ATOM 8816 O O . LYS B 1 506 ? -16.984 16.828 5.34 1 75.38 506 LYS B O 1
ATOM 8821 N N . ALA B 1 507 ? -15.812 14.922 5.445 1 68.88 507 ALA B N 1
ATOM 8822 C CA . ALA B 1 507 ? -15.023 15.273 4.27 1 68.88 507 ALA B CA 1
ATOM 8823 C C . ALA B 1 507 ? -15.852 15.164 2.996 1 68.88 507 ALA B C 1
ATOM 8825 O O . ALA B 1 507 ? -15.633 15.906 2.037 1 68.88 507 ALA B O 1
ATOM 8826 N N . ALA B 1 508 ? -16.781 14.398 2.936 1 74.81 508 ALA B N 1
ATOM 8827 C CA . ALA B 1 508 ? -17.625 14.219 1.761 1 74.81 508 ALA B CA 1
ATOM 8828 C C . ALA B 1 508 ? -18.734 15.266 1.721 1 74.81 508 ALA B C 1
ATOM 8830 O O . ALA B 1 508 ? -19.906 14.938 1.858 1 74.81 508 ALA B O 1
ATOM 8831 N N . SER B 1 509 ? -18.359 16.5 1.335 1 82.75 509 SER B N 1
ATOM 8832 C CA . SER B 1 509 ? -19.312 17.609 1.214 1 82.75 509 SER B CA 1
ATOM 8833 C C . SER B 1 509 ? -20.094 17.531 -0.1 1 82.75 509 SER B C 1
ATOM 8835 O O . SER B 1 509 ? -19.75 16.719 -0.976 1 82.75 509 SER B O 1
ATOM 8837 N N . ALA B 1 510 ? -21.094 18.328 -0.254 1 84.31 510 ALA B N 1
ATOM 8838 C CA . ALA B 1 510 ? -21.906 18.375 -1.47 1 84.31 510 ALA B CA 1
ATOM 8839 C C . ALA B 1 510 ? -21.047 18.734 -2.682 1 84.31 510 ALA B C 1
ATOM 8841 O O . ALA B 1 510 ? -21.234 18.188 -3.768 1 84.31 510 ALA B O 1
ATOM 8842 N N . ASP B 1 511 ? -20.109 19.594 -2.51 1 88.12 511 ASP B N 1
ATOM 8843 C CA . ASP B 1 511 ? -19.25 20.031 -3.607 1 88.12 511 ASP B CA 1
ATOM 8844 C C . ASP B 1 511 ? -18.328 18.891 -4.062 1 88.12 511 ASP B C 1
ATOM 8846 O O . ASP B 1 511 ? -18.094 18.719 -5.258 1 88.12 511 ASP B O 1
ATOM 8850 N N . VAL B 1 512 ? -17.828 18.172 -3.062 1 89.06 512 VAL B N 1
ATOM 8851 C CA . VAL B 1 512 ? -16.938 17.062 -3.383 1 89.06 512 VAL B CA 1
ATOM 8852 C C . VAL B 1 512 ? -17.719 15.977 -4.121 1 89.06 512 VAL B C 1
ATOM 8854 O O . VAL B 1 512 ? -17.266 15.469 -5.148 1 89.06 512 VAL B O 1
ATOM 8857 N N . ILE B 1 513 ? -18.906 15.703 -3.664 1 89.56 513 ILE B N 1
ATOM 8858 C CA . ILE B 1 513 ? -19.75 14.672 -4.242 1 89.56 513 ILE B CA 1
ATOM 8859 C C . ILE B 1 513 ? -20.141 15.062 -5.668 1 89.56 513 ILE B C 1
ATOM 8861 O O . ILE B 1 513 ? -20.234 14.203 -6.551 1 89.56 513 ILE B O 1
ATOM 8865 N N . ALA B 1 514 ? -20.312 16.375 -5.852 1 90.31 514 ALA B N 1
ATOM 8866 C CA . ALA B 1 514 ? -20.719 16.875 -7.156 1 90.31 514 ALA B CA 1
ATOM 8867 C C . ALA B 1 514 ? -19.641 16.625 -8.211 1 90.31 514 ALA B C 1
ATOM 8869 O O . ALA B 1 514 ? -19.922 16.688 -9.414 1 90.31 514 ALA B O 1
ATOM 8870 N N . GLN B 1 515 ? -18.453 16.344 -7.723 1 90.69 515 GLN B N 1
ATOM 8871 C CA . GLN B 1 515 ? -17.344 16.156 -8.648 1 90.69 515 GLN B CA 1
ATOM 8872 C C . GLN B 1 515 ? -17.109 14.688 -8.945 1 90.69 515 GLN B C 1
ATOM 8874 O O . GLN B 1 515 ? -16.172 14.336 -9.672 1 90.69 515 GLN B O 1
ATOM 8879 N N . LEU B 1 516 ? -17.906 13.805 -8.5 1 91.44 516 LEU B N 1
ATOM 8880 C CA . LEU B 1 516 ? -17.781 12.375 -8.773 1 91.44 516 LEU B CA 1
ATOM 8881 C C . LEU B 1 516 ? -17.969 12.094 -10.266 1 91.44 516 LEU B C 1
ATOM 8883 O O . LEU B 1 516 ? -18.922 12.578 -10.875 1 91.44 516 LEU B O 1
ATOM 8887 N N . THR B 1 517 ? -17.031 11.383 -10.797 1 92.62 517 THR B N 1
ATOM 8888 C CA . THR B 1 517 ? -17.297 10.82 -12.117 1 92.62 517 THR B CA 1
ATOM 8889 C C . THR B 1 517 ? -18.391 9.758 -12.031 1 92.62 517 THR B C 1
ATOM 8891 O O . THR B 1 517 ? -18.703 9.266 -10.953 1 92.62 517 THR B O 1
ATOM 8894 N N . PRO B 1 518 ? -19.016 9.516 -13.164 1 95.12 518 PRO B N 1
ATOM 8895 C CA . PRO B 1 518 ? -20.016 8.445 -13.133 1 95.12 518 PRO B CA 1
ATOM 8896 C C . PRO B 1 518 ? -19.484 7.148 -12.531 1 95.12 518 PRO B C 1
ATOM 8898 O O . PRO B 1 518 ? -20.125 6.543 -11.672 1 95.12 518 PRO B O 1
ATOM 8901 N N . GLU B 1 519 ? -18.297 6.77 -12.898 1 95.5 519 GLU B N 1
ATOM 8902 C CA . GLU B 1 519 ? -17.703 5.527 -12.414 1 95.5 519 GLU B CA 1
ATOM 8903 C C . GLU B 1 519 ? -17.453 5.59 -10.906 1 95.5 519 GLU B C 1
ATOM 8905 O O . GLU B 1 519 ? -17.672 4.605 -10.195 1 95.5 519 GLU B O 1
ATOM 8910 N N . MET B 1 520 ? -17 6.723 -10.43 1 94.38 520 MET B N 1
ATOM 8911 C CA . MET B 1 520 ? -16.797 6.887 -9 1 94.38 520 MET B CA 1
ATOM 8912 C C . MET B 1 520 ? -18.109 6.77 -8.234 1 94.38 520 MET B C 1
ATOM 8914 O O . MET B 1 520 ? -18.156 6.203 -7.145 1 94.38 520 MET B O 1
ATOM 8918 N N . LEU B 1 521 ? -19.125 7.383 -8.797 1 95.19 521 LEU B N 1
ATOM 8919 C CA . LEU B 1 521 ? -20.453 7.273 -8.195 1 95.19 521 LEU B CA 1
ATOM 8920 C C . LEU B 1 521 ? -20.906 5.816 -8.141 1 95.19 521 LEU B C 1
ATOM 8922 O O . LEU B 1 521 ? -21.391 5.352 -7.105 1 95.19 521 LEU B O 1
ATOM 8926 N N . PHE B 1 522 ? -20.766 5.105 -9.273 1 96.94 522 PHE B N 1
ATOM 8927 C CA . PHE B 1 522 ? -21.172 3.707 -9.328 1 96.94 522 PHE B CA 1
ATOM 8928 C C . PHE B 1 522 ? -20.375 2.869 -8.336 1 96.94 522 PHE B C 1
ATOM 8930 O O . PHE B 1 522 ? -20.938 1.986 -7.676 1 96.94 522 PHE B O 1
ATOM 8937 N N . ASP B 1 523 ? -19.094 3.145 -8.195 1 95.56 523 ASP B N 1
ATOM 8938 C CA . ASP B 1 523 ? -18.25 2.453 -7.223 1 95.56 523 ASP B CA 1
ATOM 8939 C C . ASP B 1 523 ? -18.734 2.719 -5.797 1 95.56 523 ASP B C 1
ATOM 8941 O O . ASP B 1 523 ? -18.75 1.812 -4.961 1 95.56 523 ASP B O 1
ATOM 8945 N N . SER B 1 524 ? -19.047 3.982 -5.551 1 94.19 524 SER B N 1
ATOM 8946 C CA . SER B 1 524 ? -19.547 4.34 -4.227 1 94.19 524 SER B CA 1
ATOM 8947 C C . SER B 1 524 ? -20.812 3.574 -3.893 1 94.19 524 SER B C 1
ATOM 8949 O O . SER B 1 524 ? -21 3.131 -2.756 1 94.19 524 SER B O 1
ATOM 8951 N N . LEU B 1 525 ? -21.672 3.41 -4.867 1 95.75 525 LEU B N 1
ATOM 8952 C CA . LEU B 1 525 ? -22.891 2.621 -4.68 1 95.75 525 LEU B CA 1
ATOM 8953 C C . LEU B 1 525 ? -22.547 1.149 -4.465 1 95.75 525 LEU B C 1
ATOM 8955 O O . LEU B 1 525 ? -23.109 0.506 -3.572 1 95.75 525 LEU B O 1
ATOM 8959 N N . ALA B 1 526 ? -21.641 0.662 -5.262 1 97 526 ALA B N 1
ATOM 8960 C CA . ALA B 1 526 ? -21.25 -0.744 -5.199 1 97 526 ALA B CA 1
ATOM 8961 C C . ALA B 1 526 ? -20.719 -1.104 -3.814 1 97 526 ALA B C 1
ATOM 8963 O O . ALA B 1 526 ? -21.078 -2.146 -3.26 1 97 526 ALA B O 1
ATOM 8964 N N . ILE B 1 527 ? -19.953 -0.287 -3.25 1 96.25 527 ILE B N 1
ATOM 8965 C CA . ILE B 1 527 ? -19.297 -0.495 -1.958 1 96.25 527 ILE B CA 1
ATOM 8966 C C . ILE B 1 527 ? -20.359 -0.558 -0.856 1 96.25 527 ILE B C 1
ATOM 8968 O O . ILE B 1 527 ? -20.172 -1.258 0.143 1 96.25 527 ILE B O 1
ATOM 8972 N N . GLN B 1 528 ? -21.484 0.077 -1.069 1 96.44 528 GLN B N 1
ATOM 8973 C CA . GLN B 1 528 ? -22.5 0.164 -0.032 1 96.44 528 GLN B CA 1
ATOM 8974 C C . GLN B 1 528 ? -23.484 -1.003 -0.126 1 96.44 528 GLN B C 1
ATOM 8976 O O . GLN B 1 528 ? -24.312 -1.196 0.764 1 96.44 528 GLN B O 1
ATOM 8981 N N . ILE B 1 529 ? -23.391 -1.814 -1.191 1 97.62 529 ILE B N 1
ATOM 8982 C CA . ILE B 1 529 ? -24.297 -2.941 -1.355 1 97.62 529 ILE B CA 1
ATOM 8983 C C . ILE B 1 529 ? -24.078 -3.955 -0.236 1 97.62 529 ILE B C 1
ATOM 8985 O O . ILE B 1 529 ? -22.953 -4.395 -0.006 1 97.62 529 ILE B O 1
ATOM 8989 N N . ASN B 1 530 ? -25.156 -4.289 0.464 1 98.19 530 ASN B N 1
ATOM 8990 C CA . ASN B 1 530 ? -25.109 -5.426 1.379 1 98.19 530 ASN B CA 1
ATOM 8991 C C . ASN B 1 530 ? -25.078 -6.75 0.625 1 98.19 530 ASN B C 1
ATOM 8993 O O . ASN B 1 530 ? -26.125 -7.238 0.191 1 98.19 530 ASN B O 1
ATOM 8997 N N . GLY B 1 531 ? -23.953 -7.355 0.519 1 97.19 531 GLY B N 1
ATOM 8998 C CA . GLY B 1 531 ? -23.734 -8.539 -0.3 1 97.19 531 GLY B CA 1
ATOM 8999 C C . GLY B 1 531 ? -24.688 -9.672 0.025 1 97.19 531 GLY B C 1
ATOM 9000 O O . GLY B 1 531 ? -25.422 -10.141 -0.846 1 97.19 531 GLY B O 1
ATOM 9001 N N . PRO B 1 532 ? -24.719 -10.109 1.242 1 97.44 532 PRO B N 1
ATOM 9002 C CA . PRO B 1 532 ? -25.594 -11.219 1.631 1 97.44 532 PRO B CA 1
ATOM 9003 C C . PRO B 1 532 ? -27.062 -10.953 1.319 1 97.44 532 PRO B C 1
ATOM 9005 O O . PRO B 1 532 ? -27.781 -11.859 0.891 1 97.44 532 PRO B O 1
ATOM 9008 N N . LYS B 1 533 ? -27.531 -9.758 1.409 1 97.12 533 LYS B N 1
ATOM 9009 C CA . LYS B 1 533 ? -28.922 -9.422 1.075 1 97.12 533 LYS B CA 1
ATOM 9010 C C . LYS B 1 533 ? -29.109 -9.344 -0.437 1 97.12 533 LYS B C 1
ATOM 9012 O O . LYS B 1 533 ? -30.234 -9.477 -0.929 1 97.12 533 LYS B O 1
ATOM 9017 N N . ALA B 1 534 ? -28.016 -9.188 -1.147 1 97.5 534 ALA B N 1
ATOM 9018 C CA . ALA B 1 534 ? -28.109 -8.883 -2.572 1 97.5 534 ALA B CA 1
ATOM 9019 C C . ALA B 1 534 ? -27.891 -10.133 -3.418 1 97.5 534 ALA B C 1
ATOM 9021 O O . ALA B 1 534 ? -28.172 -10.141 -4.617 1 97.5 534 ALA B O 1
ATOM 9022 N N . TRP B 1 535 ? -27.469 -11.328 -2.836 1 94.12 535 TRP B N 1
ATOM 9023 C CA . TRP B 1 535 ? -26.969 -12.469 -3.598 1 94.12 535 TRP B CA 1
ATOM 9024 C C . TRP B 1 535 ? -28.047 -13.008 -4.543 1 94.12 535 TRP B C 1
ATOM 9026 O O . TRP B 1 535 ? -27.719 -13.578 -5.586 1 94.12 535 TRP B O 1
ATOM 9036 N N . HIS B 1 536 ? -29.312 -12.805 -4.18 1 92.56 536 HIS B N 1
ATOM 9037 C CA . HIS B 1 536 ? -30.375 -13.406 -4.98 1 92.56 536 HIS B CA 1
ATOM 9038 C C . HIS B 1 536 ? -31.234 -12.336 -5.648 1 92.56 536 HIS B C 1
ATOM 9040 O O . HIS B 1 536 ? -32.281 -12.641 -6.227 1 92.56 536 HIS B O 1
ATOM 9046 N N . GLU B 1 537 ? -30.734 -11.148 -5.531 1 94.69 537 GLU B N 1
ATOM 9047 C CA . GLU B 1 537 ? -31.469 -10.047 -6.156 1 94.69 537 GLU B CA 1
ATOM 9048 C C . GLU B 1 537 ? -30.984 -9.812 -7.586 1 94.69 537 GLU B C 1
ATOM 9050 O O . GLU B 1 537 ? -29.844 -10.086 -7.918 1 94.69 537 GLU B O 1
ATOM 9055 N N . GLN B 1 538 ? -31.953 -9.445 -8.391 1 92.44 538 GLN B N 1
ATOM 9056 C CA . GLN B 1 538 ? -31.656 -9.016 -9.758 1 92.44 538 GLN B CA 1
ATOM 9057 C C . GLN B 1 538 ? -32.125 -7.586 -10 1 92.44 538 GLN B C 1
ATOM 9059 O O . GLN B 1 538 ? -33.25 -7.215 -9.609 1 92.44 538 GLN B O 1
ATOM 9064 N N . CYS B 1 539 ? -31.25 -6.871 -10.508 1 95.38 539 CYS B N 1
ATOM 9065 C CA . CYS B 1 539 ? -31.531 -5.465 -10.797 1 95.38 539 CYS B CA 1
ATOM 9066 C C . CYS B 1 539 ? -30.594 -4.941 -11.875 1 95.38 539 CYS B C 1
ATOM 9068 O O . CYS B 1 539 ? -29.391 -5.215 -11.852 1 95.38 539 CYS B O 1
ATOM 9070 N N . SER B 1 540 ? -31.125 -4.301 -12.883 1 97.06 540 SER B N 1
ATOM 9071 C CA . SER B 1 540 ? -30.312 -3.682 -13.93 1 97.06 540 SER B CA 1
ATOM 9072 C C . SER B 1 540 ? -30.781 -2.256 -14.211 1 97.06 540 SER B C 1
ATOM 9074 O O . SER B 1 540 ? -31.984 -1.984 -14.258 1 97.06 540 SER B O 1
ATOM 9076 N N . ILE B 1 541 ? -29.844 -1.384 -14.352 1 97.5 541 ILE B N 1
ATOM 9077 C CA . ILE B 1 541 ? -30.094 0.036 -14.57 1 97.5 541 ILE B CA 1
ATOM 9078 C C . ILE B 1 541 ? -29.25 0.536 -15.742 1 97.5 541 ILE B C 1
ATOM 9080 O O . ILE B 1 541 ? -28.031 0.337 -15.766 1 97.5 541 ILE B O 1
ATOM 9084 N N . ASP B 1 542 ? -29.859 1.149 -16.688 1 97.69 542 ASP B N 1
ATOM 9085 C CA . ASP B 1 542 ? -29.125 1.899 -17.688 1 97.69 542 ASP B CA 1
ATOM 9086 C C . ASP B 1 542 ? -29.016 3.373 -17.312 1 97.69 542 ASP B C 1
ATOM 9088 O O . ASP B 1 542 ? -29.969 3.957 -16.781 1 97.69 542 ASP B O 1
ATOM 9092 N N . VAL B 1 543 ? -27.875 3.918 -17.438 1 97.75 543 VAL B N 1
ATOM 9093 C CA . VAL B 1 543 ? -27.656 5.348 -17.25 1 97.75 543 VAL B CA 1
ATOM 9094 C C . VAL B 1 543 ? -27.219 5.98 -18.562 1 97.75 543 VAL B C 1
ATOM 9096 O O . VAL B 1 543 ? -26.141 5.668 -19.078 1 97.75 543 VAL B O 1
ATOM 9099 N N . VAL B 1 544 ? -28.047 6.828 -19.062 1 97.12 544 VAL B N 1
ATOM 9100 C CA . VAL B 1 544 ? -27.781 7.555 -20.297 1 97.12 544 VAL B CA 1
ATOM 9101 C C . VAL B 1 544 ? -27.422 9 -19.984 1 97.12 544 VAL B C 1
ATOM 9103 O O . VAL B 1 544 ? -28.203 9.727 -19.359 1 97.12 544 VAL B O 1
ATOM 9106 N N . LEU B 1 545 ? -26.234 9.352 -20.312 1 97 545 LEU B N 1
ATOM 9107 C CA . LEU B 1 545 ? -25.781 10.727 -20.125 1 97 545 LEU B CA 1
ATOM 9108 C C . LEU B 1 545 ? -25.938 11.523 -21.422 1 97 545 LEU B C 1
ATOM 9110 O O . LEU B 1 545 ? -25.266 11.219 -22.422 1 97 545 LEU B O 1
ATOM 9114 N N . ASN B 1 546 ? -26.703 12.523 -21.391 1 95.56 546 ASN B N 1
ATOM 9115 C CA . ASN B 1 546 ? -27 13.305 -22.578 1 95.56 546 ASN B CA 1
ATOM 9116 C C . ASN B 1 546 ? -25.766 14.039 -23.094 1 95.56 546 ASN B C 1
ATOM 9118 O O . ASN B 1 546 ? -25.703 14.398 -24.281 1 95.56 546 ASN B O 1
ATOM 9122 N N . ASP B 1 547 ? -24.906 14.234 -22.281 1 95.12 547 ASP B N 1
ATOM 9123 C CA . ASP B 1 547 ? -23.734 15.016 -22.656 1 95.12 547 ASP B CA 1
ATOM 9124 C C . ASP B 1 547 ? -22.562 14.109 -23 1 95.12 547 ASP B C 1
ATOM 9126 O O . ASP B 1 547 ? -21.422 14.578 -23.156 1 95.12 547 ASP B O 1
ATOM 9130 N N . GLN B 1 548 ? -22.734 12.836 -22.953 1 93.75 548 GLN B N 1
ATOM 9131 C CA . GLN B 1 548 ? -21.703 11.867 -23.328 1 93.75 548 GLN B CA 1
ATOM 9132 C C . GLN B 1 548 ? -22.172 10.953 -24.453 1 93.75 548 GLN B C 1
ATOM 9134 O O . GLN B 1 548 ? -23.375 10.703 -24.578 1 93.75 548 GLN B O 1
ATOM 9139 N N . PRO B 1 549 ? -21.219 10.461 -25.219 1 92.19 549 PRO B N 1
ATOM 9140 C CA . PRO B 1 549 ? -21.578 9.617 -26.359 1 92.19 549 PRO B CA 1
ATOM 9141 C C . PRO B 1 549 ? -21.781 8.148 -25.984 1 92.19 549 PRO B C 1
ATOM 9143 O O . PRO B 1 549 ? -21.984 7.301 -26.844 1 92.19 549 PRO B O 1
ATOM 9146 N N . TYR B 1 550 ? -21.609 7.914 -24.781 1 89.88 550 TYR B N 1
ATOM 9147 C CA . TYR B 1 550 ? -21.766 6.535 -24.328 1 89.88 550 TYR B CA 1
ATOM 9148 C C . TYR B 1 550 ? -22.766 6.445 -23.172 1 89.88 550 TYR B C 1
ATOM 9150 O O . TYR B 1 550 ? -23.188 7.469 -22.641 1 89.88 550 TYR B O 1
ATOM 9158 N N . ARG B 1 551 ? -23.234 5.27 -22.891 1 94.62 551 ARG B N 1
ATOM 9159 C CA . ARG B 1 551 ? -24.125 4.988 -21.781 1 94.62 551 ARG B CA 1
ATOM 9160 C C . ARG B 1 551 ? -23.547 3.92 -20.859 1 94.62 551 ARG B C 1
ATOM 9162 O O . ARG B 1 551 ? -22.547 3.277 -21.203 1 94.62 551 ARG B O 1
ATOM 9169 N N . TYR B 1 552 ? -24.047 3.789 -19.719 1 97.69 552 TYR B N 1
ATOM 9170 C CA . TYR B 1 552 ? -23.625 2.777 -18.766 1 97.69 552 TYR B CA 1
ATOM 9171 C C . TYR B 1 552 ? -24.75 1.782 -18.484 1 97.69 552 TYR B C 1
ATOM 9173 O O . TYR B 1 552 ? -25.922 2.139 -18.531 1 97.69 552 TYR B O 1
ATOM 9181 N N . ARG B 1 553 ? -24.453 0.571 -18.406 1 97.56 553 ARG B N 1
ATOM 9182 C CA . ARG B 1 553 ? -25.297 -0.454 -17.797 1 97.56 553 ARG B CA 1
ATOM 9183 C C . ARG B 1 553 ? -24.766 -0.856 -16.422 1 97.56 553 ARG B C 1
ATOM 9185 O O . ARG B 1 553 ? -23.609 -1.218 -16.281 1 97.56 553 ARG B O 1
ATOM 9192 N N . LEU B 1 554 ? -25.547 -0.738 -15.391 1 97.94 554 LEU B N 1
ATOM 9193 C CA . LEU B 1 554 ? -25.297 -1.3 -14.062 1 97.94 554 LEU B CA 1
ATOM 9194 C C . LEU B 1 554 ? -26.172 -2.516 -13.812 1 97.94 554 LEU B C 1
ATOM 9196 O O . LEU B 1 554 ? -27.359 -2.518 -14.172 1 97.94 554 LEU B O 1
ATOM 9200 N N . TRP B 1 555 ? -25.688 -3.529 -13.164 1 97.25 555 TRP B N 1
ATOM 9201 C CA . TRP B 1 555 ? -26.516 -4.656 -12.773 1 97.25 555 TRP B CA 1
ATOM 9202 C C . TRP B 1 555 ? -25.922 -5.406 -11.594 1 97.25 555 TRP B C 1
ATOM 9204 O O . TRP B 1 555 ? -24.719 -5.273 -11.32 1 97.25 555 TRP B O 1
ATOM 9214 N N . LEU B 1 556 ? -26.734 -6.094 -10.82 1 97.62 556 LEU B N 1
ATOM 9215 C CA . LEU B 1 556 ? -26.266 -6.949 -9.727 1 97.62 556 LEU B CA 1
ATOM 9216 C C . LEU B 1 556 ? -25.859 -8.32 -10.25 1 97.62 556 LEU B C 1
ATOM 9218 O O . LEU B 1 556 ? -26.609 -8.977 -10.969 1 97.62 556 LEU B O 1
ATOM 9222 N N . SER B 1 557 ? -24.641 -8.68 -10 1 97.06 557 SER B N 1
ATOM 9223 C CA . SER B 1 557 ? -24.062 -9.984 -10.336 1 97.06 557 SER B CA 1
ATOM 9224 C C . SER B 1 557 ? -23.484 -10.664 -9.102 1 97.06 557 SER B C 1
ATOM 9226 O O . SER B 1 557 ? -22.453 -10.234 -8.578 1 97.06 557 SER B O 1
ATOM 9228 N N . ASN B 1 558 ? -24.062 -11.742 -8.523 1 96.81 558 ASN B N 1
ATOM 9229 C CA . ASN B 1 558 ? -23.641 -12.484 -7.336 1 96.81 558 ASN B CA 1
ATOM 9230 C C . ASN B 1 558 ? -23.422 -11.555 -6.145 1 96.81 558 ASN B C 1
ATOM 9232 O O . ASN B 1 558 ? -22.375 -11.609 -5.492 1 96.81 558 ASN B O 1
ATOM 9236 N N . GLY B 1 559 ? -24.328 -10.672 -5.992 1 96.38 559 GLY B N 1
ATOM 9237 C CA . GLY B 1 559 ? -24.312 -9.805 -4.824 1 96.38 559 GLY B CA 1
ATOM 9238 C C . GLY B 1 559 ? -23.438 -8.578 -4.992 1 96.38 559 GLY B C 1
ATOM 9239 O O . GLY B 1 559 ? -23.25 -7.809 -4.047 1 96.38 559 GLY B O 1
ATOM 9240 N N . THR B 1 560 ? -22.891 -8.359 -6.172 1 97.25 560 THR B N 1
ATOM 9241 C CA . THR B 1 560 ? -22.047 -7.199 -6.441 1 97.25 560 THR B CA 1
ATOM 9242 C C . THR B 1 560 ? -22.656 -6.344 -7.555 1 97.25 560 THR B C 1
ATOM 9244 O O . THR B 1 560 ? -23.25 -6.871 -8.492 1 97.25 560 THR B O 1
ATOM 9247 N N . LEU B 1 561 ? -22.531 -5.02 -7.41 1 98.12 561 LEU B N 1
ATOM 9248 C CA . LEU B 1 561 ? -22.969 -4.105 -8.461 1 98.12 561 LEU B CA 1
ATOM 9249 C C . LEU B 1 561 ? -21.859 -3.863 -9.477 1 98.12 561 LEU B C 1
ATOM 9251 O O . LEU B 1 561 ? -20.812 -3.314 -9.133 1 98.12 561 LEU B O 1
ATOM 9255 N N . ILE B 1 562 ? -22.094 -4.305 -10.672 1 98.06 562 ILE B N 1
ATOM 9256 C CA . ILE B 1 562 ? -21.141 -4.184 -11.773 1 98.06 562 ILE B CA 1
ATOM 9257 C C . ILE B 1 562 ? -21.641 -3.146 -12.773 1 98.06 562 ILE B C 1
ATOM 9259 O O . ILE B 1 562 ? -22.844 -2.879 -12.859 1 98.06 562 ILE B O 1
ATOM 9263 N N . TYR B 1 563 ? -20.719 -2.477 -13.438 1 97.81 563 TYR B N 1
ATOM 9264 C CA . TYR B 1 563 ? -21.141 -1.566 -14.5 1 97.81 563 TYR B CA 1
ATOM 9265 C C . TYR B 1 563 ? -20.203 -1.689 -15.711 1 97.81 563 TYR B C 1
ATOM 9267 O O . TYR B 1 563 ? -19.078 -2.158 -15.586 1 97.81 563 TYR B O 1
ATOM 9275 N N . THR B 1 564 ? -20.703 -1.392 -16.844 1 97.19 564 THR B N 1
ATOM 9276 C CA . THR B 1 564 ? -19.953 -1.387 -18.094 1 97.19 564 THR B CA 1
ATOM 9277 C C . THR B 1 564 ? -20.469 -0.307 -19.031 1 97.19 564 THR B C 1
ATOM 9279 O O . THR B 1 564 ? -21.578 0.219 -18.828 1 97.19 564 THR B O 1
ATOM 9282 N N . ARG B 1 565 ? -19.688 0.079 -20.047 1 94.81 565 ARG B N 1
ATOM 9283 C CA . ARG B 1 565 ? -20.109 0.991 -21.109 1 94.81 565 ARG B CA 1
ATOM 9284 C C . ARG B 1 565 ? -20.484 0.226 -22.375 1 94.81 565 ARG B C 1
ATOM 9286 O O . ARG B 1 565 ? -20.984 0.814 -23.344 1 94.81 565 ARG B O 1
ATOM 9293 N N . ALA B 1 566 ? -20.188 -1.083 -22.234 1 92.19 566 ALA B N 1
ATOM 9294 C CA . ALA B 1 566 ? -20.578 -1.896 -23.391 1 92.19 566 ALA B CA 1
ATOM 9295 C C . ALA B 1 566 ? -22.094 -1.951 -23.531 1 92.19 566 ALA B C 1
ATOM 9297 O O . ALA B 1 566 ? -22.828 -1.91 -22.531 1 92.19 566 ALA B O 1
ATOM 9298 N N . VAL B 1 567 ? -22.547 -1.998 -24.766 1 86.06 567 VAL B N 1
ATOM 9299 C CA . VAL B 1 567 ? -23.984 -2.02 -25.031 1 86.06 567 VAL B CA 1
ATOM 9300 C C . VAL B 1 567 ? -24.516 -3.447 -24.906 1 86.06 567 VAL B C 1
ATOM 9302 O O . VAL B 1 567 ? -24.172 -4.316 -25.703 1 86.06 567 VAL B O 1
ATOM 9305 N N . PRO B 1 568 ? -25.297 -3.572 -23.875 1 84.12 568 PRO B N 1
ATOM 9306 C CA . PRO B 1 568 ? -25.859 -4.922 -23.734 1 84.12 568 PRO B CA 1
ATOM 9307 C C . PRO B 1 568 ? -26.953 -5.211 -24.766 1 84.12 568 PRO B C 1
ATOM 9309 O O . PRO B 1 568 ? -27.547 -4.285 -25.312 1 84.12 568 PRO B O 1
ATOM 9312 N N . SER B 1 569 ? -27.125 -6.496 -24.938 1 84.25 569 SER B N 1
ATOM 9313 C CA . SER B 1 569 ? -28.172 -6.914 -25.875 1 84.25 569 SER B CA 1
ATOM 9314 C C . SER B 1 569 ? -29.531 -6.922 -25.188 1 84.25 569 SER B C 1
ATOM 9316 O O . SER B 1 569 ? -30.562 -6.926 -25.859 1 84.25 569 SER B O 1
ATOM 9318 N N . THR B 1 570 ? -29.578 -6.855 -23.938 1 89.19 570 THR B N 1
ATOM 9319 C CA . THR B 1 570 ? -30.828 -6.934 -23.188 1 89.19 570 THR B CA 1
ATOM 9320 C C . THR B 1 570 ? -31.25 -5.555 -22.688 1 89.19 570 THR B C 1
ATOM 9322 O O . THR B 1 570 ? -30.438 -4.625 -22.656 1 89.19 570 THR B O 1
ATOM 9325 N N . SER B 1 571 ? -32.5 -5.504 -22.312 1 92.5 571 SER B N 1
ATOM 9326 C CA . SER B 1 571 ? -33 -4.262 -21.734 1 92.5 571 SER B CA 1
ATOM 9327 C C . SER B 1 571 ? -32.781 -4.23 -20.234 1 92.5 571 SER B C 1
ATOM 9329 O O . SER B 1 571 ? -32.781 -5.273 -19.578 1 92.5 571 SER B O 1
ATOM 9331 N N . ALA B 1 572 ? -32.656 -3.043 -19.734 1 96.75 572 ALA B N 1
ATOM 9332 C CA . ALA B 1 572 ? -32.562 -2.855 -18.297 1 96.75 572 ALA B CA 1
ATOM 9333 C C . ALA B 1 572 ? -33.938 -2.723 -17.656 1 96.75 572 ALA B C 1
ATOM 9335 O O . ALA B 1 572 ? -34.906 -2.455 -18.328 1 96.75 572 ALA B O 1
ATOM 9336 N N . ASN B 1 573 ? -34 -2.971 -16.375 1 97.56 573 ASN B N 1
ATOM 9337 C CA . ASN B 1 573 ? -35.25 -2.754 -15.656 1 97.56 573 ASN B CA 1
ATOM 9338 C C . ASN B 1 573 ? -35.688 -1.286 -15.688 1 97.56 573 ASN B C 1
ATOM 9340 O O . ASN B 1 573 ? -36.875 -0.977 -15.789 1 97.56 573 ASN B O 1
ATOM 9344 N N . VAL B 1 574 ? -34.75 -0.409 -15.508 1 97.62 574 VAL B N 1
ATOM 9345 C CA . VAL B 1 574 ? -35 1.024 -15.469 1 97.62 574 VAL B CA 1
ATOM 9346 C C . VAL B 1 574 ? -33.875 1.78 -16.172 1 97.62 574 VAL B C 1
ATOM 9348 O O . VAL B 1 574 ? -32.75 1.309 -16.234 1 97.62 574 VAL B O 1
ATOM 9351 N N . THR B 1 575 ? -34.156 2.893 -16.797 1 97.62 575 THR B N 1
ATOM 9352 C CA . THR B 1 575 ? -33.188 3.762 -17.453 1 97.62 575 THR B CA 1
ATOM 9353 C C . THR B 1 575 ? -33.219 5.168 -16.859 1 97.62 575 THR B C 1
ATOM 9355 O O . THR B 1 575 ? -34.312 5.773 -16.75 1 97.62 575 THR B O 1
ATOM 9358 N N . LEU B 1 576 ? -32.125 5.605 -16.406 1 97.75 576 LEU B N 1
ATOM 9359 C CA . LEU B 1 576 ? -31.953 6.984 -15.961 1 97.75 576 LEU B CA 1
ATOM 9360 C C . LEU B 1 576 ? -31.297 7.82 -17.047 1 97.75 576 LEU B C 1
ATOM 9362 O O . LEU B 1 576 ? -30.234 7.457 -17.562 1 97.75 576 LEU B O 1
ATOM 9366 N N . THR B 1 577 ? -31.906 8.875 -17.453 1 97.88 577 THR B N 1
ATOM 9367 C CA . THR B 1 577 ? -31.344 9.797 -18.438 1 97.88 577 THR B CA 1
ATOM 9368 C C . THR B 1 577 ? -31.078 11.164 -17.797 1 97.88 577 THR B C 1
ATOM 9370 O O . THR B 1 577 ? -32 11.789 -17.25 1 97.88 577 THR B O 1
ATOM 9373 N N . THR B 1 578 ? -29.891 11.609 -17.812 1 97 578 THR B N 1
ATOM 9374 C CA . THR B 1 578 ? -29.5 12.859 -17.188 1 97 578 THR B CA 1
ATOM 9375 C C . THR B 1 578 ? -28.156 13.336 -17.734 1 97 578 THR B C 1
ATOM 9377 O O . THR B 1 578 ? -27.75 12.953 -18.844 1 97 578 THR B O 1
ATOM 9380 N N . THR B 1 579 ? -27.5 14.328 -17.109 1 95.75 579 THR B N 1
ATOM 9381 C CA . THR B 1 579 ? -26.172 14.828 -17.484 1 95.75 579 THR B CA 1
ATOM 9382 C C . THR B 1 579 ? -25.125 14.406 -16.469 1 95.75 579 THR B C 1
ATOM 9384 O O . THR B 1 579 ? -25.453 14.016 -15.352 1 95.75 579 THR B O 1
ATOM 9387 N N . THR B 1 580 ? -23.844 14.453 -16.922 1 94 580 THR B N 1
ATOM 9388 C CA . THR B 1 580 ? -22.719 14.133 -16.031 1 94 580 THR B CA 1
ATOM 9389 C C . THR B 1 580 ? -22.734 15.031 -14.797 1 94 580 THR B C 1
ATOM 9391 O O . THR B 1 580 ? -22.359 14.602 -13.703 1 94 580 THR B O 1
ATOM 9394 N N . ARG B 1 581 ? -23.219 16.266 -14.867 1 90.19 581 ARG B N 1
ATOM 9395 C CA . ARG B 1 581 ? -23.25 17.234 -13.781 1 90.19 581 ARG B CA 1
ATOM 9396 C C . ARG B 1 581 ? -24.344 16.906 -12.781 1 90.19 581 ARG B C 1
ATOM 9398 O O . ARG B 1 581 ? -24.203 17.141 -11.586 1 90.19 581 ARG B O 1
ATOM 9405 N N . THR B 1 582 ? -25.422 16.312 -13.25 1 93.75 582 THR B N 1
ATOM 9406 C CA . THR B 1 582 ? -26.594 16.078 -12.414 1 93.75 582 THR B CA 1
ATOM 9407 C C . THR B 1 582 ? -26.531 14.688 -11.781 1 93.75 582 THR B C 1
ATOM 9409 O O . THR B 1 582 ? -27.047 14.477 -10.68 1 93.75 582 THR B O 1
ATOM 9412 N N . LEU B 1 583 ? -25.828 13.805 -12.383 1 95.19 583 LEU B N 1
ATOM 9413 C CA . LEU B 1 583 ? -25.828 12.398 -11.992 1 95.19 583 LEU B CA 1
ATOM 9414 C C . LEU B 1 583 ? -25.406 12.234 -10.539 1 95.19 583 LEU B C 1
ATOM 9416 O O . LEU B 1 583 ? -26 11.438 -9.805 1 95.19 583 LEU B O 1
ATOM 9420 N N . PRO B 1 584 ? -24.469 13.016 -10.008 1 94.12 584 PRO B N 1
ATOM 9421 C CA . PRO B 1 584 ? -23.969 12.805 -8.648 1 94.12 584 PRO B CA 1
ATOM 9422 C C . PRO B 1 584 ? -25.031 13.07 -7.582 1 94.12 584 PRO B C 1
ATOM 9424 O O . PRO B 1 584 ? -24.844 12.734 -6.41 1 94.12 584 PRO B O 1
ATOM 9427 N N . VAL B 1 585 ? -26.203 13.625 -7.988 1 91.06 585 VAL B N 1
ATOM 9428 C CA . VAL B 1 585 ? -27.312 13.891 -7.066 1 91.06 585 VAL B CA 1
ATOM 9429 C C . VAL B 1 585 ? -27.75 12.586 -6.406 1 91.06 585 VAL B C 1
ATOM 9431 O O . VAL B 1 585 ? -28.219 12.586 -5.27 1 91.06 585 VAL B O 1
ATOM 9434 N N . ILE B 1 586 ? -27.484 11.5 -7.109 1 92.56 586 ILE B N 1
ATOM 9435 C CA . ILE B 1 586 ? -27.828 10.18 -6.605 1 92.56 586 ILE B CA 1
ATOM 9436 C C . ILE B 1 586 ? -27.109 9.93 -5.277 1 92.56 586 ILE B C 1
ATOM 9438 O O . ILE B 1 586 ? -27.672 9.305 -4.371 1 92.56 586 ILE B O 1
ATOM 9442 N N . ALA B 1 587 ? -25.891 10.406 -5.137 1 88.44 587 ALA B N 1
ATOM 9443 C CA . ALA B 1 587 ? -25.109 10.188 -3.928 1 88.44 587 ALA B CA 1
ATOM 9444 C C . ALA B 1 587 ? -25.656 10.984 -2.752 1 88.44 587 ALA B C 1
ATOM 9446 O O . ALA B 1 587 ? -25.484 10.609 -1.594 1 88.44 587 ALA B O 1
ATOM 9447 N N . VAL B 1 588 ? -26.344 12.07 -3.002 1 83.06 588 VAL B N 1
ATOM 9448 C CA . VAL B 1 588 ? -26.859 12.953 -1.962 1 83.06 588 VAL B CA 1
ATOM 9449 C C . VAL B 1 588 ? -28.312 12.609 -1.652 1 83.06 588 VAL B C 1
ATOM 9451 O O . VAL B 1 588 ? -28.688 12.484 -0.486 1 83.06 588 VAL B O 1
ATOM 9454 N N . SER B 1 589 ? -29.094 12.43 -2.738 1 82.38 589 SER B N 1
ATOM 9455 C CA . SER B 1 589 ? -30.531 12.281 -2.586 1 82.38 589 SER B CA 1
ATOM 9456 C C . SER B 1 589 ? -30.922 10.805 -2.492 1 82.38 589 SER B C 1
ATOM 9458 O O . SER B 1 589 ? -32.062 10.484 -2.164 1 82.38 589 SER B O 1
ATOM 9460 N N . GLY B 1 590 ? -29.984 10.016 -2.762 1 87.81 590 GLY B N 1
ATOM 9461 C CA . GLY B 1 590 ? -30.312 8.602 -2.812 1 87.81 590 GLY B CA 1
ATOM 9462 C C . GLY B 1 590 ? -31 8.195 -4.102 1 87.81 590 GLY B C 1
ATOM 9463 O O . GLY B 1 590 ? -30.953 8.93 -5.094 1 87.81 590 GLY B O 1
ATOM 9464 N N . LEU B 1 591 ? -31.625 7.023 -4.055 1 92.75 591 LEU B N 1
ATOM 9465 C CA . LEU B 1 591 ? -32.188 6.43 -5.27 1 92.75 591 LEU B CA 1
ATOM 9466 C C . LEU B 1 591 ? -33.688 6.543 -5.297 1 92.75 591 LEU B C 1
ATOM 9468 O O . LEU B 1 591 ? -34.375 5.824 -6.043 1 92.75 591 LEU B O 1
ATOM 9472 N N . SER B 1 592 ? -34.219 7.508 -4.57 1 93.38 592 SER B N 1
ATOM 9473 C CA . SER B 1 592 ? -35.656 7.766 -4.609 1 93.38 592 SER B CA 1
ATOM 9474 C C . SER B 1 592 ? -36.094 8.328 -5.965 1 93.38 592 SER B C 1
ATOM 9476 O O . SER B 1 592 ? -35.594 9.375 -6.391 1 93.38 592 SER B O 1
ATOM 9478 N N . PRO B 1 593 ? -37.062 7.676 -6.574 1 94.94 593 PRO B N 1
ATOM 9479 C CA . PRO B 1 593 ? -37.469 8.172 -7.891 1 94.94 593 PRO B CA 1
ATOM 9480 C C . PRO B 1 593 ? -38 9.602 -7.844 1 94.94 593 PRO B C 1
ATOM 9482 O O . PRO B 1 593 ? -37.688 10.406 -8.727 1 94.94 593 PRO B O 1
ATOM 9485 N N . GLU B 1 594 ? -38.781 9.891 -6.852 1 94.19 594 GLU B N 1
ATOM 9486 C CA . GLU B 1 594 ? -39.312 11.242 -6.719 1 94.19 594 GLU B CA 1
ATOM 9487 C C . GLU B 1 594 ? -38.219 12.281 -6.59 1 94.19 594 GLU B C 1
ATOM 9489 O O . GLU B 1 594 ? -38.25 13.328 -7.242 1 94.19 594 GLU B O 1
ATOM 9494 N N . ALA B 1 595 ? -37.25 11.953 -5.766 1 93.38 595 ALA B N 1
ATOM 9495 C CA . ALA B 1 595 ? -36.125 12.875 -5.547 1 93.38 595 ALA B CA 1
ATOM 9496 C C . ALA B 1 595 ? -35.312 13.039 -6.816 1 93.38 595 ALA B C 1
ATOM 9498 O O . ALA B 1 595 ? -34.844 14.141 -7.121 1 93.38 595 ALA B O 1
ATOM 9499 N N . LEU B 1 596 ? -35.125 11.984 -7.527 1 95.25 596 LEU B N 1
ATOM 9500 C CA . LEU B 1 596 ? -34.312 12.016 -8.742 1 95.25 596 LEU B CA 1
ATOM 9501 C C . LEU B 1 596 ? -35 12.836 -9.828 1 95.25 596 LEU B C 1
ATOM 9503 O O . LEU B 1 596 ? -34.375 13.625 -10.516 1 95.25 596 LEU B O 1
ATOM 9507 N N . VAL B 1 597 ? -36.281 12.641 -9.953 1 95.44 597 VAL B N 1
ATOM 9508 C CA . VAL B 1 597 ? -37.031 13.398 -10.945 1 95.44 597 VAL B CA 1
ATOM 9509 C C . VAL B 1 597 ? -37 14.883 -10.609 1 95.44 597 VAL B C 1
ATOM 9511 O O . VAL B 1 597 ? -36.812 15.727 -11.492 1 95.44 597 VAL B O 1
ATOM 9514 N N . LYS B 1 598 ? -37.156 15.148 -9.336 1 94.44 598 LYS B N 1
ATOM 9515 C CA . LYS B 1 598 ? -37.094 16.531 -8.883 1 94.44 598 LYS B CA 1
ATOM 9516 C C . LYS B 1 598 ? -35.719 17.141 -9.195 1 94.44 598 LYS B C 1
ATOM 9518 O O . LYS B 1 598 ? -35.625 18.344 -9.477 1 94.44 598 LYS B O 1
ATOM 9523 N N . ALA B 1 599 ? -34.75 16.312 -9.203 1 92.81 599 ALA B N 1
ATOM 9524 C CA . ALA B 1 599 ? -33.406 16.781 -9.438 1 92.81 599 ALA B CA 1
ATOM 9525 C C . ALA B 1 599 ? -33.094 16.859 -10.938 1 92.81 599 ALA B C 1
ATOM 9527 O O . ALA B 1 599 ? -32 17.266 -11.336 1 92.81 599 ALA B O 1
ATOM 9528 N N . GLY B 1 600 ? -34.062 16.438 -11.797 1 93.38 600 GLY B N 1
ATOM 9529 C CA . GLY B 1 600 ? -33.875 16.578 -13.234 1 93.38 600 GLY B CA 1
ATOM 9530 C C . GLY B 1 600 ? -33.469 15.289 -13.914 1 93.38 600 GLY B C 1
ATOM 9531 O O . GLY B 1 600 ? -33 15.305 -15.047 1 93.38 600 GLY B O 1
ATOM 9532 N N . VAL B 1 601 ? -33.594 14.188 -13.227 1 96.38 601 VAL B N 1
ATOM 9533 C CA . VAL B 1 601 ? -33.312 12.898 -13.828 1 96.38 601 VAL B CA 1
ATOM 9534 C C . VAL B 1 601 ? -34.562 12.297 -14.438 1 96.38 601 VAL B C 1
ATOM 9536 O O . VAL B 1 601 ? -35.594 12.18 -13.766 1 96.38 601 VAL B O 1
ATOM 9539 N N . GLU B 1 602 ? -34.5 12.008 -15.68 1 97.62 602 GLU B N 1
ATOM 9540 C CA . GLU B 1 602 ? -35.594 11.312 -16.328 1 97.62 602 GLU B CA 1
ATOM 9541 C C . GLU B 1 602 ? -35.531 9.812 -16.062 1 97.62 602 GLU B C 1
ATOM 9543 O O . GLU B 1 602 ? -34.5 9.188 -16.203 1 97.62 602 GLU B O 1
ATOM 9548 N N . ILE B 1 603 ? -36.625 9.289 -15.688 1 97.62 603 ILE B N 1
ATOM 9549 C CA . ILE B 1 603 ? -36.719 7.867 -15.383 1 97.62 603 ILE B CA 1
ATOM 9550 C C . ILE B 1 603 ? -37.688 7.184 -16.344 1 97.62 603 ILE B C 1
ATOM 9552 O O . ILE B 1 603 ? -38.844 7.602 -16.469 1 97.62 603 ILE B O 1
ATOM 9556 N N . THR B 1 604 ? -37.25 6.199 -17.016 1 97.69 604 THR B N 1
ATOM 9557 C CA . THR B 1 604 ? -38.094 5.371 -17.875 1 97.69 604 THR B CA 1
ATOM 9558 C C . THR B 1 604 ? -37.938 3.896 -17.5 1 97.69 604 THR B C 1
ATOM 9560 O O . THR B 1 604 ? -36.875 3.443 -17.109 1 97.69 604 THR B O 1
ATOM 9563 N N . GLY B 1 605 ? -39.031 3.162 -17.562 1 97.12 605 GLY B N 1
ATOM 9564 C CA . GLY B 1 605 ? -39.031 1.755 -17.188 1 97.12 605 GLY B CA 1
ATOM 9565 C C . GLY B 1 605 ? -39.594 1.503 -15.789 1 97.12 605 GLY B C 1
ATOM 9566 O O . GLY B 1 605 ? -40.5 2.207 -15.336 1 97.12 605 GLY B O 1
ATOM 9567 N N . ASP B 1 606 ? -39.156 0.458 -15.117 1 97.19 606 ASP B N 1
ATOM 9568 C CA . ASP B 1 606 ? -39.656 0.029 -13.812 1 97.19 606 ASP B CA 1
ATOM 9569 C C . ASP B 1 606 ? -38.906 0.738 -12.68 1 97.19 606 ASP B C 1
ATOM 9571 O O . ASP B 1 606 ? -37.875 0.246 -12.203 1 97.19 606 ASP B O 1
ATOM 9575 N N . SER B 1 607 ? -39.406 1.775 -12.164 1 95 607 SER B N 1
ATOM 9576 C CA . SER B 1 607 ? -38.781 2.605 -11.156 1 95 607 SER B CA 1
ATOM 9577 C C . SER B 1 607 ? -38.625 1.853 -9.836 1 95 607 SER B C 1
ATOM 9579 O O . SER B 1 607 ? -37.844 2.244 -8.977 1 95 607 SER B O 1
ATOM 9581 N N . THR B 1 608 ? -39.344 0.76 -9.656 1 95.25 608 THR B N 1
ATOM 9582 C CA . THR B 1 608 ? -39.25 -0.014 -8.422 1 95.25 608 THR B CA 1
ATOM 9583 C C . THR B 1 608 ? -37.875 -0.655 -8.312 1 95.25 608 THR B C 1
ATOM 9585 O O . THR B 1 608 ? -37.438 -1.042 -7.223 1 95.25 608 THR B O 1
ATOM 9588 N N . ALA B 1 609 ? -37.188 -0.812 -9.438 1 96.44 609 ALA B N 1
ATOM 9589 C CA . ALA B 1 609 ? -35.844 -1.32 -9.438 1 96.44 609 ALA B CA 1
ATOM 9590 C C . ALA B 1 609 ? -34.906 -0.416 -8.617 1 96.44 609 ALA B C 1
ATOM 9592 O O . ALA B 1 609 ? -34 -0.894 -7.949 1 96.44 609 ALA B O 1
ATOM 9593 N N . LEU B 1 610 ? -35.156 0.876 -8.68 1 96.56 610 LEU B N 1
ATOM 9594 C CA . LEU B 1 610 ? -34.344 1.83 -7.914 1 96.56 610 LEU B CA 1
ATOM 9595 C C . LEU B 1 610 ? -34.594 1.659 -6.418 1 96.56 610 LEU B C 1
ATOM 9597 O O . LEU B 1 610 ? -33.656 1.743 -5.621 1 96.56 610 LEU B O 1
ATOM 9601 N N . GLU B 1 611 ? -35.781 1.414 -6.039 1 94.81 611 GLU B N 1
ATOM 9602 C CA . GLU B 1 611 ? -36.125 1.194 -4.641 1 94.81 611 GLU B CA 1
ATOM 9603 C C . GLU B 1 611 ? -35.5 -0.096 -4.113 1 94.81 611 GLU B C 1
ATOM 9605 O O . GLU B 1 611 ? -35.062 -0.15 -2.973 1 94.81 611 GLU B O 1
ATOM 9610 N N . ARG B 1 612 ? -35.562 -1.098 -4.938 1 95.19 612 ARG B N 1
ATOM 9611 C CA . ARG B 1 612 ? -34.938 -2.365 -4.566 1 95.19 612 ARG B CA 1
ATOM 9612 C C . ARG B 1 612 ? -33.438 -2.197 -4.34 1 95.19 612 ARG B C 1
ATOM 9614 O O . ARG B 1 612 ? -32.906 -2.73 -3.377 1 95.19 612 ARG B O 1
ATOM 9621 N N . LEU B 1 613 ? -32.812 -1.478 -5.246 1 96.5 613 LEU B N 1
ATOM 9622 C CA . LEU B 1 613 ? -31.391 -1.224 -5.078 1 96.5 613 LEU B CA 1
ATOM 9623 C C . LEU B 1 613 ? -31.125 -0.416 -3.812 1 96.5 613 LEU B C 1
ATOM 9625 O O . LEU B 1 613 ? -30.188 -0.708 -3.07 1 96.5 613 LEU B O 1
ATOM 9629 N N . ALA B 1 614 ? -31.922 0.623 -3.574 1 95.69 614 ALA B N 1
ATOM 9630 C CA . ALA B 1 614 ? -31.781 1.473 -2.396 1 95.69 614 ALA B CA 1
ATOM 9631 C C . ALA B 1 614 ? -31.875 0.652 -1.112 1 95.69 614 ALA B C 1
ATOM 9633 O O . ALA B 1 614 ? -31.172 0.935 -0.135 1 95.69 614 ALA B O 1
ATOM 9634 N N . ALA B 1 615 ? -32.719 -0.333 -1.11 1 95.56 615 ALA B N 1
ATOM 9635 C CA . ALA B 1 615 ? -32.938 -1.167 0.064 1 95.56 615 ALA B CA 1
ATOM 9636 C C . ALA B 1 615 ? -31.734 -2.031 0.382 1 95.56 615 ALA B C 1
ATOM 9638 O O . ALA B 1 615 ? -31.609 -2.557 1.491 1 95.56 615 ALA B O 1
ATOM 9639 N N . LEU B 1 616 ? -30.844 -2.186 -0.597 1 97.12 616 LEU B N 1
ATOM 9640 C CA . LEU B 1 616 ? -29.656 -3.021 -0.43 1 97.12 616 LEU B CA 1
ATOM 9641 C C . LEU B 1 616 ? -28.484 -2.197 0.083 1 97.12 616 LEU B C 1
ATOM 9643 O O . LEU B 1 616 ? -27.438 -2.752 0.442 1 97.12 616 LEU B O 1
ATOM 9647 N N . LEU B 1 617 ? -28.578 -0.896 0.132 1 96.06 617 LEU B N 1
ATOM 9648 C CA . LEU B 1 617 ? -27.469 -0.032 0.49 1 96.06 617 LEU B CA 1
ATOM 9649 C C . LEU B 1 617 ? -27.328 0.073 2.004 1 96.06 617 LEU B C 1
ATOM 9651 O O . LEU B 1 617 ? -28.312 0.258 2.715 1 96.06 617 LEU B O 1
ATOM 9655 N N . ASP B 1 618 ? -26.141 -0.228 2.533 1 92.5 618 ASP B N 1
ATOM 9656 C CA . ASP B 1 618 ? -25.75 -0.075 3.93 1 92.5 618 ASP B CA 1
ATOM 9657 C C . ASP B 1 618 ? -24.75 1.066 4.098 1 92.5 618 ASP B C 1
ATOM 9659 O O . ASP B 1 618 ? -23.547 0.886 3.873 1 92.5 618 ASP B O 1
ATOM 9663 N N . PRO B 1 619 ? -25.328 2.135 4.617 1 87.69 619 PRO B N 1
ATOM 9664 C CA . PRO B 1 619 ? -24.359 3.223 4.801 1 87.69 619 PRO B CA 1
ATOM 9665 C C . PRO B 1 619 ? -23.391 2.963 5.949 1 87.69 619 PRO B C 1
ATOM 9667 O O . PRO B 1 619 ? -23.688 2.172 6.848 1 87.69 619 PRO B O 1
ATOM 9670 N N . GLY B 1 620 ? -22.266 3.424 6 1 92.75 620 GLY B N 1
ATOM 9671 C CA . GLY B 1 620 ? -21.25 3.293 7.035 1 92.75 620 GLY B CA 1
ATOM 9672 C C . GLY B 1 620 ? -21.688 3.873 8.367 1 92.75 620 GLY B C 1
ATOM 9673 O O . GLY B 1 620 ? -22.734 4.508 8.461 1 92.75 620 GLY B O 1
ATOM 9674 N N . ASP B 1 621 ? -20.984 3.549 9.469 1 96.5 621 ASP B N 1
ATOM 9675 C CA . ASP B 1 621 ? -21.234 4.055 10.812 1 96.5 621 ASP B CA 1
ATOM 9676 C C . ASP B 1 621 ? -20.219 5.125 11.203 1 96.5 621 ASP B C 1
ATOM 9678 O O . ASP B 1 621 ? -19.094 4.805 11.578 1 96.5 621 ASP B O 1
ATOM 9682 N N . PRO B 1 622 ? -20.562 6.375 11.188 1 94.88 622 PRO B N 1
ATOM 9683 C CA . PRO B 1 622 ? -19.609 7.434 11.516 1 94.88 622 PRO B CA 1
ATOM 9684 C C . PRO B 1 622 ? -19.297 7.5 13.008 1 94.88 622 PRO B C 1
ATOM 9686 O O . PRO B 1 622 ? -18.453 8.312 13.422 1 94.88 622 PRO B O 1
ATOM 9689 N N . SER B 1 623 ? -19.938 6.645 13.828 1 96.88 623 SER B N 1
ATOM 9690 C CA . SER B 1 623 ? -19.734 6.668 15.273 1 96.88 623 SER B CA 1
ATOM 9691 C C . SER B 1 623 ? -19.328 5.293 15.797 1 96.88 623 SER B C 1
ATOM 9693 O O . SER B 1 623 ? -19.672 4.926 16.922 1 96.88 623 SER B O 1
ATOM 9695 N N . PHE B 1 624 ? -18.688 4.508 14.914 1 97.38 624 PHE B N 1
ATOM 9696 C CA . PHE B 1 624 ? -18.281 3.191 15.391 1 97.38 624 PHE B CA 1
ATOM 9697 C C . PHE B 1 624 ? -17.234 3.318 16.5 1 97.38 624 PHE B C 1
ATOM 9699 O O . PHE B 1 624 ? -16.531 4.328 16.594 1 97.38 624 PHE B O 1
ATOM 9706 N N . ASN B 1 625 ? -17.141 2.322 17.406 1 97.69 625 ASN B N 1
ATOM 9707 C CA . ASN B 1 625 ? -16.203 2.312 18.516 1 97.69 625 ASN B CA 1
ATOM 9708 C C . ASN B 1 625 ? -14.797 1.923 18.078 1 97.69 625 ASN B C 1
ATOM 9710 O O . ASN B 1 625 ? -14.633 1.131 17.141 1 97.69 625 ASN B O 1
ATOM 9714 N N . ILE B 1 626 ? -13.789 2.467 18.781 1 97.88 626 ILE B N 1
ATOM 9715 C CA . ILE B 1 626 ? -12.398 2.154 18.453 1 97.88 626 ILE B CA 1
ATOM 9716 C C . ILE B 1 626 ? -11.727 1.521 19.672 1 97.88 626 ILE B C 1
ATOM 9718 O O . ILE B 1 626 ? -11.094 0.468 19.562 1 97.88 626 ILE B O 1
ATOM 9722 N N . VAL B 1 627 ? -11.945 2.043 20.891 1 98.25 627 VAL B N 1
ATOM 9723 C CA . VAL B 1 627 ? -11.203 1.6 22.062 1 98.25 627 VAL B CA 1
ATOM 9724 C C . VAL B 1 627 ? -12.062 0.634 22.875 1 98.25 627 VAL B C 1
ATOM 9726 O O . VAL B 1 627 ? -11.625 0.136 23.922 1 98.25 627 VAL B O 1
ATOM 9729 N N . THR B 1 628 ? -13.211 0.38 22.469 1 97.88 628 THR B N 1
ATOM 9730 C CA . THR B 1 628 ? -14.102 -0.663 22.953 1 97.88 628 THR B CA 1
ATOM 9731 C C . THR B 1 628 ? -14.688 -1.459 21.781 1 97.88 628 THR B C 1
ATOM 9733 O O . THR B 1 628 ? -14.617 -1.026 20.625 1 97.88 628 THR B O 1
ATOM 9736 N N . PRO B 1 629 ? -15.211 -2.676 22.109 1 96.38 629 PRO B N 1
ATOM 9737 C CA . PRO B 1 629 ? -15.758 -3.463 21 1 96.38 629 PRO B CA 1
ATOM 9738 C C . PRO B 1 629 ? -17.031 -2.855 20.406 1 96.38 629 PRO B C 1
ATOM 9740 O O . PRO B 1 629 ? -17.75 -2.129 21.109 1 96.38 629 PRO B O 1
#

pLDDT: mean 96.42, std 4.25, range [41.84, 98.94]

Nearest PDB structures (foldseek):
  4pdx-assembly1_B  TM=9.650E-01  e=8.861E-70  Escherichia coli K-12
  4pdx-assembly1_A  TM=9.625E-01  e=6.136E-70  Escherichia coli K-12
  2yhe-assembly3_C  TM=9.573E-01  e=1.498E-69  Pseudomonas sp. DSM 6611
  4av7-assembly3_E  TM=9.650E-01  e=1.510E-68  Pseudomonas sp. DSM 6611
  5a23-assembly1_C  TM=9.640E-01  e=4.347E-67  Pseudomonas aeruginosa

Solvent-accessible surface area (backbone atoms only — not comparable to full-atom values): 62168 Å² total; per-residue (Å²): 118,79,69,88,76,80,56,50,71,57,42,41,51,49,39,50,52,52,60,70,73,46,67,79,82,64,52,63,65,61,54,43,58,53,48,44,65,75,49,62,66,82,76,45,62,42,48,48,98,85,63,47,75,26,39,61,52,63,70,52,60,70,52,78,50,79,70,52,64,39,35,18,50,69,34,43,53,51,28,42,61,36,60,49,59,25,37,24,42,76,50,88,53,32,33,32,40,35,39,67,36,34,28,23,30,34,41,39,53,38,79,76,26,26,34,37,40,15,36,16,39,14,22,52,42,19,32,52,47,51,50,55,49,28,74,77,73,43,87,56,49,69,50,30,40,33,33,38,38,43,50,54,46,22,37,6,2,37,63,26,72,46,56,71,65,42,40,74,70,61,66,27,50,26,35,25,29,50,63,24,70,62,51,43,38,50,63,36,55,64,50,24,41,38,28,35,34,32,37,31,26,34,37,25,68,83,49,58,68,40,69,87,51,39,67,29,21,50,58,19,44,34,63,54,54,53,51,45,34,54,75,80,64,75,42,72,49,82,50,63,70,43,69,50,71,56,59,83,39,56,38,37,33,36,63,39,60,39,29,84,33,71,18,22,31,31,41,34,27,70,94,69,21,33,28,35,37,27,76,78,50,52,69,32,27,68,52,34,39,52,74,34,33,31,62,62,40,38,42,62,60,38,20,51,43,40,51,49,46,44,69,75,38,46,76,57,25,37,28,36,33,38,39,33,73,60,50,42,67,40,31,69,50,31,42,50,53,48,47,51,48,21,38,52,34,38,34,55,46,25,47,47,40,31,43,31,14,48,48,45,49,35,63,49,44,28,72,64,64,74,69,37,68,75,49,66,66,31,72,43,52,34,33,20,51,8,40,67,47,61,31,35,33,29,54,38,31,50,54,33,32,88,61,84,67,36,57,52,67,73,62,58,69,37,70,47,64,41,12,42,50,50,29,59,68,57,66,31,55,70,46,44,44,55,55,27,49,53,29,45,75,71,53,40,41,49,60,20,29,43,54,26,47,28,32,21,39,50,41,69,80,42,62,68,35,33,51,52,36,21,53,37,24,41,48,56,20,19,55,32,46,22,17,27,57,18,20,29,18,43,42,47,20,46,35,54,58,58,58,82,79,47,42,79,53,71,80,66,24,74,42,39,44,49,64,38,47,71,67,54,48,52,50,46,52,27,25,22,37,37,37,87,80,26,41,83,49,79,46,35,37,30,41,39,29,78,81,47,98,57,43,35,39,34,33,47,45,70,24,24,60,46,72,42,64,62,82,67,92,67,84,55,47,22,37,40,38,35,37,68,74,51,54,32,48,42,80,76,66,40,53,42,65,69,57,36,43,74,68,60,35,42,77,48,76,44,65,65,52,38,50,55,54,50,72,35,50,46,78,54,37,50,61,48,60,65,81,38,118,119,80,68,86,76,80,57,50,70,56,40,42,51,50,37,49,50,52,62,72,71,46,67,79,83,66,53,63,65,60,53,42,56,52,48,44,66,75,49,62,65,84,75,44,61,42,49,48,98,86,63,48,77,26,38,62,51,64,72,53,61,70,52,78,49,78,70,52,65,37,35,17,49,69,31,46,53,50,28,41,61,38,60,49,60,24,37,24,41,76,49,88,52,31,32,34,40,33,38,67,35,35,28,24,29,35,40,38,52,38,79,73,26,25,34,37,39,14,37,16,38,14,21,52,42,20,33,51,48,51,50,56,48,28,74,77,73,42,87,56,50,68,50,31,41,33,33,37,38,42,48,56,47,22,36,5,1,37,63,26,73,48,55,71,64,43,39,75,72,62,66,28,50,26,35,25,29,51,62,23,70,61,50,44,39,51,63,36,56,64,50,24,42,39,28,33,34,32,37,31,26,34,37,23,68,83,48,58,69,40,70,88,53,38,69,28,20,48,58,19,46,35,66,55,54,52,52,45,34,53,74,81,64,76,40,72,49,82,50,62,72,43,68,51,71,54,58,82,40,56,36,38,33,36,63,40,59,40,30,83,32,73,17,21,30,32,41,33,29,69,89,69,22,33,30,36,39,27,76,78,51,51,69,32,27,67,53,33,40,50,76,32,32,31,62,62,41,37,42,62,57,38,21,50,45,42,50,49,45,45,69,74,38,47,76,57,26,36,29,36,33,37,39,33,73,58,51,42,68,39,30,68,49,31,43,50,53,48,48,51,49,22,38,49,34,37,32,55,47,24,46,45,42,30,43,33,13,48,47,46,49,35,63,50,44,29,72,66,65,76,71,38,67,78,50,66,65,31,73,43,52,36,34,21,49,9,38,68,46,62,29,35,33,29,53,38,30,49,54,33,34,88,61,84,68,36,58,53,68,73,62,57,69,38,69,48,63,43,12,42,50,51,29,61,66,56,65,32,54,69,48,44,42,55,56,26,50,53,29,44,75,71,52,42,42,47,59,21,29,43,54,28,48,27,32,21,39,51,39,68,79,44,62,67,33,33,51,53,34,21,53,36,25,41,48,54,20,17,54,31,48,24,18,26,58,18,20,29,16,42,40,47,20,45,35,56,59,56,58,82,79,46,43,79,53,73,79,68,24,72,42,38,44,49,64,38,48,72,65,55,47,51,48,47,50,27,25,22,37,38,37,85,80,27,41,83,49,80,46,36,36,30,39,38,31,76,80,49,97,57,43,36,38,34,32,46,46,67,25,26,60,44,72,43,64,64,82,69,94,67,83,53,48,20,35,40,38,35,38,69,73,52,53,32,48,43,79,76,64,40,54,42,64,69,56,37,43,74,67,61,36,43,77,48,74,43,66,63,48,38,50,56,53,50,70,35,50,46,79,54,37,49,62,49,58,63,81,38,117

Organism: Fusarium solani (NCBI:txid169388)

Radius of gyration: 30.8 Å; Cα contacts (8 Å, |Δi|>4): 2953; chains: 2; bounding box: 81×88×80 Å

Sequence (1258 aa):
MASSKLATEAIIKHQEEIRNSLSFEDTRDFEEARRGFVGCREPNIVTDADGGVVWNNDVYKFLKEESPTTANPSLWRQSRLSALHGLFKVVKGIYQVRGLDLSNTTFVEGDKGVTIIDPLTSAETGAAALSLYREHRGSRPVKAIIYTHSHADHFGGVKGFISQEEVDSGAVPVLAPEGFLKHAVAENVFAGTAMSRRAAYMYGAALNRGPQGQIGAGLGQTVSTGTITLIAPTDEITKTGEERIVDGVRMEFQMAPDTEAPSEMLIYFPEAKALCAAEDATHTFHNLLTLRGALVRDPHGWAGYLTETIDMFGGKAEVVFASHHWPTWGADRVVEFLTCQRDLYAYVHDQTLRMMNMGLNGPEIAEQMTLPPAIEKAWNARGYYGSVNHNVKAIYQRYMGWFDGNPAHLWQHVPVERAKRYVELIGGVDQIVIKARKAFDEGDLRWAAEILNHAVFAEPDHSGARGLLADTYEQLGYGAENGTWRNFYMSGATELRHHNFGTPTKAASADVIAQLTPEMLFDSLAIQINGPKAWHEQCSIDVVLNDQPYRYRLWLSNGTLIYTRAVPSTSANVTLTTTTRTLPVIAVSGLSPEALVKAGVEITGDSTALERLAALLDPGDPSFNIVTPMASSKLATEAIIKHQEEIRNSLSFEDTRDFEEARRGFVGCREPNIVTDADGGVVWNNDVYKFLKEESPTTANPSLWRQSRLSALHGLFKVVKGIYQVRGLDLSNTTFVEGDKGVTIIDPLTSAETGAAALSLYREHRGSRPVKAIIYTHSHADHFGGVKGFISQEEVDSGAVPVLAPEGFLKHAVAENVFAGTAMSRRAAYMYGAALNRGPQGQIGAGLGQTVSTGTITLIAPTDEITKTGEERIVDGVRMEFQMAPDTEAPSEMLIYFPEAKALCAAEDATHTFHNLLTLRGALVRDPHGWAGYLTETIDMFGGKAEVVFASHHWPTWGADRVVEFLTCQRDLYAYVHDQTLRMMNMGLNGPEIAEQMTLPPAIEKAWNARGYYGSVNHNVKAIYQRYMGWFDGNPAHLWQHVPVERAKRYVELIGGVDQIVIKARKAFDEGDLRWAAEILNHAVFAEPDHSGARGLLADTYEQLGYGAENGTWRNFYMSGATELRHHNFGTPTKAASADVIAQLTPEMLFDSLAIQINGPKAWHEQCSIDVVLNDQPYRYRLWLSNGTLIYTRAVPSTSANVTLTTTTRTLPVIAVSGLSPEALVKAGVEITGDSTALERLAALLDPGDPSFNIVTP

Foldseek 3Di:
DDDADDFAPLLLVLLVVLVVPFPPVPCVQVVQLCAQAQDFDVQLWWADPVGHTQAGLPLQVQLPDQQDSLARNLLSVLLVQQSDFAWGDPFVQKIWTGNLFLWIWIWGHFDQATEIWQQAQALRSSLVRLVRCCVRPNDGQHQEYEAFAQERRRFFNVNSRPDLVCVVVVRYFYEFAPCRLVQNQLVCQQCNLLLLLLLCLQQVPVWRDDSLIQSAQSQHRGGGFHGGFHDDGPHYDYAFQDWDATNNWIKGKHWQAQALHNGGIKIAGQVRLETAPAPLFFLEAAAQAARSGDQGGQLVSSLVSLVVVCVVRQVRRQKYDYRTGGIDGGRVRVSVRSVLSSCLSVVLLVQLVVVVVVLDALQRSLVVDDDDPVNVRRSSYHHANHHSRVRSNSSRCVVPNPDSPDPVPVDDDDLLVVLQVLCVVQPHLVSLLVVLVVCVNVNVLVVSLVNLLSSCQPPVPPLSSLQVNLNSLSNQLSNDSYSSSNSNSSQSSCCSVDNQPFRSHRSCHPNSLLSDFPVSLQSSLQSQFQQVVCQPDWFKEKEAAPVDPFIKIWIDDRSTIDMDRDDDPDDGQKYKYYHRSQVSVCVVVNLDPVSSVVSPIDMDHHSVSSVVSRVRGHDDDRRDDDSYD/DDDFDDFAPLLLVLLVVLVVPFPPVDCVQVVQLCAQAQDFDVQLWWADPVRHTQAGLPLLVQLVDQADSLARNLLSVLLVQQSDFAWGDPFVQKIWTGNLFLWIWIWGHFDQATEIWQQAQALRSSLVRLVRCCVRPNDGQHQEYEAFAQERRRFFNVNNRPDLVCVVVVRYFYEFAPCRLVQNQLVCQQCNLLLLLLLCLQQVPVWRDDSLIQNAQSQHRGGGFHGGFHDDGPHYDYAFQDWDATNRWIKGKHWQAQALHNGGIKIAGQVRLETAPAPLFFLEAAAQAARSGDQGGQLVSSLVSLVVVCVVRQVRRQKYDYRTGGIDGGSVRVSVRSVLSSCLSVVLLVQLVVVVVVLDALQRSLVVDDDDPVNVRRSSYHHANHHSRVSSNSSRCVVPNPDSPDPVPVDDDDLLVVLQVVCVVQPHLVSLLVVLVVCVNVPVLVVSLVNLLSSCQPPVPPLSSLQVNLNSLSNQLSNDSYSSSNSNSSQSSCCSVPNQPFRSHRSPHPNSLLSDFPVSLQSSLQSQFQQVVCQPPWFKEKEAAPVDPFIKIWIDDRSTIDMDRDDDPDDGQKYKYYHRSQVSVCVVVNLDPVSSVVSPIDMDHHSVSSVVSRVRGHDDDRRDDDSYD

InterPro domains:
  IPR001279 Metallo-beta-lactamase [PF00753] (99-324)
  IPR001279 Metallo-beta-lactamase [SM00849] (102-324)
  IPR029228 Alkyl sulfatase dimerisation domain [PF14863] (363-498)
  IPR029229 Alkyl sulfatase, C-terminal [PF14864] (507-629)
  IPR036527 SCP2 sterol-binding domain superfamily [G3DSA:3.30.1050.10] (503-629)
  IPR036527 SCP2 sterol-binding domain superfamily [SSF55718] (508-629)
  IPR036866 Ribonuclease Z/Hydroxyacylglutathione hydrolase-like [SSF56281] (3-501)
  IPR038536 Alkyl/aryl-sulfatase, dimerisation domain superfamily [G3DSA:1.25.40.880] (361-499)
  IPR044097 Alkyl/aryl-sulfatase Bds1/ SdsA1 , MBL-fold [cd07710] (86-330)
  IPR052195 Bacterial Alkyl/Aryl-Sulfatase [PTHR43223] (7-629)

Secondary structure (DSSP, 8-state):
--PPPPPPHHHHHHHHHHHHHS-TT--HHHHHHHTTEEE--SS-EEE-TTS-EEEESGGGGGGGSPP-TTS-HHHHHHHHHHH--EEEEEETTEEEEESSSSS-EEEEE-SSSEEEE---S-HHHHHHHHHHHHHHH--PPEEEEE--BSSGGGTTTGGGT--HHHHHTTSS-EEEETTHHHHHHHHHHSSHHHHHHHHHHHH-TTSPBSTTSB---SSSS----S-------SEEE-STT-EEEETTEEEEEEE-TTSSSSSBEEEEETTTTEEE-TTTS-SS---SS-TT--PPP-HHHHHHHHHHHHHHHTTT-SEEE-SSS--EESHHHHHHHHHHHHHHHHHHHHHHHHHHTTT--HHHHHHH----HHHHT-GGGS-SSS-HHHHHHHHHHHHH-S--S-GGGTSPPPHHHHHHHHHHHHT-HHHHHHHHHHHHHTT-HHHHHHHHHHHHHH-TT-HHHHHHHHHHHHHHHHH-SSHHHHHHHHHHHHHHHS--------S--HHHHTT--HHHHHHHHHHHB-HHHHTT---EEEEEETTSS-EEEEEEETTEEEEESS--SS--SEEEEE-TTTTTHHHHHTT-HHHHHHTT-EEEE-THHHHHHHHTB----TT--SS--/--PPPPPPHHHHHHHHHHHHHS-TT--HHHHHHHTTEEE--SS-EEE-TTS-EEEEGGGGGGGGSPP-TTS-HHHHHHHHHHH--EEEEEETTEEEEESSSSS-EEEEE-SSSEEEE---S-HHHHHHHHHHHHHHH--PPEEEEE--BSSGGGTTTGGGT--HHHHHTTSS-EEEETTHHHHHHHHHHSSHHHHHHHHHHHH-TTSPBSTTSB---SSSS----S-------SEEE-STT-EEEETTEEEEEEE-TTSSSSSBEEEEETTTTEEE-TTTS-SS---SS-TT--PPP-HHHHHHHHHHHHHHHTTT-SEEE-SSS--EESHHHHHHHHHHHHHHHHHHHHHHHHHHTTT--HHHHHHH----HHHHT-GGGS-SSS-HHHHHHHHHHHHH-S--S-GGGTSPPPHHHHHHHHHHHHT-HHHHHHHHHHHHHTT-HHHHHHHHHHHHHH-TT-HHHHHHHHHHHHHHHHH-SSHHHHHHHHHHHHHHHS--------S--HHHHTT--HHHHHHHHHHHB-HHHHTT---EEEEEETTSS-EEEEEEETTEEEEESS--SS--SEEEEE-TTTTTHHHHHTT-HHHHHHTT-EEEE-THHHHHHHHTB----TT--SS--